Protein AF-0000000084215618 (afdb_homodimer)

Secondary structure (DSSP, 8-state):
--SSHHHHGGGGGG-----------B-HHHHHHHHHHH-HHHHHHHHHHHHHHHHHHHHHHTTSPEEEEEEEEEEE---B--S----GGG--B--B--B-SS-----EEEEEEEEEEEEEEESTTHHHHHHHHHHHHHHHHHHHHHHHHHHHHHHHHHHHHHHHHHHHHHHHHHHHHHHHHHHHHHHHHHHHTTSS-HHHHHHHHHHHHHHHHHHHHHHHHHHHHHHHHHHHHTS------B-GGGGT-PPP---PPPP-TT-HHHHHHHHHHHHHHHHHHHHHGGGS-EEEEEEEEEEEEESB-TTTTT-TT-B---HHHHHS--EEEEEEEEEEEEETTHHHHHHHHHHHHHHHHHHHHHHHHHHHHHHHHHHHHHHHHHHHHHHHHHHHHHHHHHHHHHHHHHHHHHHTTSS-HHHHHHHHHHHHHHHHHHHHHHHHHHHHHHHHHHHHT--GGG--/--SGGGSGGGGGGG-----------B-HHHHHHHHHHH-HHHHHHHHHHHHHHHHHHHHHHTTSPEEEEEEEEEEE------B--B-GGG----------SS-----EEEEEEEEEEEEEEESTTHHHHHHHHHHHHHHHHHHHHHHHHHHHHHHHHHHHHHHHHHHHHHHHHHHHHHHHHHHHHHHHHHHHTTSS-HHHHHHHHHHHHHHHHHHHHHHHHHHHHHHHHHHHHTS------B-GGGGT-------PPPP-TT-HHHHHHHHHHHHHHHHHHHHHGGGS-EEEEEEEEEEEEESB-TTTTT-TT-B---HHHHHS--EEEEEEEEEEE--TTHHHHHHHHHHHHHHHHHHHHHHHHHHHHHHHHHHHHHHHHHHHHHHHHHHHHHHHHHHHHHHHHHHHHHHTTSS-HHHHHHHHHHHHHHHHHHHHHHHHHHHHHHHHHHHHT--GGG--

Sequence (920 aa):
MWSKKFLLLLLLPLLFGYWSSAQQVFTLQQAIDTAIANYGIIKAKANYTAASKELVSQARREYLPNVNFGAQQDYGTINGQNGPLYGFGGLNTAAAGPALDRQNWNAAFGSLYLTNVNWDFFAFGRAKEKIKTALAAATQNDKDWQQEIFKHKIKVAATYLNLVAAHQLTRSYQDNLNRADTIRKVVRTRVLNGLIAGVDSSQANAEYSSARIALTKAIDFEQEQSNQLAQLLGIPPREFLVDTSYVTRIPVIPDTTATLDNHPVLQWYKSRIALSNEQSRYYKTLYFPAFSLVGLVQTRGSGFGNNYALDQHDFTQSYWDGVKPTRTNYLFGLGVTWNISQPFRISKQVKSQNFTSKGLQNEYELADQQIRAQLSLADVKIKNALDNYREVPTQVKAASDAYLQKSVLYKNGLTNLVDVQQALYALIRAQTDRDIAYSNVWQALLLKAAAAGDFSIFEYMWSKKFLLLLLLPLLFGYWSSAQQVFTLQQAIDTAIANYGIIKAKANYTAASKELVSQARREYLPNVNFGAQQDYGTINGQNGPLYGFGGLNTAAAGPALDRQNWNAAFGSLYLTNVNWDFFAFGRAKEKIKTALAAATQNDKDWQQEIFKHKIKVAATYLNLVAAHQLTRSYQDNLNRADTIRKVVRTRVLNGLIAGVDSSQANAEYSSARIALTKAIDFEQEQSNQLAQLLGIPPREFLVDTSYVTRIPVIPDTTATLDNHPVLQWYKSRIALSNEQSRYYKTLYFPAFSLVGLVQTRGSGFGNNYALDQHDFTQSYWDGVKPTRTNYLFGLGVTWNISQPFRISKQVKSQNFTSKGLQNEYELADQQIRAQLSLADVKIKNALDNYREVPTQVKAASDAYLQKSVLYKNGLTNLVDVQQALYALIRAQTDRDIAYSNVWQALLLKAAAAGDFSIFEY

InterPro domains:
  IPR003423 Outer membrane efflux protein [PF02321] (33-234)
  IPR051906 Outer membrane protein TolC-like [PTHR30026] (6-453)

Structure (mmCIF, N/CA/C/O backbone):
data_AF-0000000084215618-model_v1
#
loop_
_entity.id
_entity.type
_entity.pdbx_description
1 polymer 'Outer membrane protein TolC'
#
loop_
_atom_site.group_PDB
_atom_site.id
_atom_site.type_symbol
_atom_site.label_atom_id
_atom_site.label_alt_id
_atom_site.label_comp_id
_atom_site.label_asym_id
_atom_site.label_entity_id
_atom_site.label_seq_id
_atom_site.pdbx_PDB_ins_code
_atom_site.Cartn_x
_atom_site.Cartn_y
_atom_site.Cartn_z
_atom_site.occupancy
_atom_site.B_iso_or_equiv
_atom_site.auth_seq_id
_atom_site.auth_comp_id
_atom_site.auth_asym_id
_atom_site.auth_atom_id
_atom_site.pdbx_PDB_model_num
ATOM 1 N N . MET A 1 1 ? 5.539 50.375 -64.812 1 28.08 1 MET A N 1
ATOM 2 C CA . MET A 1 1 ? 4.422 50.75 -63.969 1 28.08 1 MET A CA 1
ATOM 3 C C . MET A 1 1 ? 4.105 49.656 -62.969 1 28.08 1 MET A C 1
ATOM 5 O O . MET A 1 1 ? 3.111 49.719 -62.25 1 28.08 1 MET A O 1
ATOM 9 N N . TRP A 1 2 ? 4.719 48.438 -63.125 1 36.12 2 TRP A N 1
ATOM 10 C CA . TRP A 1 2 ? 4.293 47.219 -62.406 1 36.12 2 TRP A CA 1
ATOM 11 C C . TRP A 1 2 ? 4.652 47.281 -60.938 1 36.12 2 TRP A C 1
ATOM 13 O O . TRP A 1 2 ? 4.254 46.438 -60.156 1 36.12 2 TRP A O 1
ATOM 23 N N . SER A 1 3 ? 5.582 48.188 -60.469 1 32.25 3 SER A N 1
ATOM 24 C CA . SER A 1 3 ? 6.27 48.062 -59.188 1 32.25 3 SER A CA 1
ATOM 25 C C . SER A 1 3 ? 5.391 48.531 -58.031 1 32.25 3 SER A C 1
ATOM 27 O O . SER A 1 3 ? 5.723 48.312 -56.875 1 32.25 3 SER A O 1
ATOM 29 N N . LYS A 1 4 ? 4.539 49.562 -58.281 1 42.12 4 LYS A N 1
ATOM 30 C CA . LYS A 1 4 ? 3.934 50.25 -57.156 1 42.12 4 LYS A CA 1
ATOM 31 C C . LYS A 1 4 ? 2.914 49.344 -56.438 1 42.12 4 LYS A C 1
ATOM 33 O O . LYS A 1 4 ? 2.531 49.625 -55.312 1 42.12 4 LYS A O 1
ATOM 38 N N . LYS A 1 5 ? 2.172 48.531 -57.281 1 42.75 5 LYS A N 1
ATOM 39 C CA . LYS A 1 5 ? 0.963 47.938 -56.719 1 42.75 5 LYS A CA 1
ATOM 40 C C . LYS A 1 5 ? 1.304 46.875 -55.656 1 42.75 5 LYS A C 1
ATOM 42 O O . LYS A 1 5 ? 0.437 46.438 -54.906 1 42.75 5 LYS A O 1
ATOM 47 N N . PHE A 1 6 ? 2.561 46.344 -55.781 1 38.5 6 PHE A N 1
ATOM 48 C CA . PHE A 1 6 ? 2.789 45.281 -54.844 1 38.5 6 PHE A CA 1
ATOM 49 C C . PHE A 1 6 ? 3.008 45.812 -53.438 1 38.5 6 PHE A C 1
ATOM 51 O O . PHE A 1 6 ? 3.133 45.062 -52.469 1 38.5 6 PHE A O 1
ATOM 58 N N . LEU A 1 7 ? 3.232 47.219 -53.312 1 38.91 7 LEU A N 1
ATOM 59 C CA . LEU A 1 7 ? 3.531 47.75 -52 1 38.91 7 LEU A CA 1
ATOM 60 C C . LEU A 1 7 ? 2.299 47.688 -51.094 1 38.91 7 LEU A C 1
ATOM 62 O O . LEU A 1 7 ? 2.416 47.5 -49.906 1 38.91 7 LEU A O 1
ATOM 66 N N . LEU A 1 8 ? 1.091 47.812 -51.75 1 42.84 8 LEU A N 1
ATOM 67 C CA . LEU A 1 8 ? -0.085 47.938 -50.906 1 42.84 8 LEU A CA 1
ATOM 68 C C . LEU A 1 8 ? -0.344 46.656 -50.156 1 42.84 8 LEU A C 1
ATOM 70 O O . LEU A 1 8 ? -0.878 46.656 -49.031 1 42.84 8 LEU A O 1
ATOM 74 N N . LEU A 1 9 ? -0.025 45.5 -50.812 1 42.53 9 LEU A N 1
ATOM 75 C CA . LEU A 1 9 ? -0.46 44.281 -50.156 1 42.53 9 LEU A CA 1
ATOM 76 C C . LEU A 1 9 ? 0.324 44.031 -48.875 1 42.53 9 LEU A C 1
ATOM 78 O O . LEU A 1 9 ? -0.031 43.156 -48.094 1 42.53 9 LEU A O 1
ATOM 82 N N . LEU A 1 10 ? 1.527 44.688 -48.688 1 41.72 10 LEU A N 1
ATOM 83 C CA . LEU A 1 10 ? 2.299 44.375 -47.5 1 41.72 10 LEU A CA 1
ATOM 84 C C . LEU A 1 10 ? 1.63 44.938 -46.25 1 41.72 10 LEU A C 1
ATOM 86 O O . LEU A 1 10 ? 2.027 44.625 -45.125 1 41.72 10 LEU A O 1
ATOM 90 N N . LEU A 1 11 ? 0.818 46.031 -46.469 1 40.53 11 LEU A N 1
ATOM 91 C CA . LEU A 1 11 ? 0.388 46.625 -45.219 1 40.53 11 LEU A CA 1
ATOM 92 C C . LEU A 1 11 ? -0.675 45.781 -44.531 1 40.53 11 LEU A C 1
ATOM 94 O O . LEU A 1 11 ? -1.173 46.156 -43.469 1 40.53 11 LEU A O 1
ATOM 98 N N . LEU A 1 12 ? -1.313 44.875 -45.281 1 41.72 12 LEU A N 1
ATOM 99 C CA . LEU A 1 12 ? -2.51 44.344 -44.594 1 41.72 12 LEU A CA 1
ATOM 100 C C . LEU A 1 12 ? -2.139 43.5 -43.406 1 41.72 12 LEU A C 1
ATOM 102 O O . LEU A 1 12 ? -2.973 43.281 -42.5 1 41.72 12 LEU A O 1
ATOM 106 N N . PRO A 1 13 ? -0.985 42.75 -43.438 1 41.03 13 PRO A N 1
ATOM 107 C CA . PRO A 1 13 ? -1.101 41.75 -42.375 1 41.03 13 PRO A CA 1
ATOM 108 C C . PRO A 1 13 ? -1.078 42.344 -40.969 1 41.03 13 PRO A C 1
ATOM 110 O O . PRO A 1 13 ? -1.131 41.594 -40 1 41.03 13 PRO A O 1
ATOM 113 N N . LEU A 1 14 ? -0.599 43.594 -40.844 1 38.56 14 LEU A N 1
ATOM 114 C CA . LEU A 1 14 ? -0.259 43.875 -39.438 1 38.56 14 LEU A CA 1
ATOM 115 C C . LEU A 1 14 ? -1.515 43.969 -38.594 1 38.56 14 LEU A C 1
ATOM 117 O O . LEU A 1 14 ? -1.435 44.25 -37.406 1 38.56 14 LEU A O 1
ATOM 121 N N . LEU A 1 15 ? -2.658 44.25 -39.188 1 37.25 15 LEU A N 1
ATOM 122 C CA . LEU A 1 15 ? -3.721 44.344 -38.188 1 37.25 15 LEU A CA 1
ATOM 123 C C . LEU A 1 15 ? -3.922 43 -37.469 1 37.25 15 LEU A C 1
ATOM 125 O O . LEU A 1 15 ? -4.777 42.188 -37.875 1 37.25 15 LEU A O 1
ATOM 129 N N . PHE A 1 16 ? -2.918 42.156 -37.438 1 37.94 16 PHE A N 1
ATOM 130 C CA . PHE A 1 16 ? -3.221 41.125 -36.469 1 37.94 16 PHE A CA 1
ATOM 131 C C . PHE A 1 16 ? -3.766 41.75 -35.156 1 37.94 16 PHE A C 1
ATOM 133 O O . PHE A 1 16 ? -3.068 42.5 -34.5 1 37.94 16 PHE A O 1
ATOM 140 N N . GLY A 1 17 ? -5.062 42.156 -35.188 1 36.22 17 GLY A N 1
ATOM 141 C CA . GLY A 1 17 ? -5.781 42.438 -33.938 1 36.22 17 GLY A CA 1
ATOM 142 C C . GLY A 1 17 ? -5.258 41.656 -32.75 1 36.22 17 GLY A C 1
ATOM 143 O O . GLY A 1 17 ? -5.012 40.438 -32.844 1 36.22 17 GLY A O 1
ATOM 144 N N . TYR A 1 18 ? -4.395 42.25 -32 1 35.38 18 TYR A N 1
ATOM 145 C CA . TYR A 1 18 ? -4.215 41.812 -30.625 1 35.38 18 TYR A CA 1
ATOM 146 C C . TYR A 1 18 ? -5.535 41.312 -30.031 1 35.38 18 TYR A C 1
ATOM 148 O O . TYR A 1 18 ? -6.426 42.125 -29.734 1 35.38 18 TYR A O 1
ATOM 156 N N . TRP A 1 19 ? -6.23 40.312 -30.688 1 35.84 19 TRP A N 1
ATOM 157 C CA . TRP A 1 19 ? -7.199 39.688 -29.781 1 35.84 19 TRP A CA 1
ATOM 158 C C . TRP A 1 19 ? -6.715 39.719 -28.344 1 35.84 19 TRP A C 1
ATOM 160 O O . TRP A 1 19 ? -5.668 39.156 -28.016 1 35.84 19 TRP A O 1
ATOM 170 N N . SER A 1 20 ? -6.68 40.906 -27.844 1 36.03 20 SER A N 1
ATOM 171 C CA . SER A 1 20 ? -6.633 40.875 -26.375 1 36.03 20 SER A CA 1
ATOM 172 C C . SER A 1 20 ? -7.395 39.688 -25.828 1 36.03 20 SER A C 1
ATOM 174 O O . SER A 1 20 ? -8.625 39.625 -25.906 1 36.03 20 SER A O 1
ATOM 176 N N . SER A 1 21 ? -7.004 38.562 -26.141 1 38.62 21 SER A N 1
ATOM 177 C CA . SER A 1 21 ? -7.559 37.438 -25.391 1 38.62 21 SER A CA 1
ATOM 178 C C . SER A 1 21 ? -7.895 37.844 -23.953 1 38.62 21 SER A C 1
ATOM 180 O O . SER A 1 21 ? -6.996 38.031 -23.141 1 38.62 21 SER A O 1
ATOM 182 N N . ALA A 1 22 ? -8.812 38.75 -23.797 1 42.28 22 ALA A N 1
ATOM 183 C CA . ALA A 1 22 ? -9.391 38.906 -22.469 1 42.28 22 ALA A CA 1
ATOM 184 C C . ALA A 1 22 ? -9.273 37.625 -21.656 1 42.28 22 ALA A C 1
ATOM 186 O O . ALA A 1 22 ? -9.773 36.594 -22.078 1 42.28 22 ALA A O 1
ATOM 187 N N . GLN A 1 23 ? -8.188 37.469 -21.109 1 55.09 23 GLN A N 1
ATOM 188 C CA . GLN A 1 23 ? -7.93 36.312 -20.266 1 55.09 23 GLN A CA 1
ATOM 189 C C . GLN A 1 23 ? -9.172 35.906 -19.484 1 55.09 23 GLN A C 1
ATOM 191 O O . GLN A 1 23 ? -9.703 36.688 -18.703 1 55.09 23 GLN A O 1
ATOM 196 N N . GLN A 1 24 ? -10.078 35.188 -20.078 1 74.69 24 GLN A N 1
ATOM 197 C CA . GLN A 1 24 ? -11.289 34.625 -19.484 1 74.69 24 GLN A CA 1
ATOM 198 C C . GLN A 1 24 ? -11.008 34.031 -18.109 1 74.69 24 GLN A C 1
ATOM 200 O O . GLN A 1 24 ? -9.93 33.5 -17.875 1 74.69 24 GLN A O 1
ATOM 205 N N . VAL A 1 25 ? -11.867 34.438 -17.141 1 88.44 25 VAL A N 1
ATOM 206 C CA . VAL A 1 25 ? -11.781 33.969 -15.766 1 88.44 25 VAL A CA 1
ATOM 207 C C . VAL A 1 25 ? -11.75 32.438 -15.742 1 88.44 25 VAL A C 1
ATOM 209 O O . VAL A 1 25 ? -12.555 31.781 -16.406 1 88.44 25 VAL A O 1
ATOM 212 N N . PHE A 1 26 ? -10.688 31.906 -15.305 1 92.25 26 PHE A N 1
ATOM 213 C CA . PHE A 1 26 ? -10.523 30.469 -15.109 1 92.25 26 PHE A CA 1
ATOM 214 C C . PHE A 1 26 ? -11.266 30 -13.867 1 92.25 26 PHE A C 1
ATOM 216 O O . PHE A 1 26 ? -10.789 30.188 -12.75 1 92.25 26 PHE A O 1
ATOM 223 N N . THR A 1 27 ? -12.445 29.422 -14.078 1 92.25 27 THR A N 1
ATOM 224 C CA . THR A 1 27 ? -13.32 29.062 -12.969 1 92.25 27 THR A CA 1
ATOM 225 C C . THR A 1 27 ? -12.859 27.781 -12.297 1 92.25 27 THR A C 1
ATOM 227 O O . THR A 1 27 ? -12.039 27.047 -12.844 1 92.25 27 THR A O 1
ATOM 230 N N . LEU A 1 28 ? -13.336 27.562 -11.109 1 93.44 28 LEU A N 1
ATOM 231 C CA . LEU A 1 28 ? -13.023 26.359 -10.359 1 93.44 28 LEU A CA 1
ATOM 232 C C . LEU A 1 28 ? -13.477 25.109 -11.125 1 93.44 28 LEU A C 1
ATOM 234 O O . LEU A 1 28 ? -12.75 24.109 -11.172 1 93.44 28 LEU A O 1
ATOM 238 N N . GLN A 1 29 ? -14.656 25.125 -11.797 1 92.25 29 GLN A N 1
ATOM 239 C CA . GLN A 1 29 ? -15.172 23.984 -12.555 1 92.25 29 GLN A CA 1
ATOM 240 C C . GLN A 1 29 ? -14.266 23.656 -13.742 1 92.25 29 GLN A C 1
ATOM 242 O O . GLN A 1 29 ? -14.016 22.484 -14.031 1 92.25 29 GLN A O 1
ATOM 247 N N . GLN A 1 30 ? -13.812 24.688 -14.32 1 93.44 30 GLN A N 1
ATOM 248 C CA . GLN A 1 30 ? -12.883 24.484 -15.43 1 93.44 30 GLN A CA 1
ATOM 249 C C . GLN A 1 30 ? -11.578 23.859 -14.953 1 93.44 30 GLN A C 1
ATOM 251 O O . GLN A 1 30 ? -11.008 23 -15.641 1 93.44 30 GLN A O 1
ATOM 256 N N . ALA A 1 31 ? -11.117 24.312 -13.797 1 95.44 31 ALA A N 1
ATOM 257 C CA . ALA A 1 31 ? -9.898 23.75 -13.227 1 95.44 31 ALA A CA 1
ATOM 258 C C . ALA A 1 31 ? -10.07 22.266 -12.945 1 95.44 31 ALA A C 1
ATOM 260 O O . ALA A 1 31 ? -9.195 21.453 -13.289 1 95.44 31 ALA A O 1
ATOM 261 N N . ILE A 1 32 ? -11.195 21.891 -12.438 1 95.5 32 ILE A N 1
ATOM 262 C CA . ILE A 1 32 ? -11.469 20.516 -12.078 1 95.5 32 ILE A CA 1
ATOM 263 C C . ILE A 1 32 ? -11.562 19.656 -13.344 1 95.5 32 ILE A C 1
ATOM 265 O O . ILE A 1 32 ? -10.953 18.594 -13.43 1 95.5 32 ILE A O 1
ATOM 269 N N . ASP A 1 33 ? -12.242 20.125 -14.344 1 94.81 33 ASP A N 1
ATOM 270 C CA . ASP A 1 33 ? -12.406 19.375 -15.594 1 94.81 33 ASP A CA 1
ATOM 271 C C . ASP A 1 33 ? -11.062 19.188 -16.297 1 94.81 33 ASP A C 1
ATOM 273 O O . ASP A 1 33 ? -10.781 18.094 -16.812 1 94.81 33 ASP A O 1
ATOM 277 N N . THR A 1 34 ? -10.305 20.234 -16.25 1 95.44 34 THR A N 1
ATOM 278 C CA . THR A 1 34 ? -8.984 20.156 -16.859 1 95.44 34 THR A CA 1
ATOM 279 C C . THR A 1 34 ? -8.102 19.156 -16.125 1 95.44 34 THR A C 1
ATOM 281 O O . THR A 1 34 ? -7.371 18.375 -16.75 1 95.44 34 THR A O 1
ATOM 284 N N . ALA A 1 35 ? -8.141 19.188 -14.797 1 96.62 35 ALA A N 1
ATOM 285 C CA . ALA A 1 35 ? -7.328 18.281 -13.992 1 96.62 35 ALA A CA 1
ATOM 286 C C . ALA A 1 35 ? -7.703 16.828 -14.25 1 96.62 35 ALA A C 1
ATOM 288 O O . ALA A 1 35 ? -6.828 15.969 -14.414 1 96.62 35 ALA A O 1
ATOM 289 N N . ILE A 1 36 ? -9.008 16.547 -14.344 1 95.19 36 ILE A N 1
ATOM 290 C CA . ILE A 1 36 ? -9.484 15.188 -14.539 1 95.19 36 ILE A CA 1
ATOM 291 C C . ILE A 1 36 ? -9.07 14.695 -15.93 1 95.19 36 ILE A C 1
ATOM 293 O O . ILE A 1 36 ? -8.703 13.531 -16.094 1 95.19 36 ILE A O 1
ATOM 297 N N . ALA A 1 37 ? -8.984 15.555 -16.828 1 93.94 37 ALA A N 1
ATOM 298 C CA . ALA A 1 37 ? -8.711 15.188 -18.219 1 93.94 37 ALA A CA 1
ATOM 299 C C . ALA A 1 37 ? -7.211 15.016 -18.453 1 93.94 37 ALA A C 1
ATOM 301 O O . ALA A 1 37 ? -6.797 14.211 -19.297 1 93.94 37 ALA A O 1
ATOM 302 N N . ASN A 1 38 ? -6.379 15.766 -17.609 1 94 38 ASN A N 1
ATOM 303 C CA . ASN A 1 38 ? -4.973 15.852 -18 1 94 38 ASN A CA 1
ATOM 304 C C . ASN A 1 38 ? -4.066 15.219 -16.953 1 94 38 ASN A C 1
ATOM 306 O O . ASN A 1 38 ? -2.912 14.891 -17.234 1 94 38 ASN A O 1
ATOM 310 N N . TYR A 1 39 ? -4.449 15.125 -15.812 1 94.31 39 TYR A N 1
ATOM 311 C CA . TYR A 1 39 ? -3.557 14.68 -14.75 1 94.31 39 TYR A CA 1
ATOM 312 C C . TYR A 1 39 ? -3.098 13.25 -14.984 1 94.31 39 TYR A C 1
ATOM 314 O O . TYR A 1 39 ? -3.922 12.336 -15.109 1 94.31 39 TYR A O 1
ATOM 322 N N . GLY A 1 40 ? -1.901 13.008 -14.969 1 93.19 40 GLY A N 1
ATOM 323 C CA . GLY A 1 40 ? -1.271 11.766 -15.367 1 93.19 40 GLY A CA 1
ATOM 324 C C . GLY A 1 40 ? -1.698 10.578 -14.523 1 93.19 40 GLY A C 1
ATOM 325 O O . GLY A 1 40 ? -1.946 9.492 -15.047 1 93.19 40 GLY A O 1
ATOM 326 N N . ILE A 1 41 ? -1.746 10.664 -13.258 1 92.5 41 ILE A N 1
ATOM 327 C CA . ILE A 1 41 ? -2.061 9.547 -12.367 1 92.5 41 ILE A CA 1
ATOM 328 C C . ILE A 1 41 ? -3.492 9.078 -12.617 1 92.5 41 ILE A C 1
ATOM 330 O O . ILE A 1 41 ? -3.777 7.879 -12.555 1 92.5 41 ILE A O 1
ATOM 334 N N . ILE A 1 42 ? -4.465 10.008 -12.836 1 94.44 42 ILE A N 1
ATOM 335 C CA . ILE A 1 42 ? -5.844 9.633 -13.133 1 94.44 42 ILE A CA 1
ATOM 336 C C . ILE A 1 42 ? -5.891 8.836 -14.43 1 94.44 42 ILE A C 1
ATOM 338 O O . ILE A 1 42 ? -6.555 7.801 -14.508 1 94.44 42 ILE A O 1
ATOM 342 N N . LYS A 1 43 ? -5.133 9.289 -15.383 1 94.38 43 LYS A N 1
ATOM 343 C CA . LYS A 1 43 ? -5.07 8.578 -16.656 1 94.38 43 LYS A CA 1
ATOM 344 C C . LYS A 1 43 ? -4.445 7.199 -16.5 1 94.38 43 LYS A C 1
ATOM 346 O O . LYS A 1 43 ? -4.906 6.223 -17.094 1 94.38 43 LYS A O 1
ATOM 351 N N . ALA A 1 44 ? -3.426 7.113 -15.766 1 94.38 44 ALA A N 1
ATOM 352 C CA . ALA A 1 44 ? -2.768 5.836 -15.508 1 94.38 44 ALA A CA 1
ATOM 353 C C . ALA A 1 44 ? -3.732 4.84 -14.867 1 94.38 44 ALA A C 1
ATOM 355 O O . ALA A 1 44 ? -3.828 3.691 -15.305 1 94.38 44 ALA A O 1
ATOM 3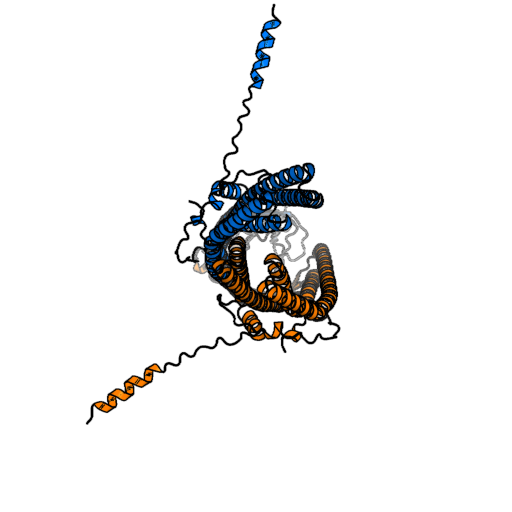56 N N . LYS A 1 45 ? -4.43 5.301 -13.82 1 94.69 45 LYS A N 1
ATOM 357 C CA . LYS A 1 45 ? -5.332 4.402 -13.102 1 94.69 45 LYS A CA 1
ATOM 358 C C . LYS A 1 45 ? -6.508 3.986 -13.984 1 94.69 45 LYS A C 1
ATOM 360 O O . LYS A 1 45 ? -7.031 2.879 -13.852 1 94.69 45 LYS A O 1
ATOM 365 N N . ALA A 1 46 ? -6.922 4.855 -14.875 1 94.62 46 ALA A N 1
ATOM 366 C CA . ALA A 1 46 ? -7.934 4.473 -15.859 1 94.62 46 ALA A CA 1
ATOM 367 C C . ALA A 1 46 ? -7.441 3.32 -16.734 1 94.62 46 ALA A C 1
ATOM 369 O O . ALA A 1 46 ? -8.188 2.381 -17 1 94.62 46 ALA A O 1
ATOM 370 N N . ASN A 1 47 ? -6.18 3.395 -17.125 1 95.12 47 ASN A N 1
ATOM 371 C CA . ASN A 1 47 ? -5.59 2.334 -17.938 1 95.12 47 ASN A CA 1
ATOM 372 C C . ASN A 1 47 ? -5.43 1.043 -17.141 1 95.12 47 ASN A C 1
ATOM 374 O O . ASN A 1 47 ? -5.613 -0.051 -17.672 1 95.12 47 ASN A O 1
ATOM 378 N N . TYR A 1 48 ? -5.109 1.136 -15.875 1 92.38 48 TYR A N 1
ATOM 379 C CA . TYR A 1 48 ? -5.035 -0.052 -15.031 1 92.38 48 TYR A CA 1
ATOM 380 C C . TYR A 1 48 ? -6.402 -0.711 -14.898 1 92.38 48 TYR A C 1
ATOM 382 O O . TYR A 1 48 ? -6.508 -1.939 -14.883 1 92.38 48 TYR A O 1
ATOM 390 N N . THR A 1 49 ? -7.43 0.132 -14.773 1 94.62 49 THR A N 1
ATOM 391 C CA . THR A 1 49 ? -8.789 -0.389 -14.734 1 94.62 49 THR A CA 1
ATOM 392 C C . THR A 1 49 ? -9.125 -1.137 -16.016 1 94.62 49 THR A C 1
ATOM 394 O O . THR A 1 49 ? -9.672 -2.238 -15.977 1 94.62 49 THR A O 1
ATOM 397 N N . ALA A 1 50 ?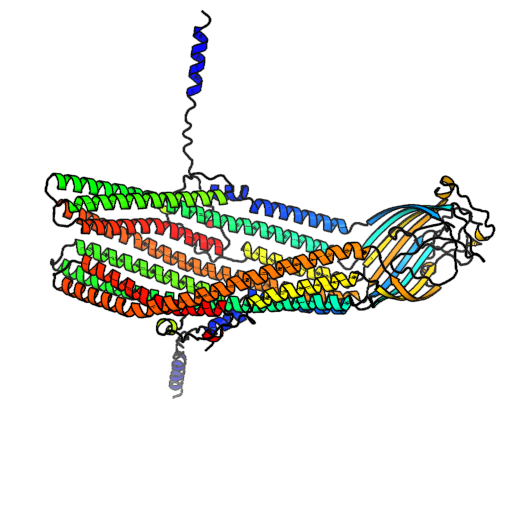 -8.727 -0.577 -17.141 1 95.06 50 ALA A N 1
ATOM 398 C CA . ALA A 1 50 ? -8.961 -1.231 -18.422 1 95.06 50 ALA A CA 1
ATOM 399 C C . ALA A 1 50 ? -8.18 -2.539 -18.516 1 95.06 50 ALA A C 1
ATOM 401 O O . ALA A 1 50 ? -8.695 -3.539 -19.016 1 95.06 50 ALA A O 1
ATOM 402 N N . ALA A 1 51 ? -7 -2.502 -18.062 1 95.38 51 ALA A N 1
ATOM 403 C CA . ALA A 1 51 ? -6.164 -3.703 -18.047 1 95.38 51 ALA A CA 1
ATOM 404 C C . ALA A 1 51 ? -6.809 -4.812 -17.219 1 95.38 51 ALA A C 1
ATOM 406 O O . ALA A 1 51 ? -6.809 -5.977 -17.625 1 95.38 51 ALA A O 1
ATOM 407 N N . SER A 1 52 ? -7.324 -4.457 -16.062 1 94.88 52 SER A N 1
ATOM 408 C CA . SER A 1 52 ? -7.93 -5.445 -15.188 1 94.88 52 SER A CA 1
ATOM 409 C C . SER A 1 52 ? -9.203 -6.023 -15.797 1 94.88 52 SER A C 1
ATOM 411 O O . SER A 1 52 ? -9.531 -7.195 -15.578 1 94.88 52 SER A O 1
ATOM 413 N N . LYS A 1 53 ? -9.883 -5.234 -16.578 1 94.94 53 LYS A N 1
ATOM 414 C CA . LYS A 1 53 ? -11.07 -5.73 -17.266 1 94.94 53 LYS A CA 1
ATOM 415 C C . LYS A 1 53 ? -10.695 -6.773 -18.312 1 94.94 53 LYS A C 1
ATOM 417 O O . LYS A 1 53 ? -11.422 -7.75 -18.516 1 94.94 53 LYS A O 1
ATOM 422 N N . GLU A 1 54 ? -9.555 -6.535 -18.953 1 94.94 54 GLU A N 1
ATOM 423 C CA . GLU A 1 54 ? -9.062 -7.531 -19.891 1 94.94 54 GLU A CA 1
ATOM 424 C C . GLU A 1 54 ? -8.703 -8.836 -19.188 1 94.94 54 GLU A C 1
ATOM 426 O O . GLU A 1 54 ? -8.859 -9.914 -19.766 1 94.94 54 GLU A O 1
ATOM 431 N N . LEU A 1 55 ? -8.273 -8.758 -17.984 1 92.12 55 LEU A N 1
ATOM 432 C CA . LEU A 1 55 ? -7.93 -9.953 -17.219 1 92.12 55 LEU A CA 1
ATOM 433 C C . LEU A 1 55 ? -9.18 -10.742 -16.844 1 92.12 55 LEU A C 1
ATOM 435 O O . LEU A 1 55 ? -9.133 -11.969 -16.703 1 92.12 55 LEU A O 1
ATOM 439 N N . VAL A 1 56 ? -10.297 -10.031 -16.672 1 94.19 56 VAL A N 1
ATOM 440 C CA . VAL A 1 56 ? -11.562 -10.727 -16.469 1 94.19 56 VAL A CA 1
ATOM 441 C C . VAL A 1 56 ? -11.906 -11.555 -17.703 1 94.19 56 VAL A C 1
ATOM 443 O O . VAL A 1 56 ? -12.305 -12.719 -17.578 1 94.19 56 VAL A O 1
ATOM 446 N N . SER A 1 57 ? -11.656 -10.938 -18.891 1 94.88 57 SER A N 1
ATOM 447 C CA . SER A 1 57 ? -11.898 -11.656 -20.141 1 94.88 57 SER A CA 1
ATOM 448 C C . SER A 1 57 ? -10.961 -12.859 -20.266 1 94.88 57 SER A C 1
ATOM 450 O O . SER A 1 57 ? -11.367 -13.922 -20.75 1 94.88 57 SER A O 1
ATOM 452 N N . GLN A 1 58 ? -9.82 -12.648 -19.812 1 92.69 58 GLN A N 1
ATOM 453 C CA . GLN A 1 58 ? -8.867 -13.758 -19.828 1 92.69 58 GLN A CA 1
ATOM 454 C C . GLN A 1 58 ? -9.328 -14.891 -18.922 1 92.69 58 GLN A C 1
ATOM 456 O O . GLN A 1 58 ? -9.25 -16.062 -19.297 1 92.69 58 GLN A O 1
ATOM 461 N N . ALA A 1 59 ? -9.781 -14.555 -17.75 1 91.44 59 ALA A N 1
ATOM 462 C CA . ALA A 1 59 ? -10.25 -15.57 -16.797 1 91.44 59 ALA A CA 1
ATOM 463 C C . ALA A 1 59 ? -11.43 -16.344 -17.375 1 91.44 59 ALA A C 1
ATOM 465 O O . ALA A 1 59 ? -11.531 -17.562 -17.172 1 91.44 59 ALA A O 1
ATOM 466 N N . ARG A 1 60 ? -12.258 -15.672 -18.125 1 92.94 60 ARG A N 1
ATOM 467 C CA . ARG A 1 60 ? -13.406 -16.328 -18.75 1 92.94 60 ARG A CA 1
ATOM 468 C C . ARG A 1 60 ? -12.945 -17.297 -19.844 1 92.94 60 ARG A C 1
ATOM 470 O O . ARG A 1 60 ? -13.516 -18.375 -20 1 92.94 60 ARG A O 1
ATOM 477 N N . ARG A 1 61 ? -11.852 -16.891 -20.531 1 92.62 61 ARG A N 1
ATOM 478 C CA . ARG A 1 61 ? -11.375 -17.703 -21.641 1 92.62 61 ARG A CA 1
ATOM 479 C C . ARG A 1 61 ? -10.5 -18.844 -21.156 1 92.62 61 ARG A C 1
ATOM 481 O O . ARG A 1 61 ? -10.258 -19.812 -21.891 1 92.62 61 ARG A O 1
ATOM 488 N N . GLU A 1 62 ? -10.07 -18.781 -19.859 1 89.69 62 GLU A N 1
ATOM 489 C CA . GLU A 1 62 ? -9.242 -19.844 -19.297 1 89.69 62 GLU A CA 1
ATOM 490 C C . GLU A 1 62 ? -10.055 -21.125 -19.094 1 89.69 62 GLU A C 1
ATOM 492 O O . GLU A 1 62 ? -9.492 -22.219 -19.016 1 89.69 62 GLU A O 1
ATOM 497 N N . TYR A 1 63 ? -11.391 -21.031 -19.109 1 88.31 63 TYR A N 1
ATOM 498 C CA . TYR A 1 63 ? -12.227 -22.203 -18.844 1 88.31 63 TYR A CA 1
ATOM 499 C C . TYR A 1 63 ? -12.617 -22.891 -20.141 1 88.31 63 TYR A C 1
ATOM 501 O O . TYR A 1 63 ? -13.266 -23.953 -20.125 1 88.31 63 TYR A O 1
ATOM 509 N N . LEU A 1 64 ? -12.07 -22.375 -21.25 1 89.94 64 LEU A N 1
ATOM 510 C CA . LEU A 1 64 ? -12.289 -23.062 -22.516 1 89.94 64 LEU A CA 1
ATOM 511 C C . LEU A 1 64 ? -11.422 -24.312 -22.609 1 89.94 64 LEU A C 1
ATOM 513 O O . LEU A 1 64 ? -10.375 -24.406 -21.969 1 89.94 64 LEU A O 1
ATOM 517 N N . PRO A 1 65 ? -11.945 -25.359 -23.391 1 90.62 65 PRO A N 1
ATOM 518 C CA . PRO A 1 65 ? -11.141 -26.578 -23.547 1 90.62 65 PRO A CA 1
ATOM 519 C C . PRO A 1 65 ? -9.766 -26.297 -24.141 1 90.62 65 PRO A C 1
ATOM 521 O O . PRO A 1 65 ? -9.617 -25.391 -24.969 1 90.62 65 PRO A O 1
ATOM 524 N N . ASN A 1 66 ? -8.875 -26.953 -23.641 1 87.94 66 ASN A N 1
ATOM 525 C CA . ASN A 1 66 ? -7.539 -26.906 -24.234 1 87.94 66 ASN A CA 1
ATOM 526 C C . ASN A 1 66 ? -7.438 -27.828 -25.453 1 87.94 66 ASN A C 1
ATOM 528 O O . ASN A 1 66 ? -7.809 -29 -25.391 1 87.94 66 ASN A O 1
ATOM 532 N N . VAL A 1 67 ? -7.051 -27.266 -26.594 1 88.69 67 VAL A N 1
ATOM 533 C CA . VAL A 1 67 ? -6.809 -28.031 -27.812 1 88.69 67 VAL A CA 1
ATOM 534 C C . VAL A 1 67 ? -5.316 -28.016 -28.141 1 88.69 67 VAL A C 1
ATOM 536 O O . VAL A 1 67 ? -4.727 -26.969 -28.359 1 88.69 67 VAL A O 1
ATOM 539 N N . ASN A 1 68 ? -4.793 -29.156 -28.109 1 86.62 68 ASN A N 1
ATOM 540 C CA . ASN A 1 68 ? -3.361 -29.281 -28.359 1 86.62 68 ASN A CA 1
ATOM 541 C C . ASN A 1 68 ? -3.09 -30.078 -29.641 1 86.62 68 ASN A C 1
ATOM 543 O O . ASN A 1 68 ? -3.82 -31.016 -29.953 1 86.62 68 ASN A O 1
ATOM 547 N N . PHE A 1 69 ? -2.105 -29.578 -30.359 1 85.56 69 PHE A N 1
ATOM 548 C CA . PHE A 1 69 ? -1.575 -30.297 -31.516 1 85.56 69 PHE A CA 1
ATOM 549 C C . PHE A 1 69 ? -0.132 -30.719 -31.266 1 85.56 69 PHE A C 1
ATOM 551 O O . PHE A 1 69 ? 0.66 -29.953 -30.719 1 85.56 69 PHE A O 1
ATOM 558 N N . GLY A 1 70 ? 0.07 -32.031 -31.5 1 82.75 70 GLY A N 1
ATOM 559 C CA . GLY A 1 70 ? 1.426 -32.531 -31.359 1 82.75 70 GLY A CA 1
ATOM 560 C C . GLY A 1 70 ? 1.898 -33.312 -32.562 1 82.75 70 GLY A C 1
ATOM 561 O O . GLY A 1 70 ? 1.102 -34 -33.219 1 82.75 70 GLY A O 1
ATOM 562 N N . ALA A 1 71 ? 3.123 -33.125 -32.906 1 83.62 71 ALA A N 1
ATOM 563 C CA . ALA A 1 71 ? 3.787 -33.875 -33.938 1 83.62 71 ALA A CA 1
ATOM 564 C C . ALA A 1 71 ? 5.223 -34.219 -33.562 1 83.62 71 ALA A C 1
ATOM 566 O O . ALA A 1 71 ? 5.93 -33.375 -32.969 1 83.62 71 ALA A O 1
ATOM 567 N N . GLN A 1 72 ? 5.508 -35.469 -33.719 1 84.19 72 GLN A N 1
ATOM 568 C CA . GLN A 1 72 ? 6.883 -35.875 -33.406 1 84.19 72 GLN A CA 1
ATOM 569 C C . GLN A 1 72 ? 7.387 -36.906 -34.406 1 84.19 72 GLN A C 1
ATOM 571 O O . GLN A 1 72 ? 6.605 -37.719 -34.938 1 84.19 72 GLN A O 1
ATOM 576 N N . GLN A 1 73 ? 8.57 -36.906 -34.719 1 84.12 73 GLN A N 1
ATOM 577 C CA . GLN A 1 73 ? 9.32 -37.875 -35.5 1 84.12 73 GLN A CA 1
ATOM 578 C C . GLN A 1 73 ? 10.578 -38.312 -34.75 1 84.12 73 GLN A C 1
ATOM 580 O O . GLN A 1 73 ? 11.312 -37.5 -34.219 1 84.12 73 GLN A O 1
ATOM 585 N N . ASP A 1 74 ? 10.633 -39.594 -34.594 1 83 74 ASP A N 1
ATOM 586 C CA . ASP A 1 74 ? 11.711 -40.156 -33.781 1 83 74 ASP A CA 1
ATOM 587 C C . ASP A 1 74 ? 12.508 -41.188 -34.562 1 83 74 ASP A C 1
ATOM 589 O O . ASP A 1 74 ? 12.016 -41.75 -35.531 1 83 74 ASP A O 1
ATOM 593 N N . TYR A 1 75 ? 13.734 -41.344 -34.188 1 86.12 75 TYR A N 1
ATOM 594 C CA . TYR A 1 75 ? 14.633 -42.406 -34.656 1 86.12 75 TYR A CA 1
ATOM 595 C C . TYR A 1 75 ? 15.273 -43.125 -33.5 1 86.12 75 TYR A C 1
ATOM 597 O O . TYR A 1 75 ? 15.867 -42.5 -32.594 1 86.12 75 TYR A O 1
ATOM 605 N N . GLY A 1 76 ? 15 -44.469 -33.469 1 83.81 76 GLY A N 1
ATOM 606 C CA . GLY A 1 76 ? 15.609 -45.188 -32.344 1 83.81 76 GLY A CA 1
ATOM 607 C C . GLY A 1 76 ? 15.289 -46.656 -32.344 1 83.81 76 GLY A C 1
ATOM 608 O O . GLY A 1 76 ? 14.633 -47.188 -33.25 1 83.81 76 GLY A O 1
ATOM 609 N N . THR A 1 77 ? 15.773 -47.344 -31.203 1 82.38 77 THR A N 1
ATOM 610 C CA . THR A 1 77 ? 15.523 -48.781 -31 1 82.38 77 THR A CA 1
ATOM 611 C C . THR A 1 77 ? 14.219 -49 -30.25 1 82.38 77 THR A C 1
ATOM 613 O O . THR A 1 77 ? 13.648 -48.062 -29.703 1 82.38 77 THR A O 1
ATOM 616 N N . ILE A 1 78 ? 13.648 -50.312 -30.266 1 82.06 78 ILE A N 1
ATOM 617 C CA . ILE A 1 78 ? 12.367 -50.531 -29.625 1 82.06 78 ILE A CA 1
ATOM 618 C C . ILE A 1 78 ? 12.453 -51.781 -28.75 1 82.06 78 ILE A C 1
ATOM 620 O O . ILE A 1 78 ? 11.508 -52.594 -28.703 1 82.06 78 ILE A O 1
ATOM 624 N N . ASN A 1 79 ? 13.617 -51.938 -28.078 1 77.44 79 ASN A N 1
ATOM 625 C CA . ASN A 1 79 ? 13.742 -53.125 -27.203 1 77.44 79 ASN A CA 1
ATOM 626 C C . ASN A 1 79 ? 12.742 -53.062 -26.062 1 77.44 79 ASN A C 1
ATOM 628 O O . ASN A 1 79 ? 12.664 -52.062 -25.344 1 77.44 79 ASN A O 1
ATOM 632 N N . GLY A 1 80 ? 11.859 -54.094 -25.984 1 75.12 80 GLY A N 1
ATOM 633 C CA . GLY A 1 80 ? 10.93 -54.219 -24.875 1 75.12 80 GLY A CA 1
ATOM 634 C C . GLY A 1 80 ? 11.352 -55.281 -23.859 1 75.12 80 GLY A C 1
ATOM 635 O O . GLY A 1 80 ? 12.141 -56.156 -24.172 1 75.12 80 GLY A O 1
ATOM 636 N N . GLN A 1 81 ? 10.922 -55.031 -22.547 1 73.94 81 GLN A N 1
ATOM 637 C CA . GLN A 1 81 ? 11.125 -55.969 -21.453 1 73.94 81 GLN A CA 1
ATOM 638 C C . GLN A 1 81 ? 9.906 -56.031 -20.547 1 73.94 81 GLN A C 1
ATOM 640 O O . GLN A 1 81 ? 9.258 -55 -20.297 1 73.94 81 GLN A O 1
ATOM 645 N N . ASN A 1 82 ? 9.508 -57.312 -20.156 1 71.56 82 ASN A N 1
ATOM 646 C CA . ASN A 1 82 ? 8.406 -57.438 -19.188 1 71.56 82 ASN A CA 1
ATOM 647 C C . ASN A 1 82 ? 8.852 -57.062 -17.781 1 71.56 82 ASN A C 1
ATOM 649 O O . ASN A 1 82 ? 9.93 -57.5 -17.328 1 71.56 82 ASN A O 1
ATOM 653 N N . GLY A 1 83 ? 8.219 -56.125 -17.109 1 70.81 83 GLY A N 1
ATOM 654 C CA . GLY A 1 83 ? 8.516 -55.719 -15.742 1 70.81 83 GLY A CA 1
ATOM 655 C C . GLY A 1 83 ? 7.828 -54.438 -15.344 1 70.81 83 GLY A C 1
ATOM 656 O O . GLY A 1 83 ? 7.281 -53.719 -16.203 1 70.81 83 GLY A O 1
ATOM 657 N N . PRO A 1 84 ? 7.66 -54.125 -14.008 1 70.75 84 PRO A N 1
ATOM 658 C CA . PRO A 1 84 ? 7.059 -52.875 -13.547 1 70.75 84 PRO A CA 1
ATOM 659 C C . PRO A 1 84 ? 7.953 -51.656 -13.805 1 70.75 84 PRO A C 1
ATOM 661 O O . PRO A 1 84 ? 9.18 -51.781 -13.781 1 70.75 84 PRO A O 1
ATOM 664 N N . LEU A 1 85 ? 7.336 -50.625 -14.25 1 69.81 85 LEU A N 1
ATOM 665 C CA . LEU A 1 85 ? 8.062 -49.375 -14.492 1 69.81 85 LEU A CA 1
ATOM 666 C C . LEU A 1 85 ? 7.211 -48.188 -14.117 1 69.81 85 LEU A C 1
ATOM 668 O O . LEU A 1 85 ? 6.012 -48.156 -14.406 1 69.81 85 LEU A O 1
ATOM 672 N N . TYR A 1 86 ? 7.883 -47.344 -13.328 1 73.12 86 TYR A N 1
ATOM 673 C CA . TYR A 1 86 ? 7.254 -46.062 -13.023 1 73.12 86 TYR A CA 1
ATOM 674 C C . TYR A 1 86 ? 8.031 -44.906 -13.648 1 73.12 86 TYR A C 1
ATOM 676 O O . TYR A 1 86 ? 9.266 -44.906 -13.633 1 73.12 86 TYR A O 1
ATOM 684 N N . GLY A 1 87 ? 7.363 -44 -14.352 1 69.06 87 GLY A N 1
ATOM 685 C CA . GLY A 1 87 ? 8.016 -42.875 -14.992 1 69.06 87 GLY A CA 1
ATOM 686 C C . GLY A 1 87 ? 8.297 -41.75 -14.031 1 69.06 87 GLY A C 1
ATOM 687 O O . GLY A 1 87 ? 7.566 -40.75 -14.008 1 69.06 87 GLY A O 1
ATOM 688 N N . PHE A 1 88 ? 9.414 -41.938 -13.32 1 69.12 88 PHE A N 1
ATOM 689 C CA . PHE A 1 88 ? 9.797 -40.844 -12.398 1 69.12 88 PHE A CA 1
ATOM 690 C C . PHE A 1 88 ? 10.109 -39.562 -13.164 1 69.12 88 PHE A C 1
ATOM 692 O O . PHE A 1 88 ? 10.867 -39.594 -14.133 1 69.12 88 PHE A O 1
ATOM 699 N N . GLY A 1 89 ? 9.625 -38.5 -12.836 1 63.88 89 GLY A N 1
ATOM 700 C CA . GLY A 1 89 ? 9.883 -37.188 -13.422 1 63.88 89 GLY A CA 1
ATOM 701 C C . GLY A 1 89 ? 9.43 -37.094 -14.867 1 63.88 89 GLY A C 1
ATOM 702 O O . GLY A 1 89 ? 9.852 -36.188 -15.594 1 63.88 89 GLY A O 1
ATOM 703 N N . GLY A 1 90 ? 8.688 -38.031 -15.336 1 64.19 90 GLY A N 1
ATOM 704 C CA . GLY A 1 90 ? 8.242 -38 -16.719 1 64.19 90 GLY A CA 1
ATOM 705 C C . GLY A 1 90 ? 9.336 -38.375 -17.703 1 64.19 90 GLY A C 1
ATOM 706 O O . GLY A 1 90 ? 9.188 -38.156 -18.906 1 64.19 90 GLY A O 1
ATOM 707 N N . LEU A 1 91 ? 10.484 -38.875 -17.266 1 59.56 91 LEU A N 1
ATOM 708 C CA . LEU A 1 91 ? 11.641 -39.156 -18.125 1 59.56 91 LEU A CA 1
ATOM 709 C C . LEU A 1 91 ? 11.547 -40.562 -18.703 1 59.56 91 LEU A C 1
ATOM 711 O O . LEU A 1 91 ? 12.227 -41.469 -18.25 1 59.56 91 LEU A O 1
ATOM 715 N N . ASN A 1 92 ? 10.367 -40.969 -19.234 1 61.88 92 ASN A N 1
ATOM 716 C CA . ASN A 1 92 ? 10.312 -42.312 -19.766 1 61.88 92 ASN A CA 1
ATOM 717 C C . ASN A 1 92 ? 10.086 -42.312 -21.266 1 61.88 92 ASN A C 1
ATOM 719 O O . ASN A 1 92 ? 9.609 -41.312 -21.828 1 61.88 92 ASN A O 1
ATOM 723 N N . THR A 1 93 ? 10.82 -43.375 -21.938 1 60 93 THR A N 1
ATOM 724 C CA . THR A 1 93 ? 10.547 -43.625 -23.344 1 60 93 THR A CA 1
ATOM 725 C C . THR A 1 93 ? 9.242 -44.406 -23.5 1 60 93 THR A C 1
ATOM 727 O O . THR A 1 93 ? 8.859 -45.188 -22.625 1 60 93 THR A O 1
ATOM 730 N N . ALA A 1 94 ? 8.352 -44 -24.641 1 61.66 94 ALA A N 1
ATOM 731 C CA . ALA A 1 94 ? 7.105 -44.688 -24.953 1 61.66 94 ALA A CA 1
ATOM 732 C C . ALA A 1 94 ? 7.289 -45.656 -26.125 1 61.66 94 ALA A C 1
ATOM 734 O O . ALA A 1 94 ? 6.324 -46 -26.812 1 61.66 94 ALA A O 1
ATOM 735 N N . ALA A 1 95 ? 8.609 -46.188 -26.203 1 63.75 95 ALA A N 1
ATOM 736 C CA . ALA A 1 95 ? 8.836 -47.094 -27.328 1 63.75 95 ALA A CA 1
ATOM 737 C C . ALA A 1 95 ? 8.047 -48.375 -27.156 1 63.75 95 ALA A C 1
ATOM 739 O O . ALA A 1 95 ? 7.914 -48.875 -26.047 1 63.75 95 ALA A O 1
ATOM 740 N N . ALA A 1 96 ? 7.309 -48.656 -28.203 1 72.12 96 ALA A N 1
ATOM 741 C CA . ALA A 1 96 ? 6.539 -49.906 -28.203 1 72.12 96 ALA A CA 1
ATOM 742 C C . ALA A 1 96 ? 7.246 -50.969 -29.016 1 72.12 96 ALA A C 1
ATOM 744 O O . ALA A 1 96 ? 7.574 -50.781 -30.188 1 72.12 96 ALA A O 1
ATOM 745 N N . GLY A 1 97 ? 7.84 -51.938 -28.297 1 74.19 97 GLY A N 1
ATOM 746 C CA . GLY A 1 97 ? 8.469 -53.062 -28.969 1 74.19 97 GLY A CA 1
ATOM 747 C C . GLY A 1 97 ? 8.281 -54.406 -28.234 1 74.19 97 GLY A C 1
ATOM 748 O O . GLY A 1 97 ? 7.93 -54.406 -27.047 1 74.19 97 GLY A O 1
ATOM 749 N N . PRO A 1 98 ? 8.32 -55.438 -29.062 1 76.19 98 PRO A N 1
ATOM 750 C CA . PRO A 1 98 ? 8.148 -56.75 -28.438 1 76.19 98 PRO A CA 1
ATOM 751 C C . PRO A 1 98 ? 9.281 -57.125 -27.484 1 76.19 98 PRO A C 1
ATOM 753 O O . PRO A 1 98 ? 10.367 -56.531 -27.562 1 76.19 98 PRO A O 1
ATOM 756 N N . ALA A 1 99 ? 8.938 -57.938 -26.391 1 76.06 99 ALA A N 1
ATOM 757 C CA . ALA A 1 99 ? 9.961 -58.469 -25.5 1 76.06 99 ALA A CA 1
ATOM 758 C C . ALA A 1 99 ? 10.75 -59.594 -26.203 1 76.06 99 ALA A C 1
ATOM 760 O O . ALA A 1 99 ? 10.281 -60.719 -26.281 1 76.06 99 ALA A O 1
ATOM 761 N N . LEU A 1 100 ? 11.93 -59.219 -26.672 1 78.5 100 LEU A N 1
ATOM 762 C CA . LEU A 1 100 ? 12.766 -60.188 -27.359 1 78.5 100 LEU A CA 1
ATOM 763 C C . LEU A 1 100 ? 13.703 -60.906 -26.391 1 78.5 100 LEU A C 1
ATOM 765 O O . LEU A 1 100 ? 13.867 -60.469 -25.25 1 78.5 100 LEU A O 1
ATOM 769 N N . ASP A 1 101 ? 14.273 -62.031 -26.781 1 76.06 101 ASP A N 1
ATOM 770 C CA . ASP A 1 101 ? 15.109 -62.875 -25.922 1 76.06 101 ASP A CA 1
ATOM 771 C C . ASP A 1 101 ? 16.5 -62.25 -25.734 1 76.06 101 ASP A C 1
ATOM 773 O O . ASP A 1 101 ? 17.234 -62.625 -24.828 1 76.06 101 ASP A O 1
ATOM 777 N N . ARG A 1 102 ? 16.906 -61.281 -26.703 1 81.25 102 ARG A N 1
ATOM 778 C CA . ARG A 1 102 ? 18.219 -60.656 -26.594 1 81.25 102 ARG A CA 1
ATOM 779 C C . ARG A 1 102 ? 18.156 -59.188 -27 1 81.25 102 ARG A C 1
ATOM 781 O O . ARG A 1 102 ? 17.188 -58.75 -27.594 1 81.25 102 ARG A O 1
ATOM 788 N N . GLN A 1 103 ? 19.25 -58.5 -26.609 1 82 103 GLN A N 1
ATOM 789 C CA . GLN A 1 103 ? 19.391 -57.094 -27.016 1 82 103 GLN A CA 1
ATOM 790 C C . GLN A 1 103 ? 19.5 -56.969 -28.531 1 82 103 GLN A C 1
ATOM 792 O O . GLN A 1 103 ? 20.188 -57.75 -29.172 1 82 103 GLN A O 1
ATOM 797 N N . ASN A 1 104 ? 18.672 -56.062 -29.109 1 80.94 104 ASN A N 1
ATOM 798 C CA . ASN A 1 104 ? 18.703 -55.781 -30.531 1 80.94 104 ASN A CA 1
ATOM 799 C C . ASN A 1 104 ? 18.938 -54.281 -30.797 1 80.94 104 ASN A C 1
ATOM 801 O O . ASN A 1 104 ? 18.328 -53.438 -30.156 1 80.94 104 ASN A O 1
ATOM 805 N N . TRP A 1 105 ? 19.906 -53.938 -31.781 1 84 105 TRP A N 1
ATOM 806 C CA . TRP A 1 105 ? 20.281 -52.531 -32.031 1 84 105 TRP A CA 1
ATOM 807 C C . TRP A 1 105 ? 19.656 -52.031 -33.344 1 84 105 TRP A C 1
ATOM 809 O O . TRP A 1 105 ? 20.031 -50.969 -33.812 1 84 105 TRP A O 1
ATOM 819 N N . ASN A 1 106 ? 18.688 -52.75 -33.844 1 82.62 106 ASN A N 1
ATOM 820 C CA . ASN A 1 106 ? 17.969 -52.25 -35 1 82.62 106 ASN A CA 1
ATOM 821 C C . ASN A 1 106 ? 17.156 -51 -34.656 1 82.62 106 ASN A C 1
ATOM 823 O O . ASN A 1 106 ? 16.422 -51 -33.688 1 82.62 106 ASN A O 1
ATOM 827 N N . ALA A 1 107 ? 17.453 -49.969 -35.5 1 85.69 107 ALA A N 1
ATOM 828 C CA . ALA A 1 107 ? 16.766 -48.688 -35.281 1 85.69 107 ALA A CA 1
ATOM 829 C C . ALA A 1 107 ? 16.031 -48.25 -36.531 1 85.69 107 ALA A C 1
ATOM 831 O O . ALA A 1 107 ? 16.469 -48.531 -37.656 1 85.69 107 ALA A O 1
ATOM 832 N N . ALA A 1 108 ? 14.883 -47.594 -36.375 1 86.19 108 ALA A N 1
ATOM 833 C CA . ALA A 1 108 ? 14.094 -47.062 -37.469 1 86.19 108 ALA A CA 1
ATOM 834 C C . ALA A 1 108 ? 13.344 -45.812 -37.062 1 86.19 108 ALA A C 1
ATOM 836 O O . ALA A 1 108 ? 13.391 -45.406 -35.875 1 86.19 108 ALA A O 1
ATOM 837 N N . PHE A 1 109 ? 12.812 -45.219 -38.062 1 86.69 109 PHE A N 1
ATOM 838 C CA . PHE A 1 109 ? 12.055 -44 -37.812 1 86.69 109 PHE A CA 1
ATOM 839 C C . PHE A 1 109 ? 10.648 -44.344 -37.312 1 86.69 109 PHE A C 1
ATOM 841 O O . PHE A 1 109 ? 10.094 -45.375 -37.656 1 86.69 109 PHE A O 1
ATOM 848 N N . GLY A 1 110 ? 10.18 -43.438 -36.469 1 84.25 110 GLY A N 1
ATOM 849 C CA . GLY A 1 110 ? 8.805 -43.469 -36 1 84.25 110 GLY A CA 1
ATOM 850 C C . GLY A 1 110 ? 8.18 -42.094 -35.906 1 84.25 110 GLY A C 1
ATOM 851 O O . GLY A 1 110 ? 8.891 -41.094 -35.906 1 84.25 110 GLY A O 1
ATOM 852 N N . SER A 1 111 ? 6.852 -42.031 -36.031 1 83.12 111 SER A N 1
ATOM 853 C CA . SER A 1 111 ? 6.168 -40.75 -35.938 1 83.12 111 SER A CA 1
ATOM 854 C C . SER A 1 111 ? 4.895 -40.875 -35.094 1 83.12 111 SER A C 1
ATOM 856 O O . SER A 1 111 ? 4.355 -41.969 -34.938 1 83.12 111 SER A O 1
ATOM 858 N N . LEU A 1 112 ? 4.539 -39.844 -34.562 1 84.06 112 LEU A N 1
ATOM 859 C CA . LEU A 1 112 ? 3.283 -39.688 -33.844 1 84.06 112 LEU A CA 1
ATOM 860 C C . LEU A 1 112 ? 2.668 -38.312 -34.094 1 84.06 112 LEU A C 1
ATOM 862 O O . LEU A 1 112 ? 3.312 -37.281 -33.875 1 84.06 112 LEU A O 1
ATOM 866 N N . TYR A 1 113 ? 1.551 -38.25 -34.719 1 84.62 113 TYR A N 1
ATOM 867 C CA . TYR A 1 113 ? 0.742 -37.031 -34.906 1 84.62 113 TYR A CA 1
ATOM 868 C C . TYR A 1 113 ? -0.552 -37.125 -34.094 1 84.62 113 TYR A C 1
ATOM 870 O O . TYR A 1 113 ? -1.273 -38.125 -34.188 1 84.62 113 TYR A O 1
ATOM 878 N N . LEU A 1 114 ? -0.756 -36.062 -33.344 1 84.81 114 LEU A N 1
ATOM 879 C CA . LEU A 1 114 ? -1.95 -36.188 -32.5 1 84.81 114 LEU A CA 1
ATOM 880 C C . LEU A 1 114 ? -2.605 -34.844 -32.281 1 84.81 114 LEU A C 1
ATOM 882 O O . LEU A 1 114 ? -1.962 -33.812 -32.438 1 84.81 114 LEU A O 1
ATOM 886 N N . THR A 1 115 ? -3.904 -34.906 -32.031 1 85.81 115 THR A N 1
ATOM 887 C CA . THR A 1 115 ? -4.715 -33.812 -31.531 1 85.81 115 THR A CA 1
ATOM 888 C C . THR A 1 115 ? -5.48 -34.219 -30.266 1 85.81 115 THR A C 1
ATOM 890 O O . THR A 1 115 ? -6.055 -35.312 -30.219 1 85.81 115 THR A O 1
ATOM 893 N N . ASN A 1 116 ? -5.285 -33.406 -29.312 1 87.62 116 ASN A N 1
ATOM 894 C CA . ASN A 1 116 ? -5.945 -33.719 -28.047 1 87.62 116 ASN A CA 1
ATOM 895 C C . ASN A 1 116 ? -6.793 -32.531 -27.547 1 87.62 116 ASN A C 1
ATOM 897 O O . ASN A 1 116 ? -6.395 -31.391 -27.688 1 87.62 116 ASN A O 1
ATOM 901 N N . VAL A 1 117 ? -8.008 -32.875 -27.078 1 87.56 117 VAL A N 1
ATOM 902 C CA . VAL A 1 117 ? -8.883 -31.891 -26.422 1 87.56 117 VAL A CA 1
ATOM 903 C C . VAL A 1 117 ? -9.102 -32.281 -24.969 1 87.56 117 VAL A C 1
ATOM 905 O O . VAL A 1 117 ? -9.438 -33.438 -24.672 1 87.56 117 VAL A O 1
ATOM 908 N N . ASN A 1 118 ? -8.734 -31.375 -24.109 1 88.44 118 ASN A N 1
ATOM 909 C CA . ASN A 1 118 ? -8.953 -31.578 -22.688 1 88.44 118 ASN A CA 1
ATOM 910 C C . ASN A 1 118 ? -9.758 -30.422 -22.078 1 88.44 118 ASN A C 1
ATOM 912 O O . ASN A 1 118 ? -9.445 -29.25 -22.312 1 88.44 118 ASN A O 1
ATOM 916 N N . TRP A 1 119 ? -10.844 -30.828 -21.281 1 90.31 119 TRP A N 1
ATOM 917 C CA . TRP A 1 119 ? -11.703 -29.797 -20.703 1 90.31 119 TRP A CA 1
ATOM 918 C C . TRP A 1 119 ? -12.148 -30.188 -19.297 1 90.31 119 TRP A C 1
ATOM 920 O O . TRP A 1 119 ? -12.789 -31.219 -19.109 1 90.31 119 TRP A O 1
ATOM 930 N N . ASP A 1 120 ? -11.758 -29.391 -18.344 1 89.88 120 ASP A N 1
ATOM 931 C CA . ASP A 1 120 ? -12.328 -29.562 -17 1 89.88 120 ASP A CA 1
ATOM 932 C C . ASP A 1 120 ? -13.727 -28.969 -16.922 1 89.88 120 ASP A C 1
ATOM 934 O O . ASP A 1 120 ? -13.898 -27.812 -16.531 1 89.88 120 ASP A O 1
ATOM 938 N N . PHE A 1 121 ? -14.688 -29.797 -17.203 1 88.81 121 PHE A N 1
ATOM 939 C CA . PHE A 1 121 ? -16.047 -29.266 -17.375 1 88.81 121 PHE A CA 1
ATOM 940 C C . PHE A 1 121 ? -16.719 -29.062 -16.016 1 88.81 121 PHE A C 1
ATOM 942 O O . PHE A 1 121 ? -17.703 -28.328 -15.922 1 88.81 121 PHE A O 1
ATOM 949 N N . PHE A 1 122 ? -16.203 -29.766 -14.953 1 90.06 122 PHE A N 1
ATOM 950 C CA . PHE A 1 122 ? -16.781 -29.594 -13.625 1 90.06 122 PHE A CA 1
ATOM 951 C C . PHE A 1 122 ? -15.711 -29.672 -12.547 1 90.06 122 PHE A C 1
ATOM 953 O O . PHE A 1 122 ? -15 -30.672 -12.445 1 90.06 122 PHE A O 1
ATOM 960 N N . ALA A 1 123 ? -15.609 -28.609 -11.836 1 91.75 123 ALA A N 1
ATOM 961 C CA . ALA A 1 123 ? -14.609 -28.547 -10.781 1 91.75 123 ALA A CA 1
ATOM 962 C C . ALA A 1 123 ? -15.133 -27.797 -9.562 1 91.75 123 ALA A C 1
ATOM 964 O O . ALA A 1 123 ? -14.438 -26.953 -9 1 91.75 123 ALA A O 1
ATOM 965 N N . PHE A 1 124 ? -16.391 -28.062 -9.211 1 92.25 124 PHE A N 1
ATOM 966 C CA . PHE A 1 124 ? -17.031 -27.578 -7.992 1 92.25 124 PHE A CA 1
ATOM 967 C C . PHE A 1 124 ? -16.922 -26.062 -7.887 1 92.25 124 PHE A C 1
ATOM 969 O O . PHE A 1 124 ? -16.547 -25.531 -6.84 1 92.25 124 PHE A O 1
ATOM 976 N N . GLY A 1 125 ? -17.109 -25.281 -8.961 1 91.31 125 GLY A N 1
ATOM 977 C CA . GLY A 1 125 ? -17.219 -23.828 -8.992 1 91.31 125 GLY A CA 1
ATOM 978 C C . GLY A 1 125 ? -15.883 -23.125 -9.156 1 91.31 125 GLY A C 1
ATOM 979 O O . GLY A 1 125 ? -15.781 -21.922 -8.977 1 91.31 125 GLY A O 1
ATOM 980 N N . ARG A 1 126 ? -14.773 -23.766 -9.398 1 92.69 126 ARG A N 1
ATOM 981 C CA . ARG A 1 126 ? -13.438 -23.188 -9.523 1 92.69 126 ARG A CA 1
ATOM 982 C C . ARG A 1 126 ? -13.398 -22.109 -10.594 1 92.69 126 ARG A C 1
ATOM 984 O O . ARG A 1 126 ? -12.891 -21.016 -10.359 1 92.69 126 ARG A O 1
ATOM 991 N N . ALA A 1 127 ? -13.93 -22.469 -11.758 1 90.56 127 ALA A N 1
ATOM 992 C CA . ALA A 1 127 ? -13.93 -21.5 -12.844 1 90.56 127 ALA A CA 1
ATOM 993 C C . ALA A 1 127 ? -14.766 -20.266 -12.477 1 90.56 127 ALA A C 1
ATOM 995 O O . ALA A 1 127 ? -14.328 -19.141 -12.672 1 90.56 127 ALA A O 1
ATOM 996 N N . LYS A 1 128 ? -15.906 -20.5 -11.961 1 92.88 128 LYS A N 1
ATOM 997 C CA . LYS A 1 128 ? -16.797 -19.406 -11.57 1 92.88 128 LYS A CA 1
ATOM 998 C C . LYS A 1 128 ? -16.156 -18.516 -10.516 1 92.88 128 LYS A C 1
ATOM 1000 O O . LYS A 1 128 ? -16.188 -17.281 -10.633 1 92.88 128 LYS A O 1
ATOM 1005 N N . GLU A 1 129 ? -15.602 -19.188 -9.508 1 94.06 129 GLU A N 1
ATOM 1006 C CA . GLU A 1 129 ? -14.992 -18.422 -8.43 1 94.06 129 GLU A CA 1
ATOM 1007 C C . GLU A 1 129 ? -13.758 -17.656 -8.93 1 94.06 129 GLU A C 1
ATOM 1009 O O . GLU A 1 129 ? -13.469 -16.562 -8.461 1 94.06 129 GLU A O 1
ATOM 1014 N N . LYS A 1 130 ? -12.984 -18.188 -9.789 1 93.5 130 LYS A N 1
ATOM 1015 C CA . LYS A 1 130 ? -11.836 -17.5 -10.367 1 93.5 130 LYS A CA 1
ATOM 1016 C C . LYS A 1 130 ? -12.289 -16.25 -11.133 1 93.5 130 LYS A C 1
ATOM 1018 O O . LYS A 1 130 ? -11.664 -15.195 -11.031 1 93.5 130 LYS A O 1
ATOM 1023 N N . ILE A 1 131 ? -13.328 -16.422 -11.961 1 94.75 131 ILE A N 1
ATOM 1024 C CA . ILE A 1 131 ? -13.867 -15.281 -12.695 1 94.75 131 ILE A CA 1
ATOM 1025 C C . ILE A 1 131 ? -14.359 -14.211 -11.727 1 94.75 131 ILE A C 1
ATOM 1027 O O . ILE A 1 131 ? -14.109 -13.023 -11.922 1 94.75 131 ILE A O 1
ATOM 1031 N N . LYS A 1 132 ? -15.039 -14.633 -10.695 1 95 132 LYS A N 1
ATOM 1032 C CA . LYS A 1 132 ? -15.516 -13.695 -9.688 1 95 132 LYS A CA 1
ATOM 1033 C C . LYS A 1 132 ? -14.352 -12.961 -9.031 1 95 132 LYS A C 1
ATOM 1035 O O . LYS A 1 132 ? -14.469 -11.781 -8.695 1 95 132 LYS A O 1
ATOM 1040 N N . THR A 1 133 ? -13.258 -13.68 -8.766 1 94.56 133 THR A N 1
ATOM 1041 C CA . THR A 1 133 ? -12.07 -13.047 -8.203 1 94.56 133 THR A CA 1
ATOM 1042 C C . THR A 1 133 ? -11.516 -11.992 -9.148 1 94.56 133 THR A C 1
ATOM 1044 O O . THR A 1 133 ? -11.148 -10.898 -8.727 1 94.56 133 THR A O 1
ATOM 1047 N N . ALA A 1 134 ? -11.477 -12.344 -10.406 1 93.62 134 ALA A N 1
ATOM 1048 C CA . ALA A 1 134 ? -11 -11.375 -11.398 1 93.62 134 ALA A CA 1
ATOM 1049 C C . ALA A 1 134 ? -11.93 -10.172 -11.477 1 93.62 134 ALA A C 1
ATOM 1051 O O . ALA A 1 134 ? -11.469 -9.031 -11.617 1 93.62 134 ALA A O 1
ATOM 1052 N N . LEU A 1 135 ? -13.219 -10.43 -11.422 1 95.88 135 LEU A N 1
ATOM 1053 C CA . LEU A 1 135 ? -14.195 -9.352 -11.414 1 95.88 135 LEU A CA 1
ATOM 1054 C C . LEU A 1 135 ? -14.008 -8.461 -10.195 1 95.88 135 LEU A C 1
ATOM 1056 O O . LEU A 1 135 ? -14.094 -7.23 -10.297 1 95.88 135 LEU A O 1
ATOM 1060 N N . ALA A 1 136 ? -13.828 -9.109 -9.062 1 95.25 136 ALA A N 1
ATOM 1061 C CA . ALA A 1 136 ? -13.594 -8.352 -7.84 1 95.25 136 ALA A CA 1
ATOM 1062 C C . ALA A 1 136 ? -12.328 -7.504 -7.961 1 95.25 136 ALA A C 1
ATOM 1064 O O . ALA A 1 136 ? -12.289 -6.363 -7.484 1 95.25 136 ALA A O 1
ATOM 1065 N N . ALA A 1 137 ? -11.32 -8.031 -8.547 1 93.44 137 ALA A N 1
ATOM 1066 C CA . ALA A 1 137 ? -10.086 -7.277 -8.758 1 93.44 137 ALA A CA 1
ATOM 1067 C C . ALA A 1 137 ? -10.328 -6.082 -9.68 1 93.44 137 ALA A C 1
ATOM 1069 O O . ALA A 1 137 ? -9.828 -4.988 -9.422 1 93.44 137 ALA A O 1
ATOM 1070 N N . ALA A 1 138 ? -11.062 -6.293 -10.711 1 94.75 138 ALA A N 1
ATOM 1071 C CA . ALA A 1 138 ? -11.391 -5.203 -11.625 1 94.75 138 ALA A CA 1
ATOM 1072 C C . ALA A 1 138 ? -12.203 -4.121 -10.922 1 94.75 138 ALA A C 1
ATOM 1074 O O . ALA A 1 138 ? -11.977 -2.928 -11.133 1 94.75 138 ALA A O 1
ATOM 1075 N N . THR A 1 139 ? -13.141 -4.543 -10.148 1 96.31 139 THR A N 1
ATOM 1076 C CA . THR A 1 139 ? -13.953 -3.605 -9.383 1 96.31 139 THR A CA 1
ATOM 1077 C C . THR A 1 139 ? -13.086 -2.797 -8.422 1 96.31 139 THR A C 1
ATOM 1079 O O . THR A 1 139 ? -13.289 -1.592 -8.258 1 96.31 139 THR A O 1
ATOM 1082 N N . GLN A 1 140 ? -12.148 -3.471 -7.762 1 95.62 140 GLN A N 1
ATOM 1083 C CA . GLN A 1 140 ? -11.234 -2.777 -6.863 1 95.62 140 GLN A CA 1
ATOM 1084 C C . GLN A 1 140 ? -10.445 -1.7 -7.605 1 95.62 140 GLN A C 1
ATOM 1086 O O . GLN A 1 140 ? -10.273 -0.59 -7.098 1 95.62 140 GLN A O 1
ATOM 1091 N N . ASN A 1 141 ? -9.969 -2.018 -8.789 1 93.62 141 ASN A N 1
ATOM 1092 C CA . ASN A 1 141 ? -9.234 -1.039 -9.578 1 93.62 141 ASN A CA 1
ATOM 1093 C C . ASN A 1 141 ? -10.125 0.126 -10 1 93.62 141 ASN A C 1
ATOM 1095 O O . ASN A 1 141 ? -9.68 1.275 -10.023 1 93.62 141 ASN A O 1
ATOM 1099 N N . ASP A 1 142 ? -11.32 -0.191 -10.336 1 96.31 142 ASP A N 1
ATOM 1100 C CA . ASP A 1 142 ? -12.273 0.855 -10.695 1 96.31 142 ASP A CA 1
ATOM 1101 C C . ASP A 1 142 ? -12.531 1.791 -9.516 1 96.31 142 ASP A C 1
ATOM 1103 O O . ASP A 1 142 ? -12.555 3.012 -9.68 1 96.31 142 ASP A O 1
ATOM 1107 N N . LYS A 1 143 ? -12.734 1.207 -8.359 1 95.75 143 LYS A N 1
ATOM 1108 C CA . LYS A 1 143 ? -12.961 2.014 -7.168 1 95.75 143 LYS A CA 1
ATOM 1109 C C . LYS A 1 143 ? -11.719 2.826 -6.809 1 95.75 143 LYS A C 1
ATOM 1111 O O . LYS A 1 143 ? -11.836 3.949 -6.309 1 95.75 143 LYS A O 1
ATOM 1116 N N . ASP A 1 144 ? -10.508 2.326 -6.992 1 95.19 144 ASP A N 1
ATOM 1117 C CA . ASP A 1 144 ? -9.258 3.057 -6.789 1 95.19 144 ASP A CA 1
ATOM 1118 C C . ASP A 1 144 ? -9.172 4.266 -7.723 1 95.19 144 ASP A C 1
ATOM 1120 O O . ASP A 1 144 ? -8.727 5.34 -7.312 1 95.19 144 ASP A O 1
ATOM 1124 N N . TRP A 1 145 ? -9.617 4.023 -8.969 1 95.25 145 TRP A N 1
ATOM 1125 C CA . TRP A 1 145 ? -9.656 5.109 -9.945 1 95.25 145 TRP A CA 1
ATOM 1126 C C . TRP A 1 145 ? -10.625 6.203 -9.5 1 95.25 145 TRP A C 1
ATOM 1128 O O . TRP A 1 145 ? -10.281 7.387 -9.539 1 95.25 145 TRP A O 1
ATOM 1138 N N . GLN A 1 146 ? -11.781 5.859 -9.039 1 95.38 146 GLN A N 1
ATOM 1139 C CA . GLN A 1 146 ? -12.797 6.816 -8.617 1 95.38 146 GLN A CA 1
ATOM 1140 C C . GLN A 1 146 ? -12.328 7.613 -7.402 1 95.38 146 GLN A C 1
ATOM 1142 O O . GLN A 1 146 ? -12.531 8.828 -7.336 1 95.38 146 GLN A O 1
ATOM 1147 N N . GLN A 1 147 ? -11.734 6.934 -6.406 1 95.69 147 GLN A N 1
ATOM 1148 C CA . GLN A 1 147 ? -11.273 7.652 -5.223 1 95.69 147 GLN A CA 1
ATOM 1149 C C . GLN A 1 147 ? -10.117 8.578 -5.559 1 95.69 147 GLN A C 1
ATOM 1151 O O . GLN A 1 147 ? -9.984 9.656 -4.973 1 95.69 147 GLN A O 1
ATOM 1156 N N . GLU A 1 148 ? -9.289 8.195 -6.547 1 94.69 148 GLU A N 1
ATOM 1157 C CA . GLU A 1 148 ? -8.203 9.07 -6.984 1 94.69 148 GLU A CA 1
ATOM 1158 C C . GLU A 1 148 ? -8.758 10.359 -7.602 1 94.69 148 GLU A C 1
ATOM 1160 O O . GLU A 1 148 ? -8.234 11.445 -7.348 1 94.69 148 GLU A O 1
ATOM 1165 N N . ILE A 1 149 ? -9.766 10.219 -8.375 1 95.31 149 ILE A N 1
ATOM 1166 C CA . ILE A 1 149 ? -10.414 11.383 -8.969 1 95.31 149 ILE A CA 1
ATOM 1167 C C . ILE A 1 149 ? -10.938 12.305 -7.871 1 95.31 149 ILE A C 1
ATOM 1169 O O . ILE A 1 149 ? -10.719 13.516 -7.906 1 95.31 149 ILE A O 1
ATOM 1173 N N . PHE A 1 150 ? -11.602 11.734 -6.922 1 95.5 150 PHE A N 1
ATOM 1174 C CA . PHE A 1 150 ? -12.188 12.508 -5.828 1 95.5 150 PHE A CA 1
ATOM 1175 C C . PHE A 1 150 ? -11.109 13.242 -5.043 1 95.5 150 PHE A C 1
ATOM 1177 O O . PHE A 1 150 ? -11.219 14.445 -4.797 1 95.5 150 PHE A O 1
ATOM 1184 N N . LYS A 1 151 ? -10.055 12.547 -4.637 1 94.31 151 LYS A N 1
ATOM 1185 C CA . LYS A 1 151 ? -8.953 13.141 -3.879 1 94.31 151 LYS A CA 1
ATOM 1186 C C . LYS A 1 151 ? -8.297 14.273 -4.664 1 94.31 151 LYS A C 1
ATOM 1188 O O . LYS A 1 151 ? -7.949 15.312 -4.098 1 94.31 151 LYS A O 1
ATOM 1193 N N . HIS A 1 152 ? -8.156 13.992 -5.906 1 94.81 152 HIS A N 1
ATOM 1194 C CA . HIS A 1 152 ? -7.5 15 -6.73 1 94.81 152 HIS A CA 1
ATOM 1195 C C . HIS A 1 152 ? -8.375 16.234 -6.895 1 94.81 152 HIS A C 1
ATOM 1197 O O . HIS A 1 152 ? -7.875 17.359 -6.918 1 94.81 152 HIS A O 1
ATOM 1203 N N . LYS A 1 153 ? -9.688 16.062 -7.055 1 95.88 153 LYS A N 1
ATOM 1204 C CA . LYS A 1 153 ? -10.625 17.172 -7.105 1 95.88 153 LYS A CA 1
ATOM 1205 C C . LYS A 1 153 ? -10.477 18.078 -5.875 1 95.88 153 LYS A C 1
ATOM 1207 O O . LYS A 1 153 ? -10.461 19.297 -5.992 1 95.88 153 LYS A O 1
ATOM 1212 N N . ILE A 1 154 ? -10.344 17.422 -4.738 1 94.62 154 ILE A N 1
ATOM 1213 C CA . ILE A 1 154 ? -10.219 18.156 -3.482 1 94.62 154 ILE A CA 1
ATOM 1214 C C . ILE A 1 154 ? -8.914 18.953 -3.477 1 94.62 154 ILE A C 1
ATOM 1216 O O . ILE A 1 154 ? -8.891 20.125 -3.096 1 94.62 154 ILE A O 1
ATOM 1220 N N . LYS A 1 155 ? -7.859 18.359 -3.914 1 95.31 155 LYS A N 1
ATOM 1221 C CA . LYS A 1 155 ? -6.555 19.016 -3.938 1 95.31 155 LYS A CA 1
ATOM 1222 C C . LYS A 1 155 ? -6.555 20.203 -4.879 1 95.31 155 LYS A C 1
ATOM 1224 O O . LYS A 1 155 ? -6.027 21.266 -4.543 1 95.31 155 LYS A O 1
ATOM 1229 N N . VAL A 1 156 ? -7.168 20.031 -5.992 1 96.31 156 VAL A N 1
ATOM 1230 C CA . VAL A 1 156 ? -7.254 21.109 -6.977 1 96.31 156 VAL A CA 1
ATOM 1231 C C . VAL A 1 156 ? -8.078 22.266 -6.41 1 96.31 156 VAL A C 1
ATOM 1233 O O . VAL A 1 156 ? -7.672 23.422 -6.5 1 96.31 156 VAL A O 1
ATOM 1236 N N . ALA A 1 157 ? -9.188 21.953 -5.797 1 95.5 157 ALA A N 1
ATOM 1237 C CA . ALA A 1 157 ? -10.055 22.984 -5.23 1 95.5 157 ALA A CA 1
ATOM 1238 C C . ALA A 1 157 ? -9.336 23.75 -4.121 1 95.5 157 ALA A C 1
ATOM 1240 O O . ALA A 1 157 ? -9.43 24.984 -4.043 1 95.5 157 ALA A O 1
ATOM 1241 N N . ALA A 1 158 ? -8.609 23.031 -3.275 1 94.94 158 ALA A N 1
ATOM 1242 C CA . ALA A 1 158 ? -7.867 23.656 -2.191 1 94.94 158 ALA A CA 1
ATOM 1243 C C . ALA A 1 158 ? -6.809 24.609 -2.736 1 94.94 158 ALA A C 1
ATOM 1245 O O . ALA A 1 158 ? -6.684 25.75 -2.268 1 94.94 158 ALA A O 1
ATOM 1246 N N . THR A 1 159 ? -6.109 24.141 -3.725 1 96.12 159 THR A N 1
ATOM 1247 C CA . THR A 1 159 ? -5.055 24.969 -4.312 1 96.12 159 THR A CA 1
ATOM 1248 C C . THR A 1 159 ? -5.645 26.156 -5.055 1 96.12 159 THR A C 1
ATOM 1250 O O . THR A 1 159 ? -5.078 27.25 -5.031 1 96.12 159 THR A O 1
ATOM 1253 N N . TYR A 1 160 ? -6.773 25.969 -5.715 1 95.69 160 TYR A N 1
ATOM 1254 C CA . TYR A 1 160 ? -7.469 27.047 -6.398 1 95.69 160 TYR A CA 1
ATOM 1255 C C . TYR A 1 160 ? -7.895 28.125 -5.41 1 95.69 160 TYR A C 1
ATOM 1257 O O . TYR A 1 160 ? -7.676 29.312 -5.652 1 95.69 160 TYR A O 1
ATOM 1265 N N . LEU A 1 161 ? -8.477 27.719 -4.305 1 93.31 161 LEU A N 1
ATOM 1266 C CA . LEU A 1 161 ? -8.906 28.656 -3.283 1 93.31 161 LEU A CA 1
ATOM 1267 C C . LEU A 1 161 ? -7.707 29.391 -2.676 1 93.31 161 LEU A C 1
ATOM 1269 O O . LEU A 1 161 ? -7.793 30.578 -2.357 1 93.31 161 LEU A O 1
ATOM 1273 N N . ASN A 1 162 ? -6.621 28.672 -2.535 1 93.75 162 ASN A N 1
ATOM 1274 C CA . ASN A 1 162 ? -5.398 29.312 -2.049 1 93.75 162 ASN A CA 1
ATOM 1275 C C . ASN A 1 162 ? -4.887 30.375 -3.025 1 93.75 162 ASN A C 1
ATOM 1277 O O . ASN A 1 162 ? -4.391 31.422 -2.609 1 93.75 162 ASN A O 1
ATOM 1281 N N . LEU A 1 163 ? -5.008 30.062 -4.285 1 95.06 163 LEU A N 1
ATOM 1282 C CA . LEU A 1 163 ? -4.582 31.016 -5.301 1 95.06 163 LEU A CA 1
ATOM 1283 C C . LEU A 1 163 ? -5.453 32.25 -5.27 1 95.06 163 LEU A C 1
ATOM 1285 O O . LEU A 1 163 ? -4.945 33.375 -5.375 1 95.06 163 LEU A O 1
ATOM 1289 N N . VAL A 1 164 ? -6.734 32.062 -5.086 1 93.44 164 VAL A N 1
ATOM 1290 C CA . VAL A 1 164 ? -7.652 33.188 -4.988 1 93.44 164 VAL A CA 1
ATOM 1291 C C . VAL A 1 164 ? -7.289 34.062 -3.783 1 93.44 164 VAL A C 1
ATOM 1293 O O . VAL A 1 164 ? -7.25 35.281 -3.881 1 93.44 164 VAL A O 1
ATOM 1296 N N . ALA A 1 165 ? -6.992 33.375 -2.67 1 92.19 165 ALA A N 1
ATOM 1297 C CA . ALA A 1 165 ? -6.594 34.094 -1.462 1 92.19 165 ALA A CA 1
ATOM 1298 C C . ALA A 1 165 ? -5.281 34.844 -1.68 1 92.19 165 ALA A C 1
ATOM 1300 O O . ALA A 1 165 ? -5.133 36 -1.249 1 92.19 165 ALA A O 1
ATOM 1301 N N . ALA A 1 166 ? -4.406 34.188 -2.344 1 93.25 166 ALA A N 1
ATOM 1302 C CA . ALA A 1 166 ? -3.113 34.812 -2.619 1 93.25 166 ALA A CA 1
ATOM 1303 C C . ALA A 1 166 ? -3.27 36.031 -3.521 1 93.25 166 ALA A C 1
ATOM 1305 O O . ALA A 1 166 ? -2.598 37.031 -3.324 1 93.25 166 ALA A O 1
ATOM 1306 N N . HIS A 1 167 ? -4.113 35.969 -4.465 1 92.69 167 HIS A N 1
ATOM 1307 C CA . HIS A 1 167 ? -4.395 37.094 -5.355 1 92.69 167 HIS A CA 1
ATOM 1308 C C . HIS A 1 167 ? -4.949 38.281 -4.586 1 92.69 167 HIS A C 1
ATOM 1310 O O . HIS A 1 167 ? -4.527 39.406 -4.805 1 92.69 167 HIS A O 1
ATOM 1316 N N . GLN A 1 168 ? -5.836 38 -3.711 1 91.06 168 GLN A N 1
ATOM 1317 C CA . GLN A 1 168 ? -6.422 39.062 -2.902 1 91.06 168 GLN A CA 1
ATOM 1318 C C . GLN A 1 168 ? -5.383 39.688 -1.983 1 91.06 168 GLN A C 1
ATOM 1320 O O . GLN A 1 168 ? -5.391 40.906 -1.773 1 91.06 168 GLN A O 1
ATOM 1325 N N . LEU A 1 169 ? -4.531 38.875 -1.438 1 91.12 169 LEU A N 1
ATOM 1326 C CA . LEU A 1 169 ? -3.465 39.375 -0.578 1 91.12 169 LEU A CA 1
ATOM 1327 C C . LEU A 1 169 ? -2.525 40.281 -1.356 1 91.12 169 LEU A C 1
ATOM 1329 O O . LEU A 1 169 ? -2.104 41.312 -0.849 1 91.12 169 LEU A O 1
ATOM 1333 N N . THR A 1 170 ? -2.236 39.906 -2.551 1 92.94 170 THR A N 1
ATOM 1334 C CA . THR A 1 170 ? -1.376 40.75 -3.387 1 92.94 170 THR A CA 1
ATOM 1335 C C . THR A 1 170 ? -2.02 42.094 -3.641 1 92.94 170 THR A C 1
ATOM 1337 O O . THR A 1 170 ? -1.346 43.125 -3.58 1 92.94 170 THR A O 1
ATOM 1340 N N . ARG A 1 171 ? -3.242 42.125 -3.838 1 90.88 171 ARG A N 1
ATOM 1341 C CA . ARG A 1 171 ? -3.959 43.375 -4.047 1 90.88 171 ARG A CA 1
ATOM 1342 C C . ARG A 1 171 ? -3.924 44.25 -2.793 1 90.88 171 ARG A C 1
ATOM 1344 O O . ARG A 1 171 ? -3.725 45.469 -2.875 1 90.88 171 ARG A O 1
ATOM 1351 N N . SER A 1 172 ? -4.121 43.562 -1.677 1 88.38 172 SER A N 1
ATOM 1352 C CA . SER A 1 172 ? -4.105 44.312 -0.412 1 88.38 172 SER A CA 1
ATOM 1353 C C . SER A 1 172 ? -2.734 44.906 -0.137 1 88.38 172 SER A C 1
ATOM 1355 O O . SER A 1 172 ? -2.633 46.031 0.343 1 88.38 172 SER A O 1
ATOM 1357 N N . TYR A 1 173 ? -1.712 44.188 -0.429 1 91.44 173 TYR A N 1
ATOM 1358 C CA . TYR A 1 173 ? -0.364 44.719 -0.19 1 91.44 173 TYR A CA 1
ATOM 1359 C C . TYR A 1 173 ? -0.004 45.781 -1.19 1 91.44 173 TYR A C 1
ATOM 1361 O O . TYR A 1 173 ? 0.784 46.688 -0.883 1 91.44 173 TYR A O 1
ATOM 1369 N N . GLN A 1 174 ? -0.616 45.75 -2.371 1 92.81 174 GLN A N 1
ATOM 1370 C CA . GLN A 1 174 ? -0.46 46.844 -3.314 1 92.81 174 GLN A CA 1
ATOM 1371 C C . GLN A 1 174 ? -1.085 48.125 -2.77 1 92.81 174 GLN A C 1
ATOM 1373 O O . GLN A 1 174 ? -0.501 49.219 -2.885 1 92.81 174 GLN A O 1
ATOM 1378 N N . ASP A 1 175 ? -2.244 47.969 -2.174 1 89.88 175 ASP A N 1
ATOM 1379 C CA . ASP A 1 175 ? -2.895 49.094 -1.544 1 89.88 175 ASP A CA 1
ATOM 1380 C C . ASP A 1 175 ? -2.045 49.656 -0.401 1 89.88 175 ASP A C 1
ATOM 1382 O O . ASP A 1 175 ? -1.979 50.875 -0.201 1 89.88 175 ASP A O 1
ATOM 1386 N N . ASN A 1 176 ? -1.463 48.719 0.307 1 89.06 176 ASN A N 1
ATOM 1387 C CA . ASN A 1 176 ? -0.571 49.125 1.389 1 89.06 176 ASN A CA 1
ATOM 1388 C C . ASN A 1 176 ? 0.624 49.906 0.865 1 89.06 176 ASN A C 1
ATOM 1390 O O . ASN A 1 176 ? 1.037 50.906 1.479 1 89.06 176 ASN A O 1
ATOM 1394 N N . LEU A 1 177 ? 1.165 49.5 -0.211 1 92.06 177 LEU A N 1
ATOM 1395 C CA . LEU A 1 177 ? 2.281 50.25 -0.813 1 92.06 177 LEU A CA 1
ATOM 1396 C C . LEU A 1 177 ? 1.854 51.625 -1.242 1 92.06 177 LEU A C 1
ATOM 1398 O O . LEU A 1 177 ? 2.594 52.594 -1.043 1 92.06 177 LEU A O 1
ATOM 1402 N N . ASN A 1 178 ? 0.689 51.781 -1.732 1 92 178 ASN A N 1
ATOM 1403 C CA . ASN A 1 178 ? 0.176 53.094 -2.154 1 92 178 ASN A CA 1
ATOM 1404 C C . ASN A 1 178 ? -0.007 54.031 -0.969 1 92 178 ASN A C 1
ATOM 1406 O O . ASN A 1 178 ? 0.308 55.219 -1.062 1 92 178 ASN A O 1
ATOM 1410 N N . ARG A 1 179 ? -0.479 53.469 0.08 1 87.06 179 ARG A N 1
ATOM 1411 C CA . ARG A 1 179 ? -0.653 54.281 1.281 1 87.06 179 ARG A CA 1
ATOM 1412 C C . ARG A 1 179 ? 0.694 54.719 1.841 1 87.06 179 ARG A C 1
ATOM 1414 O O . ARG A 1 179 ? 0.85 55.875 2.258 1 87.06 179 ARG A O 1
ATOM 1421 N N . ALA A 1 180 ? 1.603 53.781 1.873 1 87.88 180 ALA A N 1
ATOM 1422 C CA . ALA A 1 180 ? 2.939 54.094 2.355 1 87.88 180 ALA A CA 1
ATOM 1423 C C . ALA A 1 180 ? 3.588 55.188 1.482 1 87.88 180 ALA A C 1
ATOM 1425 O O . ALA A 1 180 ? 4.301 56.031 1.984 1 87.88 180 ALA A O 1
ATOM 1426 N N . ASP A 1 181 ? 3.32 55.156 0.257 1 91.06 181 ASP A N 1
ATOM 1427 C CA . ASP A 1 181 ? 3.863 56.156 -0.67 1 91.06 181 ASP A CA 1
ATOM 1428 C C . ASP A 1 181 ? 3.236 57.531 -0.437 1 91.06 181 ASP A C 1
ATOM 1430 O O . ASP A 1 181 ? 3.918 58.531 -0.524 1 91.06 181 ASP A O 1
ATOM 1434 N N . THR A 1 182 ? 1.98 57.5 -0.148 1 87.06 182 THR A N 1
ATOM 1435 C CA . THR A 1 182 ? 1.3 58.781 0.145 1 87.06 182 THR A CA 1
ATOM 1436 C C . THR A 1 182 ? 1.864 59.406 1.41 1 87.06 182 THR A C 1
ATOM 1438 O O . THR A 1 182 ? 2.104 60.625 1.447 1 87.06 182 THR A O 1
ATOM 1441 N N . ILE A 1 183 ? 2.109 58.562 2.383 1 85.88 183 ILE A N 1
ATOM 1442 C CA . ILE A 1 183 ? 2.664 59.062 3.637 1 85.88 183 ILE A CA 1
ATOM 1443 C C . ILE A 1 183 ? 4.082 59.594 3.402 1 85.88 183 ILE A C 1
ATOM 1445 O O . ILE A 1 183 ? 4.461 60.625 3.922 1 85.88 183 ILE A O 1
ATOM 1449 N N . ARG A 1 184 ? 4.797 58.875 2.688 1 87.81 184 ARG A N 1
ATOM 1450 C CA . ARG A 1 184 ? 6.168 59.25 2.383 1 87.81 184 ARG A CA 1
ATOM 1451 C C . ARG A 1 184 ? 6.203 60.625 1.688 1 87.81 184 ARG A C 1
ATOM 1453 O O . ARG A 1 184 ? 7.023 61.469 2.027 1 87.81 184 ARG A O 1
ATOM 1460 N N . LYS A 1 185 ? 5.316 60.875 0.816 1 87.69 185 LYS A N 1
ATOM 1461 C CA . LYS A 1 185 ? 5.262 62.125 0.068 1 87.69 185 LYS A CA 1
ATOM 1462 C C . LYS A 1 185 ? 4.848 63.281 0.97 1 87.69 185 LYS A C 1
ATOM 1464 O O . LYS A 1 185 ? 5.398 64.375 0.869 1 87.69 185 LYS A O 1
ATOM 1469 N N . VAL A 1 186 ? 3.926 63 1.813 1 83.25 186 VAL A N 1
ATOM 1470 C CA . VAL A 1 186 ? 3.457 64 2.73 1 83.25 186 VAL A CA 1
ATOM 1471 C C . VAL A 1 186 ? 4.578 64.375 3.693 1 83.25 186 VAL A C 1
ATOM 1473 O O . VAL A 1 186 ? 4.82 65.562 3.938 1 83.25 186 VAL A O 1
ATOM 1476 N N . VAL A 1 187 ? 5.297 63.375 4.219 1 86.19 187 VAL A N 1
ATOM 1477 C CA . VAL A 1 187 ? 6.371 63.625 5.176 1 86.19 187 VAL A CA 1
ATOM 1478 C C . VAL A 1 187 ? 7.516 64.375 4.492 1 86.19 187 VAL A C 1
ATOM 1480 O O . VAL A 1 187 ? 8.086 65.312 5.066 1 86.19 187 VAL A O 1
ATOM 1483 N N . ARG A 1 188 ? 7.832 64.062 3.332 1 86.12 188 ARG A N 1
ATOM 1484 C CA . ARG A 1 188 ? 8.906 64.688 2.59 1 86.12 188 ARG A CA 1
ATOM 1485 C C . ARG A 1 188 ? 8.586 66.188 2.371 1 86.12 188 ARG A C 1
ATOM 1487 O O . ARG A 1 188 ? 9.461 67.062 2.521 1 86.12 188 ARG A O 1
ATOM 1494 N N . THR A 1 189 ? 7.371 66.438 2.045 1 84.12 189 THR A N 1
ATOM 1495 C CA . THR A 1 189 ? 6.969 67.875 1.802 1 84.12 189 THR A CA 1
ATOM 1496 C C . THR A 1 189 ? 7.047 68.688 3.086 1 84.12 189 THR A C 1
ATOM 1498 O O . THR A 1 189 ? 7.477 69.812 3.066 1 84.12 189 THR A O 1
ATOM 1501 N N . ARG A 1 190 ? 6.723 68.062 4.148 1 84.62 190 ARG A N 1
ATOM 1502 C CA . ARG A 1 190 ? 6.738 68.812 5.422 1 84.62 190 ARG A CA 1
ATOM 1503 C C . ARG A 1 190 ? 8.164 69 5.914 1 84.62 190 ARG A C 1
ATOM 1505 O O . ARG A 1 190 ? 8.469 70.062 6.523 1 84.62 190 ARG A O 1
ATOM 1512 N N . VAL A 1 191 ? 9 68.062 5.656 1 82.88 191 VAL A N 1
ATOM 1513 C CA . VAL A 1 191 ? 10.398 68.188 6.043 1 82.88 191 VAL A CA 1
ATOM 1514 C C . VAL A 1 191 ? 11.062 69.312 5.215 1 82.88 191 VAL A C 1
ATOM 1516 O O . VAL A 1 191 ? 11.797 70.125 5.75 1 82.88 191 VAL A O 1
ATOM 1519 N N . LEU A 1 192 ? 10.75 69.312 4.012 1 84.94 192 LEU A N 1
ATOM 1520 C CA . LEU A 1 192 ? 11.328 70.312 3.125 1 84.94 192 LEU A CA 1
ATOM 1521 C C . LEU A 1 192 ? 10.859 71.688 3.514 1 84.94 192 LEU A C 1
ATOM 1523 O O . LEU A 1 192 ? 11.594 72.688 3.34 1 84.94 192 LEU A O 1
ATOM 1527 N N . ASN A 1 193 ? 9.641 71.812 4.109 1 84.12 193 ASN A N 1
ATOM 1528 C CA . ASN A 1 193 ? 9.102 73.062 4.547 1 84.12 193 ASN A CA 1
ATOM 1529 C C . ASN A 1 193 ? 9.508 73.375 5.98 1 84.12 193 ASN A C 1
ATOM 1531 O O . ASN A 1 193 ? 9.07 74.375 6.547 1 84.12 193 ASN A O 1
ATOM 1535 N N . GLY A 1 194 ? 10.398 72.438 6.664 1 77.44 194 GLY A N 1
ATOM 1536 C CA . GLY A 1 194 ? 10.961 72.688 7.984 1 77.44 194 GLY A CA 1
ATOM 1537 C C . GLY A 1 194 ? 9.961 72.438 9.102 1 77.44 194 GLY A C 1
ATOM 1538 O O . GLY A 1 194 ? 10.141 73 10.211 1 77.44 194 GLY A O 1
ATOM 1539 N N . LEU A 1 195 ? 8.93 71.812 8.773 1 73.94 195 LEU A N 1
ATOM 1540 C CA . LEU A 1 195 ? 7.852 71.688 9.75 1 73.94 195 LEU A CA 1
ATOM 1541 C C . LEU A 1 195 ? 8.086 70.5 10.648 1 73.94 195 LEU A C 1
ATOM 1543 O O . LEU A 1 195 ? 7.547 70.375 11.758 1 73.94 195 LEU A O 1
ATOM 1547 N N . ILE A 1 196 ? 8.805 69.5 10.125 1 76.56 196 ILE A N 1
ATOM 1548 C CA . ILE A 1 196 ? 9.07 68.312 10.922 1 76.56 196 ILE A CA 1
ATOM 1549 C C . ILE A 1 196 ? 10.531 67.875 10.766 1 76.56 196 ILE A C 1
ATOM 1551 O O . ILE A 1 196 ? 11.227 68.375 9.859 1 76.56 196 ILE A O 1
ATOM 1555 N N . ALA A 1 197 ? 11 67.062 11.758 1 74.62 197 ALA A N 1
ATOM 1556 C CA . ALA A 1 197 ? 12.406 66.688 11.781 1 74.62 197 ALA A CA 1
ATOM 1557 C C . ALA A 1 197 ? 12.703 65.688 10.656 1 74.62 197 ALA A C 1
ATOM 1559 O O . ALA A 1 197 ? 11.812 64.938 10.203 1 74.62 197 ALA A O 1
ATOM 1560 N N . GLY A 1 198 ? 13.875 65.625 10.188 1 75.38 198 GLY A N 1
ATOM 1561 C CA . GLY A 1 198 ? 14.359 64.75 9.133 1 75.38 198 GLY A CA 1
ATOM 1562 C C . GLY A 1 198 ? 14.25 63.281 9.484 1 75.38 198 GLY A C 1
ATOM 1563 O O . GLY A 1 198 ? 14.172 62.406 8.602 1 75.38 198 GLY A O 1
ATOM 1564 N N . VAL A 1 199 ? 14.227 63.031 10.695 1 75.81 199 VAL A N 1
ATOM 1565 C CA . VAL A 1 199 ? 14.133 61.656 11.164 1 75.81 199 VAL A CA 1
ATOM 1566 C C . VAL A 1 199 ? 12.82 61.031 10.688 1 75.81 199 VAL A C 1
ATOM 1568 O O . VAL A 1 199 ? 12.781 59.844 10.344 1 75.81 199 VAL A O 1
ATOM 1571 N N . ASP A 1 200 ? 11.836 61.844 10.484 1 81.44 200 ASP A N 1
ATOM 1572 C CA . ASP A 1 200 ? 10.547 61.344 10.023 1 81.44 200 ASP A CA 1
ATOM 1573 C C . ASP A 1 200 ? 10.609 60.938 8.555 1 81.44 200 ASP A C 1
ATOM 1575 O O . ASP A 1 200 ? 9.961 59.969 8.148 1 81.44 200 ASP A O 1
ATOM 1579 N N . SER A 1 201 ? 11.43 61.594 7.859 1 82.38 201 SER A N 1
ATOM 1580 C CA . SER A 1 201 ? 11.586 61.25 6.449 1 82.38 201 SER A CA 1
ATOM 1581 C C . SER A 1 201 ? 12.281 59.906 6.281 1 82.38 201 SER A C 1
ATOM 1583 O O . SER A 1 201 ? 11.875 59.094 5.457 1 82.38 201 SER A O 1
ATOM 1585 N N . SER A 1 202 ? 13.281 59.719 7.098 1 81.94 202 SER A N 1
ATOM 1586 C CA . SER A 1 202 ? 13.969 58.438 7.059 1 81.94 202 SER A CA 1
ATOM 1587 C C . SER A 1 202 ? 13.047 57.281 7.484 1 81.94 202 SER A C 1
ATOM 1589 O O . SER A 1 202 ? 13.094 56.188 6.91 1 81.94 202 SER A O 1
ATOM 1591 N N . GLN A 1 203 ? 12.227 57.469 8.383 1 82.25 203 GLN A N 1
ATOM 1592 C CA . GLN A 1 203 ? 11.273 56.469 8.852 1 82.25 203 GLN A CA 1
ATOM 1593 C C . GLN A 1 203 ? 10.219 56.188 7.793 1 82.25 203 GLN A C 1
ATOM 1595 O O . GLN A 1 203 ? 9.844 55.031 7.594 1 82.25 203 GLN A O 1
ATOM 1600 N N . ALA A 1 204 ? 9.766 57.219 7.18 1 84.56 204 ALA A N 1
ATOM 1601 C CA . ALA A 1 204 ? 8.773 57.031 6.125 1 84.56 204 ALA A CA 1
ATOM 1602 C C . ALA A 1 204 ? 9.359 56.25 4.949 1 84.56 204 ALA A C 1
ATOM 1604 O O . ALA A 1 204 ? 8.672 55.438 4.332 1 84.56 204 ALA A O 1
ATOM 1605 N N . ASN A 1 205 ? 10.641 56.531 4.676 1 86.44 205 ASN A N 1
ATOM 1606 C CA . ASN A 1 205 ? 11.312 55.781 3.611 1 86.44 205 ASN A CA 1
ATOM 1607 C C . ASN A 1 205 ? 11.484 54.312 3.975 1 86.44 205 ASN A C 1
ATOM 1609 O O . ASN A 1 205 ? 11.359 53.438 3.115 1 86.44 205 ASN A O 1
ATOM 1613 N N . ALA A 1 206 ? 11.789 54.062 5.16 1 85.19 206 ALA A N 1
ATOM 1614 C CA . ALA A 1 206 ? 11.922 52.688 5.637 1 85.19 206 ALA A CA 1
ATOM 1615 C C . ALA A 1 206 ? 10.586 51.969 5.543 1 85.19 206 ALA A C 1
ATOM 1617 O O . ALA A 1 206 ? 10.555 50.781 5.199 1 85.19 206 ALA A O 1
ATOM 1618 N N . GLU A 1 207 ? 9.562 52.625 5.785 1 84.44 207 GLU A N 1
ATOM 1619 C CA . GLU A 1 207 ? 8.242 52 5.719 1 84.44 207 GLU A CA 1
ATOM 1620 C C . GLU A 1 207 ? 7.848 51.688 4.277 1 84.44 207 GLU A C 1
ATOM 1622 O O . GLU A 1 207 ? 7.219 50.656 4.012 1 84.44 207 GLU A O 1
ATOM 1627 N N . TYR A 1 208 ? 8.164 52.625 3.463 1 87.88 208 TYR A N 1
ATOM 1628 C CA . TYR A 1 208 ? 7.895 52.375 2.049 1 87.88 208 TYR A CA 1
ATOM 1629 C C . TYR A 1 208 ? 8.656 51.156 1.541 1 87.88 208 TYR A C 1
ATOM 1631 O O . TYR A 1 208 ? 8.102 50.312 0.822 1 87.88 208 TYR A O 1
ATOM 1639 N N . SER A 1 209 ? 9.906 51.062 1.913 1 88.31 209 SER A N 1
ATOM 1640 C CA . SER A 1 209 ? 10.711 49.938 1.512 1 88.31 209 SER A CA 1
ATOM 1641 C C . SER A 1 209 ? 10.148 48.625 2.082 1 88.31 209 SER A C 1
ATOM 1643 O O . SER A 1 209 ? 10.141 47.594 1.404 1 88.31 209 SER A O 1
ATOM 1645 N N . SER A 1 210 ? 9.711 48.625 3.307 1 86.62 210 SER A N 1
ATOM 1646 C CA . SER A 1 210 ? 9.109 47.469 3.932 1 86.62 210 SER A CA 1
ATOM 1647 C C . SER A 1 210 ? 7.832 47.031 3.203 1 86.62 210 SER A C 1
ATOM 1649 O O . SER A 1 210 ? 7.566 45.844 3.047 1 86.62 210 SER A O 1
ATOM 1651 N N . ALA A 1 211 ? 7.062 48 2.838 1 89.56 211 ALA A N 1
ATOM 1652 C CA . ALA A 1 211 ? 5.832 47.688 2.107 1 89.56 211 ALA A CA 1
ATOM 1653 C C . ALA A 1 211 ? 6.133 47.094 0.742 1 89.56 211 ALA A C 1
ATOM 1655 O O . ALA A 1 211 ? 5.406 46.219 0.274 1 89.56 211 ALA A O 1
ATOM 1656 N N . ARG A 1 212 ? 7.203 47.594 0.133 1 91.06 212 ARG A N 1
ATOM 1657 C CA . ARG A 1 212 ? 7.602 47.031 -1.159 1 91.06 212 ARG A CA 1
ATOM 1658 C C . ARG A 1 212 ? 8.039 45.562 -1.025 1 91.06 212 ARG A C 1
ATOM 1660 O O . ARG A 1 212 ? 7.715 44.75 -1.878 1 91.06 212 ARG A O 1
ATOM 1667 N N . ILE A 1 213 ? 8.758 45.281 -0.033 1 89.38 213 ILE A N 1
ATOM 1668 C CA . ILE A 1 213 ? 9.203 43.906 0.231 1 89.38 213 ILE A CA 1
ATOM 1669 C C . ILE A 1 213 ? 7.992 43.031 0.507 1 89.38 213 ILE A C 1
ATOM 1671 O O . ILE A 1 213 ? 7.914 41.906 0.007 1 89.38 213 ILE A O 1
ATOM 1675 N N . ALA A 1 214 ? 7.039 43.469 1.258 1 88.06 214 ALA A N 1
ATOM 1676 C CA . ALA A 1 214 ? 5.832 42.719 1.566 1 88.06 214 ALA A CA 1
ATOM 1677 C C . ALA A 1 214 ? 5.039 42.406 0.299 1 88.06 214 ALA A C 1
ATOM 1679 O O . ALA A 1 214 ? 4.5 41.312 0.152 1 88.06 214 ALA A O 1
ATOM 1680 N N . LEU A 1 215 ? 4.977 43.406 -0.575 1 91.62 215 LEU A N 1
ATOM 1681 C CA . LEU A 1 215 ? 4.281 43.188 -1.841 1 91.62 215 LEU A CA 1
ATOM 1682 C C . LEU A 1 215 ? 4.992 42.125 -2.676 1 91.62 215 LEU A C 1
ATOM 1684 O O . LEU A 1 215 ? 4.344 41.219 -3.244 1 91.62 215 LEU A O 1
ATOM 1688 N N . THR A 1 216 ? 6.328 42.188 -2.771 1 93.25 216 THR A N 1
ATOM 1689 C CA . THR A 1 216 ? 7.098 41.219 -3.537 1 93.25 216 THR A CA 1
ATOM 1690 C C . THR A 1 216 ? 6.898 39.812 -2.979 1 93.25 216 THR A C 1
ATOM 1692 O O . THR A 1 216 ? 6.793 38.844 -3.736 1 93.25 216 THR A O 1
ATOM 1695 N N . LYS A 1 217 ? 6.84 39.688 -1.65 1 90.12 217 LYS A N 1
ATOM 1696 C CA . LYS A 1 217 ? 6.586 38.406 -1.02 1 90.12 217 LYS A CA 1
ATOM 1697 C C . LYS A 1 217 ? 5.199 37.875 -1.381 1 90.12 217 LYS A C 1
ATOM 1699 O O . LYS A 1 217 ? 5.023 36.688 -1.6 1 90.12 217 LYS A O 1
ATOM 1704 N N . ALA A 1 218 ? 4.254 38.719 -1.378 1 92.56 218 ALA A N 1
ATOM 1705 C CA . ALA A 1 218 ? 2.896 38.344 -1.74 1 92.56 218 ALA A CA 1
ATOM 1706 C C . ALA A 1 218 ? 2.828 37.875 -3.193 1 92.56 218 ALA A C 1
ATOM 1708 O O . ALA A 1 218 ? 2.143 36.906 -3.512 1 92.56 218 ALA A O 1
ATOM 1709 N N . ILE A 1 219 ? 3.547 38.562 -4.051 1 93.31 219 ILE A N 1
ATOM 1710 C CA . ILE A 1 219 ? 3.59 38.188 -5.461 1 93.31 219 ILE A CA 1
ATOM 1711 C C . ILE A 1 219 ? 4.254 36.812 -5.625 1 93.31 219 ILE A C 1
ATOM 1713 O O . ILE A 1 219 ? 3.766 35.969 -6.375 1 93.31 219 ILE A O 1
ATOM 1717 N N . ASP A 1 220 ? 5.348 36.625 -4.918 1 91.94 220 ASP A N 1
ATOM 1718 C CA . ASP A 1 220 ? 6.035 35.312 -4.938 1 91.94 220 ASP A CA 1
ATOM 1719 C C . ASP A 1 220 ? 5.105 34.188 -4.492 1 91.94 220 ASP A C 1
ATOM 1721 O O . ASP A 1 220 ? 5.098 33.125 -5.09 1 91.94 220 ASP A O 1
ATOM 1725 N N . PHE A 1 221 ? 4.406 34.375 -3.467 1 92 221 PHE A N 1
ATOM 1726 C CA . PHE A 1 221 ? 3.48 33.375 -2.945 1 92 221 PHE A CA 1
ATOM 1727 C C . PHE A 1 221 ? 2.381 33.094 -3.959 1 92 221 PHE A C 1
ATOM 1729 O O . PHE A 1 221 ? 2.008 31.922 -4.152 1 92 221 PHE A O 1
ATOM 1736 N N . GLU A 1 222 ? 1.841 34.125 -4.566 1 94.06 222 GLU A N 1
ATOM 1737 C CA . GLU A 1 222 ? 0.81 33.938 -5.586 1 94.06 222 GLU A CA 1
ATOM 1738 C C . GLU A 1 222 ? 1.333 33.125 -6.766 1 94.06 222 GLU A C 1
ATOM 1740 O O . GLU A 1 222 ? 0.635 32.25 -7.277 1 94.06 222 GLU A O 1
ATOM 1745 N N . GLN A 1 223 ? 2.547 33.406 -7.156 1 93.94 223 GLN A N 1
ATOM 1746 C CA . GLN A 1 223 ? 3.16 32.688 -8.258 1 93.94 223 GLN A CA 1
ATOM 1747 C C . GLN A 1 223 ? 3.402 31.219 -7.871 1 93.94 223 GLN A C 1
ATOM 1749 O O . GLN A 1 223 ? 3.26 30.328 -8.703 1 93.94 223 GLN A O 1
ATOM 1754 N N . GLU A 1 224 ? 3.775 31.031 -6.676 1 93.19 224 GLU A N 1
ATOM 1755 C CA . GLU A 1 224 ? 3.959 29.656 -6.184 1 93.19 224 GLU A CA 1
ATOM 1756 C C . GLU A 1 224 ? 2.652 28.875 -6.234 1 93.19 224 GLU A C 1
ATOM 1758 O O . GLU A 1 224 ? 2.637 27.719 -6.656 1 93.19 224 GLU A O 1
ATOM 1763 N N . GLN A 1 225 ? 1.606 29.516 -5.781 1 95.12 225 GLN A N 1
ATOM 1764 C CA . GLN A 1 225 ? 0.306 28.844 -5.809 1 95.12 225 GLN A CA 1
ATOM 1765 C C . GLN A 1 225 ? -0.149 28.578 -7.238 1 95.12 225 GLN A C 1
ATOM 1767 O O . GLN A 1 225 ? -0.756 27.547 -7.523 1 95.12 225 GLN A O 1
ATOM 1772 N N . SER A 1 226 ? 0.134 29.531 -8.102 1 95.38 226 SER A N 1
ATOM 1773 C CA . SER A 1 226 ? -0.214 29.359 -9.508 1 95.38 226 SER A CA 1
ATOM 1774 C C . SER A 1 226 ? 0.534 28.172 -10.117 1 95.38 226 SER A C 1
ATOM 1776 O O . SER A 1 226 ? -0.045 27.391 -10.875 1 95.38 226 SER A O 1
ATOM 1778 N N . ASN A 1 227 ? 1.77 28.078 -9.812 1 94.5 227 ASN A N 1
ATOM 1779 C CA . ASN A 1 227 ? 2.57 26.953 -10.305 1 94.5 227 ASN A CA 1
ATOM 1780 C C . ASN A 1 227 ? 2.059 25.625 -9.766 1 94.5 227 ASN A C 1
ATOM 1782 O O . ASN A 1 227 ? 2.037 24.625 -10.492 1 94.5 227 ASN A O 1
ATOM 1786 N N . GLN A 1 228 ? 1.724 25.594 -8.547 1 95.5 228 GLN A N 1
ATOM 1787 C CA . GLN A 1 228 ? 1.188 24.391 -7.945 1 95.5 228 GLN A CA 1
ATOM 1788 C C . GLN A 1 228 ? -0.122 23.969 -8.609 1 95.5 228 GLN A C 1
ATOM 1790 O O . GLN A 1 228 ? -0.362 22.781 -8.836 1 95.5 228 GLN A O 1
ATOM 1795 N N . LEU A 1 229 ? -0.967 24.938 -8.875 1 96.81 229 LEU A N 1
ATOM 1796 C CA . LEU A 1 229 ? -2.23 24.641 -9.547 1 96.81 229 LEU A CA 1
ATOM 1797 C C . LEU A 1 229 ? -1.988 24.078 -10.938 1 96.81 229 LEU A C 1
ATOM 1799 O O . LEU A 1 229 ? -2.609 23.078 -11.328 1 96.81 229 LEU A O 1
ATOM 1803 N N . ALA A 1 230 ? -1.055 24.672 -11.617 1 95.75 230 ALA A N 1
ATOM 1804 C CA . ALA A 1 230 ? -0.738 24.188 -12.961 1 95.75 230 ALA A CA 1
ATOM 1805 C C . ALA A 1 230 ? -0.268 22.734 -12.93 1 95.75 230 ALA A C 1
ATOM 1807 O O . ALA A 1 230 ? -0.646 21.938 -13.789 1 95.75 230 ALA A O 1
ATOM 1808 N N . GLN A 1 231 ? 0.554 22.391 -11.992 1 95.44 231 GLN A N 1
ATOM 1809 C CA . GLN A 1 231 ? 1.027 21.016 -11.836 1 95.44 231 GLN A CA 1
ATOM 1810 C C . GLN A 1 231 ? -0.136 20.062 -11.602 1 95.44 231 GLN A C 1
ATOM 1812 O O . GLN A 1 231 ? -0.181 18.984 -12.188 1 95.44 231 GLN A O 1
ATOM 1817 N N . LEU A 1 232 ? -1.085 20.438 -10.797 1 96.5 232 LEU A N 1
ATOM 1818 C CA . LEU A 1 232 ? -2.23 19.594 -10.484 1 96.5 232 LEU A CA 1
ATOM 1819 C C . LEU A 1 232 ? -3.164 19.469 -11.688 1 96.5 232 LEU A C 1
ATOM 1821 O O . LEU A 1 232 ? -3.906 18.5 -11.805 1 96.5 232 LEU A O 1
ATOM 1825 N N . LEU A 1 233 ? -3.113 20.5 -12.539 1 96.5 233 LEU A N 1
ATOM 1826 C CA . LEU A 1 233 ? -3.953 20.5 -13.727 1 96.5 233 LEU A CA 1
ATOM 1827 C C . LEU A 1 233 ? -3.295 19.719 -14.859 1 96.5 233 LEU A C 1
ATOM 1829 O O . LEU A 1 233 ? -3.951 19.359 -15.844 1 96.5 233 LEU A O 1
ATOM 1833 N N . GLY A 1 234 ? -2.012 19.469 -14.75 1 93.81 234 GLY A N 1
ATOM 1834 C CA . GLY A 1 234 ? -1.275 18.766 -15.789 1 93.81 234 GLY A CA 1
ATOM 1835 C C . GLY A 1 234 ? -0.995 19.625 -17 1 93.81 234 GLY A C 1
ATOM 1836 O O . GLY A 1 234 ? -1.029 19.141 -18.141 1 93.81 234 GLY A O 1
ATOM 1837 N N . ILE A 1 235 ? -0.883 20.938 -16.734 1 93.5 235 ILE A N 1
ATOM 1838 C CA . ILE A 1 235 ? -0.603 21.875 -17.828 1 93.5 235 ILE A CA 1
ATOM 1839 C C . ILE A 1 235 ? 0.663 22.672 -17.516 1 93.5 235 ILE A C 1
ATOM 1841 O O . ILE A 1 235 ? 1.131 22.672 -16.375 1 93.5 235 ILE A O 1
ATOM 1845 N N . PRO A 1 236 ? 1.268 23.281 -18.453 1 92.94 236 PRO A N 1
ATOM 1846 C CA . PRO A 1 236 ? 2.447 24.109 -18.172 1 92.94 236 PRO A CA 1
ATOM 1847 C C . PRO A 1 236 ? 2.139 25.297 -17.281 1 92.94 236 PRO A C 1
ATOM 1849 O O . PRO A 1 236 ? 1.006 25.797 -17.266 1 92.94 236 PRO A O 1
ATOM 1852 N N . PRO A 1 237 ? 3.156 25.656 -16.531 1 92.81 237 PRO A N 1
ATOM 1853 C CA . PRO A 1 237 ? 2.967 26.812 -15.633 1 92.81 237 PRO A CA 1
ATOM 1854 C C . PRO A 1 237 ? 2.494 28.062 -16.375 1 92.81 237 PRO A C 1
ATOM 1856 O O . PRO A 1 237 ? 2.916 28.312 -17.5 1 92.81 237 PRO A O 1
ATOM 1859 N N . ARG A 1 238 ? 1.498 28.766 -15.766 1 90.44 238 ARG A N 1
ATOM 1860 C CA . ARG A 1 238 ? 0.96 30 -16.312 1 90.44 238 ARG A CA 1
ATOM 1861 C C . ARG A 1 238 ? 0.282 30.828 -15.234 1 90.44 238 ARG A C 1
ATOM 1863 O O . ARG A 1 238 ? 0.101 30.375 -14.109 1 90.44 238 ARG A O 1
ATOM 1870 N N . GLU A 1 239 ? -0.005 32.062 -15.633 1 90.06 239 GLU A N 1
ATOM 1871 C CA . GLU A 1 239 ? -0.791 32.906 -14.742 1 90.06 239 GLU A CA 1
ATOM 1872 C C . GLU A 1 239 ? -2.287 32.688 -14.961 1 90.06 239 GLU A C 1
ATOM 1874 O O . GLU A 1 239 ? -2.738 32.531 -16.094 1 90.06 239 GLU A O 1
ATOM 1879 N N . PHE A 1 240 ? -2.996 32.594 -13.82 1 93 240 PHE A N 1
ATOM 1880 C CA . PHE A 1 240 ? -4.434 32.375 -13.898 1 93 240 PHE A CA 1
ATOM 1881 C C . PHE A 1 240 ? -5.199 33.625 -13.461 1 93 240 PHE A C 1
ATOM 1883 O O . PHE A 1 240 ? -4.824 34.281 -12.492 1 93 240 PHE A O 1
ATOM 1890 N N . LEU A 1 241 ? -6.164 33.969 -14.289 1 90.69 241 LEU A N 1
ATOM 1891 C CA . LEU A 1 241 ? -7.152 34.938 -13.805 1 90.69 241 LEU A CA 1
ATOM 1892 C C . LEU A 1 241 ? -8.273 34.219 -13.047 1 90.69 241 LEU A C 1
ATOM 1894 O O . LEU A 1 241 ? -9.125 33.562 -13.656 1 90.69 241 LEU A O 1
ATOM 1898 N N . VAL A 1 242 ? -8.242 34.281 -11.703 1 90.62 242 VAL A N 1
ATOM 1899 C CA . VAL A 1 242 ? -9.117 33.469 -10.859 1 90.62 242 VAL A CA 1
ATOM 1900 C C . VAL A 1 242 ? -10.406 34.25 -10.57 1 90.62 242 VAL A C 1
ATOM 1902 O O . VAL A 1 242 ? -10.461 35.469 -10.734 1 90.62 242 VAL A O 1
ATOM 1905 N N . ASP A 1 243 ? -11.43 33.469 -10.219 1 87.06 243 ASP A N 1
ATOM 1906 C CA . ASP A 1 243 ? -12.727 34.031 -9.828 1 87.06 243 ASP A CA 1
ATOM 1907 C C . ASP A 1 243 ? -12.664 34.625 -8.414 1 87.06 243 ASP A C 1
ATOM 1909 O O . ASP A 1 243 ? -12.562 33.875 -7.434 1 87.06 243 ASP A O 1
ATOM 1913 N N . THR A 1 244 ? -12.891 35.906 -8.266 1 84.69 244 THR A N 1
ATOM 1914 C CA . THR A 1 244 ? -12.719 36.594 -6.992 1 84.69 244 THR A CA 1
ATOM 1915 C C . THR A 1 244 ? -14.016 36.594 -6.191 1 84.69 244 THR A C 1
ATOM 1917 O O . THR A 1 244 ? -14.102 37.219 -5.129 1 84.69 244 THR A O 1
ATOM 1920 N N . SER A 1 245 ? -15.023 35.875 -6.727 1 82.06 245 SER A N 1
ATOM 1921 C CA . SER A 1 245 ? -16.281 35.781 -5.984 1 82.06 245 SER A CA 1
ATOM 1922 C C . SER A 1 245 ? -16.094 35.031 -4.672 1 82.06 245 SER A C 1
ATOM 1924 O O . SER A 1 245 ? -16.844 35.25 -3.715 1 82.06 245 SER A O 1
ATOM 1926 N N . TYR A 1 246 ? -15.055 34.25 -4.535 1 81.69 246 TYR A N 1
ATOM 1927 C CA . TYR A 1 246 ? -14.789 33.438 -3.363 1 81.69 246 TYR A CA 1
ATOM 1928 C C . TYR A 1 246 ? -14.242 34.25 -2.213 1 81.69 246 TYR A C 1
ATOM 1930 O O . TYR A 1 246 ? -14.188 33.812 -1.071 1 81.69 246 TYR A O 1
ATOM 1938 N N . VAL A 1 247 ? -13.93 35.5 -2.508 1 79.38 247 VAL A N 1
ATOM 1939 C CA . VAL A 1 247 ? -13.406 36.344 -1.452 1 79.38 247 VAL A CA 1
ATOM 1940 C C . VAL A 1 247 ? -14.406 37.469 -1.157 1 79.38 247 VAL A C 1
ATOM 1942 O O . VAL A 1 247 ? -14.117 38.375 -0.38 1 79.38 247 VAL A O 1
ATOM 1945 N N . THR A 1 248 ? -15.555 37.438 -1.785 1 79.56 248 THR A N 1
ATOM 1946 C CA . THR A 1 248 ? -16.516 38.5 -1.556 1 79.56 248 THR A CA 1
ATOM 1947 C C . THR A 1 248 ? -17.812 37.969 -0.974 1 79.56 248 THR A C 1
ATOM 1949 O O . THR A 1 248 ? -18.609 38.688 -0.378 1 79.56 248 THR A O 1
ATOM 1952 N N . ARG A 1 249 ? -17.953 36.625 -1.164 1 81.69 249 ARG A N 1
ATOM 1953 C CA . ARG A 1 249 ? -19.156 36 -0.638 1 81.69 249 ARG A CA 1
ATOM 1954 C C . ARG A 1 249 ? -18.859 34.688 0.047 1 81.69 249 ARG A C 1
ATOM 1956 O O . ARG A 1 249 ? -17.891 34 -0.308 1 81.69 249 ARG A O 1
ATOM 1963 N N . ILE A 1 250 ? -19.672 34.438 1.103 1 82.75 250 ILE A N 1
ATOM 1964 C CA . ILE A 1 250 ? -19.531 33.156 1.769 1 82.75 250 ILE A CA 1
ATOM 1965 C C . ILE A 1 250 ? -20.531 32.156 1.194 1 82.75 250 ILE A C 1
ATOM 1967 O O . ILE A 1 250 ? -21.594 32.562 0.71 1 82.75 250 ILE A O 1
ATOM 1971 N N . PRO A 1 251 ? -20.188 30.906 1.176 1 80.94 251 PRO A N 1
ATOM 1972 C CA . PRO A 1 251 ? -21.109 29.906 0.669 1 80.94 251 PRO A CA 1
ATOM 1973 C C . PRO A 1 251 ? -22.266 29.625 1.629 1 80.94 251 PRO A C 1
ATOM 1975 O O . PRO A 1 251 ? -22.188 29.984 2.809 1 80.94 251 PRO A O 1
ATOM 1978 N N . VAL A 1 252 ? -23.328 29.109 1.008 1 78.19 252 VAL A N 1
ATOM 1979 C CA . VAL A 1 252 ? -24.422 28.594 1.84 1 78.19 252 VAL A CA 1
ATOM 1980 C C . VAL A 1 252 ? -24 27.266 2.473 1 78.19 252 VAL A C 1
ATOM 1982 O O . VAL A 1 252 ? -23.578 26.344 1.773 1 78.19 252 VAL A O 1
ATOM 1985 N N . ILE A 1 253 ? -23.922 27.25 3.75 1 77.94 253 ILE A N 1
ATOM 1986 C CA . ILE A 1 253 ? -23.5 26.062 4.461 1 77.94 253 ILE A CA 1
ATOM 1987 C C . ILE A 1 253 ? -24.672 25.094 4.59 1 77.94 253 ILE A C 1
ATOM 1989 O O . ILE A 1 253 ? -25.672 25.391 5.258 1 77.94 253 ILE A O 1
ATOM 1993 N N . PRO A 1 254 ? -24.547 23.953 3.885 1 73.31 254 PRO A N 1
ATOM 1994 C CA . PRO A 1 254 ? -25.641 22.984 3.994 1 73.31 254 PRO A CA 1
ATOM 1995 C C . PRO A 1 254 ? -25.734 22.344 5.371 1 73.31 254 PRO A C 1
ATOM 1997 O O . PRO A 1 254 ? -24.703 22.125 6.016 1 73.31 254 PRO A O 1
ATOM 2000 N N . ASP A 1 255 ? -26.969 22.219 5.984 1 68 255 ASP A N 1
ATOM 2001 C CA . ASP A 1 255 ? -27.172 21.547 7.254 1 68 255 ASP A CA 1
ATOM 2002 C C . ASP A 1 255 ? -27.344 20.031 7.047 1 68 255 ASP A C 1
ATOM 2004 O O . ASP A 1 255 ? -27.969 19.359 7.863 1 68 255 ASP A O 1
ATOM 2008 N N . THR A 1 256 ? -26.828 19.484 6.047 1 64.31 256 THR A N 1
ATOM 2009 C CA . THR A 1 256 ? -27.125 18.078 5.793 1 64.31 256 THR A CA 1
ATOM 2010 C C . THR A 1 256 ? -26.125 17.188 6.496 1 64.31 256 THR A C 1
ATOM 2012 O O . THR A 1 256 ? -24.953 17.547 6.629 1 64.31 256 THR A O 1
ATOM 2015 N N . THR A 1 257 ? -26.719 16.141 7.227 1 70.38 257 THR A N 1
ATOM 2016 C CA . THR A 1 257 ? -25.906 15.062 7.793 1 70.38 257 THR A CA 1
ATOM 2017 C C . THR A 1 257 ? -25.312 14.195 6.688 1 70.38 257 THR A C 1
ATOM 2019 O O . THR A 1 257 ? -26.031 13.695 5.824 1 70.38 257 THR A O 1
ATOM 2022 N N . ALA A 1 258 ? -23.984 14.18 6.582 1 71.38 258 ALA A N 1
ATOM 2023 C CA . ALA A 1 258 ? -23.281 13.453 5.535 1 71.38 258 ALA A CA 1
ATOM 2024 C C . ALA A 1 258 ? -23.391 11.945 5.742 1 71.38 258 ALA A C 1
ATOM 2026 O O . ALA A 1 258 ? -23.281 11.453 6.867 1 71.38 258 ALA A O 1
ATOM 2027 N N . THR A 1 259 ? -24.016 11.297 4.719 1 79.81 259 THR A N 1
ATOM 2028 C CA . THR A 1 259 ? -23.984 9.836 4.727 1 79.81 259 THR A CA 1
ATOM 2029 C C . THR A 1 259 ? -22.672 9.336 4.109 1 79.81 259 THR A C 1
ATOM 2031 O O . THR A 1 259 ? -22.297 9.766 3.021 1 79.81 259 THR A O 1
ATOM 2034 N N . LEU A 1 260 ? -21.953 8.555 4.934 1 86.31 260 LEU A N 1
ATOM 2035 C CA . LEU A 1 260 ? -20.609 8.148 4.543 1 86.31 260 LEU A CA 1
ATOM 2036 C C . LEU A 1 260 ? -20.641 6.863 3.717 1 86.31 260 LEU A C 1
ATOM 2038 O O . LEU A 1 260 ? -19.609 6.398 3.234 1 86.31 260 LEU A O 1
ATOM 2042 N N . ASP A 1 261 ? -21.859 6.387 3.379 1 82.69 261 ASP A N 1
ATOM 2043 C CA . ASP A 1 261 ? -21.984 5.082 2.732 1 82.69 261 ASP A CA 1
ATOM 2044 C C . ASP A 1 261 ? -21.406 5.113 1.318 1 82.69 261 ASP A C 1
ATOM 2046 O O . ASP A 1 261 ? -20.828 4.125 0.853 1 82.69 261 ASP A O 1
ATOM 2050 N N . ASN A 1 262 ? -21.453 6.273 0.696 1 86.38 262 ASN A N 1
ATOM 2051 C CA . ASN A 1 262 ? -21 6.355 -0.688 1 86.38 262 ASN A CA 1
ATOM 2052 C C . ASN A 1 262 ? -19.672 7.098 -0.8 1 86.38 262 ASN A C 1
ATOM 2054 O O . ASN A 1 262 ? -19.312 7.59 -1.873 1 86.38 262 ASN A O 1
ATOM 2058 N N . HIS A 1 263 ? -18.969 7.18 0.318 1 92.94 263 HIS A N 1
ATOM 2059 C CA . HIS A 1 263 ? -17.656 7.84 0.284 1 92.94 263 HIS A CA 1
ATOM 2060 C C . HIS A 1 263 ? -16.672 7.066 -0.584 1 92.94 263 HIS A C 1
ATOM 2062 O O . HIS A 1 263 ? -16.422 5.883 -0.343 1 92.94 263 HIS A O 1
ATOM 2068 N N . PRO A 1 264 ? -16.062 7.668 -1.598 1 93.31 264 PRO A N 1
ATOM 2069 C CA . PRO A 1 264 ? -15.219 6.957 -2.562 1 93.31 264 PRO A CA 1
ATOM 2070 C C . PRO A 1 264 ? -14.039 6.254 -1.904 1 93.31 264 PRO A C 1
ATOM 2072 O O . PRO A 1 264 ? -13.695 5.129 -2.279 1 93.31 264 PRO A O 1
ATOM 2075 N N . VAL A 1 265 ? -13.414 6.781 -0.943 1 93.94 265 VAL A N 1
ATOM 2076 C CA . VAL A 1 265 ? -12.266 6.184 -0.27 1 93.94 265 VAL A CA 1
ATOM 2077 C C . VAL A 1 265 ? -12.703 4.934 0.487 1 93.94 265 VAL A C 1
ATOM 2079 O O . VAL A 1 265 ? -12.039 3.896 0.426 1 93.94 265 VAL A O 1
ATOM 2082 N N . LEU A 1 266 ? -13.844 5.039 1.192 1 95.12 266 LEU A N 1
ATOM 2083 C CA . LEU A 1 266 ? -14.352 3.891 1.938 1 95.12 266 LEU A CA 1
ATOM 2084 C C . LEU A 1 266 ? -14.781 2.777 0.993 1 95.12 266 LEU A C 1
ATOM 2086 O O . LEU A 1 266 ? -14.609 1.595 1.298 1 95.12 266 LEU A O 1
ATOM 2090 N N . GLN A 1 267 ? -15.32 3.229 -0.154 1 94.75 267 GLN A N 1
ATOM 2091 C CA . GLN A 1 267 ? -15.711 2.236 -1.148 1 94.75 267 GLN A CA 1
ATOM 2092 C C . GLN A 1 267 ? -14.5 1.474 -1.674 1 94.75 267 GLN A C 1
ATOM 2094 O O . GLN A 1 267 ? -14.578 0.27 -1.929 1 94.75 267 GLN A O 1
ATOM 2099 N N . TRP A 1 268 ? -13.406 2.078 -1.861 1 94.75 268 TRP A N 1
ATOM 2100 C CA . TRP A 1 268 ? -12.172 1.436 -2.301 1 94.75 268 TRP A CA 1
ATOM 2101 C C . TRP A 1 268 ? -11.68 0.43 -1.263 1 94.75 268 TRP A C 1
ATOM 2103 O O . TRP A 1 268 ? -11.328 -0.701 -1.604 1 94.75 268 TRP A O 1
ATOM 2113 N N . TYR A 1 269 ? -11.734 0.807 0.019 1 94.56 269 TYR A N 1
ATOM 2114 C CA . TYR A 1 269 ? -11.336 -0.111 1.078 1 94.56 269 TYR A CA 1
ATOM 2115 C C . TYR A 1 269 ? -12.25 -1.329 1.122 1 94.56 269 TYR A C 1
ATOM 2117 O O . TYR A 1 269 ? -11.781 -2.455 1.313 1 94.56 269 TYR A O 1
ATOM 2125 N N . LYS A 1 270 ? -13.531 -1.078 0.945 1 94.81 270 LYS A N 1
ATOM 2126 C CA . LYS A 1 270 ? -14.492 -2.174 0.931 1 94.81 270 LYS A CA 1
ATOM 2127 C C . LYS A 1 270 ? -14.219 -3.137 -0.219 1 94.81 270 LYS A C 1
ATOM 2129 O O . LYS A 1 270 ? -14.344 -4.352 -0.06 1 94.81 270 LYS A O 1
ATOM 2134 N N . SER A 1 271 ? -13.844 -2.57 -1.332 1 95.88 271 SER A N 1
ATOM 2135 C CA . SER A 1 271 ? -13.562 -3.406 -2.496 1 95.88 271 SER A CA 1
ATOM 2136 C C . SER A 1 271 ? -12.336 -4.277 -2.27 1 95.88 271 SER A C 1
ATOM 2138 O O . SER A 1 271 ? -12.273 -5.41 -2.756 1 95.88 271 SER A O 1
ATOM 2140 N N . ARG A 1 272 ? -11.375 -3.844 -1.525 1 94.62 272 ARG A N 1
ATOM 2141 C CA . ARG A 1 272 ? -10.188 -4.629 -1.189 1 94.62 272 ARG A CA 1
ATOM 2142 C C . ARG A 1 272 ? -10.562 -5.852 -0.355 1 94.62 272 ARG A C 1
ATOM 2144 O O . ARG A 1 272 ? -10.023 -6.938 -0.562 1 94.62 272 ARG A O 1
ATOM 2151 N N . ILE A 1 273 ? -11.461 -5.637 0.586 1 95.75 273 ILE A N 1
ATOM 2152 C CA . ILE A 1 273 ? -11.93 -6.738 1.42 1 95.75 273 ILE A CA 1
ATOM 2153 C C . ILE A 1 273 ? -12.688 -7.75 0.561 1 95.75 273 ILE A C 1
ATOM 2155 O O . ILE A 1 273 ? -12.484 -8.961 0.695 1 95.75 273 ILE A O 1
ATOM 2159 N N . ALA A 1 274 ? -13.516 -7.207 -0.347 1 95 274 ALA A N 1
ATOM 2160 C CA . ALA A 1 274 ? -14.297 -8.078 -1.222 1 95 274 ALA A CA 1
ATOM 2161 C C . ALA A 1 274 ? -13.391 -8.945 -2.088 1 95 274 ALA A C 1
ATOM 2163 O O . ALA A 1 274 ? -13.656 -10.133 -2.275 1 95 274 ALA A O 1
ATOM 2164 N N . LEU A 1 275 ? -12.352 -8.352 -2.602 1 94.12 275 LEU A N 1
ATOM 2165 C CA . LEU A 1 275 ? -11.383 -9.102 -3.404 1 94.12 275 LEU A CA 1
ATOM 2166 C C . LEU A 1 275 ? -10.734 -10.203 -2.582 1 94.12 275 LEU A C 1
ATOM 2168 O O . LEU A 1 275 ? -10.641 -11.352 -3.033 1 94.12 275 LEU A O 1
ATOM 2172 N N . SER A 1 276 ? -10.258 -9.875 -1.376 1 95.5 276 SER A N 1
ATOM 2173 C CA . SER A 1 276 ? -9.633 -10.867 -0.505 1 95.5 276 SER A CA 1
ATOM 2174 C C . SER A 1 276 ? -10.586 -12 -0.175 1 95.5 276 SER A C 1
ATOM 2176 O O . SER A 1 276 ? -10.203 -13.172 -0.196 1 95.5 276 SER A O 1
ATOM 2178 N N . ASN A 1 277 ? -11.898 -11.672 0.078 1 94.94 277 ASN A N 1
ATOM 2179 C CA . ASN A 1 277 ? -12.906 -12.688 0.369 1 94.94 277 ASN A CA 1
ATOM 2180 C C . ASN A 1 277 ? -13.148 -13.594 -0.833 1 94.94 277 ASN A C 1
ATOM 2182 O O . ASN A 1 277 ? -13.289 -14.812 -0.681 1 94.94 277 ASN A O 1
ATOM 2186 N N . GLU A 1 278 ? -13.188 -12.945 -2.012 1 94.5 278 GLU A N 1
ATOM 2187 C CA . GLU A 1 278 ? -13.375 -13.734 -3.223 1 94.5 278 GLU A CA 1
ATOM 2188 C C . GLU A 1 278 ? -12.188 -14.664 -3.463 1 94.5 278 GLU A C 1
ATOM 2190 O O . GLU A 1 278 ? -12.359 -15.781 -3.949 1 94.5 278 GLU A O 1
ATOM 2195 N N . GLN A 1 279 ? -11.031 -14.258 -3.129 1 94.12 279 GLN A N 1
ATOM 2196 C CA . GLN A 1 279 ? -9.844 -15.094 -3.236 1 94.12 279 GLN A CA 1
ATOM 2197 C C . GLN A 1 279 ? -9.93 -16.297 -2.299 1 94.12 279 GLN A C 1
ATOM 2199 O O . GLN A 1 279 ? -9.562 -17.406 -2.672 1 94.12 279 GLN A O 1
ATOM 2204 N N . SER A 1 280 ? -10.406 -16.031 -1.079 1 95 280 SER A N 1
ATOM 2205 C CA . SER A 1 280 ? -10.602 -17.125 -0.13 1 95 280 SER A CA 1
ATOM 2206 C C . SER A 1 280 ? -11.586 -18.156 -0.667 1 95 280 SER A C 1
ATOM 2208 O O . SER A 1 280 ? -11.352 -19.359 -0.557 1 95 280 SER A O 1
ATOM 2210 N N . ARG A 1 281 ? -12.641 -17.672 -1.309 1 93.69 281 ARG A N 1
ATOM 2211 C CA . ARG A 1 281 ? -13.625 -18.578 -1.892 1 93.69 281 ARG A CA 1
ATOM 2212 C C . ARG A 1 281 ? -13.023 -19.375 -3.037 1 93.69 281 ARG A C 1
ATOM 2214 O O . ARG A 1 281 ? -13.32 -20.562 -3.189 1 93.69 281 ARG A O 1
ATOM 2221 N N . TYR A 1 282 ? -12.188 -18.766 -3.803 1 94.19 282 TYR A N 1
ATOM 2222 C CA . TYR A 1 282 ? -11.5 -19.453 -4.887 1 94.19 282 TYR A CA 1
ATOM 2223 C C . TYR A 1 282 ? -10.594 -20.547 -4.34 1 94.19 282 TYR A C 1
ATOM 2225 O O . TYR A 1 282 ? -10.602 -21.672 -4.84 1 94.19 282 TYR A O 1
ATOM 2233 N N . TYR A 1 283 ? -9.875 -20.266 -3.289 1 93.44 283 TYR A N 1
ATOM 2234 C CA . TYR A 1 283 ? -8.969 -21.25 -2.707 1 93.44 283 TYR A CA 1
ATOM 2235 C C . TYR A 1 283 ? -9.742 -22.453 -2.184 1 93.44 283 TYR A C 1
ATOM 2237 O O . TYR A 1 283 ? -9.273 -23.594 -2.281 1 93.44 283 TYR A O 1
ATOM 2245 N N . LYS A 1 284 ? -10.922 -22.266 -1.685 1 93.31 284 LYS A N 1
ATOM 2246 C CA . LYS A 1 284 ? -11.719 -23.359 -1.122 1 93.31 284 LYS A CA 1
ATOM 2247 C C . LYS A 1 284 ? -12.148 -24.344 -2.203 1 93.31 284 LYS A C 1
ATOM 2249 O O . LYS A 1 284 ? -12.352 -25.531 -1.926 1 93.31 284 LYS A O 1
ATOM 2254 N N . THR A 1 285 ? -12.289 -23.781 -3.422 1 93.44 285 THR A N 1
ATOM 2255 C CA . THR A 1 285 ? -12.695 -24.656 -4.504 1 93.44 285 THR A CA 1
ATOM 2256 C C . THR A 1 285 ? -11.586 -25.656 -4.832 1 93.44 285 THR A C 1
ATOM 2258 O O . THR A 1 285 ? -11.836 -26.688 -5.473 1 93.44 285 THR A O 1
ATOM 2261 N N . LEU A 1 286 ? -10.375 -25.422 -4.348 1 91.94 286 LEU A N 1
ATOM 2262 C CA . LEU A 1 286 ? -9.242 -26.297 -4.633 1 91.94 286 LEU A CA 1
ATOM 2263 C C . LEU A 1 286 ? -9.25 -27.516 -3.723 1 91.94 286 LEU A C 1
ATOM 2265 O O . LEU A 1 286 ? -8.461 -28.438 -3.91 1 91.94 286 LEU A O 1
ATOM 2269 N N . TYR A 1 287 ? -10.297 -27.641 -2.777 1 91.31 287 TYR A N 1
ATOM 2270 C CA . TYR A 1 287 ? -10.484 -28.812 -1.916 1 91.31 287 TYR A CA 1
ATOM 2271 C C . TYR A 1 287 ? -11 -30 -2.713 1 91.31 287 TYR A C 1
ATOM 2273 O O . TYR A 1 287 ? -10.797 -31.156 -2.32 1 91.31 287 TYR A O 1
ATOM 2281 N N . PHE A 1 288 ? -11.578 -29.688 -3.855 1 91.12 288 PHE A N 1
ATOM 2282 C CA . PHE A 1 288 ? -12.406 -30.703 -4.512 1 91.12 288 PHE A CA 1
ATOM 2283 C C . PHE A 1 288 ? -11.75 -31.188 -5.797 1 91.12 288 PHE A C 1
ATOM 2285 O O . PHE A 1 288 ? -10.891 -30.5 -6.355 1 91.12 288 PHE A O 1
ATOM 2292 N N . PRO A 1 289 ? -12.125 -32.375 -6.223 1 91.5 289 PRO A N 1
ATOM 2293 C CA . PRO A 1 289 ? -11.555 -32.906 -7.465 1 91.5 289 PRO A CA 1
ATOM 2294 C C . PRO A 1 289 ? -12.055 -32.188 -8.703 1 91.5 289 PRO A C 1
ATOM 2296 O O . PRO A 1 289 ? -12.93 -31.312 -8.602 1 91.5 289 PRO A O 1
ATOM 2299 N N . ALA A 1 290 ? -11.469 -32.438 -9.797 1 90.19 290 ALA A N 1
ATOM 2300 C CA . ALA A 1 290 ? -11.883 -31.906 -11.086 1 90.19 290 ALA A CA 1
ATOM 2301 C C . ALA A 1 290 ? -12.312 -33.031 -12.031 1 90.19 290 ALA A C 1
ATOM 2303 O O . ALA A 1 290 ? -11.664 -34.062 -12.094 1 90.19 290 ALA A O 1
ATOM 2304 N N . PHE A 1 291 ? -13.453 -32.844 -12.664 1 90.81 291 PHE A N 1
ATOM 2305 C CA . PHE A 1 291 ? -13.945 -33.75 -13.688 1 90.81 291 PHE A CA 1
ATOM 2306 C C . PHE A 1 291 ? -13.555 -33.281 -15.078 1 90.81 291 PHE A C 1
ATOM 2308 O O . PHE A 1 291 ? -13.781 -32.094 -15.422 1 90.81 291 PHE A O 1
ATOM 2315 N N . SER A 1 292 ? -12.93 -34.094 -15.789 1 90.19 292 SER A N 1
ATOM 2316 C CA . SER A 1 292 ? -12.383 -33.688 -17.078 1 90.19 292 SER A CA 1
ATOM 2317 C C . SER A 1 292 ? -12.945 -34.562 -18.203 1 90.19 292 SER A C 1
ATOM 2319 O O . SER A 1 292 ? -13.219 -35.75 -18.016 1 90.19 292 SER A O 1
ATOM 2321 N N . LEU A 1 293 ? -13.18 -33.906 -19.344 1 89 293 LEU A N 1
ATOM 2322 C CA . LEU A 1 293 ? -13.492 -34.531 -20.625 1 89 293 LEU A CA 1
ATOM 2323 C C . LEU A 1 293 ? -12.281 -34.531 -21.547 1 89 293 LEU A C 1
ATOM 2325 O O . LEU A 1 293 ? -11.578 -33.531 -21.641 1 89 293 LEU A O 1
ATOM 2329 N N . VAL A 1 294 ? -12.031 -35.688 -22.047 1 86.56 294 VAL A N 1
ATOM 2330 C CA . VAL A 1 294 ? -10.859 -35.75 -22.906 1 86.56 294 VAL A CA 1
ATOM 2331 C C . VAL A 1 294 ? -11.258 -36.344 -24.266 1 86.56 294 VAL A C 1
ATOM 2333 O O . VAL A 1 294 ? -12.133 -37.219 -24.328 1 86.56 294 VAL A O 1
ATOM 2336 N N . GLY A 1 295 ? -10.695 -35.812 -25.328 1 82.69 295 GLY A N 1
ATOM 2337 C CA . GLY A 1 295 ? -10.734 -36.312 -26.688 1 82.69 295 GLY A CA 1
ATOM 2338 C C . GLY A 1 295 ? -9.375 -36.312 -27.359 1 82.69 295 GLY A C 1
ATOM 2339 O O . GLY A 1 295 ? -8.57 -35.406 -27.172 1 82.69 295 GLY A O 1
ATOM 2340 N N . LEU A 1 296 ? -9.102 -37.469 -27.984 1 85.19 296 LEU A N 1
ATOM 2341 C CA . LEU A 1 296 ? -7.781 -37.594 -28.609 1 85.19 296 LEU A CA 1
ATOM 2342 C C . LEU A 1 296 ? -7.871 -38.344 -29.938 1 85.19 296 LEU A C 1
ATOM 2344 O O . LEU A 1 296 ? -8.602 -39.344 -30.047 1 85.19 296 LEU A O 1
ATOM 2348 N N . VAL A 1 297 ? -7.316 -37.781 -30.953 1 81.75 297 VAL A N 1
ATOM 2349 C CA . VAL A 1 297 ? -7.066 -38.469 -32.219 1 81.75 297 VAL A CA 1
ATOM 2350 C C . VAL A 1 297 ? -5.562 -38.5 -32.5 1 81.75 297 VAL A C 1
ATOM 2352 O O . VAL A 1 297 ? -4.883 -37.469 -32.406 1 81.75 297 VAL A O 1
ATOM 2355 N N . GLN A 1 298 ? -5.078 -39.688 -32.688 1 85.44 298 GLN A N 1
ATOM 2356 C CA . GLN A 1 298 ? -3.652 -39.781 -33 1 85.44 298 GLN A CA 1
ATOM 2357 C C . GLN A 1 298 ? -3.395 -40.75 -34.156 1 85.44 298 GLN A C 1
ATOM 2359 O O . GLN A 1 298 ? -4.152 -41.688 -34.344 1 85.44 298 GLN A O 1
ATOM 2364 N N . THR A 1 299 ? -2.383 -40.469 -34.875 1 81.62 299 THR A N 1
ATOM 2365 C CA . THR A 1 299 ? -1.914 -41.344 -35.969 1 81.62 299 THR A CA 1
ATOM 2366 C C . THR A 1 299 ? -0.407 -41.562 -35.844 1 81.62 299 THR A C 1
ATOM 2368 O O . THR A 1 299 ? 0.336 -40.656 -35.5 1 81.62 299 THR A O 1
ATOM 2371 N N . ARG A 1 300 ? 0.018 -42.812 -36 1 84.56 300 ARG A N 1
ATOM 2372 C CA . ARG A 1 300 ? 1.428 -43.188 -35.875 1 84.56 300 ARG A CA 1
ATOM 2373 C C . ARG A 1 300 ? 1.977 -43.781 -37.156 1 84.56 300 ARG A C 1
ATOM 2375 O O . ARG A 1 300 ? 1.22 -44.312 -37.969 1 84.56 300 ARG A O 1
ATOM 2382 N N . GLY A 1 301 ? 3.221 -43.531 -37.312 1 78.69 301 GLY A N 1
ATOM 2383 C CA . GLY A 1 301 ? 4.035 -44.219 -38.281 1 78.69 301 GLY A CA 1
ATOM 2384 C C . GLY A 1 301 ? 5.238 -44.938 -37.688 1 78.69 301 GLY A C 1
ATOM 2385 O O . GLY A 1 301 ? 5.688 -44.594 -36.594 1 78.69 301 GLY A O 1
ATOM 2386 N N . SER A 1 302 ? 5.688 -46 -38.375 1 86.25 302 SER A N 1
ATOM 2387 C CA . SER A 1 302 ? 6.852 -46.719 -37.875 1 86.25 302 SER A CA 1
ATOM 2388 C C . SER A 1 302 ? 7.586 -47.438 -39 1 86.25 302 SER A C 1
ATOM 2390 O O . SER A 1 302 ? 6.957 -47.938 -39.938 1 86.25 302 SER A O 1
ATOM 2392 N N . GLY A 1 303 ? 8.852 -47.531 -38.812 1 83.12 303 GLY A N 1
ATOM 2393 C CA . GLY A 1 303 ? 9.664 -48.344 -39.719 1 83.12 303 GLY A CA 1
ATOM 2394 C C . GLY A 1 303 ? 9.734 -49.812 -39.344 1 83.12 303 GLY A C 1
ATOM 2395 O O . GLY A 1 303 ? 10.258 -50.625 -40.094 1 83.12 303 GLY A O 1
ATOM 2396 N N . PHE A 1 304 ? 9.219 -50.156 -38.219 1 85.12 304 PHE A N 1
ATOM 2397 C CA . PHE A 1 304 ? 9.156 -51.562 -37.812 1 85.12 304 PHE A CA 1
ATOM 2398 C C . PHE A 1 304 ? 7.84 -52.188 -38.25 1 85.12 304 PHE A C 1
ATOM 2400 O O . PHE A 1 304 ? 6.766 -51.625 -38.031 1 85.12 304 PHE A O 1
ATOM 2407 N N . GLY A 1 305 ? 7.914 -53.344 -38.75 1 78.44 305 GLY A N 1
ATOM 2408 C CA . GLY A 1 305 ? 6.711 -54.031 -39.188 1 78.44 305 GLY A CA 1
ATOM 2409 C C . GLY A 1 305 ? 5.98 -54.719 -38.062 1 78.44 305 GLY A C 1
ATOM 2410 O O . GLY A 1 305 ? 6.484 -54.781 -36.938 1 78.44 305 GLY A O 1
ATOM 2411 N N . ASN A 1 306 ? 4.77 -55.219 -38.344 1 78.38 306 ASN A N 1
ATOM 2412 C CA . ASN A 1 306 ? 3.943 -55.875 -37.312 1 78.38 306 ASN A CA 1
ATOM 2413 C C . ASN A 1 306 ? 4.52 -57.219 -36.938 1 78.38 306 ASN A C 1
ATOM 2415 O O . ASN A 1 306 ? 4.277 -57.688 -35.812 1 78.38 306 ASN A O 1
ATOM 2419 N N . ASN A 1 307 ? 5.273 -57.844 -37.812 1 79.06 307 ASN A N 1
ATOM 2420 C CA . ASN A 1 307 ? 5.812 -59.188 -37.531 1 79.06 307 ASN A CA 1
ATOM 2421 C C . ASN A 1 307 ? 7.234 -59.094 -36.969 1 79.06 307 ASN A C 1
ATOM 2423 O O . ASN A 1 307 ? 7.957 -60.094 -36.969 1 79.06 307 ASN A O 1
ATOM 2427 N N . TYR A 1 308 ? 7.59 -58.031 -36.562 1 79.62 308 TYR A N 1
ATOM 2428 C CA . TYR A 1 308 ? 8.961 -57.844 -36.125 1 79.62 308 TYR A CA 1
ATOM 2429 C C . TYR A 1 308 ? 9.273 -58.781 -34.969 1 79.62 308 TYR A C 1
ATOM 2431 O O . TYR A 1 308 ? 10.422 -59.219 -34.781 1 79.62 308 TYR A O 1
ATOM 2439 N N . ALA A 1 309 ? 8.258 -59.125 -34.094 1 78.19 309 ALA A N 1
ATOM 2440 C CA . ALA A 1 309 ? 8.469 -60 -32.969 1 78.19 309 ALA A CA 1
ATOM 2441 C C . ALA A 1 309 ? 8.938 -61.375 -33.406 1 78.19 309 ALA A C 1
ATOM 2443 O O . ALA A 1 309 ? 9.719 -62.031 -32.719 1 78.19 309 ALA A O 1
ATOM 2444 N N . LEU A 1 310 ? 8.484 -61.812 -34.594 1 78 310 LEU A N 1
ATOM 2445 C CA . LEU A 1 310 ? 8.797 -63.125 -35.094 1 78 310 LEU A CA 1
ATOM 2446 C C . LEU A 1 310 ? 9.977 -63.062 -36.062 1 78 310 LEU A C 1
ATOM 2448 O O . LEU A 1 310 ? 10.75 -64 -36.188 1 78 310 LEU A O 1
ATOM 2452 N N . ASP A 1 311 ? 10.078 -61.969 -36.844 1 82.56 311 ASP A N 1
ATOM 2453 C CA . ASP A 1 311 ? 11.125 -61.781 -37.844 1 82.56 311 ASP A CA 1
ATOM 2454 C C . ASP A 1 311 ? 11.82 -60.438 -37.688 1 82.56 311 ASP A C 1
ATOM 2456 O O . ASP A 1 311 ? 11.336 -59.406 -38.156 1 82.56 311 ASP A O 1
ATOM 2460 N N . GLN A 1 312 ? 13.031 -60.375 -37.188 1 83.25 312 GLN A N 1
ATOM 2461 C CA . GLN A 1 312 ? 13.75 -59.156 -36.812 1 83.25 312 GLN A CA 1
ATOM 2462 C C . GLN A 1 312 ? 14.305 -58.469 -38.062 1 83.25 312 GLN A C 1
ATOM 2464 O O . GLN A 1 312 ? 14.898 -57.406 -37.969 1 83.25 312 GLN A O 1
ATOM 2469 N N . HIS A 1 313 ? 13.984 -58.969 -39.219 1 82.44 313 HIS A N 1
ATOM 2470 C CA . HIS A 1 313 ? 14.352 -58.312 -40.469 1 82.44 313 HIS A CA 1
ATOM 2471 C C . HIS A 1 313 ? 13.188 -57.469 -41.031 1 82.44 313 HIS A C 1
ATOM 2473 O O . HIS A 1 313 ? 13.344 -56.75 -42 1 82.44 313 HIS A O 1
ATOM 2479 N N . ASP A 1 314 ? 12.109 -57.594 -40.375 1 85.38 314 ASP A N 1
ATOM 2480 C CA . ASP A 1 314 ? 10.93 -56.844 -40.812 1 85.38 314 ASP A CA 1
ATOM 2481 C C . ASP A 1 314 ? 10.969 -55.406 -40.312 1 85.38 314 ASP A C 1
ATOM 2483 O O . ASP A 1 314 ? 10.141 -55 -39.5 1 85.38 314 ASP A O 1
ATOM 2487 N N . PHE A 1 315 ? 11.961 -54.625 -40.75 1 84.5 315 PHE A N 1
ATOM 2488 C CA . PHE A 1 315 ? 12.055 -53.219 -40.406 1 84.5 315 PHE A CA 1
ATOM 2489 C C . PHE A 1 315 ? 12.75 -52.469 -41.531 1 84.5 315 PHE A C 1
ATOM 2491 O O . PHE A 1 315 ? 13.367 -53.062 -42.406 1 84.5 315 PHE A O 1
ATOM 2498 N N . THR A 1 316 ? 12.5 -51.188 -41.656 1 86 316 THR A N 1
ATOM 2499 C CA . THR A 1 316 ? 13.148 -50.344 -42.656 1 86 316 THR A CA 1
ATOM 2500 C C . THR A 1 316 ? 13.711 -49.062 -42 1 86 316 THR A C 1
ATOM 2502 O O . THR A 1 316 ? 13.125 -48.531 -41.062 1 86 316 THR A O 1
ATOM 2505 N N . GLN A 1 317 ? 14.789 -48.594 -42.562 1 85.25 317 GLN A N 1
ATOM 2506 C CA . GLN A 1 317 ? 15.406 -47.344 -42.031 1 85.25 317 GLN A CA 1
ATOM 2507 C C . GLN A 1 317 ? 15.016 -46.156 -42.906 1 85.25 317 GLN A C 1
ATOM 2509 O O . GLN A 1 317 ? 15.531 -45.062 -42.688 1 85.25 317 GLN A O 1
ATOM 2514 N N . SER A 1 318 ? 14.133 -46.438 -43.781 1 83.75 318 SER A N 1
ATOM 2515 C CA . SER A 1 318 ? 13.664 -45.344 -44.656 1 83.75 318 SER A CA 1
ATOM 2516 C C . SER A 1 318 ? 12.883 -44.312 -43.844 1 83.75 318 SER A C 1
ATOM 2518 O O . SER A 1 318 ? 11.945 -44.656 -43.125 1 83.75 318 SER A O 1
ATOM 2520 N N . TYR A 1 319 ? 13.273 -43 -44.062 1 86.5 319 TYR A N 1
ATOM 2521 C CA . TYR A 1 319 ? 12.656 -41.906 -43.344 1 86.5 319 TYR A CA 1
ATOM 2522 C C . TYR A 1 319 ? 11.172 -41.781 -43.688 1 86.5 319 TYR A C 1
ATOM 2524 O O . TYR A 1 319 ? 10.32 -41.75 -42.781 1 86.5 319 TYR A O 1
ATOM 2532 N N . TRP A 1 320 ? 10.797 -41.875 -44.969 1 84.62 320 TRP A N 1
ATOM 2533 C CA . TRP A 1 320 ? 9.422 -41.625 -45.406 1 84.62 320 TRP A CA 1
ATOM 2534 C C . TRP A 1 320 ? 8.516 -42.781 -45 1 84.62 320 TRP A C 1
ATOM 2536 O O . TRP A 1 320 ? 7.359 -42.562 -44.625 1 84.62 320 TRP A O 1
ATOM 2546 N N . ASP A 1 321 ? 9.062 -43.969 -45.062 1 83.06 321 ASP A N 1
ATOM 2547 C CA . ASP A 1 321 ? 8.273 -45.125 -44.656 1 83.06 321 ASP A CA 1
ATOM 2548 C C . ASP A 1 321 ? 8.031 -45.125 -43.156 1 83.06 321 ASP A C 1
ATOM 2550 O O . ASP A 1 321 ? 6.953 -45.5 -42.688 1 83.06 321 ASP A O 1
ATOM 2554 N N . GLY A 1 322 ? 9.008 -44.594 -42.5 1 83.12 322 GLY A N 1
ATOM 2555 C CA . GLY A 1 322 ? 8.914 -44.625 -41.062 1 83.12 322 GLY A CA 1
ATOM 2556 C C . GLY A 1 322 ? 7.996 -43.562 -40.469 1 83.12 322 GLY A C 1
ATOM 2557 O O . GLY A 1 322 ? 7.383 -43.781 -39.438 1 83.12 322 GLY A O 1
ATOM 2558 N N . VAL A 1 323 ? 7.879 -42.469 -41.156 1 86.38 323 VAL A N 1
ATOM 2559 C CA . VAL A 1 323 ? 7.133 -41.344 -40.531 1 86.38 323 VAL A CA 1
ATOM 2560 C C . VAL A 1 323 ? 5.723 -41.312 -41.125 1 86.38 323 VAL A C 1
ATOM 2562 O O . VAL A 1 323 ? 4.863 -40.562 -40.625 1 86.38 323 VAL A O 1
ATOM 2565 N N . LYS A 1 324 ? 5.449 -42.094 -42.188 1 83.44 324 LYS A N 1
ATOM 2566 C CA . LYS A 1 324 ? 4.117 -42.156 -42.781 1 83.44 324 LYS A CA 1
ATOM 2567 C C . LYS A 1 324 ? 3.111 -42.781 -41.844 1 83.44 324 LYS A C 1
ATOM 2569 O O . LYS A 1 324 ? 3.334 -43.875 -41.344 1 83.44 324 LYS A O 1
ATOM 2574 N N . PRO A 1 325 ? 1.952 -42.062 -41.688 1 85.44 325 PRO A N 1
ATOM 2575 C CA . PRO A 1 325 ? 0.949 -42.625 -40.781 1 85.44 325 PRO A CA 1
ATOM 2576 C C . PRO A 1 325 ? 0.329 -43.906 -41.312 1 85.44 325 PRO A C 1
ATOM 2578 O O . PRO A 1 325 ? -0.098 -44 -42.469 1 85.44 325 PRO A O 1
ATOM 2581 N N . THR A 1 326 ? 0.315 -44.906 -40.469 1 81.81 326 THR A N 1
ATOM 2582 C CA . THR A 1 326 ? -0.26 -46.188 -40.844 1 81.81 326 THR A CA 1
ATOM 2583 C C . THR A 1 326 ? -1.304 -46.656 -39.844 1 81.81 326 THR A C 1
ATOM 2585 O O . THR A 1 326 ? -2.168 -47.469 -40.156 1 81.81 326 THR A O 1
ATOM 2588 N N . ARG A 1 327 ? -1.225 -46.156 -38.656 1 83.44 327 ARG A N 1
ATOM 2589 C CA . ARG A 1 327 ? -2.15 -46.562 -37.594 1 83.44 327 ARG A CA 1
ATOM 2590 C C . ARG A 1 327 ? -2.77 -45.344 -36.906 1 83.44 327 ARG A C 1
ATOM 2592 O O . ARG A 1 327 ? -2.057 -44.469 -36.469 1 83.44 327 ARG A O 1
ATOM 2599 N N . THR A 1 328 ? -4.102 -45.312 -36.844 1 81.25 328 THR A N 1
ATOM 2600 C CA . THR A 1 328 ? -4.828 -44.188 -36.25 1 81.25 328 THR A CA 1
ATOM 2601 C C . THR A 1 328 ? -5.699 -44.688 -35.094 1 81.25 328 THR A C 1
ATOM 2603 O O . THR A 1 328 ? -6.328 -45.75 -35.188 1 81.25 328 THR A O 1
ATOM 2606 N N . ASN A 1 329 ? -5.66 -43.938 -34.062 1 83.69 329 ASN A N 1
ATOM 2607 C CA . ASN A 1 329 ? -6.527 -44.188 -32.906 1 83.69 329 ASN A CA 1
ATOM 2608 C C . ASN A 1 329 ? -7.312 -42.938 -32.531 1 83.69 329 ASN A C 1
ATOM 2610 O O . ASN A 1 329 ? -6.836 -41.812 -32.719 1 83.69 329 ASN A O 1
ATOM 2614 N N . TYR A 1 330 ? -8.578 -43.062 -32.125 1 81.88 330 TYR A N 1
ATOM 2615 C CA . TYR A 1 330 ? -9.32 -42 -31.484 1 81.88 330 TYR A CA 1
ATOM 2616 C C . TYR A 1 330 ? -9.828 -42.438 -30.109 1 81.88 330 TYR A C 1
ATOM 2618 O O . TYR A 1 330 ? -9.977 -43.625 -29.859 1 81.88 330 TYR A O 1
ATOM 2626 N N . LEU A 1 331 ? -9.953 -41.5 -29.266 1 85.5 331 LEU A N 1
ATOM 2627 C CA . LEU A 1 331 ? -10.43 -41.781 -27.906 1 85.5 331 LEU A CA 1
ATOM 2628 C C . LEU A 1 331 ? -11.188 -40.594 -27.344 1 85.5 331 LEU A C 1
ATOM 2630 O O . LEU A 1 331 ? -10.797 -39.438 -27.562 1 85.5 331 LEU A O 1
ATOM 2634 N N . PHE A 1 332 ? -12.422 -40.906 -26.719 1 87.69 332 PHE A N 1
ATOM 2635 C CA . PHE A 1 332 ? -13.102 -39.938 -25.875 1 87.69 332 PHE A CA 1
ATOM 2636 C C . PHE A 1 332 ? -13.336 -40.5 -24.484 1 87.69 332 PHE A C 1
ATOM 2638 O O . PHE A 1 332 ? -13.57 -41.688 -24.328 1 87.69 332 PHE A O 1
ATOM 2645 N N . GLY A 1 333 ? -13.164 -39.688 -23.484 1 88.38 333 GLY A N 1
ATOM 2646 C CA . GLY A 1 333 ? -13.289 -40.219 -22.141 1 88.38 333 GLY A CA 1
ATOM 2647 C C . GLY A 1 333 ? -13.602 -39.156 -21.094 1 88.38 333 GLY A C 1
ATOM 2648 O O . GLY A 1 333 ? -13.555 -37.969 -21.391 1 88.38 333 GLY A O 1
ATOM 2649 N N . LEU A 1 334 ? -14.109 -39.719 -19.938 1 88.94 334 LEU A N 1
ATOM 2650 C CA . LEU A 1 334 ? -14.344 -38.938 -18.719 1 88.94 334 LEU A CA 1
ATOM 2651 C C . LEU A 1 334 ? -13.398 -39.344 -17.609 1 88.94 334 LEU A C 1
ATOM 2653 O O . LEU A 1 334 ? -13.109 -40.531 -17.438 1 88.94 334 LEU A O 1
ATOM 2657 N N . GLY A 1 335 ? -12.898 -38.312 -17 1 90.44 335 GLY A N 1
ATOM 2658 C CA . GLY A 1 335 ? -11.977 -38.625 -15.914 1 90.44 335 GLY A CA 1
ATOM 2659 C C . GLY A 1 335 ? -12.125 -37.688 -14.719 1 90.44 335 GLY A C 1
ATOM 2660 O O . GLY A 1 335 ? -12.719 -36.625 -14.828 1 90.44 335 GLY A O 1
ATOM 2661 N N . VAL A 1 336 ? -11.766 -38.188 -13.547 1 90.06 336 VAL A N 1
ATOM 2662 C CA . VAL A 1 336 ? -11.719 -37.406 -12.32 1 90.06 336 VAL A CA 1
ATOM 2663 C C . VAL A 1 336 ? -10.344 -37.531 -11.664 1 90.06 336 VAL A C 1
ATOM 2665 O O . VAL A 1 336 ? -9.758 -38.625 -11.656 1 90.06 336 VAL A O 1
ATOM 2668 N N . THR A 1 337 ? -9.773 -36.469 -11.336 1 89.5 337 THR A N 1
ATOM 2669 C CA . THR A 1 337 ? -8.516 -36.469 -10.594 1 89.5 337 THR A CA 1
ATOM 2670 C C . THR A 1 337 ? -8.664 -35.688 -9.289 1 89.5 337 THR A C 1
ATOM 2672 O O . THR A 1 337 ? -9.297 -34.625 -9.242 1 89.5 337 THR A O 1
ATOM 2675 N N . TRP A 1 338 ? -8.125 -36.312 -8.172 1 90.75 338 TRP A N 1
ATOM 2676 C CA . TRP A 1 338 ? -8.227 -35.688 -6.863 1 90.75 338 TRP A CA 1
ATOM 2677 C C . TRP A 1 338 ? -6.969 -35.938 -6.039 1 90.75 338 TRP A C 1
ATOM 2679 O O . TRP A 1 338 ? -6.559 -37.094 -5.844 1 90.75 338 TRP A O 1
ATOM 2689 N N . ASN A 1 339 ? -6.297 -34.875 -5.656 1 90.75 339 ASN A N 1
ATOM 2690 C CA . ASN A 1 339 ? -5.234 -35 -4.66 1 90.75 339 ASN A CA 1
ATOM 2691 C C . ASN A 1 339 ? -5.777 -34.844 -3.242 1 90.75 339 ASN A C 1
ATOM 2693 O O . ASN A 1 339 ? -6.07 -33.75 -2.795 1 90.75 339 ASN A O 1
ATOM 2697 N N . ILE A 1 340 ? -5.812 -35.906 -2.531 1 90.5 340 ILE A N 1
ATOM 2698 C CA . ILE A 1 340 ? -6.504 -36 -1.249 1 90.5 340 ILE A CA 1
ATOM 2699 C C . ILE A 1 340 ? -5.699 -35.25 -0.182 1 90.5 340 ILE A C 1
ATOM 2701 O O . ILE A 1 340 ? -6.238 -34.875 0.858 1 90.5 340 ILE A O 1
ATOM 2705 N N . SER A 1 341 ? -4.441 -35.031 -0.356 1 90.88 341 SER A N 1
ATOM 2706 C CA . SER A 1 341 ? -3.615 -34.344 0.625 1 90.88 341 SER A CA 1
ATOM 2707 C C . SER A 1 341 ? -3.697 -32.844 0.44 1 90.88 341 SER A C 1
ATOM 2709 O O . SER A 1 341 ? -3.34 -32.062 1.342 1 90.88 341 SER A O 1
ATOM 2711 N N . GLN A 1 342 ? -4.125 -32.375 -0.691 1 89.81 342 GLN A N 1
ATOM 2712 C CA . GLN A 1 342 ? -4.137 -30.953 -1.062 1 89.81 342 GLN A CA 1
ATOM 2713 C C . GLN A 1 342 ? -5.016 -30.141 -0.115 1 89.81 342 GLN A C 1
ATOM 2715 O O . GLN A 1 342 ? -4.648 -29.047 0.294 1 89.81 342 GLN A O 1
ATOM 2720 N N . PRO A 1 343 ? -6.172 -30.641 0.367 1 91.06 343 PRO A N 1
ATOM 2721 C CA . PRO A 1 343 ? -7.016 -29.875 1.286 1 91.06 343 PRO A CA 1
ATOM 2722 C C . PRO A 1 343 ? -6.305 -29.547 2.598 1 91.06 343 PRO A C 1
ATOM 2724 O O . PRO A 1 343 ? -6.566 -28.5 3.195 1 91.06 343 PRO A O 1
ATOM 2727 N N . PHE A 1 344 ? -5.371 -30.406 3.002 1 91.25 344 PHE A N 1
ATOM 2728 C CA . PHE A 1 344 ? -4.645 -30.156 4.242 1 91.25 344 PHE A CA 1
ATOM 2729 C C . PHE A 1 344 ? -3.727 -28.953 4.098 1 91.25 344 PHE A C 1
ATOM 2731 O O . PHE A 1 344 ? -3.576 -28.156 5.035 1 91.25 344 PHE A O 1
ATOM 2738 N N . ARG A 1 345 ? -3.148 -28.812 2.965 1 91.44 345 ARG A N 1
ATOM 2739 C CA . ARG A 1 345 ? -2.271 -27.672 2.688 1 91.44 345 ARG A CA 1
ATOM 2740 C C . ARG A 1 345 ? -3.08 -26.406 2.41 1 91.44 345 ARG A C 1
ATOM 2742 O O . ARG A 1 345 ? -2.822 -25.359 3 1 91.44 345 ARG A O 1
ATOM 2749 N N . ILE A 1 346 ? -4.121 -26.516 1.579 1 92.56 346 ILE A N 1
ATOM 2750 C CA . ILE A 1 346 ? -4.902 -25.375 1.118 1 92.56 346 ILE A CA 1
ATOM 2751 C C . ILE A 1 346 ? -5.727 -24.812 2.275 1 92.56 346 ILE A C 1
ATOM 2753 O O . ILE A 1 346 ? -5.98 -23.609 2.338 1 92.56 346 ILE A O 1
ATOM 2757 N N . SER A 1 347 ? -6.109 -25.672 3.254 1 94.75 347 SER A N 1
ATOM 2758 C CA . SER A 1 347 ? -6.871 -25.188 4.402 1 94.75 347 SER A CA 1
ATOM 2759 C C . SER A 1 347 ? -6.109 -24.109 5.16 1 94.75 347 SER A C 1
ATOM 2761 O O . SER A 1 347 ? -6.703 -23.141 5.633 1 94.75 347 SER A O 1
ATOM 2763 N N . LYS A 1 348 ? -4.828 -24.297 5.305 1 94.31 348 LYS A N 1
ATOM 2764 C CA . LYS A 1 348 ? -4.012 -23.297 5.984 1 94.31 348 LYS A CA 1
ATOM 2765 C C . LYS A 1 348 ? -3.887 -22.031 5.145 1 94.31 348 LYS A C 1
ATOM 2767 O O . LYS A 1 348 ? -3.857 -20.922 5.684 1 94.31 348 LYS A O 1
ATOM 2772 N N . GLN A 1 349 ? -3.83 -22.156 3.848 1 92.94 349 GLN A N 1
ATOM 2773 C CA . GLN A 1 349 ? -3.832 -21.016 2.949 1 92.94 349 GLN A CA 1
ATOM 2774 C C . GLN A 1 349 ? -5.121 -20.219 3.082 1 92.94 349 GLN A C 1
ATOM 2776 O O . GLN A 1 349 ? -5.098 -18.984 3.08 1 92.94 349 GLN A O 1
ATOM 2781 N N . VAL A 1 350 ? -6.238 -20.938 3.158 1 94.88 350 VAL A N 1
ATOM 2782 C CA . VAL A 1 350 ? -7.531 -20.281 3.322 1 94.88 350 VAL A CA 1
ATOM 2783 C C . VAL A 1 350 ? -7.566 -19.531 4.652 1 94.88 350 VAL A C 1
ATOM 2785 O O . VAL A 1 350 ? -8.016 -18.391 4.715 1 94.88 350 VAL A O 1
ATOM 2788 N N . LYS A 1 351 ? -7.062 -20.172 5.699 1 94.94 351 LYS A N 1
ATOM 2789 C CA . LYS A 1 351 ? -7.02 -19.516 7.004 1 94.94 351 LYS A CA 1
ATOM 2790 C C . LYS A 1 351 ? -6.141 -18.281 6.965 1 94.94 351 LYS A C 1
ATOM 2792 O O . LYS A 1 351 ? -6.492 -17.25 7.543 1 94.94 351 LYS A O 1
ATOM 2797 N N . SER A 1 352 ? -5.012 -18.375 6.312 1 95.06 352 SER A N 1
ATOM 2798 C CA . SER A 1 352 ? -4.137 -17.219 6.141 1 95.06 352 SER A CA 1
ATOM 2799 C C . SER A 1 352 ? -4.855 -16.094 5.418 1 95.06 352 SER A C 1
ATOM 2801 O O . SER A 1 352 ? -4.758 -14.93 5.824 1 95.06 352 SER A O 1
ATOM 2803 N N . GLN A 1 353 ? -5.59 -16.438 4.367 1 94.19 353 GLN A N 1
ATOM 2804 C CA . GLN A 1 353 ? -6.324 -15.445 3.596 1 94.19 353 GLN A CA 1
ATOM 2805 C C . GLN A 1 353 ? -7.41 -14.781 4.438 1 94.19 353 GLN A C 1
ATOM 2807 O O . GLN A 1 353 ? -7.688 -13.594 4.281 1 94.19 353 GLN A O 1
ATOM 2812 N N . ASN A 1 354 ? -8.016 -15.562 5.293 1 95.31 354 ASN A N 1
ATOM 2813 C CA . ASN A 1 354 ? -9.031 -15 6.18 1 95.31 354 ASN A CA 1
ATOM 2814 C C . ASN A 1 354 ? -8.43 -13.984 7.148 1 95.31 354 ASN A C 1
ATOM 2816 O O . ASN A 1 354 ? -9.047 -12.953 7.43 1 95.31 354 ASN A O 1
ATOM 2820 N N . PHE A 1 355 ? -7.27 -14.289 7.668 1 95.06 355 PHE A N 1
ATOM 2821 C CA . PHE A 1 355 ? -6.594 -13.32 8.523 1 95.06 355 PHE A CA 1
ATOM 2822 C C . PHE A 1 355 ? -6.238 -12.062 7.742 1 95.06 355 PHE A C 1
ATOM 2824 O O . PHE A 1 355 ? -6.316 -10.953 8.273 1 95.06 355 PHE A O 1
ATOM 2831 N N . THR A 1 356 ? -5.855 -12.219 6.543 1 94.19 356 THR A N 1
ATOM 2832 C CA . THR A 1 356 ? -5.59 -11.07 5.691 1 94.19 356 THR A CA 1
ATOM 2833 C C . THR A 1 356 ? -6.848 -10.227 5.516 1 94.19 356 THR A C 1
ATOM 2835 O O . THR A 1 356 ? -6.793 -8.992 5.586 1 94.19 356 THR A O 1
ATOM 2838 N N . SER A 1 357 ? -7.984 -10.898 5.266 1 95.81 357 SER A N 1
ATOM 2839 C CA . SER A 1 357 ? -9.25 -10.18 5.152 1 95.81 357 SER A CA 1
ATOM 2840 C C . SER A 1 357 ? -9.562 -9.398 6.426 1 95.81 357 SER A C 1
ATOM 2842 O O . SER A 1 357 ? -10.039 -8.266 6.367 1 95.81 357 SER A O 1
ATOM 2844 N N . LYS A 1 358 ? -9.25 -10.023 7.562 1 95.25 358 LYS A N 1
ATOM 2845 C CA . LYS A 1 358 ? -9.461 -9.344 8.836 1 95.25 358 LYS A CA 1
ATOM 2846 C C . LYS A 1 358 ? -8.547 -8.133 8.977 1 95.25 358 LYS A C 1
ATOM 2848 O O . LYS A 1 358 ? -8.953 -7.094 9.5 1 95.25 358 LYS A O 1
ATOM 2853 N N . GLY A 1 359 ? -7.324 -8.297 8.523 1 94.94 359 GLY A N 1
ATOM 2854 C CA . GLY A 1 359 ? -6.418 -7.16 8.508 1 94.94 359 GLY A CA 1
ATOM 2855 C C . GLY A 1 359 ? -6.918 -6.012 7.656 1 94.94 359 GLY A C 1
ATOM 2856 O O . GLY A 1 359 ? -6.875 -4.852 8.078 1 94.94 359 GLY A O 1
ATOM 2857 N N . LEU A 1 360 ? -7.438 -6.328 6.512 1 94.69 360 LEU A N 1
ATOM 2858 C CA . LEU A 1 360 ? -7.992 -5.32 5.617 1 94.69 360 LEU A CA 1
ATOM 2859 C C . LEU A 1 360 ? -9.219 -4.664 6.234 1 94.69 360 LEU A C 1
ATOM 2861 O O . LEU A 1 360 ? -9.445 -3.461 6.062 1 94.69 360 LEU A O 1
ATOM 2865 N N . GLN A 1 361 ? -9.992 -5.434 6.953 1 95.5 361 GLN A N 1
ATOM 2866 C CA . GLN A 1 361 ? -11.141 -4.895 7.664 1 95.5 361 GLN A CA 1
ATOM 2867 C C . GLN A 1 361 ? -10.711 -3.879 8.719 1 95.5 361 GLN A C 1
ATOM 2869 O O . GLN A 1 361 ? -11.359 -2.844 8.891 1 95.5 361 GLN A O 1
ATOM 2874 N N . ASN A 1 362 ? -9.68 -4.148 9.398 1 94.38 362 ASN A N 1
ATOM 2875 C CA . ASN A 1 362 ? -9.148 -3.201 10.375 1 94.38 362 ASN A CA 1
ATOM 2876 C C . ASN A 1 362 ? -8.703 -1.901 9.711 1 94.38 362 ASN A C 1
ATOM 2878 O O . ASN A 1 362 ? -8.906 -0.816 10.258 1 94.38 362 ASN A O 1
ATOM 2882 N N . GLU A 1 363 ? -8.086 -2.008 8.609 1 93.25 363 GLU A N 1
ATOM 2883 C CA . GLU A 1 363 ? -7.695 -0.812 7.867 1 93.25 363 GLU A CA 1
ATOM 2884 C C . GLU A 1 363 ? -8.914 0.003 7.453 1 93.25 363 GLU A C 1
ATOM 2886 O O . GLU A 1 363 ? -8.891 1.234 7.496 1 93.25 363 GLU A O 1
ATOM 2891 N N . TYR A 1 364 ? -10.008 -0.701 7.027 1 95.5 364 TYR A N 1
ATOM 2892 C CA . TYR A 1 364 ? -11.258 -0.029 6.691 1 95.5 364 TYR A CA 1
ATOM 2893 C C . TYR A 1 364 ? -11.82 0.72 7.895 1 95.5 364 TYR A C 1
ATOM 2895 O O . TYR A 1 364 ? -12.227 1.877 7.777 1 95.5 364 TYR A O 1
ATOM 2903 N N . GLU A 1 365 ? -11.773 0.082 8.992 1 93 365 GLU A N 1
ATOM 2904 C CA . GLU A 1 365 ? -12.297 0.69 10.211 1 93 365 GLU A CA 1
ATOM 2905 C C . GLU A 1 365 ? -11.492 1.926 10.602 1 93 365 GLU A C 1
ATOM 2907 O O . GLU A 1 365 ? -12.055 2.922 11.062 1 93 365 GLU A O 1
ATOM 2912 N N . LEU A 1 366 ? -10.219 1.861 10.453 1 92 366 LEU A N 1
ATOM 2913 C CA . LEU A 1 366 ? -9.383 3.025 10.711 1 92 366 LEU A CA 1
ATOM 2914 C C . LEU A 1 366 ? -9.734 4.176 9.773 1 92 366 LEU A C 1
ATOM 2916 O O . LEU A 1 366 ? -9.883 5.316 10.219 1 92 366 LEU A O 1
ATOM 2920 N N . ALA A 1 367 ? -9.875 3.877 8.539 1 92.19 367 ALA A N 1
ATOM 2921 C CA . ALA A 1 367 ? -10.234 4.906 7.562 1 92.19 367 ALA A CA 1
ATOM 2922 C C . ALA A 1 367 ? -11.586 5.523 7.887 1 92.19 367 ALA A C 1
ATOM 2924 O O . ALA A 1 367 ? -11.758 6.742 7.805 1 92.19 367 ALA A O 1
ATOM 2925 N N . ASP A 1 368 ? -12.523 4.688 8.227 1 92.81 368 ASP A N 1
ATOM 2926 C CA . ASP A 1 368 ? -13.852 5.156 8.602 1 92.81 368 ASP A CA 1
ATOM 2927 C C . ASP A 1 368 ? -13.789 6.078 9.812 1 92.81 368 ASP A C 1
ATOM 2929 O O . ASP A 1 368 ? -14.398 7.148 9.82 1 92.81 368 ASP A O 1
ATOM 2933 N N . GLN A 1 369 ? -13.008 5.695 10.781 1 90.94 369 GLN A N 1
ATOM 2934 C CA . GLN A 1 369 ? -12.836 6.504 11.984 1 90.94 369 GLN A CA 1
ATOM 2935 C C . GLN A 1 369 ? -12.188 7.848 11.664 1 90.94 369 GLN A C 1
ATOM 2937 O O . GLN A 1 369 ? -12.617 8.883 12.172 1 90.94 369 GLN A O 1
ATOM 2942 N N . GLN A 1 370 ? -11.188 7.809 10.852 1 91.25 370 GLN A N 1
ATOM 2943 C CA . GLN A 1 370 ? -10.5 9.031 10.469 1 91.25 370 GLN A CA 1
ATOM 2944 C C . GLN A 1 370 ? -11.43 9.977 9.703 1 91.25 370 GLN A C 1
ATOM 2946 O O . GLN A 1 370 ? -11.414 11.188 9.93 1 91.25 370 GLN A O 1
ATOM 2951 N N . ILE A 1 371 ? -12.234 9.445 8.836 1 92.44 371 ILE A N 1
ATOM 2952 C CA . ILE A 1 371 ? -13.156 10.25 8.039 1 92.44 371 ILE A CA 1
ATOM 2953 C C . ILE A 1 371 ? -14.219 10.867 8.945 1 92.44 371 ILE A C 1
ATOM 2955 O O . ILE A 1 371 ? -14.562 12.047 8.805 1 92.44 371 ILE A O 1
ATOM 2959 N N . ARG A 1 372 ? -14.672 10.18 9.914 1 90.44 372 ARG A N 1
ATOM 2960 C CA . ARG A 1 372 ? -15.664 10.695 10.852 1 90.44 372 ARG A CA 1
ATOM 2961 C C . ARG A 1 372 ? -15.062 11.797 11.727 1 90.44 372 ARG A C 1
ATOM 2963 O O . ARG A 1 372 ? -15.719 12.797 12.016 1 90.44 372 ARG A O 1
ATOM 2970 N N . ALA A 1 373 ? -13.828 11.547 12.117 1 90.44 373 ALA A N 1
ATOM 2971 C CA . ALA A 1 373 ? -13.125 12.562 12.891 1 90.44 373 ALA A CA 1
ATOM 2972 C C . ALA A 1 373 ? -12.93 13.836 12.062 1 90.44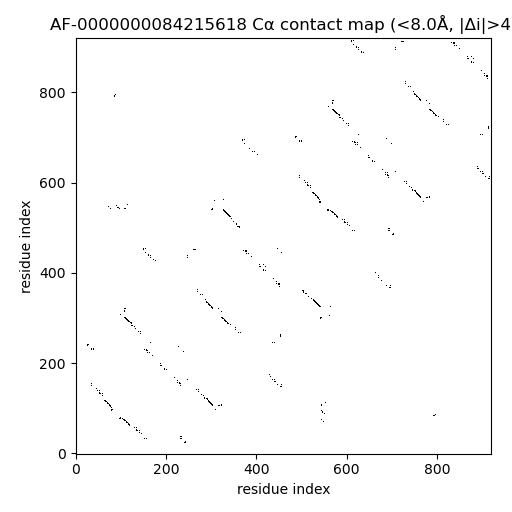 373 ALA A C 1
ATOM 2974 O O . ALA A 1 373 ? -13.094 14.945 12.57 1 90.44 373 ALA A O 1
ATOM 2975 N N . GLN A 1 374 ? -12.617 13.648 10.844 1 90.06 374 GLN A N 1
ATOM 2976 C CA . GLN A 1 374 ? -12.43 14.797 9.961 1 90.06 374 GLN A CA 1
ATOM 2977 C C . GLN A 1 374 ? -13.742 15.539 9.727 1 90.06 374 GLN A C 1
ATOM 2979 O O . GLN A 1 374 ? -13.75 16.766 9.609 1 90.06 374 GLN A O 1
ATOM 2984 N N . LEU A 1 375 ? -14.797 14.844 9.672 1 90 375 LEU A N 1
ATOM 2985 C CA . LEU A 1 375 ? -16.109 15.461 9.516 1 90 375 LEU A CA 1
ATOM 2986 C C . LEU A 1 375 ? -16.453 16.328 10.727 1 90 375 LEU A C 1
ATOM 2988 O O . LEU A 1 375 ? -16.891 17.469 10.578 1 90 375 LEU A O 1
ATOM 2992 N N . SER A 1 376 ? -16.156 15.797 11.875 1 89.06 376 SER A N 1
ATOM 2993 C CA . SER A 1 376 ? -16.391 16.547 13.109 1 89.06 376 SER A CA 1
ATOM 2994 C C . SER A 1 376 ? -15.508 17.781 13.18 1 89.06 376 SER A C 1
ATOM 2996 O O . SER A 1 376 ? -15.969 18.859 13.555 1 89.06 376 SER A O 1
ATOM 2998 N N . LEU A 1 377 ? -14.297 17.594 12.812 1 89.56 377 LEU A N 1
ATOM 2999 C CA . LEU A 1 377 ? -13.367 18.719 12.812 1 89.56 377 LEU A CA 1
ATOM 3000 C C . LEU A 1 377 ? -13.797 19.781 11.805 1 89.56 377 LEU A C 1
ATOM 3002 O O . LEU A 1 377 ? -13.703 20.984 12.086 1 89.56 377 LEU A O 1
ATOM 3006 N N . ALA A 1 378 ? -14.211 19.344 10.672 1 90.5 378 ALA A N 1
ATOM 3007 C CA . ALA A 1 378 ? -14.641 20.281 9.641 1 90.5 378 ALA A CA 1
ATOM 3008 C C . ALA A 1 378 ? -15.805 21.141 10.133 1 90.5 378 ALA A C 1
ATOM 3010 O O . ALA A 1 378 ? -15.859 22.344 9.875 1 90.5 378 ALA A O 1
ATOM 3011 N N . ASP A 1 379 ? -16.688 20.594 10.891 1 89.25 379 ASP A N 1
ATOM 3012 C CA . ASP A 1 379 ? -17.828 21.344 11.43 1 89.25 379 ASP A CA 1
ATOM 3013 C C . ASP A 1 379 ? -17.375 22.422 12.406 1 89.25 379 ASP A C 1
ATOM 3015 O O . ASP A 1 379 ? -17.844 23.547 12.359 1 89.25 379 ASP A O 1
ATOM 3019 N N . VAL A 1 380 ? -16.438 22.031 13.195 1 89.19 380 VAL A N 1
ATOM 3020 C CA . VAL A 1 380 ? -15.922 22.984 14.172 1 89.19 380 VAL A CA 1
ATOM 3021 C C . VAL A 1 380 ? -15.141 24.094 13.461 1 89.19 380 VAL A C 1
ATOM 3023 O O . VAL A 1 380 ? -15.242 25.266 13.82 1 89.19 380 VAL A O 1
ATOM 3026 N N . LYS A 1 381 ? -14.406 23.75 12.477 1 90 381 LYS A N 1
ATOM 3027 C CA . LYS A 1 381 ? -13.641 24.734 11.719 1 90 381 LYS A CA 1
ATOM 3028 C C . LYS A 1 381 ? -14.57 25.703 10.992 1 90 381 LYS A C 1
ATOM 3030 O O . LYS A 1 381 ? -14.258 26.906 10.883 1 90 381 LYS A O 1
ATOM 3035 N N . ILE A 1 382 ? -15.695 25.219 10.477 1 90.06 382 ILE A N 1
ATOM 3036 C CA . ILE A 1 382 ? -16.672 26.094 9.828 1 90.06 382 ILE A CA 1
ATOM 3037 C C . ILE A 1 382 ? -17.234 27.078 10.844 1 90.06 382 ILE A C 1
ATOM 3039 O O . ILE A 1 382 ? -17.312 28.281 10.57 1 90.06 382 ILE A O 1
ATOM 3043 N N . LYS A 1 383 ? -17.516 26.578 11.969 1 89.69 383 LYS A N 1
ATOM 3044 C CA . LYS A 1 383 ? -18.062 27.438 13.023 1 89.69 383 LYS A CA 1
ATOM 3045 C C . LYS A 1 383 ? -17.062 28.516 13.414 1 89.69 383 LYS A C 1
ATOM 3047 O O . LYS A 1 383 ? -17.422 29.703 13.5 1 89.69 383 LYS A O 1
ATOM 3052 N N . ASN A 1 384 ? -15.812 28.094 13.594 1 88.5 384 ASN A N 1
ATOM 3053 C CA . ASN A 1 384 ? -14.781 29.047 13.969 1 88.5 384 ASN A CA 1
ATOM 3054 C C . ASN A 1 384 ? -14.523 30.062 12.859 1 88.5 384 ASN A C 1
ATOM 3056 O O . ASN A 1 384 ? -14.328 31.25 13.125 1 88.5 384 ASN A O 1
ATOM 3060 N N . ALA A 1 385 ? -14.539 29.578 11.656 1 89.69 385 ALA A N 1
ATOM 3061 C CA . ALA A 1 385 ? -14.328 30.469 10.523 1 89.69 385 ALA A CA 1
ATOM 3062 C C . ALA A 1 385 ? -15.461 31.484 10.406 1 89.69 385 ALA A C 1
ATOM 3064 O O . ALA A 1 385 ? -15.227 32.656 10.109 1 89.69 385 ALA A O 1
ATOM 3065 N N . LEU A 1 386 ? -16.672 31.094 10.664 1 89.25 386 LEU A N 1
ATOM 3066 C CA . LEU A 1 386 ? -17.812 31.984 10.609 1 89.25 386 LEU A CA 1
ATOM 3067 C C . LEU A 1 386 ? -17.766 33 11.75 1 89.25 386 LEU A C 1
ATOM 3069 O O . LEU A 1 386 ? -18.109 34.188 11.562 1 89.25 386 LEU A O 1
ATOM 3073 N N . ASP A 1 387 ? -17.281 32.562 12.906 1 87.12 387 ASP A N 1
ATOM 3074 C CA . ASP A 1 387 ? -17.109 33.5 14.023 1 87.12 387 ASP A CA 1
ATOM 3075 C C . ASP A 1 387 ? -16.094 34.594 13.688 1 87.12 387 ASP A C 1
ATOM 3077 O O . ASP A 1 387 ? -16.328 35.781 13.953 1 87.12 387 ASP A O 1
ATOM 3081 N N . ASN A 1 388 ? -15.016 34.188 13.086 1 85.56 388 ASN A N 1
ATOM 3082 C CA . ASN A 1 388 ? -14 35.156 12.672 1 85.56 388 ASN A CA 1
ATOM 3083 C C . ASN A 1 388 ? -14.523 36.062 11.578 1 85.56 388 ASN A C 1
ATOM 3085 O O . ASN A 1 388 ? -14.25 37.281 11.594 1 85.56 388 ASN A O 1
ATOM 3089 N N . TYR A 1 389 ? -15.305 35.531 10.68 1 86.62 389 TYR A N 1
ATOM 3090 C CA . TYR A 1 389 ? -15.891 36.312 9.602 1 86.62 389 TYR A CA 1
ATOM 3091 C C . TYR A 1 389 ? -16.797 37.406 10.156 1 86.62 389 TYR A C 1
ATOM 3093 O O . TYR A 1 389 ? -16.797 38.531 9.664 1 86.62 389 TYR A O 1
ATOM 3101 N N . ARG A 1 390 ? -17.516 37.094 11.141 1 87.88 390 ARG A N 1
ATOM 3102 C CA . ARG A 1 390 ? -18.453 38.062 11.727 1 87.88 390 ARG A CA 1
ATOM 3103 C C . ARG A 1 390 ? -17.719 39.125 12.523 1 87.88 390 ARG A C 1
ATOM 3105 O O . ARG A 1 390 ? -18.203 40.25 12.656 1 87.88 390 ARG A O 1
ATOM 3112 N N . GLU A 1 391 ? -16.516 38.781 12.961 1 85.38 391 GLU A N 1
ATOM 3113 C CA . GLU A 1 391 ? -15.75 39.688 13.805 1 85.38 391 GLU A CA 1
ATOM 3114 C C . GLU A 1 391 ? -14.891 40.656 12.969 1 85.38 391 GLU A C 1
ATOM 3116 O O . GLU A 1 391 ? -14.578 41.75 13.398 1 85.38 391 GLU A O 1
ATOM 3121 N N . VAL A 1 392 ? -14.562 40.25 11.742 1 86.38 392 VAL A N 1
ATOM 3122 C CA . VAL A 1 392 ? -13.562 40.906 10.93 1 86.38 392 VAL A CA 1
ATOM 3123 C C . VAL A 1 392 ? -14.047 42.312 10.57 1 86.38 392 VAL A C 1
ATOM 3125 O O . VAL A 1 392 ? -13.281 43.281 10.625 1 86.38 392 VAL A O 1
ATOM 3128 N N . PRO A 1 393 ? -15.344 42.562 10.234 1 86.19 393 PRO A N 1
ATOM 3129 C CA . PRO A 1 393 ? -15.773 43.906 9.898 1 86.19 393 PRO A CA 1
ATOM 3130 C C . PRO A 1 393 ? -15.617 44.875 11.07 1 86.19 393 PRO A C 1
ATOM 3132 O O . PRO A 1 393 ? -15.258 46.062 10.867 1 86.19 393 PRO A O 1
ATOM 3135 N N . THR A 1 394 ? -15.844 44.438 12.219 1 86.12 394 THR A N 1
ATOM 3136 C CA . THR A 1 394 ? -15.656 45.281 13.391 1 86.12 394 THR A CA 1
ATOM 3137 C C . THR A 1 394 ? -14.188 45.625 13.578 1 86.12 394 THR A C 1
ATOM 3139 O O . THR A 1 394 ? -13.852 46.781 13.906 1 86.12 394 THR A O 1
ATOM 3142 N N . GLN A 1 395 ? -13.344 44.719 13.297 1 85.19 395 GLN A N 1
ATOM 3143 C CA . GLN A 1 395 ? -11.906 44.938 13.406 1 85.19 395 GLN A CA 1
ATOM 3144 C C . GLN A 1 395 ? -11.43 45.938 12.367 1 85.19 395 GLN A C 1
ATOM 3146 O O . GLN A 1 395 ? -10.664 46.844 12.68 1 85.19 395 GLN A O 1
ATOM 3151 N N . VAL A 1 396 ? -11.891 45.812 11.148 1 86.69 396 VAL A N 1
ATOM 3152 C CA . VAL A 1 396 ? -11.445 46.656 10.062 1 86.69 396 VAL A CA 1
ATOM 3153 C C . VAL A 1 396 ? -11.961 48.094 10.289 1 86.69 396 VAL A C 1
ATOM 3155 O O . VAL A 1 396 ? -11.219 49.062 10.117 1 86.69 396 VAL A O 1
ATOM 3158 N N . LYS A 1 397 ? -13.164 48.219 10.727 1 89.5 397 LYS A N 1
ATOM 3159 C CA . LYS A 1 397 ? -13.727 49.531 10.984 1 89.5 397 LYS A CA 1
ATOM 3160 C C . LYS A 1 397 ? -12.969 50.25 12.109 1 89.5 397 LYS A C 1
ATOM 3162 O O . LYS A 1 397 ? -12.609 51.438 11.977 1 89.5 397 LYS A O 1
ATOM 3167 N N . ALA A 1 398 ? -12.742 49.469 13.117 1 85.62 398 ALA A N 1
ATOM 3168 C CA . ALA A 1 398 ? -12.039 50.062 14.258 1 85.62 398 ALA A CA 1
ATOM 3169 C C . ALA A 1 398 ? -10.625 50.469 13.867 1 85.62 398 ALA A C 1
ATOM 3171 O O . ALA A 1 398 ? -10.172 51.562 14.242 1 85.62 398 ALA A O 1
ATOM 3172 N N . ALA A 1 399 ? -9.938 49.656 13.07 1 86.75 399 ALA A N 1
ATOM 3173 C CA . ALA A 1 399 ? -8.57 49.969 12.648 1 86.75 399 ALA A CA 1
ATOM 3174 C C . ALA A 1 399 ? -8.547 51.094 11.641 1 86.75 399 ALA A C 1
ATOM 3176 O O . ALA A 1 399 ? -7.645 51.938 11.664 1 86.75 399 ALA A O 1
ATOM 3177 N N . SER A 1 400 ? -9.539 51.188 10.758 1 88.12 400 SER A N 1
ATOM 3178 C CA . SER A 1 400 ? -9.633 52.25 9.766 1 88.12 400 SER A CA 1
ATOM 3179 C C . SER A 1 400 ? -9.906 53.594 10.438 1 88.12 400 SER A C 1
ATOM 3181 O O . SER A 1 400 ? -9.305 54.594 10.07 1 88.12 400 SER A O 1
ATOM 3183 N N . ASP A 1 401 ? -10.766 53.594 11.43 1 87 401 ASP A N 1
ATOM 3184 C CA . ASP A 1 401 ? -11.055 54.812 12.172 1 87 401 ASP A CA 1
ATOM 3185 C C . ASP A 1 401 ? -9.82 55.312 12.914 1 87 401 ASP A C 1
ATOM 3187 O O . ASP A 1 401 ? -9.539 56.5 12.914 1 87 401 ASP A O 1
ATOM 3191 N N . ALA A 1 402 ? -9.172 54.375 13.453 1 83 402 ALA A N 1
ATOM 3192 C CA . ALA A 1 402 ? -7.969 54.719 14.188 1 83 402 ALA A CA 1
ATOM 3193 C C . ALA A 1 402 ? -6.914 55.312 13.258 1 83 402 ALA A C 1
ATOM 3195 O O . ALA A 1 402 ? -6.258 56.312 13.602 1 83 402 ALA A O 1
ATOM 3196 N N . TYR A 1 403 ? -6.734 54.812 12.102 1 86.75 403 TYR A N 1
ATOM 3197 C CA . TYR A 1 403 ? -5.758 55.281 11.125 1 86.75 403 TYR A CA 1
ATOM 3198 C C . TYR A 1 403 ? -6.133 56.688 10.617 1 86.75 403 TYR A C 1
ATOM 3200 O O . TYR A 1 403 ? -5.273 57.562 10.508 1 86.75 403 TYR A O 1
ATOM 3208 N N . LEU A 1 404 ? -7.414 56.812 10.328 1 86.44 404 LEU A N 1
ATOM 3209 C CA . LEU A 1 404 ? -7.883 58.125 9.836 1 86.44 404 LEU A CA 1
ATOM 3210 C C . LEU A 1 404 ? -7.676 59.188 10.891 1 86.44 404 LEU A C 1
ATOM 3212 O O . LEU A 1 404 ? -7.207 60.312 10.578 1 86.44 404 LEU A O 1
ATOM 3216 N N . GLN A 1 405 ? -7.973 58.875 12.086 1 85 405 GLN A N 1
ATOM 3217 C CA . GLN A 1 405 ? -7.844 59.812 13.172 1 85 405 GLN A CA 1
ATOM 3218 C C . GLN A 1 405 ? -6.383 60.219 13.391 1 85 405 GLN A C 1
ATOM 3220 O O . GLN A 1 405 ? -6.059 61.375 13.523 1 85 405 GLN A O 1
ATOM 3225 N N . LYS A 1 406 ? -5.52 59.219 13.367 1 83.69 406 LYS A N 1
ATOM 3226 C CA . LYS A 1 406 ? -4.105 59.5 13.594 1 83.69 406 LYS A CA 1
ATOM 3227 C C . LYS A 1 406 ? -3.492 60.25 12.422 1 83.69 406 LYS A C 1
ATOM 3229 O O . LYS A 1 406 ? -2.6 61.062 12.602 1 83.69 406 LYS A O 1
ATOM 3234 N N . SER A 1 407 ? -3.949 59.969 11.25 1 84.12 407 SER A N 1
ATOM 3235 C CA . SER A 1 407 ? -3.451 60.656 10.062 1 84.12 407 SER A CA 1
ATOM 3236 C C . SER A 1 407 ? -3.822 62.125 10.086 1 84.12 407 SER A C 1
ATOM 3238 O O . SER A 1 407 ? -3.008 63 9.734 1 84.12 407 SER A O 1
ATOM 3240 N N . VAL A 1 408 ? -5.035 62.469 10.562 1 82.38 408 VAL A N 1
ATOM 3241 C CA . VAL A 1 408 ? -5.488 63.844 10.641 1 82.38 408 VAL A CA 1
ATOM 3242 C C . VAL A 1 408 ? -4.727 64.562 11.734 1 82.38 408 VAL A C 1
ATOM 3244 O O . VAL A 1 408 ? -4.32 65.75 11.555 1 82.38 408 VAL A O 1
ATOM 3247 N N . LEU A 1 409 ? -4.465 63.875 12.789 1 82.31 409 LEU A N 1
ATOM 3248 C CA . LEU A 1 409 ? -3.721 64.5 13.883 1 82.31 409 LEU A CA 1
ATOM 3249 C C . LEU A 1 409 ? -2.281 64.75 13.477 1 82.31 409 LEU A C 1
ATOM 3251 O O . LEU A 1 409 ? -1.706 65.75 13.875 1 82.31 409 LEU A O 1
ATOM 3255 N N . TYR A 1 410 ? -1.756 63.906 12.742 1 82.44 410 TYR A N 1
ATOM 3256 C CA . TYR A 1 410 ? -0.385 64.125 12.289 1 82.44 410 TYR A CA 1
ATOM 3257 C C . TYR A 1 410 ? -0.296 65.25 11.312 1 82.44 410 TYR A C 1
ATOM 3259 O O . TYR A 1 410 ? 0.641 66.062 11.383 1 82.44 410 TYR A O 1
ATOM 3267 N N . LYS A 1 411 ? -1.246 65.375 10.492 1 79.25 411 LYS A N 1
ATOM 3268 C CA . LYS A 1 411 ? -1.278 66.438 9.531 1 79.25 411 LYS A CA 1
ATOM 3269 C C . LYS A 1 411 ? -1.396 67.812 10.234 1 79.25 411 LYS A C 1
ATOM 3271 O O . LYS A 1 411 ? -0.887 68.812 9.742 1 79.25 411 LYS A O 1
ATOM 3276 N N . ASN A 1 412 ? -2.02 67.812 11.445 1 79.44 412 ASN A N 1
ATOM 3277 C CA . ASN A 1 412 ? -2.203 69 12.203 1 79.44 412 ASN A CA 1
ATOM 3278 C C . ASN A 1 412 ? -1.101 69.188 13.242 1 79.44 412 ASN A C 1
ATOM 3280 O O . ASN A 1 412 ? -1.159 70.125 14.055 1 79.44 412 ASN A O 1
ATOM 3284 N N . GLY A 1 413 ? -0.06 68.188 13.219 1 75.19 413 GLY A N 1
ATOM 3285 C CA . GLY A 1 413 ? 1.097 68.312 14.086 1 75.19 413 GLY A CA 1
ATOM 3286 C C . GLY A 1 413 ? 0.81 67.938 15.516 1 75.19 413 GLY A C 1
ATOM 3287 O O . GLY A 1 413 ? 1.508 68.312 16.438 1 75.19 413 GLY A O 1
ATOM 3288 N N . LEU A 1 414 ? -0.26 67.125 15.695 1 73.38 414 LEU A N 1
ATOM 3289 C CA . LEU A 1 414 ? -0.712 66.812 17.047 1 73.38 414 LEU A CA 1
ATOM 3290 C C . LEU A 1 414 ? -0.304 65.375 17.453 1 73.38 414 LEU A C 1
ATOM 3292 O O . LEU A 1 414 ? -0.663 64.938 18.531 1 73.38 414 LEU A O 1
ATOM 3296 N N . THR A 1 415 ? 0.34 64.688 16.516 1 78.44 415 THR A N 1
ATOM 3297 C CA . THR A 1 415 ? 0.83 63.344 16.844 1 78.44 415 THR A CA 1
ATOM 3298 C C . THR A 1 415 ? 2.129 63.062 16.109 1 78.44 415 THR A C 1
ATOM 3300 O O . THR A 1 415 ? 2.631 63.906 15.359 1 78.44 415 THR A O 1
ATOM 3303 N N . ASN A 1 416 ? 2.787 61.969 16.438 1 78.81 416 ASN A N 1
ATOM 3304 C CA . ASN A 1 416 ? 4.047 61.594 15.805 1 78.81 416 ASN A CA 1
ATOM 3305 C C . ASN A 1 416 ? 3.852 60.5 14.773 1 78.81 416 ASN A C 1
ATOM 3307 O O . ASN A 1 416 ? 2.779 59.875 14.695 1 78.81 416 ASN A O 1
ATOM 3311 N N . LEU A 1 417 ? 4.824 60.406 13.977 1 77.88 417 LEU A N 1
ATOM 3312 C CA . LEU A 1 417 ? 4.785 59.469 12.852 1 77.88 417 LEU A CA 1
ATOM 3313 C C . LEU A 1 417 ? 4.672 58.031 13.352 1 77.88 417 LEU A C 1
ATOM 3315 O O . LEU A 1 417 ? 4.043 57.188 12.703 1 77.88 417 LEU A O 1
ATOM 3319 N N . VAL A 1 418 ? 5.238 57.75 14.477 1 73.75 418 VAL A N 1
ATOM 3320 C CA . VAL A 1 418 ? 5.215 56.406 15.031 1 73.75 418 VAL A CA 1
ATOM 3321 C C . VAL A 1 418 ? 3.771 55.969 15.312 1 73.75 418 VAL A C 1
ATOM 3323 O O . VAL A 1 418 ? 3.389 54.844 15.07 1 73.75 418 VAL A O 1
ATOM 3326 N N . ASP A 1 419 ? 2.965 56.938 15.695 1 77.5 419 ASP A N 1
ATOM 3327 C CA . ASP A 1 419 ? 1.558 56.656 15.969 1 77.5 419 ASP A CA 1
ATOM 3328 C C . ASP A 1 419 ? 0.803 56.344 14.688 1 77.5 419 ASP A C 1
ATOM 3330 O O . ASP A 1 419 ? -0.045 55.438 14.672 1 77.5 419 ASP A O 1
ATOM 3334 N N . VAL A 1 420 ? 1.12 57.062 13.688 1 79.69 420 VAL A N 1
ATOM 3335 C CA . VAL A 1 420 ? 0.473 56.812 12.406 1 79.69 420 VAL A CA 1
ATOM 3336 C C . VAL A 1 420 ? 0.896 55.469 11.859 1 79.69 420 VAL A C 1
ATOM 3338 O O . VAL A 1 420 ? 0.069 54.719 11.336 1 79.69 420 VAL A O 1
ATOM 3341 N N . GLN A 1 421 ? 2.059 55.125 12.094 1 79.19 421 GLN A N 1
ATOM 3342 C CA . GLN A 1 421 ? 2.574 53.844 11.609 1 79.19 421 GLN A CA 1
ATOM 3343 C C . GLN A 1 421 ? 1.915 52.688 12.336 1 79.19 421 GLN A C 1
ATOM 3345 O O . GLN A 1 421 ? 1.581 51.656 11.719 1 79.19 421 GLN A O 1
ATOM 3350 N N . GLN A 1 422 ? 1.784 52.812 13.539 1 77.38 422 GLN A N 1
ATOM 3351 C CA . GLN A 1 422 ? 1.151 51.75 14.32 1 77.38 422 GLN A CA 1
ATOM 3352 C C . GLN A 1 422 ? -0.298 51.531 13.891 1 77.38 422 GLN A C 1
ATOM 3354 O O . GLN A 1 422 ? -0.772 50.406 13.82 1 77.38 422 GLN A O 1
ATOM 3359 N N . ALA A 1 423 ? -0.923 52.625 13.672 1 80.75 423 ALA A N 1
ATOM 3360 C CA . ALA A 1 423 ? -2.301 52.531 13.195 1 80.75 423 ALA A CA 1
ATOM 3361 C C . ALA A 1 423 ? -2.357 51.906 11.805 1 80.75 423 ALA A C 1
ATOM 3363 O O . ALA A 1 423 ? -3.285 51.156 11.492 1 80.75 423 ALA A O 1
ATOM 3364 N N . LEU A 1 424 ? -1.401 52.188 11.055 1 81.94 424 LEU A N 1
ATOM 3365 C CA . LEU A 1 424 ? -1.321 51.625 9.719 1 81.94 424 LEU A CA 1
ATOM 3366 C C . LEU A 1 424 ? -1.104 50.125 9.789 1 81.94 424 LEU A C 1
ATOM 3368 O O . LEU A 1 424 ? -1.721 49.344 9.031 1 81.94 424 LEU A O 1
ATOM 3372 N N . TYR A 1 425 ? -0.287 49.656 10.68 1 77.44 425 TYR A N 1
ATOM 3373 C CA . TYR A 1 425 ? -0.037 48.25 10.844 1 77.44 425 TYR A CA 1
ATOM 3374 C C . TYR A 1 425 ? -1.298 47.5 11.297 1 77.44 425 TYR A C 1
ATOM 3376 O O . TYR A 1 425 ? -1.578 46.406 10.836 1 77.44 425 TYR A O 1
ATOM 3384 N N . ALA A 1 426 ? -1.948 48.125 12.133 1 77.56 426 ALA A N 1
ATOM 3385 C CA . ALA A 1 426 ? -3.203 47.531 12.594 1 77.56 426 ALA A CA 1
ATOM 3386 C C . ALA A 1 426 ? -4.207 47.438 11.445 1 77.56 426 ALA A C 1
ATOM 3388 O O . ALA A 1 426 ? -4.953 46.469 11.359 1 77.56 426 ALA A O 1
ATOM 3389 N N . LEU A 1 427 ? -4.215 48.438 10.617 1 85.06 427 LEU A N 1
ATOM 3390 C CA . LEU A 1 427 ? -5.129 48.438 9.477 1 85.06 427 LEU A CA 1
ATOM 3391 C C . LEU A 1 427 ? -4.746 47.344 8.477 1 85.06 427 LEU A C 1
ATOM 3393 O O . LEU A 1 427 ? -5.613 46.625 7.98 1 85.06 427 LEU A O 1
ATOM 3397 N N . ILE A 1 428 ? -3.521 47.219 8.25 1 82.5 428 ILE A N 1
ATOM 3398 C CA . ILE A 1 428 ? -3.041 46.219 7.324 1 82.5 428 ILE A CA 1
ATOM 3399 C C . ILE A 1 428 ? -3.404 44.812 7.859 1 82.5 428 ILE A C 1
ATOM 3401 O O . ILE A 1 428 ? -3.865 43.969 7.105 1 82.5 428 ILE A O 1
ATOM 3405 N N . ARG A 1 429 ? -3.207 44.594 9.055 1 81.5 429 ARG A N 1
ATOM 3406 C CA . ARG A 1 429 ? -3.541 43.312 9.688 1 81.5 429 ARG A CA 1
ATOM 3407 C C . ARG A 1 429 ? -5.035 43.031 9.586 1 81.5 429 ARG A C 1
ATOM 3409 O O . ARG A 1 429 ? -5.441 41.906 9.273 1 81.5 429 ARG A O 1
ATOM 3416 N N . ALA A 1 430 ? -5.781 44.031 9.922 1 85.12 430 ALA A N 1
ATOM 3417 C CA . ALA A 1 430 ? -7.23 43.875 9.859 1 85.12 430 ALA A CA 1
ATOM 3418 C C . ALA A 1 430 ? -7.688 43.562 8.438 1 85.12 430 ALA A C 1
ATOM 3420 O O . ALA A 1 430 ? -8.547 42.688 8.234 1 85.12 430 ALA A O 1
ATOM 3421 N N . GLN A 1 431 ? -7.07 44.25 7.488 1 84.31 431 GLN A N 1
ATOM 3422 C CA . GLN A 1 431 ? -7.43 44 6.094 1 84.31 431 GLN A CA 1
ATOM 3423 C C . GLN A 1 431 ? -6.98 42.625 5.641 1 84.31 431 GLN A C 1
ATOM 3425 O O . GLN A 1 431 ? -7.695 41.938 4.898 1 84.31 431 GLN A O 1
ATOM 3430 N N . THR A 1 432 ? -5.887 42.188 6.051 1 82.62 432 THR A N 1
ATOM 3431 C C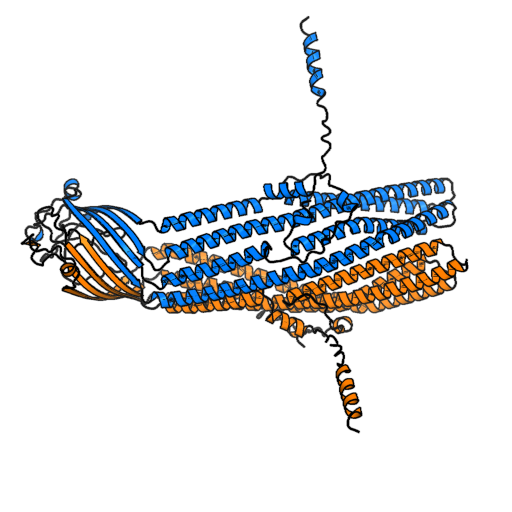A . THR A 1 432 ? -5.395 40.844 5.746 1 82.62 432 THR A CA 1
ATOM 3432 C C . THR A 1 432 ? -6.297 39.781 6.371 1 82.62 432 THR A C 1
ATOM 3434 O O . THR A 1 432 ? -6.617 38.781 5.73 1 82.62 432 THR A O 1
ATOM 3437 N N . ASP A 1 433 ? -6.715 40.031 7.547 1 83.31 433 ASP A N 1
ATOM 3438 C CA . ASP A 1 433 ? -7.613 39.125 8.234 1 83.31 433 ASP A CA 1
ATOM 3439 C C . ASP A 1 433 ? -8.945 39 7.492 1 83.31 433 ASP A C 1
ATOM 3441 O O . ASP A 1 433 ? -9.531 37.906 7.422 1 83.31 433 ASP A O 1
ATOM 3445 N N . ARG A 1 434 ? -9.359 40.125 7.078 1 82.44 434 ARG A N 1
ATOM 3446 C CA . ARG A 1 434 ? -10.602 40.125 6.312 1 82.44 434 ARG A CA 1
ATOM 3447 C C . ARG A 1 434 ? -10.461 39.281 5.051 1 82.44 434 ARG A C 1
ATOM 3449 O O . ARG A 1 434 ? -11.32 38.438 4.762 1 82.44 434 ARG A O 1
ATOM 3456 N N . ASP A 1 435 ? -9.391 39.438 4.379 1 79.56 435 ASP A N 1
ATOM 3457 C CA . ASP A 1 435 ? -9.18 38.719 3.123 1 79.56 435 ASP A CA 1
ATOM 3458 C C . ASP A 1 435 ? -9.039 37.219 3.363 1 79.56 435 ASP A C 1
ATOM 3460 O O . ASP A 1 435 ? -9.492 36.406 2.551 1 79.56 435 ASP A O 1
ATOM 3464 N N . ILE A 1 436 ? -8.492 36.812 4.406 1 84.94 436 ILE A N 1
ATOM 3465 C CA . ILE A 1 436 ? -8.25 35.406 4.715 1 84.94 436 ILE A CA 1
ATOM 3466 C C . ILE A 1 436 ? -9.516 34.781 5.289 1 84.94 436 ILE A C 1
ATOM 3468 O O . ILE A 1 436 ? -9.742 33.594 5.141 1 84.94 436 ILE A O 1
ATOM 3472 N N . ALA A 1 437 ? -10.344 35.625 5.953 1 86.69 437 ALA A N 1
ATOM 3473 C CA . ALA A 1 437 ? -11.547 35.125 6.609 1 86.69 437 ALA A CA 1
ATOM 3474 C C . ALA A 1 437 ? -12.492 34.5 5.598 1 86.69 437 ALA A C 1
ATOM 3476 O O . ALA A 1 437 ? -13.039 33.406 5.844 1 86.69 437 ALA A O 1
ATOM 3477 N N . TYR A 1 438 ? -12.641 35.156 4.406 1 85.75 438 TYR A N 1
ATOM 3478 C CA . TYR A 1 438 ? -13.5 34.625 3.367 1 85.75 438 TYR A CA 1
ATOM 3479 C C . TYR A 1 438 ? -12.961 33.281 2.875 1 85.75 438 TYR A C 1
ATOM 3481 O O . TYR A 1 438 ? -13.711 32.312 2.781 1 85.75 438 TYR A O 1
ATOM 3489 N N . SER A 1 439 ? -11.711 33.219 2.637 1 87.44 439 SER A N 1
ATOM 3490 C CA . SER A 1 439 ? -11.07 32 2.129 1 87.44 439 SER A CA 1
ATOM 3491 C C . SER A 1 439 ? -11.141 30.875 3.145 1 87.44 439 SER A C 1
ATOM 3493 O O . SER A 1 439 ? -11.32 29.719 2.771 1 87.44 439 SER A O 1
ATOM 3495 N N . ASN A 1 440 ? -11.039 31.203 4.379 1 89.5 440 ASN A N 1
ATOM 3496 C CA . ASN A 1 440 ? -11.062 30.203 5.43 1 89.5 440 ASN A CA 1
ATOM 3497 C C . ASN A 1 440 ? -12.422 29.516 5.52 1 89.5 440 ASN A C 1
ATOM 3499 O O . ASN A 1 440 ? -12.5 28.312 5.812 1 89.5 440 ASN A O 1
ATOM 3503 N N . VAL A 1 441 ? -13.477 30.281 5.293 1 90.06 441 VAL A N 1
ATOM 3504 C CA . VAL A 1 441 ? -14.805 29.672 5.309 1 90.06 441 VAL A CA 1
ATOM 3505 C C . VAL A 1 441 ? -14.938 28.688 4.16 1 90.06 441 VAL A C 1
ATOM 3507 O O . VAL A 1 441 ? -15.398 27.562 4.355 1 90.06 441 VAL A O 1
ATOM 3510 N N . TRP A 1 442 ? -14.477 29.078 3.033 1 91.31 442 TRP A N 1
ATOM 3511 C CA . TRP A 1 442 ? -14.523 28.188 1.88 1 91.31 442 TRP A CA 1
ATOM 3512 C C . TRP A 1 442 ? -13.656 26.953 2.111 1 91.31 442 TRP A C 1
ATOM 3514 O O . TRP A 1 442 ? -14.047 25.844 1.758 1 91.31 442 TRP A O 1
ATOM 3524 N N . GLN A 1 443 ? -12.492 27.109 2.674 1 91.19 443 GLN A N 1
ATOM 3525 C CA . GLN A 1 443 ? -11.586 26 2.949 1 91.19 443 GLN A CA 1
ATOM 3526 C C . GLN A 1 443 ? -12.195 25.031 3.959 1 91.19 443 GLN A C 1
ATOM 3528 O O . GLN A 1 443 ? -12.039 23.812 3.836 1 91.19 443 GLN A O 1
ATOM 3533 N N . ALA A 1 444 ? -12.844 25.609 4.922 1 91 444 ALA A N 1
ATOM 3534 C CA . ALA A 1 444 ? -13.508 24.766 5.906 1 91 444 ALA A CA 1
ATOM 3535 C C . ALA A 1 444 ? -14.633 23.969 5.266 1 91 444 ALA A C 1
ATOM 3537 O O . ALA A 1 444 ? -14.82 22.781 5.582 1 91 444 ALA A O 1
ATOM 3538 N N . LEU A 1 445 ? -15.344 24.609 4.391 1 90.69 445 LEU A N 1
ATOM 3539 C CA . LEU A 1 445 ? -16.406 23.922 3.67 1 90.69 445 LEU A CA 1
ATOM 3540 C C . LEU A 1 445 ? -15.828 22.812 2.795 1 90.69 445 LEU A C 1
ATOM 3542 O O . LEU A 1 445 ? -16.406 21.734 2.682 1 90.69 445 LEU A O 1
ATOM 3546 N N . LEU A 1 446 ? -14.75 23.109 2.162 1 92.12 446 LEU A N 1
ATOM 3547 C CA . LEU A 1 446 ? -14.07 22.109 1.336 1 92.12 446 LEU A CA 1
ATOM 3548 C C . LEU A 1 446 ? -13.641 20.922 2.174 1 92.12 446 LEU A C 1
ATOM 3550 O O . LEU A 1 446 ? -13.742 19.766 1.729 1 92.12 446 LEU A O 1
ATOM 3554 N N . LEU A 1 447 ? -13.141 21.141 3.367 1 91.5 447 LEU A N 1
ATOM 3555 C CA . LEU A 1 447 ? -12.766 20.062 4.281 1 91.5 447 LEU A CA 1
ATOM 3556 C C . LEU A 1 447 ? -13.977 19.203 4.613 1 91.5 447 LEU A C 1
ATOM 3558 O O . LEU A 1 447 ? -13.852 17.969 4.711 1 91.5 447 LEU A O 1
ATOM 3562 N N . LYS A 1 448 ? -15.07 19.828 4.805 1 91.19 448 LYS A N 1
ATOM 3563 C CA . LYS A 1 448 ? -16.297 19.078 5.07 1 91.19 448 LYS A CA 1
ATOM 3564 C C . LYS A 1 448 ? -16.719 18.25 3.861 1 91.19 448 LYS A C 1
ATOM 3566 O O . LYS A 1 448 ? -17.109 17.094 4.004 1 91.19 448 LYS A O 1
ATOM 3571 N N . ALA A 1 449 ? -16.609 18.875 2.725 1 90.5 449 ALA A N 1
ATOM 3572 C CA . ALA A 1 449 ? -16.922 18.156 1.494 1 90.5 449 ALA A CA 1
ATOM 3573 C C . ALA A 1 449 ? -16.016 16.953 1.321 1 90.5 449 ALA A C 1
ATOM 3575 O O . ALA A 1 449 ? -16.469 15.867 0.93 1 90.5 449 ALA A O 1
ATOM 3576 N N . ALA A 1 450 ? -14.758 17.125 1.594 1 92.62 450 ALA A N 1
ATOM 3577 C CA . ALA A 1 450 ? -13.781 16.047 1.511 1 92.62 450 ALA A CA 1
ATOM 3578 C C . ALA A 1 450 ? -14.125 14.922 2.488 1 92.62 450 ALA A C 1
ATOM 3580 O O . ALA A 1 450 ? -14.078 13.742 2.131 1 92.62 450 ALA A O 1
ATOM 3581 N N . ALA A 1 451 ? -14.484 15.289 3.666 1 91.81 451 ALA A N 1
ATOM 3582 C CA . ALA A 1 451 ? -14.797 14.305 4.699 1 91.81 451 ALA A CA 1
ATOM 3583 C C . ALA A 1 451 ? -16.109 13.594 4.406 1 91.81 451 ALA A C 1
ATOM 3585 O O . ALA A 1 451 ? -16.266 12.406 4.688 1 91.81 451 ALA A O 1
ATOM 3586 N N . ALA A 1 452 ? -17.062 14.281 3.842 1 89.94 452 ALA A N 1
ATOM 3587 C CA . ALA A 1 452 ? -18.375 13.719 3.529 1 89.94 452 ALA A CA 1
ATOM 3588 C C . ALA A 1 452 ? -18.328 12.891 2.25 1 89.94 452 ALA A C 1
ATOM 3590 O O . ALA A 1 452 ? -19.234 12.102 1.977 1 89.94 452 ALA A O 1
ATOM 3591 N N . GLY A 1 453 ? -17.312 13.133 1.497 1 90.44 453 GLY A N 1
ATOM 3592 C CA . GLY A 1 453 ? -17.203 12.438 0.226 1 90.44 453 GLY A CA 1
ATOM 3593 C C . GLY A 1 453 ? -18.125 12.992 -0.84 1 90.44 453 GLY A C 1
ATOM 3594 O O . GLY A 1 453 ? -18.578 12.25 -1.723 1 90.44 453 GLY A O 1
ATOM 3595 N N . ASP A 1 454 ? -18.5 14.164 -0.66 1 86.5 454 ASP A N 1
ATOM 3596 C CA . ASP A 1 454 ? -19.438 14.797 -1.577 1 86.5 454 ASP A CA 1
ATOM 3597 C C . ASP A 1 454 ? -18.938 16.156 -2.035 1 86.5 454 ASP A C 1
ATOM 3599 O O . ASP A 1 454 ? -18.969 17.125 -1.27 1 86.5 454 ASP A O 1
ATOM 3603 N N . PHE A 1 455 ? -18.625 16.25 -3.248 1 87.44 455 PHE A N 1
ATOM 3604 C CA . PHE A 1 455 ? -18.047 17.469 -3.816 1 87.44 455 PHE A CA 1
ATOM 3605 C C . PHE A 1 455 ? -19.125 18.312 -4.488 1 87.44 455 PHE A C 1
ATOM 3607 O O . PHE A 1 455 ? -18.828 19.359 -5.082 1 87.44 455 PHE A O 1
ATOM 3614 N N . SER A 1 456 ? -20.406 18.062 -4.383 1 81.62 456 SER A N 1
ATOM 3615 C CA . SER A 1 456 ? -21.516 18.688 -5.113 1 81.62 456 SER A CA 1
ATOM 3616 C C . SER A 1 456 ? -21.688 20.141 -4.723 1 81.62 456 SER A C 1
ATOM 3618 O O . SER A 1 456 ? -22.172 20.953 -5.516 1 81.62 456 SER A O 1
ATOM 3620 N N . ILE A 1 457 ? -21.219 20.5 -3.564 1 76.12 457 ILE A N 1
ATOM 3621 C CA . ILE A 1 457 ? -21.391 21.875 -3.084 1 76.12 457 ILE A CA 1
ATOM 3622 C C . ILE A 1 457 ? -20.547 22.812 -3.934 1 76.12 457 ILE A C 1
ATOM 3624 O O . ILE A 1 457 ? -20.875 24 -4.043 1 76.12 457 ILE A O 1
ATOM 3628 N N . PHE A 1 458 ? -19.547 22.328 -4.539 1 81.5 458 PHE A N 1
ATOM 3629 C CA . PHE A 1 458 ? -18.656 23.172 -5.309 1 81.5 458 PHE A CA 1
ATOM 3630 C C . PHE A 1 458 ? -18.969 23.094 -6.797 1 81.5 458 PHE A C 1
ATOM 3632 O O . PHE A 1 458 ? -18.344 23.781 -7.609 1 81.5 458 PHE A O 1
ATOM 3639 N N . GLU A 1 459 ? -19.906 22.25 -7.219 1 71.31 459 GLU A N 1
ATOM 3640 C CA . GLU A 1 459 ? -20.219 22.078 -8.633 1 71.31 459 GLU A CA 1
ATOM 3641 C C . GLU A 1 459 ? -21.391 22.953 -9.055 1 71.31 459 GLU A C 1
ATOM 3643 O O . GLU A 1 459 ? -21.75 22.984 -10.234 1 71.31 459 GLU A O 1
ATOM 3648 N N . TYR A 1 460 ? -21.906 23.859 -8.234 1 57.34 460 TYR A N 1
ATOM 3649 C CA . TYR A 1 460 ? -23 24.719 -8.703 1 57.34 460 TYR A CA 1
ATOM 3650 C C . TYR A 1 460 ? -22.469 26.031 -9.266 1 57.34 460 TYR A C 1
ATOM 3652 O O . TYR A 1 460 ? -21.422 26.531 -8.812 1 57.34 460 TYR A O 1
ATOM 3660 N N . MET B 1 1 ? -56.5 7.789 57.5 1 28.72 1 MET B N 1
ATOM 3661 C CA . MET B 1 1 ? -55.125 8.125 57.875 1 28.72 1 MET B CA 1
ATOM 3662 C C . MET B 1 1 ? -54.125 7.609 56.844 1 28.72 1 MET B C 1
ATOM 3664 O O . MET B 1 1 ? -52.938 7.66 57.062 1 28.72 1 MET B O 1
ATOM 3668 N N . TRP B 1 2 ? -54.562 6.852 55.812 1 36.28 2 TRP B N 1
ATOM 3669 C CA . TRP B 1 2 ? -53.781 6.066 54.844 1 36.28 2 TRP B CA 1
ATOM 3670 C C . TRP B 1 2 ? -53.062 6.969 53.844 1 36.28 2 TRP B C 1
ATOM 3672 O O . TRP B 1 2 ? -52.125 6.527 53.156 1 36.28 2 TRP B O 1
ATOM 3682 N N . SER B 1 3 ? -53.531 8.234 53.531 1 33.59 3 SER B N 1
ATOM 3683 C CA . SER B 1 3 ? -53.25 8.93 52.281 1 33.59 3 SER B CA 1
ATOM 3684 C C . SER B 1 3 ? -51.875 9.617 52.312 1 33.59 3 SER B C 1
ATOM 3686 O O . SER B 1 3 ? -51.344 10.008 51.281 1 33.59 3 SER B O 1
ATOM 3688 N N . LYS B 1 4 ? -51.5 10.156 53.469 1 44.94 4 LYS B N 1
ATOM 3689 C CA . LYS B 1 4 ? -50.406 11.125 53.438 1 44.94 4 LYS B CA 1
ATOM 3690 C C . LYS B 1 4 ? -49.094 10.438 53.156 1 44.94 4 LYS B C 1
ATOM 3692 O O . LYS B 1 4 ? -48.062 11.102 53 1 44.94 4 LYS B O 1
ATOM 3697 N N . LYS B 1 5 ? -49 9.07 53.438 1 43.72 5 LYS B N 1
ATOM 3698 C CA . LYS B 1 5 ? -47.688 8.438 53.438 1 43.72 5 LYS B CA 1
ATOM 3699 C C . LYS B 1 5 ? -47.156 8.289 52 1 43.72 5 LYS B C 1
ATOM 3701 O O . LYS B 1 5 ? -46 7.949 51.781 1 43.72 5 LYS B O 1
ATOM 3706 N N . PHE B 1 6 ? -48.188 8.375 51.062 1 39.84 6 PHE B N 1
ATOM 3707 C CA . PHE B 1 6 ? -47.688 8.109 49.719 1 39.84 6 PHE B CA 1
ATOM 3708 C C . PHE B 1 6 ? -46.906 9.312 49.188 1 39.84 6 PHE B C 1
ATOM 3710 O O . PHE B 1 6 ? -46.312 9.25 48.094 1 39.84 6 PHE B O 1
ATOM 3717 N N . LEU B 1 7 ? -47.125 10.531 49.844 1 40.75 7 LEU B N 1
ATOM 3718 C CA . LEU B 1 7 ? -46.5 11.719 49.25 1 40.75 7 LEU B CA 1
ATOM 3719 C C . LEU B 1 7 ? -44.969 11.641 49.375 1 40.75 7 LEU B C 1
ATOM 3721 O O . LEU B 1 7 ? -44.25 12.133 48.5 1 40.75 7 LEU B O 1
ATOM 3725 N N . LEU B 1 8 ? -44.5 10.938 50.469 1 43.34 8 LEU B N 1
ATOM 3726 C CA . LEU B 1 8 ? -43.062 10.992 50.688 1 43.34 8 LEU B CA 1
ATOM 3727 C C . LEU B 1 8 ? -42.312 10.258 49.594 1 43.34 8 LEU B C 1
ATOM 3729 O O . LEU B 1 8 ? -41.125 10.547 49.344 1 43.34 8 LEU B O 1
ATOM 3733 N N . LEU B 1 9 ? -42.938 9.234 49 1 43.47 9 LEU B N 1
ATOM 3734 C CA . LEU B 1 9 ? -42.156 8.414 48.094 1 43.47 9 LEU B CA 1
ATOM 3735 C C . LEU B 1 9 ? -41.781 9.195 46.812 1 43.47 9 LEU B C 1
ATOM 3737 O O . LEU B 1 9 ? -40.938 8.773 46.062 1 43.47 9 LEU B O 1
ATOM 3741 N N . LEU B 1 10 ? -42.625 10.25 46.469 1 42.5 10 LEU B N 1
ATOM 3742 C CA . LEU B 1 10 ? -42.344 10.867 45.188 1 42.5 10 LEU B CA 1
ATOM 3743 C C . LEU B 1 10 ? -41.062 11.68 45.219 1 42.5 10 LEU B C 1
ATOM 3745 O O . LEU B 1 10 ? -40.562 12.117 44.188 1 42.5 10 LEU B O 1
ATOM 3749 N N . LEU B 1 11 ? -40.719 12.148 46.469 1 41.06 11 LEU B N 1
ATOM 3750 C CA . LEU B 1 11 ? -39.594 13.078 46.406 1 41.06 11 LEU B CA 1
ATOM 3751 C C . LEU B 1 11 ? -38.281 12.344 46.125 1 41.06 11 LEU B C 1
ATOM 3753 O O . LEU B 1 11 ? -37.219 12.961 46.031 1 41.06 11 LEU B O 1
ATOM 3757 N N . LEU B 1 12 ? -38.281 11 46.25 1 42.03 12 LEU B N 1
ATOM 3758 C CA . LEU B 1 12 ? -36.938 10.422 46.25 1 42.03 12 LEU B CA 1
ATOM 3759 C C . LEU B 1 12 ? -36.312 10.539 44.875 1 42.03 12 LEU B C 1
ATOM 3761 O O . LEU B 1 12 ? -35.062 10.508 44.719 1 42.03 12 LEU B O 1
ATOM 3765 N N . PRO B 1 13 ? -37.125 10.406 43.75 1 41.94 13 PRO B N 1
ATOM 3766 C CA . PRO B 1 13 ? -36.281 10.125 42.594 1 41.94 13 PRO B CA 1
ATOM 3767 C C . PRO B 1 13 ? -35.375 11.312 42.219 1 41.94 13 PRO B C 1
ATOM 3769 O O . PRO B 1 13 ? -34.594 11.219 41.25 1 41.94 13 PRO B O 1
ATOM 3772 N N . LEU B 1 14 ? -35.75 12.516 42.656 1 39.34 14 LEU B N 1
ATOM 3773 C CA . LEU B 1 14 ? -35.062 13.594 41.938 1 39.34 14 LEU B CA 1
ATOM 3774 C C . LEU B 1 14 ? -33.562 13.602 42.25 1 39.34 14 LEU B C 1
ATOM 3776 O O . LEU B 1 14 ? -32.844 14.453 41.75 1 39.34 14 LEU B O 1
ATOM 3780 N N . LEU B 1 15 ? -33.188 13.055 43.375 1 37.59 15 LEU B N 1
ATOM 3781 C CA . LEU B 1 15 ? -31.75 13.195 43.562 1 37.59 15 LEU B CA 1
ATOM 3782 C C . LEU B 1 15 ? -31 12.43 42.469 1 37.59 15 LEU B C 1
ATOM 3784 O O . LEU B 1 15 ? -30.578 11.289 42.688 1 37.59 15 LEU B O 1
ATOM 3788 N N . PHE B 1 16 ? -31.609 12.195 41.344 1 38.47 16 PHE B N 1
ATOM 3789 C CA . PHE B 1 16 ? -30.641 11.758 40.375 1 38.47 16 PHE B CA 1
ATOM 3790 C C . PHE B 1 16 ? -29.422 12.688 40.375 1 38.47 16 PHE B C 1
ATOM 3792 O O . PHE B 1 16 ? -29.547 13.859 40 1 38.47 16 PHE B O 1
ATOM 3799 N N . GLY B 1 17 ? -28.562 12.555 41.406 1 36.22 17 GLY B N 1
ATOM 3800 C CA . GLY B 1 17 ? -27.234 13.164 41.375 1 36.22 17 GLY B CA 1
ATOM 3801 C C . GLY B 1 17 ? -26.672 13.305 39.969 1 36.22 17 GLY B C 1
ATOM 3802 O O . GLY B 1 17 ? -26.734 12.367 39.188 1 36.22 17 GLY B O 1
ATOM 3803 N N . TYR B 1 18 ? -26.828 14.406 39.406 1 36.16 18 TYR B N 1
ATOM 3804 C CA . TYR B 1 18 ? -25.938 14.789 38.344 1 36.16 18 TYR B CA 1
ATOM 3805 C C . TYR B 1 18 ? -24.531 14.25 38.562 1 36.16 18 TYR B C 1
ATOM 3807 O O . TYR B 1 18 ? -23.812 14.711 39.469 1 36.16 18 TYR B O 1
ATOM 3815 N N . TRP B 1 19 ? -24.391 12.883 38.688 1 36.34 19 TRP B N 1
ATOM 3816 C CA . TRP B 1 19 ? -23 12.492 38.469 1 36.34 19 TRP B CA 1
ATOM 3817 C C . TRP B 1 19 ? -22.312 13.438 37.5 1 36.34 19 TRP B C 1
ATOM 3819 O O . TRP B 1 19 ? -22.672 13.516 36.344 1 36.34 19 TRP B O 1
ATOM 3829 N N . SER B 1 20 ? -22.203 14.633 37.938 1 36.81 20 SER B N 1
ATOM 3830 C CA . SER B 1 20 ? -21.172 15.375 37.219 1 36.81 20 SER B CA 1
ATOM 3831 C C . SER B 1 20 ? -20.016 14.461 36.812 1 36.81 20 SER B C 1
ATOM 3833 O O . SER B 1 20 ? -19.281 13.953 37.656 1 36.81 20 SER B O 1
ATOM 3835 N N . SER B 1 21 ? -20.234 13.555 36.031 1 39.69 21 SER B N 1
ATOM 3836 C CA . SER B 1 21 ? -19.078 12.867 35.438 1 39.69 21 SER B CA 1
ATOM 3837 C C . SER B 1 21 ? -17.875 13.797 35.344 1 39.69 21 SER B C 1
ATOM 3839 O O . SER B 1 21 ? -17.812 14.664 34.469 1 39.69 21 SER B O 1
ATOM 3841 N N . ALA B 1 22 ? -17.438 14.305 36.469 1 43.59 22 ALA B N 1
ATOM 3842 C CA . ALA B 1 22 ? -16.125 14.953 36.469 1 43.59 22 ALA B CA 1
ATOM 3843 C C . ALA B 1 22 ? -15.211 14.359 35.406 1 43.59 22 ALA B C 1
ATOM 3845 O O . ALA B 1 22 ? -14.961 13.156 35.375 1 43.59 22 ALA B O 1
ATOM 3846 N N . GLN B 1 23 ? -15.273 14.836 34.312 1 57.28 23 GLN B N 1
ATOM 3847 C CA . GLN B 1 23 ? -14.406 14.383 33.25 1 57.28 23 GLN B CA 1
ATOM 3848 C C . GLN B 1 23 ? -13.008 14.047 33.75 1 57.28 23 GLN B C 1
ATOM 3850 O O . GLN B 1 23 ? -12.336 14.898 34.344 1 57.28 23 GLN B O 1
ATOM 3855 N N . GLN B 1 24 ? -12.742 12.844 34.219 1 76 24 GLN B N 1
ATOM 3856 C CA . GLN B 1 24 ? -11.469 12.305 34.688 1 76 24 GLN B CA 1
ATOM 3857 C C . GLN B 1 24 ? -10.344 12.656 33.719 1 76 24 GLN B C 1
ATOM 3859 O O . GLN B 1 24 ? -10.547 12.68 32.5 1 76 24 GLN B O 1
ATOM 3864 N N . VAL B 1 25 ? -9.211 13.164 34.344 1 88.69 25 VAL B N 1
ATOM 3865 C CA . VAL B 1 25 ? -8.008 13.516 33.594 1 88.69 25 VAL B CA 1
ATOM 3866 C C . VAL B 1 25 ? -7.559 12.328 32.75 1 88.69 25 VAL B C 1
ATOM 3868 O O . VAL B 1 25 ? -7.48 11.203 33.219 1 88.69 25 VAL B O 1
ATOM 3871 N N . PHE B 1 26 ? -7.535 12.5 31.516 1 92.5 26 PHE B N 1
ATOM 3872 C CA . PHE B 1 26 ? -7.047 11.516 30.562 1 92.5 26 PHE B CA 1
ATOM 3873 C C . PHE B 1 26 ? -5.523 11.523 30.5 1 92.5 26 PHE B C 1
ATOM 3875 O O . PHE B 1 26 ? -4.926 12.414 29.891 1 92.5 26 PHE B O 1
ATOM 3882 N N . THR B 1 27 ? -4.902 10.547 31.156 1 92.06 27 THR B N 1
ATOM 3883 C CA . THR B 1 27 ? -3.451 10.547 31.312 1 92.06 27 THR B CA 1
ATOM 3884 C C . THR B 1 27 ? -2.77 10.047 30.047 1 92.06 27 THR B C 1
ATOM 3886 O O . THR B 1 27 ? -3.42 9.461 29.172 1 92.06 27 THR B O 1
ATOM 3889 N N . LEU B 1 28 ? -1.514 10.32 29.969 1 93.06 28 LEU B N 1
ATOM 3890 C CA . LEU B 1 28 ? -0.714 9.867 28.828 1 93.06 28 LEU B CA 1
ATOM 3891 C C . LEU B 1 28 ? -0.712 8.344 28.75 1 93.06 28 LEU B C 1
ATOM 3893 O O . LEU B 1 28 ? -0.826 7.781 27.656 1 93.06 28 LEU B O 1
ATOM 3897 N N . GLN B 1 29 ? -0.592 7.609 29.875 1 91.88 29 GLN B N 1
ATOM 3898 C CA . GLN B 1 29 ? -0.587 6.152 29.891 1 91.88 29 GLN B CA 1
ATOM 3899 C C . GLN B 1 29 ? -1.907 5.59 29.375 1 91.88 29 GLN B C 1
ATOM 3901 O O . GLN B 1 29 ? -1.92 4.609 28.625 1 91.88 29 GLN B O 1
ATOM 3906 N N . GLN B 1 30 ? -2.951 6.227 29.781 1 93.44 30 GLN B N 1
ATOM 3907 C CA . GLN B 1 30 ? -4.258 5.809 29.281 1 93.44 30 GLN B CA 1
ATOM 3908 C C . GLN B 1 30 ? -4.367 6.012 27.781 1 93.44 30 GLN B C 1
ATOM 3910 O O . GLN B 1 30 ? -4.953 5.184 27.078 1 93.44 30 GLN B O 1
ATOM 3915 N N . ALA B 1 31 ? -3.814 7.121 27.297 1 95.25 31 ALA B N 1
ATOM 3916 C CA . ALA B 1 31 ? -3.818 7.395 25.859 1 95.25 31 ALA B CA 1
ATOM 3917 C C . ALA B 1 31 ? -3.059 6.32 25.094 1 95.25 31 ALA B C 1
ATOM 3919 O O . ALA B 1 31 ? -3.547 5.805 24.078 1 95.25 31 ALA B O 1
ATOM 3920 N N . ILE B 1 32 ? -1.969 5.922 25.641 1 95.25 32 ILE B N 1
ATOM 3921 C CA . ILE B 1 32 ? -1.123 4.93 24.984 1 95.25 32 ILE B CA 1
ATOM 3922 C C . ILE B 1 32 ? -1.829 3.576 24.969 1 95.25 32 ILE B C 1
ATOM 3924 O O . ILE B 1 32 ? -1.901 2.914 23.938 1 95.25 32 ILE B O 1
ATOM 3928 N N . ASP B 1 33 ? -2.402 3.189 26.062 1 94.38 33 ASP B N 1
ATOM 3929 C CA . ASP B 1 33 ? -3.09 1.906 26.156 1 94.38 33 ASP B CA 1
ATOM 3930 C C . ASP B 1 33 ? -4.289 1.854 25.219 1 94.38 33 ASP B C 1
ATOM 3932 O O . ASP B 1 33 ? -4.523 0.842 24.562 1 94.38 33 ASP B O 1
ATOM 3936 N N . THR B 1 34 ? -4.973 2.914 25.203 1 95.25 34 THR B N 1
ATOM 3937 C CA . THR B 1 34 ? -6.129 2.994 24.312 1 95.25 34 THR B CA 1
ATOM 3938 C C . THR B 1 34 ? -5.699 2.9 22.859 1 95.25 34 THR B C 1
ATOM 3940 O O . THR B 1 34 ? -6.344 2.219 22.062 1 95.25 34 THR B O 1
ATOM 3943 N N . ALA B 1 35 ? -4.625 3.6 22.469 1 96 35 ALA B N 1
ATOM 3944 C CA . ALA B 1 35 ? -4.129 3.604 21.094 1 96 35 ALA B CA 1
ATOM 3945 C C . ALA B 1 35 ? -3.705 2.203 20.656 1 96 35 ALA B C 1
ATOM 3947 O O . ALA B 1 35 ? -4.043 1.759 19.562 1 96 35 ALA B O 1
ATOM 3948 N N . ILE B 1 36 ? -3.021 1.507 21.562 1 94.62 36 ILE B N 1
ATOM 3949 C CA . ILE B 1 36 ? -2.525 0.175 21.234 1 94.62 36 ILE B CA 1
ATOM 3950 C C . ILE B 1 36 ? -3.699 -0.786 21.078 1 94.62 36 ILE B C 1
ATOM 3952 O O . ILE B 1 36 ? -3.686 -1.647 20.188 1 94.62 36 ILE B O 1
ATOM 3956 N N . ALA B 1 37 ? -4.73 -0.583 21.75 1 93.06 37 ALA B N 1
ATOM 3957 C CA . ALA B 1 37 ? -5.867 -1.496 21.766 1 93.06 37 ALA B CA 1
ATOM 3958 C C . ALA B 1 37 ? -6.797 -1.23 20.578 1 93.06 37 ALA B C 1
ATOM 3960 O O . ALA B 1 37 ? -7.449 -2.146 20.078 1 93.06 37 ALA B O 1
ATOM 3961 N N . ASN B 1 38 ? -6.781 0.049 20.094 1 92.44 38 ASN B N 1
ATOM 3962 C CA . ASN B 1 38 ? -7.863 0.401 19.188 1 92.44 38 ASN B CA 1
ATOM 3963 C C . ASN B 1 38 ? -7.332 0.808 17.812 1 92.44 38 ASN B C 1
ATOM 3965 O O . ASN B 1 38 ? -8.086 0.835 16.828 1 92.44 38 ASN B O 1
ATOM 3969 N N . TYR B 1 39 ? -6.168 1.164 17.703 1 93.62 39 TYR B N 1
ATOM 3970 C CA . TYR B 1 39 ? -5.672 1.722 16.453 1 93.62 39 TYR B CA 1
ATOM 3971 C C . TYR B 1 39 ? -5.68 0.672 15.344 1 93.62 39 TYR B C 1
ATOM 3973 O O . TYR B 1 39 ? -5.082 -0.396 15.484 1 93.62 39 TYR B O 1
ATOM 3981 N N . GLY B 1 40 ? -6.25 0.968 14.25 1 93.81 40 GLY B N 1
ATOM 3982 C CA . GLY B 1 40 ? -6.551 0.033 13.18 1 93.81 40 GLY B CA 1
ATOM 3983 C C . GLY B 1 40 ? -5.316 -0.596 12.562 1 93.81 40 GLY B C 1
ATOM 3984 O O . GLY B 1 40 ? -5.293 -1.798 12.289 1 93.81 40 GLY B O 1
ATOM 3985 N N . ILE B 1 41 ? -4.27 0.166 12.305 1 93.19 41 ILE B N 1
ATOM 3986 C CA . ILE B 1 41 ? -3.082 -0.347 11.625 1 93.19 41 ILE B CA 1
ATOM 3987 C C . ILE B 1 41 ? -2.383 -1.371 12.516 1 93.19 41 ILE B C 1
ATOM 3989 O O . ILE B 1 41 ? -1.837 -2.361 12.023 1 93.19 41 ILE B O 1
ATOM 3993 N N . ILE B 1 42 ? -2.348 -1.129 13.859 1 95.06 42 ILE B N 1
ATOM 3994 C CA . ILE B 1 42 ? -1.758 -2.094 14.781 1 95.06 42 ILE B CA 1
ATOM 3995 C C . ILE B 1 42 ? -2.543 -3.402 14.727 1 95.06 42 ILE B C 1
ATOM 3997 O O . ILE B 1 42 ? -1.954 -4.484 14.648 1 95.06 42 ILE B O 1
ATOM 4001 N N . LYS B 1 43 ? -3.844 -3.268 14.703 1 94.44 43 LYS B N 1
ATOM 4002 C CA . LYS B 1 43 ? -4.695 -4.449 14.617 1 94.44 43 LYS B CA 1
ATOM 4003 C C . LYS B 1 43 ? -4.5 -5.172 13.289 1 94.44 43 LYS B C 1
ATOM 4005 O O . LYS B 1 43 ? -4.465 -6.402 13.242 1 94.44 43 LYS B O 1
ATOM 4010 N N . ALA B 1 44 ? -4.387 -4.434 12.242 1 95.06 44 ALA B N 1
ATOM 4011 C CA . ALA B 1 44 ? -4.164 -5.012 10.922 1 95.06 44 ALA B CA 1
ATOM 4012 C C . ALA B 1 44 ? -2.855 -5.797 10.875 1 95.06 44 ALA B C 1
ATOM 4014 O O . ALA B 1 44 ? -2.824 -6.941 10.414 1 95.06 44 ALA B O 1
ATOM 4015 N N . LYS B 1 45 ? -1.82 -5.16 11.359 1 95.19 45 LYS B N 1
ATOM 4016 C CA . LYS B 1 45 ? -0.515 -5.809 11.312 1 95.19 45 LYS B CA 1
ATOM 4017 C C . LYS B 1 45 ? -0.485 -7.043 12.219 1 95.19 45 LYS B C 1
ATOM 4019 O O . LYS B 1 45 ? 0.224 -8.008 11.93 1 95.19 45 LYS B O 1
ATOM 4024 N N . ALA B 1 46 ? -1.25 -7.055 13.305 1 95 46 ALA B N 1
ATOM 4025 C CA . ALA B 1 46 ? -1.403 -8.258 14.117 1 95 46 ALA B CA 1
ATOM 4026 C C . ALA B 1 46 ? -2.037 -9.391 13.312 1 95 46 ALA B C 1
ATOM 4028 O O . ALA B 1 46 ? -1.601 -10.539 13.391 1 95 46 ALA B O 1
ATOM 4029 N N . ASN B 1 47 ? -2.98 -9.023 12.547 1 94.69 47 ASN B N 1
ATOM 4030 C CA . ASN B 1 47 ? -3.635 -10.023 11.703 1 94.69 47 ASN B CA 1
ATOM 4031 C C . ASN B 1 47 ? -2.707 -10.516 10.594 1 94.69 47 ASN B C 1
ATOM 4033 O O . ASN B 1 47 ? -2.723 -11.695 10.25 1 94.69 47 ASN B O 1
ATOM 4037 N N . TYR B 1 48 ? -1.916 -9.672 10.008 1 94.19 48 TYR B N 1
ATOM 4038 C CA . TYR B 1 48 ? -0.944 -10.094 9.008 1 94.19 48 TYR B CA 1
ATOM 4039 C C . TYR B 1 48 ? 0.091 -11.031 9.609 1 94.19 48 TYR B C 1
ATOM 4041 O O . TYR B 1 48 ? 0.542 -11.977 8.953 1 94.19 48 TYR B O 1
ATOM 4049 N N . THR B 1 49 ? 0.465 -10.727 10.883 1 94.88 49 THR B N 1
ATOM 4050 C CA . THR B 1 49 ? 1.354 -11.641 11.594 1 94.88 49 THR B CA 1
ATOM 4051 C C . THR B 1 49 ? 0.699 -13.008 11.773 1 94.88 49 THR B C 1
ATOM 4053 O O . THR B 1 49 ? 1.332 -14.039 11.539 1 94.88 49 THR B O 1
ATOM 4056 N N . ALA B 1 50 ? -0.565 -13 12.117 1 94.88 50 ALA B N 1
ATOM 4057 C CA . ALA B 1 50 ? -1.297 -14.258 12.258 1 94.88 50 ALA B CA 1
ATOM 4058 C C . ALA B 1 50 ? -1.392 -14.992 10.93 1 94.88 50 ALA B C 1
ATOM 4060 O O . ALA B 1 50 ? -1.261 -16.219 10.875 1 94.88 50 ALA B O 1
ATOM 4061 N N . ALA B 1 51 ? -1.594 -14.258 9.875 1 94.75 51 ALA B N 1
ATOM 4062 C CA . ALA B 1 51 ? -1.653 -14.836 8.539 1 94.75 51 ALA B CA 1
ATOM 4063 C C . ALA B 1 51 ? -0.332 -15.508 8.172 1 94.75 51 ALA B C 1
ATOM 4065 O O . ALA B 1 51 ? -0.32 -16.609 7.617 1 94.75 51 ALA B O 1
ATOM 4066 N N . SER B 1 52 ? 0.754 -14.844 8.461 1 95.25 52 SER B N 1
ATOM 4067 C CA . SER B 1 52 ? 2.07 -15.383 8.125 1 95.25 52 SER B CA 1
ATOM 4068 C C . SER B 1 52 ? 2.375 -16.641 8.945 1 95.25 52 SER B C 1
ATOM 4070 O O . SER B 1 52 ? 3.051 -17.547 8.461 1 95.25 52 SER B O 1
ATOM 4072 N N . LYS B 1 53 ? 1.86 -16.719 10.172 1 95.06 53 LYS B N 1
ATOM 4073 C CA . LYS B 1 53 ? 2.033 -17.906 10.992 1 95.06 53 LYS B CA 1
ATOM 4074 C C . LYS B 1 53 ? 1.296 -19.109 10.383 1 95.06 53 LYS B C 1
ATOM 4076 O O . LYS B 1 53 ? 1.781 -20.234 10.445 1 95.06 53 LYS B O 1
ATOM 4081 N N . GLU B 1 54 ? 0.162 -18.797 9.805 1 94.62 54 GLU B N 1
ATOM 4082 C CA . GLU B 1 54 ? -0.562 -19.859 9.109 1 94.62 54 GLU B CA 1
ATOM 4083 C C . GLU B 1 54 ? 0.217 -20.344 7.891 1 94.62 54 GLU B C 1
ATOM 4085 O O . GLU B 1 54 ? 0.159 -21.531 7.543 1 94.62 54 GLU B O 1
ATOM 4090 N N . LEU B 1 55 ? 0.951 -19.516 7.238 1 93.94 55 LEU B N 1
ATOM 4091 C CA . LEU B 1 55 ? 1.751 -19.906 6.082 1 93.94 55 LEU B CA 1
ATOM 4092 C C . LEU B 1 55 ? 2.916 -20.797 6.496 1 93.94 55 LEU B C 1
ATOM 4094 O O . LEU B 1 55 ? 3.365 -21.641 5.719 1 93.94 55 LEU B O 1
ATOM 4098 N N . VAL B 1 56 ? 3.426 -20.594 7.758 1 94.75 56 VAL B N 1
ATOM 4099 C CA . VAL B 1 56 ? 4.426 -21.516 8.289 1 94.75 56 VAL B CA 1
ATOM 4100 C C . VAL B 1 56 ? 3.828 -22.906 8.406 1 94.75 56 VAL B C 1
ATOM 4102 O O . VAL B 1 56 ? 4.461 -23.906 8.016 1 94.75 56 VAL B O 1
ATOM 4105 N N . SER B 1 57 ? 2.562 -22.953 8.914 1 94.12 57 SER B N 1
ATOM 4106 C CA . SER B 1 57 ? 1.874 -24.234 9.023 1 94.12 57 SER B CA 1
ATOM 4107 C C . SER B 1 57 ? 1.638 -24.859 7.648 1 94.12 57 SER B C 1
ATOM 4109 O O . SER B 1 57 ? 1.723 -26.078 7.484 1 94.12 57 SER B O 1
ATOM 4111 N N . GLN B 1 58 ? 1.384 -24.016 6.703 1 93.12 58 GLN B N 1
ATOM 4112 C CA . GLN B 1 58 ? 1.221 -24.5 5.34 1 93.12 58 GLN B CA 1
ATOM 4113 C C . GLN B 1 58 ? 2.521 -25.094 4.809 1 93.12 58 GLN B C 1
ATOM 4115 O O . GLN B 1 58 ? 2.518 -26.172 4.191 1 93.12 58 GLN B O 1
ATOM 4120 N N . ALA B 1 59 ? 3.621 -24.375 5.016 1 92.31 59 ALA B N 1
ATOM 4121 C CA . ALA B 1 59 ? 4.926 -24.859 4.562 1 92.31 59 ALA B CA 1
ATOM 4122 C C . ALA B 1 59 ? 5.27 -26.203 5.195 1 92.31 59 ALA B C 1
ATOM 4124 O O . ALA B 1 59 ? 5.832 -27.078 4.539 1 92.31 59 ALA B O 1
ATOM 4125 N N . ARG B 1 60 ? 4.875 -26.469 6.445 1 92.5 60 ARG B N 1
ATOM 4126 C CA . ARG B 1 60 ? 5.109 -27.734 7.133 1 92.5 60 ARG B CA 1
ATOM 4127 C C . ARG B 1 60 ? 4.289 -28.844 6.508 1 92.5 60 ARG B C 1
ATOM 4129 O O . ARG B 1 60 ? 4.758 -29.984 6.395 1 92.5 60 ARG B O 1
ATOM 4136 N N . ARG B 1 61 ? 3.121 -28.484 6.07 1 91.94 61 ARG B N 1
ATOM 4137 C CA . ARG B 1 61 ? 2.219 -29.5 5.516 1 91.94 61 ARG B CA 1
ATOM 4138 C C . ARG B 1 61 ? 2.559 -29.797 4.059 1 91.94 61 ARG B C 1
ATOM 4140 O O . ARG B 1 61 ? 2.131 -30.812 3.514 1 91.94 61 ARG B O 1
ATOM 4147 N N . GLU B 1 62 ? 3.35 -28.906 3.389 1 89.38 62 GLU B N 1
ATOM 4148 C CA . GLU B 1 62 ? 3.744 -29.109 2 1 89.38 62 GLU B CA 1
ATOM 4149 C C . GLU B 1 62 ? 4.691 -30.297 1.873 1 89.38 62 GLU B C 1
ATOM 4151 O O . GLU B 1 62 ? 4.828 -30.891 0.794 1 89.38 62 GLU B O 1
ATOM 4156 N N . TYR B 1 63 ? 5.316 -30.75 2.969 1 87.19 63 TYR B N 1
ATOM 4157 C CA . TYR B 1 63 ? 6.277 -31.844 2.91 1 87.19 63 TYR B CA 1
ATOM 4158 C C . TYR B 1 63 ? 5.59 -33.188 3.135 1 87.19 63 TYR B C 1
ATOM 4160 O O . TYR B 1 63 ? 6.227 -34.25 3.035 1 87.19 63 TYR B O 1
ATOM 4168 N N . LEU B 1 64 ? 4.301 -33.188 3.252 1 88.75 64 LEU B N 1
ATOM 4169 C CA . LEU B 1 64 ? 3.553 -34.438 3.336 1 88.75 64 LEU B CA 1
ATOM 4170 C C . LEU B 1 64 ? 3.445 -35.094 1.968 1 88.75 64 LEU B C 1
ATOM 4172 O O . LEU B 1 64 ? 3.484 -34.406 0.939 1 88.75 64 LEU B O 1
ATOM 4176 N N . PRO B 1 65 ? 3.365 -36.438 1.974 1 89.81 65 PRO B N 1
ATOM 4177 C CA . PRO B 1 65 ? 3.209 -37.125 0.69 1 89.81 65 PRO B CA 1
ATOM 4178 C C . PRO B 1 65 ? 1.959 -36.688 -0.067 1 89.81 65 PRO B C 1
ATOM 4180 O O . PRO B 1 65 ? 0.956 -36.312 0.55 1 89.81 65 PRO B O 1
ATOM 4183 N N . ASN B 1 66 ? 2.045 -36.656 -1.335 1 88.81 66 ASN B N 1
ATOM 4184 C CA . ASN B 1 66 ? 0.885 -36.438 -2.189 1 88.81 66 ASN B CA 1
ATOM 4185 C C . ASN B 1 66 ? 0.14 -37.719 -2.486 1 88.81 66 ASN B C 1
ATOM 4187 O O . ASN B 1 66 ? 0.74 -38.688 -2.943 1 88.81 66 ASN B O 1
ATOM 4191 N N . VAL B 1 67 ? -1.076 -37.781 -2.137 1 88.5 67 VAL B N 1
ATOM 4192 C CA . VAL B 1 67 ? -1.928 -38.906 -2.434 1 88.5 67 VAL B CA 1
ATOM 4193 C C . VAL B 1 67 ? -2.945 -38.531 -3.508 1 88.5 67 VAL B C 1
ATOM 4195 O O . VAL B 1 67 ? -3.84 -37.719 -3.268 1 88.5 67 VAL B O 1
ATOM 4198 N N . ASN B 1 68 ? -2.811 -39.125 -4.609 1 88.81 68 ASN B N 1
ATOM 4199 C CA . ASN B 1 68 ? -3.676 -38.812 -5.742 1 88.81 68 ASN B CA 1
ATOM 4200 C C . ASN B 1 68 ? -4.609 -39.969 -6.078 1 88.81 68 ASN B C 1
ATOM 4202 O O . ASN B 1 68 ? -4.211 -41.125 -6.004 1 88.81 68 ASN B O 1
ATOM 4206 N N . PHE B 1 69 ? -5.852 -39.625 -6.336 1 85.94 69 PHE B N 1
ATOM 4207 C CA . PHE B 1 69 ? -6.84 -40.562 -6.859 1 85.94 69 PHE B CA 1
ATOM 4208 C C . PHE B 1 69 ? -7.25 -40.188 -8.273 1 85.94 69 PHE B C 1
ATOM 4210 O O . PHE B 1 69 ? -7.402 -39 -8.586 1 85.94 69 PHE B O 1
ATOM 4217 N N . GLY B 1 70 ? -7.262 -41.156 -9.109 1 87.19 70 GLY B N 1
ATOM 4218 C CA . GLY B 1 70 ? -7.711 -40.938 -10.477 1 87.19 70 GLY B CA 1
ATOM 4219 C C . GLY B 1 70 ? -8.625 -42.031 -10.992 1 87.19 70 GLY B C 1
ATOM 4220 O O . GLY B 1 70 ? -8.469 -43.188 -10.625 1 87.19 70 GLY B O 1
ATOM 4221 N N . ALA B 1 71 ? -9.625 -41.656 -11.672 1 86.31 71 ALA B N 1
ATOM 4222 C CA . ALA B 1 71 ? -10.531 -42.594 -12.344 1 86.31 71 ALA B CA 1
ATOM 4223 C C . ALA B 1 71 ? -10.891 -42.062 -13.742 1 86.31 71 ALA B C 1
ATOM 4225 O O . ALA B 1 71 ? -11.078 -40.875 -13.945 1 86.31 71 ALA B O 1
ATOM 4226 N N . GLN B 1 72 ? -10.805 -42.906 -14.664 1 88 72 GLN B N 1
ATOM 4227 C CA . GLN B 1 72 ? -11.188 -42.5 -16.016 1 88 72 GLN B CA 1
ATOM 4228 C C . GLN B 1 72 ? -11.906 -43.656 -16.734 1 88 72 GLN B C 1
ATOM 4230 O O . GLN B 1 72 ? -11.656 -44.812 -16.469 1 88 72 GLN B O 1
ATOM 4235 N N . GLN B 1 73 ? -12.828 -43.312 -17.547 1 86.19 73 GLN B N 1
ATOM 4236 C CA . GLN B 1 73 ? -13.547 -44.219 -18.453 1 86.19 73 GLN B CA 1
ATOM 4237 C C . GLN B 1 73 ? -13.477 -43.688 -19.891 1 86.19 73 GLN B C 1
ATOM 4239 O O . GLN B 1 73 ? -13.688 -42.5 -20.125 1 86.19 73 GLN B O 1
ATOM 4244 N N . ASP B 1 74 ? -12.945 -44.562 -20.719 1 85.19 74 ASP B N 1
ATOM 4245 C CA . ASP B 1 74 ? -12.695 -44.156 -22.094 1 85.19 74 ASP B CA 1
ATOM 4246 C C . ASP B 1 74 ? -13.391 -45.062 -23.094 1 85.19 74 ASP B C 1
ATOM 4248 O O . ASP B 1 74 ? -13.742 -46.219 -22.766 1 85.19 74 ASP B O 1
ATOM 4252 N N . TYR B 1 75 ? -13.695 -44.5 -24.266 1 86.19 75 TYR B N 1
ATOM 4253 C CA . TYR B 1 75 ? -14.172 -45.25 -25.438 1 86.19 75 TYR B CA 1
ATOM 4254 C C . TYR B 1 75 ? -13.312 -44.938 -26.656 1 86.19 75 TYR B C 1
ATOM 4256 O O . TYR B 1 75 ? -13.07 -43.75 -26.984 1 86.19 75 TYR B O 1
ATOM 4264 N N . GLY B 1 76 ? -12.719 -45.969 -27.203 1 84.94 76 GLY B N 1
ATOM 4265 C CA . GLY B 1 76 ? -11.891 -45.719 -28.375 1 84.94 76 GLY B CA 1
ATOM 4266 C C . GLY B 1 76 ? -11.273 -46.969 -28.969 1 84.94 76 GLY B C 1
ATOM 4267 O O . GLY B 1 76 ? -11.609 -48.094 -28.562 1 84.94 76 GLY B O 1
ATOM 4268 N N . THR B 1 77 ? -10.32 -46.719 -30 1 83.69 77 THR B N 1
ATOM 4269 C CA . THR B 1 77 ? -9.617 -47.781 -30.672 1 83.69 77 THR B CA 1
ATOM 4270 C C . THR B 1 77 ? -8.297 -48.094 -29.984 1 83.69 77 THR B C 1
ATOM 4272 O O . THR B 1 77 ? -7.832 -47.312 -29.156 1 83.69 77 THR B O 1
ATOM 4275 N N . ILE B 1 78 ? -7.684 -49.281 -30.25 1 80.19 78 ILE B N 1
ATOM 4276 C CA . ILE B 1 78 ? -6.461 -49.656 -29.547 1 80.19 78 ILE B CA 1
ATOM 4277 C C . ILE B 1 78 ? -5.422 -50.125 -30.547 1 80.19 78 ILE B C 1
ATOM 4279 O O . ILE B 1 78 ? -4.723 -51.125 -30.281 1 80.19 78 ILE B O 1
ATOM 4283 N N . ASN B 1 79 ? -5.371 -49.5 -31.703 1 78.81 79 ASN B N 1
ATOM 4284 C CA . ASN B 1 79 ? -4.355 -49.906 -32.656 1 78.81 79 ASN B CA 1
ATOM 4285 C C . ASN B 1 79 ? -2.947 -49.75 -32.094 1 78.81 79 ASN B C 1
ATOM 4287 O O . ASN B 1 79 ? -2.582 -48.656 -31.641 1 78.81 79 ASN B O 1
ATOM 4291 N N . GLY B 1 80 ? -2.219 -50.844 -32 1 76.56 80 GLY B N 1
ATOM 4292 C CA . GLY B 1 80 ? -0.823 -50.812 -31.594 1 76.56 80 GLY B CA 1
ATOM 4293 C C . GLY B 1 80 ? 0.139 -50.812 -32.781 1 76.56 80 GLY B C 1
ATOM 4294 O O . GLY B 1 80 ? -0.251 -51.125 -33.906 1 76.56 80 GLY B O 1
ATOM 4295 N N . GLN B 1 81 ? 1.279 -50.312 -32.5 1 77.44 81 GLN B N 1
ATOM 4296 C CA . GLN B 1 81 ? 2.332 -50.281 -33.5 1 77.44 81 GLN B CA 1
ATOM 4297 C C . GLN B 1 81 ? 3.715 -50.344 -32.875 1 77.44 81 GLN B C 1
ATOM 4299 O O . GLN B 1 81 ? 3.957 -49.688 -31.844 1 77.44 81 GLN B O 1
ATOM 4304 N N . ASN B 1 82 ? 4.559 -51.281 -33.438 1 78.19 82 ASN B N 1
ATOM 4305 C CA . ASN B 1 82 ? 5.953 -51.25 -33 1 78.19 82 ASN B CA 1
ATOM 4306 C C . ASN B 1 82 ? 6.676 -50 -33.531 1 78.19 82 ASN B C 1
ATOM 4308 O O . ASN B 1 82 ? 6.457 -49.594 -34.656 1 78.19 82 ASN B O 1
ATOM 4312 N N . GLY B 1 83 ? 7.371 -49.344 -32.625 1 79 83 GLY B N 1
ATOM 4313 C CA . GLY B 1 83 ? 8.125 -48.188 -33.094 1 79 83 GLY B CA 1
ATOM 4314 C C . GLY B 1 83 ? 8.578 -47.312 -31.938 1 79 83 GLY B C 1
ATOM 4315 O O . GLY B 1 83 ? 8.086 -47.406 -30.812 1 79 83 GLY B O 1
ATOM 4316 N N . PRO B 1 84 ? 9.617 -46.562 -32.25 1 74.25 84 PRO B N 1
ATOM 4317 C CA . PRO B 1 84 ? 10.094 -45.625 -31.234 1 74.25 84 PRO B CA 1
ATOM 4318 C C . PRO B 1 84 ? 9.117 -44.469 -30.984 1 74.25 84 PRO B C 1
ATOM 4320 O O . PRO B 1 84 ? 8.391 -44.062 -31.891 1 74.25 84 PRO B O 1
ATOM 4323 N N . LEU B 1 85 ? 9.055 -44.094 -29.734 1 74.56 85 LEU B N 1
ATOM 4324 C CA . LEU B 1 85 ? 8.188 -43 -29.328 1 74.56 85 LEU B CA 1
ATOM 4325 C C . LEU B 1 85 ? 8.727 -42.312 -28.062 1 74.56 85 LEU B C 1
ATOM 4327 O O . LEU B 1 85 ? 9.211 -43 -27.156 1 74.56 85 LEU B O 1
ATOM 4331 N N . TYR B 1 86 ? 8.734 -41 -28.125 1 71.62 86 TYR B N 1
ATOM 4332 C CA . TYR B 1 86 ? 9.031 -40.188 -26.938 1 71.62 86 TYR B CA 1
ATOM 4333 C C . TYR B 1 86 ? 7.789 -39.5 -26.422 1 71.62 86 TYR B C 1
ATOM 4335 O O . TYR B 1 86 ? 6.945 -39.062 -27.219 1 71.62 86 TYR B O 1
ATOM 4343 N N . GLY B 1 87 ? 7.648 -39.469 -25.156 1 65.94 87 GLY B N 1
ATOM 4344 C CA . GLY B 1 87 ? 6.492 -38.812 -24.562 1 65.94 87 GLY B CA 1
ATOM 4345 C C . GLY B 1 87 ? 6.641 -37.312 -24.469 1 65.94 87 GLY B C 1
ATOM 4346 O O . GLY B 1 87 ? 6.676 -36.75 -23.375 1 65.94 87 GLY B O 1
ATOM 4347 N N . PHE B 1 88 ? 6.68 -36.719 -25.641 1 65.81 88 PHE B N 1
ATOM 4348 C CA . PHE B 1 88 ? 6.82 -35.25 -25.656 1 65.81 88 PHE B CA 1
ATOM 4349 C C . PHE B 1 88 ? 5.598 -34.594 -25.031 1 65.81 88 PHE B C 1
ATOM 4351 O O . PHE B 1 88 ? 4.465 -34.844 -25.469 1 65.81 88 PHE B O 1
ATOM 4358 N N . GLY B 1 89 ? 5.793 -33.719 -24.141 1 63.31 89 GLY B N 1
ATOM 4359 C CA . GLY B 1 89 ? 4.742 -32.906 -23.547 1 63.31 89 GLY B CA 1
ATOM 4360 C C . GLY B 1 89 ? 3.662 -33.75 -22.875 1 63.31 89 GLY B C 1
ATOM 4361 O O . GLY B 1 89 ? 2.602 -33.219 -22.516 1 63.31 89 GLY B O 1
ATOM 4362 N N . GLY B 1 90 ? 3.848 -35 -22.703 1 63.84 90 GLY B N 1
ATOM 4363 C CA . GLY B 1 90 ? 2.877 -35.875 -22.062 1 63.84 90 GLY B CA 1
ATOM 4364 C C . GLY B 1 90 ? 1.654 -36.125 -22.922 1 63.84 90 GLY B C 1
ATOM 4365 O O . GLY B 1 90 ? 0.636 -36.625 -22.422 1 63.84 90 GLY B O 1
ATOM 4366 N N . LEU B 1 91 ? 1.744 -35.719 -24.219 1 62.09 91 LEU B N 1
ATOM 4367 C CA . LEU B 1 91 ? 0.605 -35.906 -25.125 1 62.09 91 LEU B CA 1
ATOM 4368 C C . LEU B 1 91 ? 0.679 -37.25 -25.828 1 62.09 91 LEU B C 1
ATOM 4370 O O . LEU B 1 91 ? 1.47 -37.438 -26.75 1 62.09 91 LEU B O 1
ATOM 4374 N N . ASN B 1 92 ? 0.374 -38.281 -25.172 1 58.94 92 ASN B N 1
ATOM 4375 C CA . ASN B 1 92 ? 0.322 -39.594 -25.828 1 58.94 92 ASN B CA 1
ATOM 4376 C C . ASN B 1 92 ? -0.859 -40.406 -25.328 1 58.94 92 ASN B C 1
ATOM 4378 O O . ASN B 1 92 ? -1.409 -40.156 -24.266 1 58.94 92 ASN B O 1
ATOM 4382 N N . THR B 1 93 ? -1.435 -41.188 -26.234 1 58.28 93 THR B N 1
ATOM 4383 C CA . THR B 1 93 ? -2.428 -42.188 -25.781 1 58.28 93 THR B CA 1
ATOM 4384 C C . THR B 1 93 ? -1.752 -43.375 -25.156 1 58.28 93 THR B C 1
ATOM 4386 O O . THR B 1 93 ? -0.635 -43.75 -25.531 1 58.28 93 THR B O 1
ATOM 4389 N N . ALA B 1 94 ? -2.318 -43.812 -24 1 58.66 94 ALA B N 1
ATOM 4390 C CA . ALA B 1 94 ? -1.794 -45 -23.359 1 58.66 94 ALA B CA 1
ATOM 4391 C C . ALA B 1 94 ? -2.559 -46.25 -23.797 1 58.66 94 ALA B C 1
ATOM 4393 O O . ALA B 1 94 ? -2.57 -47.25 -23.094 1 58.66 94 ALA B O 1
ATOM 4394 N N . ALA B 1 95 ? -3.18 -46.094 -25 1 63.31 95 ALA B N 1
ATOM 4395 C CA . ALA B 1 95 ? -3.904 -47.281 -25.469 1 63.31 95 ALA B CA 1
ATOM 4396 C C . ALA B 1 95 ? -2.955 -48.438 -25.703 1 63.31 95 ALA B C 1
ATOM 4398 O O . ALA B 1 95 ? -1.86 -48.281 -26.234 1 63.31 95 ALA B O 1
ATOM 4399 N N . ALA B 1 96 ? -3.295 -49.531 -25 1 66.81 96 ALA B N 1
ATOM 4400 C CA . ALA B 1 96 ? -2.512 -50.75 -25.156 1 66.81 96 ALA B CA 1
ATOM 4401 C C . ALA B 1 96 ? -3.207 -51.719 -26.094 1 66.81 96 ALA B C 1
ATOM 4403 O O . ALA B 1 96 ? -4.324 -52.188 -25.828 1 66.81 96 ALA B O 1
ATOM 4404 N N . GLY B 1 97 ? -2.701 -51.781 -27.391 1 74.31 97 GLY B N 1
ATOM 4405 C CA . GLY B 1 97 ? -3.236 -52.75 -28.344 1 74.31 97 GLY B CA 1
ATOM 4406 C C . GLY B 1 97 ? -2.158 -53.469 -29.125 1 74.31 97 GLY B C 1
ATOM 4407 O O . GLY B 1 97 ? -0.997 -53.062 -29.125 1 74.31 97 GLY B O 1
ATOM 4408 N N . PRO B 1 98 ? -2.555 -54.656 -29.594 1 75.75 98 PRO B N 1
ATOM 4409 C CA . PRO B 1 98 ? -1.577 -55.438 -30.344 1 75.75 98 PRO B CA 1
ATOM 4410 C C . PRO B 1 98 ? -1.193 -54.781 -31.672 1 75.75 98 PRO B C 1
ATOM 4412 O O . PRO B 1 98 ? -1.944 -53.938 -32.188 1 75.75 98 PRO B O 1
ATOM 4415 N N . ALA B 1 99 ? 0.071 -55 -32.094 1 76.38 99 ALA B N 1
ATOM 4416 C CA . ALA B 1 99 ? 0.514 -54.531 -33.406 1 76.38 99 ALA B CA 1
ATOM 4417 C C . ALA B 1 99 ? -0.067 -55.406 -34.531 1 76.38 99 ALA B C 1
ATOM 4419 O O . ALA B 1 99 ? 0.616 -56.281 -35.062 1 76.38 99 ALA B O 1
ATOM 4420 N N . LEU B 1 100 ? -1.289 -55.062 -34.938 1 77.38 100 LEU B N 1
ATOM 4421 C CA . LEU B 1 100 ? -1.965 -55.844 -35.969 1 77.38 100 LEU B CA 1
ATOM 4422 C C . LEU B 1 100 ? -1.419 -55.5 -37.344 1 77.38 100 LEU B C 1
ATOM 4424 O O . LEU B 1 100 ? -0.691 -54.5 -37.5 1 77.38 100 LEU B O 1
ATOM 4428 N N . ASP B 1 101 ? -1.67 -56.312 -38.344 1 77.38 101 ASP B N 1
ATOM 4429 C CA . ASP B 1 101 ? -1.117 -56.125 -39.688 1 77.38 101 ASP B CA 1
ATOM 4430 C C . ASP B 1 101 ? -1.815 -55 -40.438 1 77.38 101 ASP B C 1
ATOM 4432 O O . ASP B 1 101 ? -1.27 -54.469 -41.406 1 77.38 101 ASP B O 1
ATOM 4436 N N . ARG B 1 102 ? -3.061 -54.625 -40.062 1 82.5 102 ARG B N 1
ATOM 4437 C CA . ARG B 1 102 ? -3.787 -53.562 -40.719 1 82.5 102 ARG B CA 1
ATOM 4438 C C . ARG B 1 102 ? -4.527 -52.688 -39.719 1 82.5 102 ARG B C 1
ATOM 4440 O O . ARG B 1 102 ? -4.695 -53.062 -38.562 1 82.5 102 ARG B O 1
ATOM 4447 N N . GLN B 1 103 ? -4.949 -51.469 -40.219 1 83.44 103 GLN B N 1
ATOM 4448 C CA . GLN B 1 103 ? -5.766 -50.562 -39.438 1 83.44 103 GLN B CA 1
ATOM 4449 C C . GLN B 1 103 ? -7.102 -51.188 -39.062 1 83.44 103 GLN B C 1
ATOM 4451 O O . GLN B 1 103 ? -7.734 -51.844 -39.875 1 83.44 103 GLN B O 1
ATOM 4456 N N . ASN B 1 104 ? -7.469 -51.125 -37.781 1 79.69 104 ASN B N 1
ATOM 4457 C CA . ASN B 1 104 ? -8.75 -51.594 -37.25 1 79.69 104 ASN B CA 1
ATOM 4458 C C . ASN B 1 104 ? -9.516 -50.5 -36.531 1 79.69 104 ASN B C 1
ATOM 4460 O O . ASN B 1 104 ? -8.938 -49.75 -35.75 1 79.69 104 ASN B O 1
ATOM 4464 N N . TRP B 1 105 ? -10.867 -50.344 -36.875 1 84.81 105 TRP B N 1
ATOM 4465 C CA . TRP B 1 105 ? -11.648 -49.25 -36.312 1 84.81 105 TRP B CA 1
ATOM 4466 C C . TRP B 1 105 ? -12.562 -49.75 -35.188 1 84.81 105 TRP B C 1
ATOM 4468 O O . TRP B 1 105 ? -13.461 -49.031 -34.75 1 84.81 105 TRP B O 1
ATOM 4478 N N . ASN B 1 106 ? -12.367 -51.031 -34.719 1 80.5 106 ASN B N 1
ATOM 4479 C CA . ASN B 1 106 ? -13.117 -51.531 -33.562 1 80.5 106 ASN B CA 1
ATOM 4480 C C . ASN B 1 106 ? -12.82 -50.688 -32.312 1 80.5 106 ASN B C 1
ATOM 4482 O O . ASN B 1 106 ? -11.656 -50.469 -31.984 1 80.5 106 ASN B O 1
ATOM 4486 N N . ALA B 1 107 ? -13.938 -50.188 -31.734 1 84.75 107 ALA B N 1
ATOM 4487 C CA . ALA B 1 107 ? -13.812 -49.375 -30.531 1 84.75 107 ALA B CA 1
ATOM 4488 C C . ALA B 1 107 ? -14.617 -49.969 -29.391 1 84.75 107 ALA B C 1
ATOM 4490 O O . ALA B 1 107 ? -15.648 -50.594 -29.609 1 84.75 107 ALA B O 1
ATOM 4491 N N . ALA B 1 108 ? -14.141 -49.875 -28.141 1 84.75 108 ALA B N 1
ATOM 4492 C CA . ALA B 1 108 ? -14.812 -50.375 -26.938 1 84.75 108 ALA B CA 1
ATOM 4493 C C . ALA B 1 108 ? -14.484 -49.469 -25.734 1 84.75 108 ALA B C 1
ATOM 4495 O O . ALA B 1 108 ? -13.656 -48.562 -25.844 1 84.75 108 ALA B O 1
ATOM 4496 N N . PHE B 1 109 ? -15.195 -49.781 -24.734 1 86.25 109 PHE B N 1
ATOM 4497 C CA . PHE B 1 109 ? -14.984 -49.031 -23.5 1 86.25 109 PHE B CA 1
ATOM 4498 C C . PHE B 1 109 ? -13.773 -49.562 -22.75 1 86.25 109 PHE B C 1
ATOM 4500 O O . PHE B 1 109 ? -13.461 -50.75 -22.828 1 86.25 109 PHE B O 1
ATOM 4507 N N . GLY B 1 110 ? -13.078 -48.625 -22.141 1 84.88 110 GLY B N 1
ATOM 4508 C CA . GLY B 1 110 ? -12.008 -48.938 -21.203 1 84.88 110 GLY B CA 1
ATOM 4509 C C . GLY B 1 110 ? -12.039 -48.062 -19.969 1 84.88 110 GLY B C 1
ATOM 4510 O O . GLY B 1 110 ? -12.742 -47.062 -19.922 1 84.88 110 GLY B O 1
ATOM 4511 N N . SER B 1 111 ? -11.477 -48.562 -18.906 1 84.75 111 SER B N 1
ATOM 4512 C CA . SER B 1 111 ? -11.438 -47.781 -17.672 1 84.75 111 SER B CA 1
ATOM 4513 C C . SER B 1 111 ? -10.078 -47.906 -16.984 1 84.75 111 SER B C 1
ATOM 4515 O O . SER B 1 111 ? -9.32 -48.844 -17.266 1 84.75 111 SER B O 1
ATOM 4517 N N . LEU B 1 112 ? -9.75 -46.938 -16.234 1 83.81 112 LEU B N 1
ATOM 4518 C CA . LEU B 1 112 ? -8.555 -46.906 -15.406 1 83.81 112 LEU B CA 1
ATOM 4519 C C . LEU B 1 112 ? -8.844 -46.25 -14.062 1 83.81 112 LEU B C 1
ATOM 4521 O O . LEU B 1 112 ? -9.336 -45.125 -14.016 1 83.81 112 LEU B O 1
ATOM 4525 N N . TYR B 1 113 ? -8.719 -47 -13.023 1 85.5 113 TYR B N 1
ATOM 4526 C CA . TYR B 1 113 ? -8.805 -46.5 -11.656 1 85.5 113 TYR B CA 1
ATOM 4527 C C . TYR B 1 113 ? -7.457 -46.594 -10.953 1 85.5 113 TYR B C 1
ATOM 4529 O O . TYR B 1 113 ? -6.836 -47.656 -10.953 1 85.5 113 TYR B O 1
ATOM 4537 N N . LEU B 1 114 ? -7.008 -45.5 -10.391 1 86.56 114 LEU B N 1
ATOM 4538 C CA . LEU B 1 114 ? -5.68 -45.562 -9.797 1 86.56 114 LEU B CA 1
ATOM 4539 C C . LEU B 1 114 ? -5.562 -44.656 -8.578 1 86.56 114 LEU B C 1
ATOM 4541 O O . LEU B 1 114 ? -6.305 -43.688 -8.461 1 86.56 114 LEU B O 1
ATOM 4545 N N . THR B 1 115 ? -4.738 -45.062 -7.641 1 85.5 115 THR B N 1
ATOM 4546 C CA . THR B 1 115 ? -4.266 -44.281 -6.504 1 85.5 115 THR B CA 1
ATOM 4547 C C . THR B 1 115 ? -2.742 -44.219 -6.484 1 85.5 115 THR B C 1
ATOM 4549 O O . THR B 1 115 ? -2.076 -45.25 -6.688 1 85.5 115 THR B O 1
ATOM 4552 N N . ASN B 1 116 ? -2.324 -43 -6.422 1 88.31 116 ASN B N 1
ATOM 4553 C CA . ASN B 1 116 ? -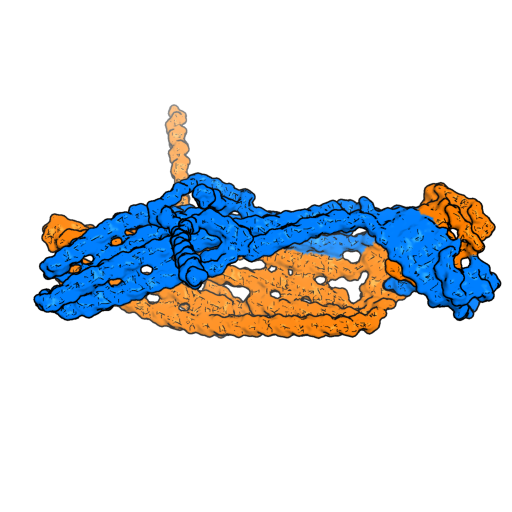0.882 -42.781 -6.453 1 88.31 116 ASN B CA 1
ATOM 4554 C C . ASN B 1 116 ? -0.41 -42 -5.246 1 88.31 116 ASN B C 1
ATOM 4556 O O . ASN B 1 116 ? -1.077 -41.031 -4.824 1 88.31 116 ASN B O 1
ATOM 4560 N N . VAL B 1 117 ? 0.661 -42.5 -4.578 1 86.81 117 VAL B N 1
ATOM 4561 C CA . VAL B 1 117 ? 1.312 -41.781 -3.494 1 86.81 117 VAL B CA 1
ATOM 4562 C C . VAL B 1 117 ? 2.73 -41.406 -3.906 1 86.81 117 VAL B C 1
ATOM 4564 O O . VAL B 1 117 ? 3.496 -42.25 -4.383 1 86.81 117 VAL B O 1
ATOM 4567 N N . ASN B 1 118 ? 3.02 -40.094 -3.873 1 87.12 118 ASN B N 1
ATOM 4568 C CA . ASN B 1 118 ? 4.348 -39.562 -4.168 1 87.12 118 ASN B CA 1
ATOM 4569 C C . ASN B 1 118 ? 4.883 -38.719 -3.023 1 87.12 118 ASN B C 1
ATOM 4571 O O . ASN B 1 118 ? 4.18 -37.844 -2.512 1 87.12 118 ASN B O 1
ATOM 4575 N N . TRP B 1 119 ? 6.215 -39.062 -2.615 1 88.88 119 TRP B N 1
ATOM 4576 C CA . TRP B 1 119 ? 6.793 -38.344 -1.482 1 88.88 119 TRP B CA 1
ATOM 4577 C C . TRP B 1 119 ? 8.289 -38.125 -1.691 1 88.88 119 TRP B C 1
ATOM 4579 O O . TRP B 1 119 ? 9.055 -39.062 -1.861 1 88.88 119 TRP B O 1
ATOM 4589 N N . ASP B 1 120 ? 8.648 -36.906 -1.776 1 85.94 120 ASP B N 1
ATOM 4590 C CA . ASP B 1 120 ? 10.07 -36.594 -1.74 1 85.94 120 ASP B CA 1
ATOM 4591 C C . ASP B 1 120 ? 10.609 -36.656 -0.312 1 85.94 120 ASP B C 1
ATOM 4593 O O . ASP B 1 120 ? 10.656 -35.625 0.379 1 85.94 120 ASP B O 1
ATOM 4597 N N . PHE B 1 121 ? 11.109 -37.75 0.081 1 86.5 121 PHE B N 1
ATOM 4598 C CA . PHE B 1 121 ? 11.438 -37.969 1.484 1 86.5 121 PHE B CA 1
ATOM 4599 C C . PHE B 1 121 ? 12.812 -37.406 1.821 1 86.5 121 PHE B C 1
ATOM 4601 O O . PHE B 1 121 ? 13.117 -37.156 2.99 1 86.5 121 PHE B O 1
ATOM 4608 N N . PHE B 1 122 ? 13.688 -37.219 0.769 1 88 122 PHE B N 1
ATOM 4609 C CA . PHE B 1 122 ? 15 -36.656 1.014 1 88 122 PHE B CA 1
ATOM 4610 C C . PHE B 1 122 ? 15.422 -35.75 -0.139 1 88 122 PHE B C 1
ATOM 4612 O O . PHE B 1 122 ? 15.469 -36.188 -1.291 1 88 122 PHE B O 1
ATOM 4619 N N . ALA B 1 123 ? 15.672 -34.531 0.194 1 90.62 123 ALA B N 1
ATOM 4620 C CA . ALA B 1 123 ? 16.062 -33.562 -0.82 1 90.62 123 ALA B CA 1
ATOM 4621 C C . ALA B 1 123 ? 17.094 -32.562 -0.264 1 90.62 123 ALA B C 1
ATOM 4623 O O . ALA B 1 123 ? 16.984 -31.359 -0.488 1 90.62 123 ALA B O 1
ATOM 4624 N N . PHE B 1 124 ? 17.984 -33.062 0.498 1 90.94 124 PHE B N 1
ATOM 4625 C CA . PHE B 1 124 ? 19.141 -32.312 0.989 1 90.94 124 PHE B CA 1
ATOM 4626 C C . PHE B 1 124 ? 18.719 -31.062 1.728 1 90.94 124 PHE B C 1
ATOM 4628 O O . PHE B 1 124 ? 19.25 -29.984 1.47 1 90.94 124 PHE B O 1
ATOM 4635 N N . GLY B 1 125 ? 17.688 -31.094 2.545 1 90.44 125 GLY B N 1
ATOM 4636 C CA . GLY B 1 125 ? 17.281 -30.031 3.453 1 90.44 125 GLY B CA 1
ATOM 4637 C C . GLY B 1 125 ? 16.312 -29.047 2.826 1 90.44 125 GLY B C 1
ATOM 4638 O O . GLY B 1 125 ? 16.031 -27.984 3.393 1 90.44 125 GLY B O 1
ATOM 4639 N N . ARG B 1 126 ? 15.766 -29.25 1.706 1 92.19 126 ARG B N 1
ATOM 4640 C CA . ARG B 1 126 ? 14.859 -28.359 0.994 1 92.19 126 ARG B CA 1
ATOM 4641 C C . ARG B 1 126 ? 13.633 -28.031 1.837 1 92.19 126 ARG B C 1
ATOM 4643 O O . ARG B 1 126 ? 13.266 -26.859 1.985 1 92.19 126 ARG B O 1
ATOM 4650 N N . ALA B 1 127 ? 13.031 -29.094 2.393 1 90.69 127 ALA B N 1
ATOM 4651 C CA . ALA B 1 127 ? 11.844 -28.891 3.215 1 90.69 127 ALA B CA 1
ATOM 4652 C C . ALA B 1 127 ? 12.172 -28.062 4.457 1 90.69 127 ALA B C 1
ATOM 4654 O O . ALA B 1 127 ? 11.461 -27.125 4.797 1 90.69 127 ALA B O 1
ATOM 4655 N N . LYS B 1 128 ? 13.227 -28.391 5.074 1 92.19 128 LYS B N 1
ATOM 4656 C CA . LYS B 1 128 ? 13.648 -27.703 6.289 1 92.19 128 LYS B CA 1
ATOM 4657 C C . LYS B 1 128 ? 13.938 -26.219 6.004 1 92.19 128 LYS B C 1
ATOM 4659 O O . LYS B 1 128 ? 13.484 -25.344 6.742 1 92.19 128 LYS B O 1
ATOM 4664 N N . GLU B 1 129 ? 14.68 -26.016 4.926 1 93.38 129 GLU B N 1
ATOM 4665 C CA . GLU B 1 129 ? 15.039 -24.641 4.594 1 93.38 129 GLU B CA 1
ATOM 4666 C C . GLU B 1 129 ? 13.812 -23.844 4.172 1 93.38 129 GLU B C 1
ATOM 4668 O O . GLU B 1 129 ? 13.734 -22.641 4.43 1 93.38 129 GLU B O 1
ATOM 4673 N N . LYS B 1 130 ? 12.906 -24.391 3.496 1 93.56 130 LYS B N 1
ATOM 4674 C CA . LYS B 1 130 ? 11.672 -23.703 3.131 1 93.56 130 LYS B CA 1
ATOM 4675 C C . LYS B 1 130 ? 10.883 -23.297 4.371 1 93.56 130 LYS B C 1
ATOM 4677 O O . LYS B 1 130 ? 10.359 -22.188 4.441 1 93.56 130 LYS B O 1
ATOM 4682 N N . ILE B 1 131 ? 10.742 -24.234 5.352 1 94.62 131 ILE B N 1
ATOM 4683 C CA . ILE B 1 131 ? 10.039 -23.938 6.594 1 94.62 131 ILE B CA 1
ATOM 4684 C C . ILE B 1 131 ? 10.766 -22.812 7.34 1 94.62 131 ILE B C 1
ATOM 4686 O O . ILE B 1 131 ? 10.125 -21.906 7.863 1 94.62 131 ILE B O 1
ATOM 4690 N N . LYS B 1 132 ? 12.07 -22.891 7.32 1 94.44 132 LYS B N 1
ATOM 4691 C CA . LYS B 1 132 ? 12.844 -21.844 7.973 1 94.44 132 LYS B CA 1
ATOM 4692 C C . LYS B 1 132 ? 12.617 -20.484 7.301 1 94.44 132 LYS B C 1
ATOM 4694 O O . LYS B 1 132 ? 12.586 -19.453 7.973 1 94.44 132 LYS B O 1
ATOM 4699 N N . THR B 1 133 ? 12.5 -20.5 5.992 1 94.56 133 THR B N 1
ATOM 4700 C CA . THR B 1 133 ? 12.203 -19.266 5.266 1 94.56 133 THR B CA 1
ATOM 4701 C C . THR B 1 133 ? 10.836 -18.719 5.664 1 94.56 133 THR B C 1
ATOM 4703 O O . THR B 1 133 ? 10.688 -17.516 5.883 1 94.56 133 THR B O 1
ATOM 4706 N N . ALA B 1 134 ? 9.859 -19.594 5.781 1 94.69 134 ALA B N 1
ATOM 4707 C CA . ALA B 1 134 ? 8.523 -19.172 6.203 1 94.69 134 ALA B CA 1
ATOM 4708 C C . ALA B 1 134 ? 8.547 -18.641 7.633 1 94.69 134 ALA B C 1
ATOM 4710 O O . ALA B 1 134 ? 7.867 -17.656 7.945 1 94.69 134 ALA B O 1
ATOM 4711 N N . LEU B 1 135 ? 9.328 -19.297 8.477 1 95.19 135 LEU B N 1
ATOM 4712 C CA . LEU B 1 135 ? 9.484 -18.828 9.852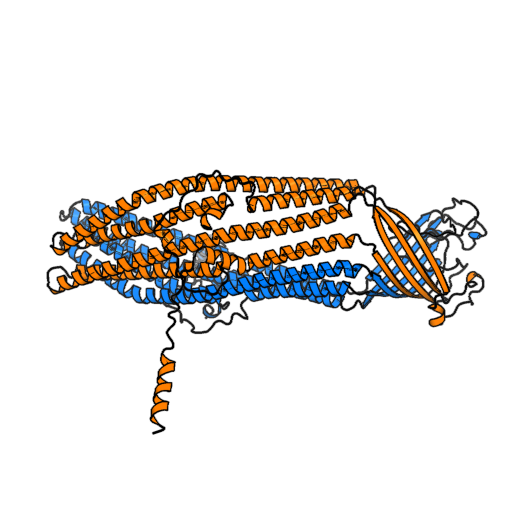 1 95.19 135 LEU B CA 1
ATOM 4713 C C . LEU B 1 135 ? 10.141 -17.453 9.891 1 95.19 135 LEU B C 1
ATOM 4715 O O . LEU B 1 135 ? 9.719 -16.594 10.664 1 95.19 135 LEU B O 1
ATOM 4719 N N . ALA B 1 136 ? 11.156 -17.312 9.07 1 94.94 136 ALA B N 1
ATOM 4720 C CA . ALA B 1 136 ? 11.82 -16.016 8.992 1 94.94 136 ALA B CA 1
ATOM 4721 C C . ALA B 1 136 ? 10.852 -14.938 8.516 1 94.94 136 ALA B C 1
ATOM 4723 O O . ALA B 1 136 ? 10.883 -13.805 9 1 94.94 136 ALA B O 1
ATOM 4724 N N . ALA B 1 137 ? 10.055 -15.273 7.574 1 94.25 137 ALA B N 1
ATOM 4725 C CA . ALA B 1 137 ? 9.047 -14.328 7.09 1 94.25 137 ALA B CA 1
ATOM 4726 C C . ALA B 1 137 ? 8.055 -13.969 8.188 1 94.25 137 ALA B C 1
ATOM 4728 O O . ALA B 1 137 ? 7.695 -12.805 8.359 1 94.25 137 ALA B O 1
ATOM 4729 N N . ALA B 1 138 ? 7.582 -14.945 8.969 1 95.19 138 ALA B N 1
ATOM 4730 C CA . ALA B 1 138 ? 6.672 -14.695 10.086 1 95.19 138 ALA B CA 1
ATOM 4731 C C . ALA B 1 138 ? 7.324 -13.82 11.148 1 95.19 138 ALA B C 1
ATOM 4733 O O . ALA B 1 138 ? 6.68 -12.922 11.703 1 95.19 138 ALA B O 1
ATOM 4734 N N . THR B 1 139 ? 8.586 -14.078 11.383 1 95.56 139 THR B N 1
ATOM 4735 C CA . THR B 1 139 ? 9.328 -13.273 12.344 1 95.56 139 THR B CA 1
ATOM 4736 C C . THR B 1 139 ? 9.445 -11.828 11.867 1 95.56 139 THR B C 1
ATOM 4738 O O . THR B 1 139 ? 9.312 -10.898 12.664 1 95.56 139 THR B O 1
ATOM 4741 N N . GLN B 1 140 ? 9.719 -11.68 10.602 1 95.19 140 GLN B N 1
ATOM 4742 C CA . GLN B 1 140 ? 9.789 -10.344 10.039 1 95.19 140 GLN B CA 1
ATOM 4743 C C . GLN B 1 140 ? 8.469 -9.594 10.234 1 95.19 140 GLN B C 1
ATOM 4745 O O . GLN B 1 140 ? 8.469 -8.414 10.586 1 95.19 140 GLN B O 1
ATOM 4750 N N . ASN B 1 141 ? 7.336 -10.273 9.984 1 94.69 141 ASN B N 1
ATOM 4751 C CA . ASN B 1 141 ? 6.031 -9.648 10.188 1 94.69 141 ASN B CA 1
ATOM 4752 C C . ASN B 1 141 ? 5.793 -9.312 11.656 1 94.69 141 ASN B C 1
ATOM 4754 O O . ASN B 1 141 ? 5.203 -8.273 11.969 1 94.69 141 ASN B O 1
ATOM 4758 N N . ASP B 1 142 ? 6.246 -10.156 12.523 1 95.5 142 ASP B N 1
ATOM 4759 C CA . ASP B 1 142 ? 6.125 -9.906 13.961 1 95.5 142 ASP B CA 1
ATOM 4760 C C . ASP B 1 142 ? 6.938 -8.672 14.367 1 95.5 142 ASP B C 1
ATOM 4762 O O . ASP B 1 142 ? 6.453 -7.828 15.125 1 95.5 142 ASP B O 1
ATOM 4766 N N . LYS B 1 143 ? 8.156 -8.57 13.836 1 95.44 143 LYS B N 1
ATOM 4767 C CA . LYS B 1 143 ? 8.992 -7.418 14.141 1 95.44 143 LYS B CA 1
ATOM 4768 C C . LYS B 1 143 ? 8.406 -6.141 13.539 1 95.44 143 LYS B C 1
ATOM 4770 O O . LYS B 1 143 ? 8.523 -5.066 14.133 1 95.44 143 LYS B O 1
ATOM 4775 N N . ASP B 1 144 ? 7.805 -6.207 12.391 1 94.81 144 ASP B N 1
ATOM 4776 C CA . ASP B 1 144 ? 7.117 -5.07 11.781 1 94.81 144 ASP B CA 1
ATOM 4777 C C . ASP B 1 144 ? 5.961 -4.594 12.664 1 94.81 144 ASP B C 1
ATOM 4779 O O . ASP B 1 144 ? 5.762 -3.389 12.828 1 94.81 144 ASP B O 1
ATOM 4783 N N . TRP B 1 145 ? 5.227 -5.578 13.25 1 95.5 145 TRP B N 1
ATOM 4784 C CA . TRP B 1 145 ? 4.141 -5.27 14.172 1 95.5 145 TRP B CA 1
ATOM 4785 C C . TRP B 1 145 ? 4.664 -4.566 15.414 1 95.5 145 TRP B C 1
ATOM 4787 O O . TRP B 1 145 ? 4.113 -3.549 15.844 1 95.5 145 TRP B O 1
ATOM 4797 N N . GLN B 1 146 ? 5.777 -5 15.945 1 94.5 146 GLN B N 1
ATOM 4798 C CA . GLN B 1 146 ? 6.359 -4.426 17.156 1 94.5 146 GLN B CA 1
ATOM 4799 C C . GLN B 1 146 ? 6.867 -3.01 16.906 1 94.5 146 GLN B C 1
ATOM 4801 O O . GLN B 1 146 ? 6.66 -2.115 17.734 1 94.5 146 GLN B O 1
ATOM 4806 N N . GLN B 1 147 ? 7.562 -2.803 15.805 1 95.19 147 GLN B N 1
ATOM 4807 C CA . GLN B 1 147 ? 8.07 -1.465 15.516 1 95.19 147 GLN B CA 1
ATOM 4808 C C . GLN B 1 147 ? 6.926 -0.492 15.242 1 95.19 147 GLN B C 1
ATOM 4810 O O . GLN B 1 147 ? 7.012 0.69 15.578 1 95.19 147 GLN B O 1
ATOM 4815 N N . GLU B 1 148 ? 5.797 -1.014 14.664 1 94.88 148 GLU B N 1
ATOM 4816 C CA . GLU B 1 148 ? 4.629 -0.162 14.453 1 94.88 148 GLU B CA 1
ATOM 4817 C C . GLU B 1 148 ? 4.043 0.298 15.789 1 94.88 148 GLU B C 1
ATOM 4819 O O . GLU B 1 148 ? 3.652 1.458 15.93 1 94.88 148 GLU B O 1
ATOM 4824 N N . ILE B 1 149 ? 3.975 -0.583 16.719 1 94.81 149 ILE B N 1
ATOM 4825 C CA . ILE B 1 149 ? 3.488 -0.242 18.047 1 94.81 149 ILE B CA 1
ATOM 4826 C C . ILE B 1 149 ? 4.371 0.842 18.672 1 94.81 149 ILE B C 1
ATOM 4828 O O . ILE B 1 149 ? 3.869 1.835 19.203 1 94.81 149 ILE B O 1
ATOM 4832 N N . PHE B 1 150 ? 5.664 0.705 18.547 1 94.94 150 PHE B N 1
ATOM 4833 C CA . PHE B 1 150 ? 6.613 1.654 19.125 1 94.94 150 PHE B CA 1
ATOM 4834 C C . PHE B 1 150 ? 6.465 3.023 18.469 1 94.94 150 PHE B C 1
ATOM 4836 O O . PHE B 1 150 ? 6.344 4.035 19.156 1 94.94 150 PHE B O 1
ATOM 4843 N N . LYS B 1 151 ? 6.473 3.057 17.125 1 93.94 151 LYS B N 1
ATOM 4844 C CA . LYS B 1 151 ? 6.332 4.312 16.391 1 93.94 151 LYS B CA 1
ATOM 4845 C C . LYS B 1 151 ? 5.02 5.008 16.75 1 93.94 151 LYS B C 1
ATOM 4847 O O . LYS B 1 151 ? 4.98 6.234 16.891 1 93.94 151 LYS B O 1
ATOM 4852 N N . HIS B 1 152 ? 4.004 4.184 16.859 1 95.19 152 HIS B N 1
ATOM 4853 C CA . HIS B 1 152 ? 2.701 4.77 17.156 1 95.19 152 HIS B CA 1
ATOM 4854 C C . HIS B 1 152 ? 2.662 5.328 18.578 1 95.19 152 HIS B C 1
ATOM 4856 O O . HIS B 1 152 ? 2.041 6.367 18.828 1 95.19 152 HIS B O 1
ATOM 4862 N N . LYS B 1 153 ? 3.324 4.66 19.531 1 95.12 153 LYS B N 1
ATOM 4863 C CA . LYS B 1 153 ? 3.441 5.172 20.906 1 95.12 153 LYS B CA 1
ATOM 4864 C C . LYS B 1 153 ? 4.082 6.559 20.906 1 95.12 153 LYS B C 1
ATOM 4866 O O . LYS B 1 153 ? 3.607 7.461 21.609 1 95.12 153 LYS B O 1
ATOM 4871 N N . ILE B 1 154 ? 5.09 6.711 20.125 1 94.31 154 ILE B N 1
ATOM 4872 C CA . ILE B 1 154 ? 5.805 7.977 20.047 1 94.31 154 ILE B CA 1
ATOM 4873 C C . ILE B 1 154 ? 4.895 9.055 19.453 1 94.31 154 ILE B C 1
ATOM 4875 O O . ILE B 1 154 ? 4.832 10.172 19.969 1 94.31 154 ILE B O 1
ATOM 4879 N N . LYS B 1 155 ? 4.18 8.711 18.422 1 95.19 155 LYS B N 1
ATOM 4880 C CA . LYS B 1 155 ? 3.287 9.664 17.766 1 95.19 155 LYS B CA 1
ATOM 4881 C C . LYS B 1 155 ? 2.174 10.102 18.719 1 95.19 155 LYS B C 1
ATOM 4883 O O . LYS B 1 155 ? 1.844 11.289 18.781 1 95.19 155 LYS B O 1
ATOM 4888 N N . VAL B 1 156 ? 1.64 9.148 19.438 1 96.06 156 VAL B N 1
ATOM 4889 C CA . VAL B 1 156 ? 0.577 9.445 20.391 1 96.06 156 VAL B CA 1
ATOM 4890 C C . VAL B 1 156 ? 1.113 10.359 21.5 1 96.06 156 VAL B C 1
ATOM 4892 O O . VAL B 1 156 ? 0.484 11.367 21.844 1 96.06 156 VAL B O 1
ATOM 4895 N N . ALA B 1 157 ? 2.271 10.086 21.984 1 95 157 ALA B N 1
ATOM 4896 C CA . ALA B 1 157 ? 2.867 10.898 23.047 1 95 157 ALA B CA 1
ATOM 4897 C C . ALA B 1 157 ? 3.146 12.32 22.562 1 95 157 ALA B C 1
ATOM 4899 O O . ALA B 1 157 ? 2.879 13.289 23.281 1 95 157 ALA B O 1
ATOM 4900 N N . ALA B 1 158 ? 3.627 12.43 21.344 1 94.38 158 ALA B N 1
ATOM 4901 C CA . ALA B 1 158 ? 3.91 13.75 20.781 1 94.38 158 ALA B CA 1
ATOM 4902 C C . ALA B 1 158 ? 2.633 14.57 20.641 1 94.38 158 ALA B C 1
ATOM 4904 O O . ALA B 1 158 ? 2.598 15.742 21 1 94.38 158 ALA B O 1
ATOM 4905 N N . THR B 1 159 ? 1.65 13.93 20.109 1 96 159 THR B N 1
ATOM 4906 C CA . THR B 1 159 ? 0.382 14.617 19.906 1 96 159 THR B CA 1
ATOM 4907 C C . THR B 1 159 ? -0.261 14.977 21.25 1 96 159 THR B C 1
ATOM 4909 O O . THR B 1 159 ? -0.868 16.031 21.391 1 96 159 THR B O 1
ATOM 4912 N N . TYR B 1 160 ? -0.126 14.086 22.266 1 95.38 160 TYR B N 1
ATOM 4913 C CA . TYR B 1 160 ? -0.635 14.359 23.609 1 95.38 160 TYR B CA 1
ATOM 4914 C C . TYR B 1 160 ? 0.049 15.578 24.219 1 95.38 160 TYR B C 1
ATOM 4916 O O . TYR B 1 160 ? -0.615 16.469 24.75 1 95.38 160 TYR B O 1
ATOM 4924 N N . LEU B 1 161 ? 1.348 15.625 24.094 1 93.12 161 LEU B N 1
ATOM 4925 C CA . LEU B 1 161 ? 2.104 16.75 24.625 1 93.12 161 LEU B CA 1
ATOM 4926 C C . LEU B 1 161 ? 1.738 18.047 23.891 1 93.12 161 LEU B C 1
ATOM 4928 O O . LEU B 1 161 ? 1.67 19.109 24.484 1 93.12 161 LEU B O 1
ATOM 4932 N N . ASN B 1 162 ? 1.484 17.922 22.594 1 93.25 162 ASN B N 1
ATOM 4933 C CA . ASN B 1 162 ? 1.037 19.078 21.828 1 93.25 162 ASN B CA 1
ATOM 4934 C C . ASN B 1 162 ? -0.322 19.578 22.297 1 93.25 162 ASN B C 1
ATOM 4936 O O . ASN B 1 162 ? -0.564 20.781 22.344 1 93.25 162 ASN B O 1
ATOM 4940 N N . LEU B 1 163 ? -1.171 18.625 22.609 1 94.94 163 LEU B N 1
ATOM 4941 C CA . LEU B 1 163 ? -2.488 18.984 23.109 1 94.94 163 LEU B CA 1
ATOM 4942 C C . LEU B 1 163 ? -2.379 19.703 24.453 1 94.94 163 LEU B C 1
ATOM 4944 O O . LEU B 1 163 ? -3.064 20.703 24.688 1 94.94 163 LEU B O 1
ATOM 4948 N N . VAL B 1 164 ? -1.492 19.234 25.312 1 93 164 VAL B N 1
ATOM 4949 C CA . VAL B 1 164 ? -1.267 19.875 26.594 1 93 164 VAL B CA 1
ATOM 4950 C C . VAL B 1 164 ? -0.762 21.312 26.391 1 93 164 VAL B C 1
ATOM 4952 O O . VAL B 1 164 ? -1.235 22.25 27.031 1 93 164 VAL B O 1
ATOM 4955 N N . ALA B 1 165 ? 0.16 21.453 25.406 1 91.31 165 ALA B N 1
ATOM 4956 C CA . ALA B 1 165 ? 0.691 22.766 25.094 1 91.31 165 ALA B CA 1
ATOM 4957 C C . ALA B 1 165 ? -0.399 23.672 24.531 1 91.31 165 ALA B C 1
ATOM 4959 O O . ALA B 1 165 ? -0.481 24.859 24.891 1 91.31 165 ALA B O 1
ATOM 4960 N N . ALA B 1 166 ? -1.195 23.109 23.688 1 93.25 166 ALA B N 1
ATOM 4961 C CA . ALA B 1 166 ? -2.281 23.891 23.094 1 93.25 166 ALA B CA 1
ATOM 4962 C C . ALA B 1 166 ? -3.285 24.328 24.156 1 93.25 166 ALA B C 1
ATOM 4964 O O . ALA B 1 166 ? -3.793 25.453 24.094 1 93.25 166 ALA B O 1
ATOM 4965 N N . HIS B 1 167 ? -3.541 23.484 25.094 1 92.38 167 HIS B N 1
ATOM 4966 C CA . HIS B 1 167 ? -4.441 23.812 26.188 1 92.38 167 HIS B CA 1
ATOM 4967 C C . HIS B 1 167 ? -3.898 24.969 27.016 1 92.38 167 HIS B C 1
ATOM 4969 O O . HIS B 1 167 ? -4.637 25.906 27.344 1 92.38 167 HIS B O 1
ATOM 4975 N N . GLN B 1 168 ? -2.66 24.953 27.297 1 90.56 168 GLN B N 1
ATOM 4976 C CA . GLN B 1 168 ? -2.025 26.016 28.078 1 90.56 168 GLN B CA 1
ATOM 4977 C C . GLN B 1 168 ? -2.031 27.328 27.297 1 90.56 168 GLN B C 1
ATOM 4979 O O . GLN B 1 168 ? -2.246 28.391 27.875 1 90.56 168 GLN B O 1
ATOM 4984 N N . LEU B 1 169 ? -1.789 27.234 25.984 1 90.25 169 LEU B N 1
ATOM 4985 C CA . LEU B 1 169 ? -1.82 28.422 25.141 1 90.25 169 LEU B CA 1
ATOM 4986 C C . LEU B 1 169 ? -3.213 29.047 25.141 1 90.25 169 LEU B C 1
ATOM 4988 O O . LEU B 1 169 ? -3.348 30.266 25.203 1 90.25 169 LEU B O 1
ATOM 4992 N N . THR B 1 170 ? -4.207 28.25 25.062 1 92.56 170 THR B N 1
ATOM 4993 C CA . THR B 1 170 ? -5.574 28.75 25.094 1 92.56 170 THR B CA 1
ATOM 4994 C C . THR B 1 170 ? -5.848 29.5 26.406 1 92.56 170 THR B C 1
ATOM 4996 O O . THR B 1 170 ? -6.461 30.562 26.406 1 92.56 170 THR B O 1
ATOM 4999 N N . ARG B 1 171 ? -5.352 28.984 27.469 1 89.88 171 ARG B N 1
ATOM 5000 C CA . ARG B 1 171 ? -5.516 29.641 28.766 1 89.88 171 ARG B CA 1
ATOM 5001 C C . ARG B 1 171 ? -4.801 30.984 28.797 1 89.88 171 ARG B C 1
ATOM 5003 O O . ARG B 1 171 ? -5.348 31.969 29.297 1 89.88 171 ARG B O 1
ATOM 5010 N N . SER B 1 172 ? -3.607 30.984 28.219 1 87.75 172 SER B N 1
ATOM 5011 C CA . SER B 1 172 ? -2.832 32.219 28.172 1 87.75 172 SER B CA 1
ATOM 5012 C C . SER B 1 172 ? -3.525 33.281 27.328 1 87.75 172 SER B C 1
ATOM 5014 O O . SER B 1 172 ? -3.551 34.469 27.703 1 87.75 172 SER B O 1
ATOM 5016 N N . TYR B 1 173 ? -4.086 32.906 26.25 1 90.69 173 TYR B N 1
ATOM 5017 C CA . TYR B 1 173 ? -4.762 33.844 25.391 1 90.69 173 TYR B CA 1
ATOM 5018 C C . TYR B 1 173 ? -6.082 34.312 26 1 90.69 173 TYR B C 1
ATOM 5020 O O . TYR B 1 173 ? -6.531 35.438 25.75 1 90.69 173 TYR B O 1
ATOM 5028 N N . GLN B 1 174 ? -6.668 33.469 26.797 1 92.06 174 GLN B N 1
ATOM 5029 C CA . GLN B 1 174 ? -7.836 33.875 27.562 1 92.06 174 GLN B CA 1
ATOM 5030 C C . GLN B 1 174 ? -7.473 35 28.562 1 92.06 174 GLN B C 1
ATOM 5032 O O . GLN B 1 174 ? -8.195 35.969 28.703 1 92.06 174 GLN B O 1
ATOM 5037 N N . ASP B 1 175 ? -6.34 34.781 29.234 1 89.12 175 ASP B N 1
ATOM 5038 C CA . ASP B 1 175 ? -5.848 35.812 30.156 1 89.12 175 ASP B CA 1
ATOM 5039 C C . ASP B 1 175 ? -5.559 37.094 29.406 1 89.12 175 ASP B C 1
ATOM 5041 O O . ASP B 1 175 ? -5.82 38.188 29.922 1 89.12 175 ASP B O 1
ATOM 5045 N N . ASN B 1 176 ? -5.02 36.938 28.219 1 88.06 176 ASN B N 1
ATOM 5046 C CA . ASN B 1 176 ? -4.754 38.125 27.391 1 88.06 176 ASN B CA 1
ATOM 5047 C C . ASN B 1 176 ? -6.043 38.844 27.031 1 88.06 176 ASN B C 1
ATOM 5049 O O . ASN B 1 176 ? -6.082 40.094 27.047 1 88.06 176 ASN B O 1
ATOM 5053 N N . LEU B 1 177 ? -7.059 38.156 26.688 1 91.38 177 LEU B N 1
ATOM 5054 C CA . LEU B 1 177 ? -8.344 38.781 26.391 1 91.38 177 LEU B CA 1
ATOM 5055 C C . LEU B 1 177 ? -8.891 39.5 27.609 1 91.38 177 LEU B C 1
ATOM 5057 O O . LEU B 1 177 ? -9.414 40.625 27.469 1 91.38 177 LEU B O 1
ATOM 5061 N N . ASN B 1 178 ? -8.719 38.969 28.781 1 91.19 178 ASN B N 1
ATOM 5062 C CA . ASN B 1 178 ? -9.18 39.625 30.016 1 91.19 178 ASN B CA 1
ATOM 5063 C C . ASN B 1 178 ? -8.438 40.938 30.281 1 91.19 178 ASN B C 1
ATOM 5065 O O . ASN B 1 178 ? -9.047 41.938 30.672 1 91.19 178 ASN B O 1
ATOM 5069 N N . ARG B 1 179 ? -7.172 40.906 30 1 86.75 179 ARG B N 1
ATOM 5070 C CA . ARG B 1 179 ? -6.383 42.125 30.172 1 86.75 179 ARG B CA 1
ATOM 5071 C C . ARG B 1 179 ? -6.789 43.188 29.172 1 86.75 179 ARG B C 1
ATOM 5073 O O . ARG B 1 179 ? -6.91 44.375 29.516 1 86.75 179 ARG B O 1
ATOM 5080 N N . ALA B 1 180 ? -6.93 42.719 27.906 1 86.44 180 ALA B N 1
ATOM 5081 C CA . ALA B 1 180 ? -7.359 43.656 26.875 1 86.44 180 ALA B CA 1
ATOM 5082 C C . ALA B 1 180 ? -8.727 44.25 27.203 1 86.44 180 ALA B C 1
ATOM 5084 O O . ALA B 1 180 ? -8.977 45.438 26.938 1 86.44 180 ALA B O 1
ATOM 5085 N N . ASP B 1 181 ? -9.57 43.531 27.828 1 90.31 181 ASP B N 1
ATOM 5086 C CA . ASP B 1 181 ? -10.898 44 28.219 1 90.31 181 ASP B CA 1
ATOM 5087 C C . ASP B 1 181 ? -10.812 45 29.359 1 90.31 181 ASP B C 1
ATOM 5089 O O . ASP B 1 181 ? -11.547 46 29.391 1 90.31 181 ASP B O 1
ATOM 5093 N N . THR B 1 182 ? -9.914 44.75 30.266 1 86.69 182 THR B N 1
ATOM 5094 C CA . THR B 1 182 ? -9.703 45.688 31.375 1 86.69 182 THR B CA 1
ATOM 5095 C C . THR B 1 182 ? -9.195 47.031 30.859 1 86.69 182 THR B C 1
ATOM 5097 O O . THR B 1 182 ? -9.672 48.094 31.281 1 86.69 182 THR B O 1
ATOM 5100 N N . ILE B 1 183 ? -8.281 46.969 29.891 1 85.25 183 ILE B N 1
ATOM 5101 C CA . ILE B 1 183 ? -7.73 48.188 29.312 1 85.25 183 ILE B CA 1
ATOM 5102 C C . ILE B 1 183 ? -8.82 48.938 28.547 1 85.25 183 ILE B C 1
ATOM 5104 O O . ILE B 1 183 ? -8.938 50.156 28.656 1 85.25 183 ILE B O 1
ATOM 5108 N N . ARG B 1 184 ? -9.555 48.188 27.844 1 87.38 184 ARG B N 1
ATOM 5109 C CA . ARG B 1 184 ? -10.641 48.781 27.078 1 87.38 184 ARG B CA 1
ATOM 5110 C C . ARG B 1 184 ? -11.625 49.531 28 1 87.38 184 ARG B C 1
ATOM 5112 O O . ARG B 1 184 ? -12.055 50.625 27.688 1 87.38 184 ARG B O 1
ATOM 5119 N N . LYS B 1 185 ? -11.961 48.969 29.109 1 87.56 185 LYS B N 1
ATOM 5120 C CA . LYS B 1 185 ? -12.906 49.562 30.062 1 87.56 185 LYS B CA 1
ATOM 5121 C C . LYS B 1 185 ? -12.328 50.812 30.703 1 87.56 185 LYS B C 1
ATOM 5123 O O . LYS B 1 185 ? -13.031 51.812 30.859 1 87.56 185 LYS B O 1
ATOM 5128 N N . VAL B 1 186 ? -11.062 50.75 31 1 83 186 VAL B N 1
ATOM 5129 C CA . VAL B 1 186 ? -10.398 51.906 31.609 1 83 186 VAL B CA 1
ATOM 5130 C C . VAL B 1 186 ? -10.352 53.062 30.609 1 83 186 VAL B C 1
ATOM 5132 O O . VAL B 1 186 ? -10.641 54.219 30.969 1 83 186 VAL B O 1
ATOM 5135 N N . VAL B 1 187 ? -9.977 52.719 29.344 1 85.69 187 VAL B N 1
ATOM 5136 C CA . VAL B 1 187 ? -9.859 53.75 28.328 1 85.69 187 VAL B CA 1
ATOM 5137 C C . VAL B 1 187 ? -11.227 54.375 28.047 1 85.69 187 VAL B C 1
ATOM 5139 O O . VAL B 1 187 ? -11.359 55.594 27.891 1 85.69 187 VAL B O 1
ATOM 5142 N N . ARG B 1 188 ? -12.234 53.625 28.016 1 85.5 188 ARG B N 1
ATOM 5143 C CA . ARG B 1 188 ? -13.594 54.094 27.75 1 85.5 188 ARG B CA 1
ATOM 5144 C C . ARG B 1 188 ? -14.047 55.062 28.844 1 85.5 188 ARG B C 1
ATOM 5146 O O . ARG B 1 188 ? -14.648 56.094 28.562 1 85.5 188 ARG B O 1
ATOM 5153 N N . THR B 1 189 ? -13.773 54.719 30.094 1 83.38 189 THR B N 1
ATOM 5154 C CA . THR B 1 189 ? -14.172 55.531 31.219 1 83.38 189 THR B CA 1
ATOM 5155 C C . THR B 1 189 ? -13.43 56.875 31.172 1 83.38 189 THR B C 1
ATOM 5157 O O . THR B 1 189 ? -14.023 57.938 31.453 1 83.38 189 THR B O 1
ATOM 5160 N N . ARG B 1 190 ? -12.219 56.875 30.75 1 84.12 190 ARG B N 1
ATOM 5161 C CA . ARG B 1 190 ? -11.43 58.094 30.703 1 84.12 190 ARG B CA 1
ATOM 5162 C C . ARG B 1 190 ? -11.859 59 29.531 1 84.12 190 ARG B C 1
ATOM 5164 O O . ARG B 1 190 ? -11.836 60.219 29.641 1 84.12 190 ARG B O 1
ATOM 5171 N N . VAL B 1 191 ? -12.234 58.344 28.516 1 82.06 191 VAL B N 1
ATOM 5172 C CA . VAL B 1 191 ? -12.703 59.125 27.359 1 82.06 191 VAL B CA 1
ATOM 5173 C C . VAL B 1 191 ? -14.047 59.781 27.688 1 82.06 191 VAL B C 1
ATOM 5175 O O . VAL B 1 191 ? -14.266 60.938 27.375 1 82.06 191 VAL B O 1
ATOM 5178 N N . LEU B 1 192 ? -14.875 59.031 28.344 1 84.12 192 LEU B N 1
ATOM 5179 C CA . LEU B 1 192 ? -16.188 59.562 28.703 1 84.12 192 LEU B CA 1
ATOM 5180 C C . LEU B 1 192 ? -16.047 60.719 29.688 1 84.12 192 LEU B C 1
ATOM 5182 O O . LEU B 1 192 ? -16.859 61.656 29.672 1 84.12 192 LEU B O 1
ATOM 5186 N N . ASN B 1 193 ? -14.953 60.719 30.531 1 81.69 193 ASN B N 1
ATOM 5187 C CA . ASN B 1 193 ? -14.711 61.781 31.5 1 81.69 193 ASN B CA 1
ATOM 5188 C C . ASN B 1 193 ? -13.875 62.906 30.906 1 81.69 193 ASN B C 1
ATOM 5190 O O . ASN B 1 193 ? -13.508 63.844 31.594 1 81.69 193 ASN B O 1
ATOM 5194 N N . GLY B 1 194 ? -13.469 62.781 29.516 1 76.94 194 GLY B N 1
ATOM 5195 C CA . GLY B 1 194 ? -12.789 63.844 28.781 1 76.94 194 GLY B CA 1
ATOM 5196 C C . GLY B 1 194 ? -11.305 63.938 29.094 1 76.94 194 GLY B C 1
ATOM 5197 O O . GLY B 1 194 ? -10.68 64.938 28.859 1 76.94 194 GLY B O 1
ATOM 5198 N N . LEU B 1 195 ? -10.836 62.906 29.656 1 70.31 195 LEU B N 1
ATOM 5199 C CA . LEU B 1 195 ? -9.445 62.938 30.109 1 70.31 195 LEU B CA 1
ATOM 5200 C C . LEU B 1 195 ? -8.5 62.531 28.984 1 70.31 195 LEU B C 1
ATOM 5202 O O . LEU B 1 195 ? -7.328 62.938 28.984 1 70.31 195 LEU B O 1
ATOM 5206 N N . ILE B 1 196 ? -8.992 61.719 28.047 1 75.5 196 ILE B N 1
ATOM 5207 C CA . ILE B 1 196 ? -8.156 61.312 26.922 1 75.5 196 ILE B CA 1
ATOM 5208 C C . ILE B 1 196 ? -8.945 61.406 25.625 1 75.5 196 ILE B C 1
ATOM 5210 O O . ILE B 1 196 ? -10.172 61.5 25.641 1 75.5 196 ILE B O 1
ATOM 5214 N N . ALA B 1 197 ? -8.211 61.5 24.516 1 71.62 197 ALA B N 1
ATOM 5215 C CA . ALA B 1 197 ? -8.828 61.656 23.203 1 71.62 197 ALA B CA 1
ATOM 5216 C C . ALA B 1 197 ? -9.562 60.375 22.781 1 71.62 197 ALA B C 1
ATOM 5218 O O . ALA B 1 197 ? -9.203 59.281 23.203 1 71.62 197 ALA B O 1
ATOM 5219 N N . GLY B 1 198 ? -10.539 60.469 21.984 1 73.19 198 GLY B N 1
ATOM 5220 C CA . GLY B 1 198 ? -11.359 59.406 21.469 1 73.19 198 GLY B CA 1
ATOM 5221 C C . GLY B 1 198 ? -10.578 58.406 20.625 1 73.19 198 GLY B C 1
ATOM 5222 O O . GLY B 1 198 ? -10.984 57.25 20.5 1 73.19 198 GLY B O 1
ATOM 5223 N N . VAL B 1 199 ? -9.508 58.781 20.25 1 72.62 199 VAL B N 1
ATOM 5224 C CA . VAL B 1 199 ? -8.664 57.938 19.422 1 72.62 199 VAL B CA 1
ATOM 5225 C C . VAL B 1 199 ? -8.18 56.75 20.219 1 72.62 199 VAL B C 1
ATOM 5227 O O . VAL B 1 199 ? -8.086 55.625 19.688 1 72.62 199 VAL B O 1
ATOM 5230 N N . ASP B 1 200 ? -8.055 56.938 21.453 1 77.75 200 ASP B N 1
ATOM 5231 C CA . ASP B 1 200 ? -7.594 55.844 22.328 1 77.75 200 ASP B CA 1
ATOM 5232 C C . ASP B 1 200 ? -8.672 54.781 22.5 1 77.75 200 ASP B C 1
ATOM 5234 O O . ASP B 1 200 ? -8.359 53.594 22.594 1 77.75 200 ASP B O 1
ATOM 5238 N N . SER B 1 201 ? -9.844 55.188 22.391 1 80.75 201 SER B N 1
ATOM 5239 C CA . SER B 1 201 ? -10.945 54.25 22.531 1 80.75 201 SER B CA 1
ATOM 5240 C C . SER B 1 201 ? -11.039 53.344 21.312 1 80.75 201 SER B C 1
ATOM 5242 O O . SER B 1 201 ? -11.219 52.125 21.438 1 80.75 201 SER B O 1
ATOM 5244 N N . SER B 1 202 ? -10.852 53.938 20.188 1 78.06 202 SER B N 1
ATOM 5245 C CA . SER B 1 202 ? -10.859 53.156 18.969 1 78.06 202 SER B CA 1
ATOM 5246 C C . SER B 1 202 ? -9.688 52.188 18.938 1 78.06 202 SER B C 1
ATOM 5248 O O . SER B 1 202 ? -9.836 51.031 18.484 1 78.06 202 SER B O 1
ATOM 5250 N N . GLN B 1 203 ? -8.602 52.531 19.422 1 79.31 203 GLN B N 1
ATOM 5251 C CA . GLN B 1 203 ? -7.422 51.656 19.469 1 79.31 203 GLN B CA 1
ATOM 5252 C C . GLN B 1 203 ? -7.613 50.531 20.469 1 79.31 203 GLN B C 1
ATOM 5254 O O . GLN B 1 203 ? -7.234 49.375 20.188 1 79.31 203 GLN B O 1
ATOM 5259 N N . ALA B 1 204 ? -8.148 50.844 21.547 1 81.88 204 ALA B N 1
ATOM 5260 C CA . ALA B 1 204 ? -8.398 49.844 22.547 1 81.88 204 ALA B CA 1
ATOM 5261 C C . ALA B 1 204 ? -9.414 48.812 22.047 1 81.88 204 ALA B C 1
ATOM 5263 O O . ALA B 1 204 ? -9.297 47.625 22.344 1 81.88 204 ALA B O 1
ATOM 5264 N N . ASN B 1 205 ? -10.375 49.312 21.266 1 82.06 205 ASN B N 1
ATOM 5265 C CA . ASN B 1 205 ? -11.359 48.406 20.688 1 82.06 205 ASN B CA 1
ATOM 5266 C C . ASN B 1 205 ? -10.727 47.469 19.656 1 82.06 205 ASN B C 1
ATOM 5268 O O . ASN B 1 205 ? -11.07 46.281 19.562 1 82.06 205 ASN B O 1
ATOM 5272 N N . ALA B 1 206 ? -9.844 47.969 18.938 1 78.81 206 ALA B N 1
ATOM 5273 C CA . ALA B 1 206 ? -9.133 47.156 17.953 1 78.81 206 ALA B CA 1
ATOM 5274 C C . ALA B 1 206 ? -8.281 46.094 18.625 1 78.81 206 ALA B C 1
ATOM 5276 O O . ALA B 1 206 ? -8.211 44.969 18.141 1 78.81 206 ALA B O 1
ATOM 5277 N N . GLU B 1 207 ? -7.738 46.438 19.688 1 81.69 207 GLU B N 1
ATOM 5278 C CA . GLU B 1 207 ? -6.895 45.5 20.406 1 81.69 207 GLU B CA 1
ATOM 5279 C C . GLU B 1 207 ? -7.73 44.375 21.016 1 81.69 207 GLU B C 1
ATOM 5281 O O . GLU B 1 207 ? -7.301 43.219 21.031 1 81.69 207 GLU B O 1
ATOM 5286 N N . TYR B 1 208 ? -8.836 44.781 21.547 1 85.06 208 TYR B N 1
ATOM 5287 C CA . TYR B 1 208 ? -9.734 43.781 22.094 1 85.06 208 TYR B CA 1
ATOM 5288 C C . TYR B 1 208 ? -10.188 42.812 21.016 1 85.06 208 TYR B C 1
ATOM 5290 O O . TYR B 1 208 ? -10.195 41.594 21.234 1 85.06 208 TYR B O 1
ATOM 5298 N N . SER B 1 209 ? -10.523 43.312 19.906 1 83.19 209 SER B N 1
ATOM 5299 C CA . SER B 1 209 ? -10.938 42.438 18.812 1 83.19 209 SER B CA 1
ATOM 5300 C C . SER B 1 209 ? -9.797 41.562 18.344 1 83.19 209 SER B C 1
ATOM 5302 O O . SER B 1 209 ? -10.008 40.375 18.016 1 83.19 209 SER B O 1
ATOM 5304 N N . SER B 1 210 ? -8.609 42.031 18.312 1 80.62 210 SER B N 1
ATOM 5305 C CA . SER B 1 210 ? -7.441 41.219 17.953 1 80.62 210 SER B CA 1
ATOM 5306 C C . SER B 1 210 ? -7.211 40.094 18.953 1 80.62 210 SER B C 1
ATOM 5308 O O . SER B 1 210 ? -6.852 39 18.562 1 80.62 210 SER B O 1
ATOM 5310 N N . ALA B 1 211 ? -7.375 40.438 20.188 1 85.19 211 ALA B N 1
ATOM 5311 C CA . ALA B 1 211 ? -7.211 39.406 21.219 1 85.19 211 ALA B CA 1
ATOM 5312 C C . ALA B 1 211 ? -8.266 38.312 21.094 1 85.19 211 ALA B C 1
ATOM 5314 O O . ALA B 1 211 ? -7.988 37.156 21.344 1 85.19 211 ALA B O 1
ATOM 5315 N N . ARG B 1 212 ? -9.477 38.719 20.734 1 86.94 212 ARG B N 1
ATOM 5316 C CA . ARG B 1 212 ? -10.547 37.75 20.547 1 86.94 212 ARG B CA 1
ATOM 5317 C C . ARG B 1 212 ? -10.234 36.812 19.375 1 86.94 212 ARG B C 1
ATOM 5319 O O . ARG B 1 212 ? -10.469 35.625 19.469 1 86.94 212 ARG B O 1
ATOM 5326 N N . ILE B 1 213 ? -9.727 37.312 18.375 1 82.5 213 ILE B N 1
ATOM 5327 C CA . ILE B 1 213 ? -9.352 36.531 17.219 1 82.5 213 ILE B CA 1
ATOM 5328 C C . ILE B 1 213 ? -8.219 35.562 17.594 1 82.5 213 ILE B C 1
ATOM 5330 O O . ILE B 1 213 ? -8.234 34.406 17.219 1 82.5 213 ILE B O 1
ATOM 5334 N N . ALA B 1 214 ? -7.266 36.062 18.344 1 83.25 214 ALA B N 1
ATOM 5335 C CA . ALA B 1 214 ? -6.148 35.25 18.781 1 83.25 214 ALA B CA 1
ATOM 5336 C C . ALA B 1 214 ? -6.629 34.094 19.641 1 83.25 214 ALA B C 1
ATOM 5338 O O . ALA B 1 214 ? -6.121 32.969 19.531 1 83.25 214 ALA B O 1
ATOM 5339 N N . LEU B 1 215 ? -7.574 34.375 20.516 1 89.69 215 LEU B N 1
ATOM 5340 C CA . LEU B 1 215 ? -8.141 33.344 21.359 1 89.69 215 LEU B CA 1
ATOM 5341 C C . LEU B 1 215 ? -8.859 32.281 20.5 1 89.69 215 LEU B C 1
ATOM 5343 O O . LEU B 1 215 ? -8.688 31.078 20.719 1 89.69 215 LEU B O 1
ATOM 5347 N N . THR B 1 216 ? -9.648 32.719 19.562 1 88.62 216 THR B N 1
ATOM 5348 C CA . THR B 1 216 ? -10.359 31.797 18.688 1 88.62 216 THR B CA 1
ATOM 5349 C C . THR B 1 216 ? -9.383 30.906 17.922 1 88.62 216 THR B C 1
ATOM 5351 O O . THR B 1 216 ? -9.617 29.703 17.766 1 88.62 216 THR B O 1
ATOM 5354 N N . LYS B 1 217 ? -8.281 31.453 17.453 1 85.44 217 LYS B N 1
ATOM 5355 C CA . LYS B 1 217 ? -7.254 30.688 16.766 1 85.44 217 LYS B CA 1
ATOM 5356 C C . LYS B 1 217 ? -6.641 29.641 17.688 1 85.44 217 LYS B C 1
ATOM 5358 O O . LYS B 1 217 ? -6.355 28.516 17.266 1 85.44 217 LYS B O 1
ATOM 5363 N N . ALA B 1 218 ? -6.398 30.031 18.875 1 90.81 218 ALA B N 1
ATOM 5364 C CA . ALA B 1 218 ? -5.84 29.094 19.859 1 90.81 218 ALA B CA 1
ATOM 5365 C C . ALA B 1 218 ? -6.812 27.953 20.141 1 90.81 218 ALA B C 1
ATOM 5367 O O . ALA B 1 218 ? -6.406 26.797 20.25 1 90.81 218 ALA B O 1
ATOM 5368 N N . ILE B 1 219 ? -8.07 28.297 20.266 1 91.38 219 ILE B N 1
ATOM 5369 C CA . ILE B 1 219 ? -9.102 27.297 20.5 1 91.38 219 ILE B CA 1
ATOM 5370 C C . ILE B 1 219 ? -9.172 26.344 19.312 1 91.38 219 ILE B C 1
ATOM 5372 O O . ILE B 1 219 ? -9.25 25.125 19.484 1 91.38 219 ILE B O 1
ATOM 5376 N N . ASP B 1 220 ? -9.125 26.891 18.156 1 89.94 220 ASP B N 1
ATOM 5377 C CA . ASP B 1 220 ? -9.125 26.094 16.938 1 89.94 220 ASP B CA 1
ATOM 5378 C C . ASP B 1 220 ? -7.945 25.125 16.906 1 89.94 220 ASP B C 1
ATOM 5380 O O . ASP B 1 220 ? -8.094 23.953 16.531 1 89.94 220 ASP B O 1
ATOM 5384 N N . PHE B 1 221 ? -6.832 25.578 17.234 1 89.56 221 PHE B N 1
ATOM 5385 C CA . PHE B 1 221 ? -5.625 24.75 17.25 1 89.56 221 PHE B CA 1
ATOM 5386 C C . PHE B 1 221 ? -5.746 23.641 18.281 1 89.56 221 PHE B C 1
ATOM 5388 O O . PHE B 1 221 ? -5.367 22.5 18.016 1 89.56 221 PHE B O 1
ATOM 5395 N N . GLU B 1 222 ? -6.234 23.984 19.469 1 93.12 222 GLU B N 1
ATOM 5396 C CA . GLU B 1 222 ? -6.441 22.984 20.516 1 93.12 222 GLU B CA 1
ATOM 5397 C C . GLU B 1 222 ? -7.418 21.906 20.047 1 93.12 222 GLU B C 1
ATOM 5399 O O . GLU B 1 222 ? -7.191 20.719 20.281 1 93.12 222 GLU B O 1
ATOM 5404 N N . GLN B 1 223 ? -8.461 22.312 19.422 1 92.19 223 GLN B N 1
ATOM 5405 C CA . GLN B 1 223 ? -9.453 21.375 18.906 1 92.19 223 GLN B CA 1
ATOM 5406 C C . GLN B 1 223 ? -8.859 20.5 17.812 1 92.19 223 GLN B C 1
ATOM 5408 O O . GLN B 1 223 ? -9.188 19.312 17.703 1 92.19 223 GLN B O 1
ATOM 5413 N N . GLU B 1 224 ? -8.016 21.062 17.031 1 92.19 224 GLU B N 1
ATOM 5414 C CA . GLU B 1 224 ? -7.32 20.312 16 1 92.19 224 GLU B CA 1
ATOM 5415 C C . GLU B 1 224 ? -6.426 19.234 16.625 1 92.19 224 GLU B C 1
ATOM 5417 O O . GLU B 1 224 ? -6.41 18.094 16.156 1 92.19 224 GLU B O 1
ATOM 5422 N N . GLN B 1 225 ? -5.734 19.656 17.609 1 93.75 225 GLN B N 1
ATOM 5423 C CA . GLN B 1 225 ? -4.863 18.688 18.281 1 93.75 225 GLN B CA 1
ATOM 5424 C C . GLN B 1 225 ? -5.676 17.594 18.969 1 93.75 225 GLN B C 1
ATOM 5426 O O . GLN B 1 225 ? -5.273 16.422 18.969 1 93.75 225 GLN B O 1
ATOM 5431 N N . SER B 1 226 ? -6.762 17.984 19.562 1 94.75 226 SER B N 1
ATOM 5432 C CA . SER B 1 226 ? -7.633 17 20.203 1 94.75 226 SER B CA 1
ATOM 5433 C C . SER B 1 226 ? -8.172 15.992 19.188 1 94.75 226 SER B C 1
ATOM 5435 O O . SER B 1 226 ? -8.227 14.797 19.453 1 94.75 226 SER B O 1
ATOM 5437 N N . ASN B 1 227 ? -8.562 16.5 18.094 1 93.38 227 ASN B N 1
ATOM 5438 C CA . ASN B 1 227 ? -9.055 15.641 17.016 1 93.38 227 ASN B CA 1
ATOM 5439 C C . ASN B 1 227 ? -7.969 14.688 16.531 1 93.38 227 ASN B C 1
ATOM 5441 O O . ASN B 1 227 ? -8.227 13.508 16.281 1 93.38 227 ASN B O 1
ATOM 5445 N N . GLN B 1 228 ? -6.816 15.203 16.375 1 93.88 228 GLN B N 1
ATOM 5446 C CA . GLN B 1 228 ? -5.695 14.383 15.945 1 93.88 228 GLN B CA 1
ATOM 5447 C C . GLN B 1 228 ? -5.402 13.273 16.953 1 93.88 228 GLN B C 1
ATOM 5449 O O . GLN B 1 228 ? -5.125 12.133 16.562 1 93.88 228 GLN B O 1
ATOM 5454 N N . LEU B 1 229 ? -5.441 13.633 18.203 1 95.81 229 LEU B N 1
ATOM 5455 C CA . LEU B 1 229 ? -5.215 12.633 19.234 1 95.81 229 LEU B CA 1
ATOM 5456 C C . LEU B 1 229 ? -6.285 11.547 19.188 1 95.81 229 LEU B C 1
ATOM 5458 O O . LEU B 1 229 ? -5.969 10.352 19.25 1 95.81 229 LEU B O 1
ATOM 5462 N N . ALA B 1 230 ? -7.5 11.945 19.062 1 94.56 230 ALA B N 1
ATOM 5463 C CA . ALA B 1 230 ? -8.594 10.984 18.984 1 94.56 230 ALA B CA 1
ATOM 5464 C C . ALA B 1 230 ? -8.391 10.008 17.828 1 94.56 230 ALA B C 1
ATOM 5466 O O . ALA B 1 230 ? -8.625 8.805 17.969 1 94.56 230 ALA B O 1
ATOM 5467 N N . GLN B 1 231 ? -7.93 10.531 16.734 1 93.44 231 GLN B N 1
ATOM 5468 C CA . GLN B 1 231 ? -7.664 9.688 15.57 1 93.44 231 GLN B CA 1
ATOM 5469 C C . GLN B 1 231 ? -6.574 8.664 15.875 1 93.44 231 GLN B C 1
ATOM 5471 O O . GLN B 1 231 ? -6.699 7.492 15.508 1 93.44 231 GLN B O 1
ATOM 5476 N N . LEU B 1 232 ? -5.559 9.117 16.484 1 95.44 232 LEU B N 1
ATOM 5477 C CA . LEU B 1 232 ? -4.449 8.227 16.812 1 95.44 232 LEU B CA 1
ATOM 5478 C C . LEU B 1 232 ? -4.867 7.188 17.844 1 95.44 232 LEU B C 1
ATOM 5480 O O . LEU B 1 232 ? -4.285 6.105 17.922 1 95.44 232 LEU B O 1
ATOM 5484 N N . LEU B 1 233 ? -5.871 7.535 18.688 1 95.69 233 LEU B N 1
ATOM 5485 C CA . LEU B 1 233 ? -6.371 6.625 19.719 1 95.69 233 LEU B CA 1
ATOM 5486 C C . LEU B 1 233 ? -7.387 5.648 19.125 1 95.69 233 LEU B C 1
ATOM 5488 O O . LEU B 1 233 ? -7.719 4.645 19.75 1 95.69 233 LEU B O 1
ATOM 5492 N N . GLY B 1 234 ? -7.875 5.965 17.984 1 91.94 234 GLY B N 1
ATOM 5493 C CA . GLY B 1 234 ? -8.891 5.121 17.375 1 91.94 234 GLY B CA 1
ATOM 5494 C C . GLY B 1 234 ? -10.25 5.258 18.016 1 91.94 234 GLY B C 1
ATOM 5495 O O . GLY B 1 234 ? -10.984 4.273 18.156 1 91.94 234 GLY B O 1
ATOM 5496 N N . ILE B 1 235 ? -10.555 6.438 18.531 1 91.69 235 ILE B N 1
ATOM 5497 C CA . ILE B 1 235 ? -11.844 6.695 19.172 1 91.69 235 ILE B CA 1
ATOM 5498 C C . ILE B 1 235 ? -12.5 7.914 18.516 1 91.69 235 ILE B C 1
ATOM 5500 O O . ILE B 1 235 ? -11.852 8.672 17.797 1 91.69 235 ILE B O 1
ATOM 5504 N N . PRO B 1 236 ? -13.812 8.109 18.719 1 89.56 236 PRO B N 1
ATOM 5505 C CA . PRO B 1 236 ? -14.477 9.289 18.156 1 89.56 236 PRO B CA 1
ATOM 5506 C C . PRO B 1 236 ? -13.961 10.602 18.75 1 89.56 236 PRO B C 1
ATOM 5508 O O . PRO B 1 236 ? -13.477 10.617 19.891 1 89.56 236 PRO B O 1
ATOM 5511 N N . PRO B 1 237 ? -14.047 11.586 17.938 1 90.56 237 PRO B N 1
ATOM 5512 C CA . PRO B 1 237 ? -13.57 12.891 18.406 1 90.56 237 PRO B CA 1
ATOM 5513 C C . PRO B 1 237 ? -14.266 13.336 19.688 1 90.56 237 PRO B C 1
ATOM 5515 O O . PRO B 1 237 ? -15.461 13.094 19.875 1 90.56 237 PRO B O 1
ATOM 5518 N N . ARG B 1 238 ? -13.445 13.867 20.562 1 88.25 238 ARG B N 1
ATOM 5519 C CA . ARG B 1 238 ? -13.945 14.375 21.844 1 88.25 238 ARG B CA 1
ATOM 5520 C C . ARG B 1 238 ? -12.961 15.367 22.453 1 88.25 238 ARG B C 1
ATOM 5522 O O . ARG B 1 238 ? -11.828 15.5 22 1 88.25 238 ARG B O 1
ATOM 5529 N N . GLU B 1 239 ? -13.516 16.078 23.406 1 88.62 239 GLU B N 1
ATOM 5530 C CA . GLU B 1 239 ? -12.625 16.938 24.188 1 88.62 239 GLU B CA 1
ATOM 5531 C C . GLU B 1 239 ? -11.938 16.156 25.312 1 88.62 239 GLU B C 1
ATOM 5533 O O . GLU B 1 239 ? -12.555 15.305 25.938 1 88.62 239 GLU B O 1
ATOM 5538 N N . PHE B 1 240 ? -10.648 16.453 25.438 1 92.56 240 PHE B N 1
ATOM 5539 C CA . PHE B 1 240 ? -9.875 15.75 26.453 1 92.56 240 PHE B CA 1
ATOM 5540 C C . PHE B 1 240 ? -9.492 16.688 27.578 1 92.56 240 PHE B C 1
ATOM 5542 O O . PHE B 1 240 ? -9.117 17.844 27.344 1 92.56 240 PHE B O 1
ATOM 5549 N N . LEU B 1 241 ? -9.734 16.203 28.781 1 90.75 241 LEU B N 1
ATOM 5550 C CA . LEU B 1 241 ? -9.102 16.875 29.922 1 90.75 241 LEU B CA 1
ATOM 5551 C C . LEU B 1 241 ? -7.703 16.312 30.172 1 90.75 241 LEU B C 1
ATOM 5553 O O . LEU B 1 241 ? -7.555 15.203 30.688 1 90.75 241 LEU B O 1
ATOM 5557 N N . VAL B 1 242 ? -6.668 17.078 29.75 1 90.62 242 VAL B N 1
ATOM 5558 C CA . VAL B 1 242 ? -5.301 16.562 29.734 1 90.62 242 VAL B CA 1
ATOM 5559 C C . VAL B 1 242 ? -4.617 16.875 31.062 1 90.62 242 VAL B C 1
ATOM 5561 O O . VAL B 1 242 ? -5.078 17.734 31.812 1 90.62 242 VAL B O 1
ATOM 5564 N N . ASP B 1 243 ? -3.586 16.094 31.375 1 87.06 243 ASP B N 1
ATOM 5565 C CA . ASP B 1 243 ? -2.762 16.297 32.562 1 87.06 243 ASP B CA 1
ATOM 5566 C C . ASP B 1 243 ? -1.844 17.516 32.406 1 87.06 243 ASP B C 1
ATOM 5568 O O . ASP B 1 243 ? -0.885 17.469 31.609 1 87.06 243 ASP B O 1
ATOM 5572 N N . THR B 1 244 ? -2.016 18.531 33.219 1 85.19 244 THR B N 1
ATOM 5573 C CA . THR B 1 244 ? -1.291 19.781 33.062 1 85.19 244 THR B CA 1
ATOM 5574 C C . THR B 1 244 ? 0.026 19.75 33.844 1 85.19 244 THR B C 1
ATOM 5576 O O . THR B 1 244 ? 0.732 20.75 33.906 1 85.19 244 THR B O 1
ATOM 5579 N N . SER B 1 245 ? 0.34 18.562 34.375 1 82.19 245 SER B N 1
ATOM 5580 C CA . SER B 1 245 ? 1.611 18.438 35.094 1 82.19 245 SER B CA 1
ATOM 5581 C C . SER B 1 245 ? 2.791 18.594 34.125 1 82.19 245 SER B C 1
ATOM 5583 O O . SER B 1 245 ? 3.881 19 34.531 1 82.19 245 SER B O 1
ATOM 5585 N N . TYR B 1 246 ? 2.617 18.406 32.875 1 81.44 246 TYR B N 1
ATOM 5586 C CA . TYR B 1 246 ? 3.662 18.453 31.844 1 81.44 246 TYR B CA 1
ATOM 5587 C C . TYR B 1 246 ? 4.055 19.875 31.531 1 81.44 246 TYR B C 1
ATOM 5589 O O . TYR B 1 246 ? 5.082 20.125 30.891 1 81.44 246 TYR B O 1
ATOM 5597 N N . VAL B 1 247 ? 3.268 20.766 32.031 1 79.12 247 VAL B N 1
ATOM 5598 C CA . VAL B 1 247 ? 3.592 22.172 31.766 1 79.12 247 VAL B CA 1
ATOM 5599 C C . VAL B 1 247 ? 3.988 22.859 33.062 1 79.12 247 VAL B C 1
ATOM 5601 O O . VAL B 1 247 ? 4.156 24.078 33.094 1 79.12 247 VAL B O 1
ATOM 5604 N N . THR B 1 248 ? 4.078 22.125 34.125 1 80.62 248 THR B N 1
ATOM 5605 C CA . THR B 1 248 ? 4.43 22.75 35.406 1 80.62 248 THR B CA 1
ATOM 5606 C C . THR B 1 248 ? 5.723 22.156 35.969 1 80.62 248 THR B C 1
ATOM 5608 O O . THR B 1 248 ? 6.379 22.766 36.812 1 80.62 248 THR B O 1
ATOM 5611 N N . ARG B 1 249 ? 6.035 20.938 35.406 1 82.19 249 ARG B N 1
ATOM 5612 C CA . ARG B 1 249 ? 7.258 20.297 35.875 1 82.19 249 ARG B CA 1
ATOM 5613 C C . ARG B 1 249 ? 8.047 19.703 34.719 1 82.19 249 ARG B C 1
ATOM 5615 O O . ARG B 1 249 ? 7.469 19.312 33.688 1 82.19 249 ARG B O 1
ATOM 5622 N N . ILE B 1 250 ? 9.352 19.75 34.875 1 83.06 250 ILE B N 1
ATOM 5623 C CA . ILE B 1 250 ? 10.203 19.125 33.875 1 83.06 250 ILE B CA 1
ATOM 5624 C C . ILE B 1 250 ? 10.547 17.703 34.312 1 83.06 250 ILE B C 1
ATOM 5626 O O . ILE B 1 250 ? 10.562 17.406 35.5 1 83.06 250 ILE B O 1
ATOM 5630 N N . PRO B 1 251 ? 10.734 16.812 33.406 1 81.56 251 PRO B N 1
ATOM 5631 C CA . PRO B 1 251 ? 11.094 15.438 33.719 1 81.56 251 PRO B CA 1
ATOM 5632 C C . PRO B 1 251 ? 12.539 15.305 34.219 1 81.56 251 PRO B C 1
ATOM 5634 O O . PRO B 1 251 ? 13.352 16.203 34 1 81.56 251 PRO B O 1
ATOM 5637 N N . VAL B 1 252 ? 12.695 14.172 34.938 1 77.94 252 VAL B N 1
ATOM 5638 C CA . VAL B 1 252 ? 14.07 13.82 35.25 1 77.94 252 VAL B CA 1
ATOM 5639 C C . VAL B 1 252 ? 14.773 13.242 34.031 1 77.94 252 VAL B C 1
ATOM 5641 O O . VAL B 1 252 ? 14.273 12.305 33.406 1 77.94 252 VAL B O 1
ATOM 5644 N N . ILE B 1 253 ? 15.766 13.93 33.562 1 78.12 253 ILE B N 1
ATOM 5645 C CA . ILE B 1 253 ? 16.484 13.492 32.375 1 78.12 253 ILE B CA 1
ATOM 5646 C C . ILE B 1 253 ? 17.484 12.398 32.75 1 78.12 253 ILE B C 1
ATOM 5648 O O . ILE B 1 253 ? 18.422 12.641 33.5 1 78.12 253 ILE B O 1
ATOM 5652 N N . PRO B 1 254 ? 17.188 11.188 32.219 1 73.44 254 PRO B N 1
ATOM 5653 C CA . PRO B 1 254 ? 18.125 10.109 32.531 1 73.44 254 PRO B CA 1
ATOM 5654 C C . PRO B 1 254 ? 19.484 10.289 31.859 1 73.44 254 PRO B C 1
ATOM 5656 O O . PRO B 1 254 ? 19.547 10.797 30.734 1 73.44 254 PRO B O 1
ATOM 5659 N N . ASP B 1 255 ? 20.625 10.055 32.625 1 67.38 255 ASP B N 1
ATOM 5660 C CA . ASP B 1 255 ? 21.969 10.109 32.062 1 67.38 255 ASP B CA 1
ATOM 5661 C C . ASP B 1 255 ? 22.359 8.773 31.438 1 67.38 255 ASP B C 1
ATOM 5663 O O . ASP B 1 255 ? 23.547 8.445 31.344 1 67.38 255 ASP B O 1
ATOM 5667 N N . THR B 1 256 ? 21.438 8.039 30.984 1 64.81 256 THR B N 1
ATOM 5668 C CA . THR B 1 256 ? 21.828 6.703 30.516 1 64.81 256 THR B CA 1
ATOM 5669 C C . THR B 1 256 ? 22.141 6.715 29.031 1 64.81 256 THR B C 1
ATOM 5671 O O . THR B 1 256 ? 21.516 7.461 28.266 1 64.81 256 THR B O 1
ATOM 5674 N N . THR B 1 257 ? 23.344 6.07 28.703 1 68.44 257 THR B N 1
ATOM 5675 C CA . THR B 1 257 ? 23.703 5.816 27.297 1 68.44 257 THR B CA 1
ATOM 5676 C C . THR B 1 257 ? 22.766 4.777 26.688 1 68.44 257 THR B C 1
ATOM 5678 O O . THR B 1 257 ? 22.594 3.688 27.234 1 68.44 257 THR B O 1
ATOM 5681 N N . ALA B 1 258 ? 22 5.145 25.688 1 71.62 258 ALA B N 1
ATOM 5682 C CA . ALA B 1 258 ? 21 4.281 25.062 1 71.62 258 ALA B CA 1
ATOM 5683 C C . ALA B 1 258 ? 21.672 3.172 24.266 1 71.62 258 ALA B C 1
ATOM 5685 O O . ALA B 1 258 ? 22.656 3.41 23.562 1 71.62 258 ALA B O 1
ATOM 5686 N N . THR B 1 259 ? 21.391 1.927 24.703 1 79.38 259 THR B N 1
ATOM 5687 C CA . THR B 1 259 ? 21.812 0.812 23.859 1 79.38 259 THR B CA 1
ATOM 5688 C C . THR B 1 259 ? 20.797 0.565 22.75 1 79.38 259 THR B C 1
ATOM 5690 O O . THR B 1 259 ? 19.594 0.468 23 1 79.38 259 THR B O 1
ATOM 5693 N N . LEU B 1 260 ? 21.312 0.646 21.5 1 86 260 LEU B N 1
ATOM 5694 C CA . LEU B 1 260 ? 20.438 0.603 20.328 1 86 260 LEU B CA 1
ATOM 5695 C C . LEU B 1 260 ? 20.188 -0.836 19.891 1 86 260 LEU B C 1
ATOM 5697 O O . LEU B 1 260 ? 19.422 -1.081 18.953 1 86 260 LEU B O 1
ATOM 5701 N N . ASP B 1 261 ? 20.703 -1.815 20.703 1 82.75 261 ASP B N 1
ATOM 5702 C CA . ASP B 1 261 ? 20.641 -3.209 20.266 1 82.75 261 ASP B CA 1
ATOM 5703 C C . ASP B 1 261 ? 19.188 -3.701 20.219 1 82.75 261 ASP B C 1
ATOM 5705 O O . ASP B 1 261 ? 18.828 -4.512 19.375 1 82.75 261 ASP B O 1
ATOM 5709 N N . ASN B 1 262 ? 18.391 -3.152 21.016 1 86.62 262 ASN B N 1
ATOM 5710 C CA . ASN B 1 262 ? 17.016 -3.635 21.094 1 86.62 262 ASN B CA 1
ATOM 5711 C C . ASN B 1 262 ? 16.031 -2.631 20.5 1 86.62 262 ASN B C 1
ATOM 5713 O O . ASN B 1 262 ? 14.836 -2.672 20.797 1 86.62 262 ASN B O 1
ATOM 5717 N N . HIS B 1 263 ? 16.594 -1.742 19.672 1 92.88 263 HIS B N 1
ATOM 5718 C CA . HIS B 1 263 ? 15.711 -0.774 19.016 1 92.88 263 HIS B CA 1
ATOM 5719 C C . HIS B 1 263 ? 14.742 -1.462 18.062 1 92.88 263 HIS B C 1
ATOM 5721 O O . HIS B 1 263 ? 15.164 -2.164 17.141 1 92.88 263 HIS B O 1
ATOM 5727 N N . PRO B 1 264 ? 13.43 -1.285 18.234 1 93.5 264 PRO B N 1
ATOM 5728 C CA . PRO B 1 264 ? 12.438 -2.033 17.453 1 93.5 264 PRO B CA 1
ATOM 5729 C C . PRO B 1 264 ? 12.586 -1.811 15.945 1 93.5 264 PRO B C 1
ATOM 5731 O O . PRO B 1 264 ? 12.453 -2.754 15.156 1 93.5 264 PRO B O 1
ATOM 5734 N N . VAL B 1 265 ? 12.922 -0.697 15.461 1 93.94 265 VAL B N 1
ATOM 5735 C CA . VAL B 1 265 ? 13.07 -0.397 14.039 1 93.94 265 VAL B CA 1
ATOM 5736 C C . VAL B 1 265 ? 14.289 -1.128 13.484 1 93.94 265 VAL B C 1
ATOM 5738 O O . VAL B 1 265 ? 14.227 -1.717 12.398 1 93.94 265 VAL B O 1
ATOM 5741 N N . LEU B 1 266 ? 15.359 -1.087 14.242 1 95.56 266 LEU B N 1
ATOM 5742 C CA . LEU B 1 266 ? 16.562 -1.775 13.797 1 95.56 266 LEU B CA 1
ATOM 5743 C C . LEU B 1 266 ? 16.359 -3.287 13.797 1 95.56 266 LEU B C 1
ATOM 5745 O O . LEU B 1 266 ? 16.891 -3.986 12.922 1 95.56 266 LEU B O 1
ATOM 5749 N N . GLN B 1 267 ? 15.586 -3.721 14.789 1 95 267 GLN B N 1
ATOM 5750 C CA . GLN B 1 267 ? 15.273 -5.145 14.828 1 95 267 GLN B CA 1
ATOM 5751 C C . GLN B 1 267 ? 14.469 -5.57 13.602 1 95 267 GLN B C 1
ATOM 5753 O O . GLN B 1 267 ? 14.656 -6.672 13.078 1 95 267 GLN B O 1
ATOM 5758 N N . TRP B 1 268 ? 13.562 -4.766 13.078 1 95.06 268 TRP B N 1
ATOM 5759 C CA . TRP B 1 268 ? 12.789 -5.047 11.867 1 95.06 268 TRP B CA 1
ATOM 5760 C C . TRP B 1 268 ? 13.695 -5.121 10.648 1 95.06 268 TRP B C 1
ATOM 5762 O O . TRP B 1 268 ? 13.586 -6.047 9.844 1 95.06 268 TRP B O 1
ATOM 5772 N N . TYR B 1 269 ? 14.695 -4.25 10.609 1 94.44 269 TYR B N 1
ATOM 5773 C CA . TYR B 1 269 ? 15.633 -4.27 9.5 1 94.44 269 TYR B CA 1
ATOM 5774 C C . TYR B 1 269 ? 16.5 -5.527 9.531 1 94.44 269 TYR B C 1
ATOM 5776 O O . TYR B 1 269 ? 16.766 -6.133 8.492 1 94.44 269 TYR B O 1
ATOM 5784 N N . LYS B 1 270 ? 16.875 -5.902 10.688 1 95.5 270 LYS B N 1
ATOM 5785 C CA . LYS B 1 270 ? 17.672 -7.117 10.852 1 95.5 270 LYS B CA 1
ATOM 5786 C C . LYS B 1 270 ? 16.891 -8.352 10.406 1 95.5 270 LYS B C 1
ATOM 5788 O O . LYS B 1 270 ? 17.453 -9.266 9.797 1 95.5 270 LYS B O 1
ATOM 5793 N N . SER B 1 271 ? 15.625 -8.312 10.734 1 96.19 271 SER B N 1
ATOM 5794 C CA . SER B 1 271 ? 14.789 -9.453 10.367 1 96.19 271 SER B CA 1
ATOM 5795 C C . SER B 1 271 ? 14.633 -9.555 8.859 1 96.19 271 SER B C 1
ATOM 5797 O O . SER B 1 271 ? 14.539 -10.656 8.312 1 96.19 271 SER B O 1
ATOM 5799 N N . ARG B 1 272 ? 14.672 -8.508 8.133 1 94.56 272 ARG B N 1
ATOM 5800 C CA . ARG B 1 272 ? 14.609 -8.516 6.672 1 94.56 272 ARG B CA 1
ATOM 5801 C C . ARG B 1 272 ? 15.844 -9.18 6.074 1 94.56 272 ARG B C 1
ATOM 5803 O O . ARG B 1 272 ? 15.742 -9.93 5.102 1 94.56 272 ARG B O 1
ATOM 5810 N N . ILE B 1 273 ? 16.969 -8.852 6.652 1 96 273 ILE B N 1
ATOM 5811 C CA . ILE B 1 273 ? 18.219 -9.461 6.207 1 96 273 ILE B CA 1
ATOM 5812 C C . ILE B 1 273 ? 18.188 -10.969 6.477 1 96 273 ILE B C 1
ATOM 5814 O O . ILE B 1 273 ? 18.562 -11.766 5.617 1 96 273 ILE B O 1
ATOM 5818 N N . ALA B 1 274 ? 17.688 -11.32 7.672 1 95.69 274 ALA B N 1
ATOM 5819 C CA . ALA B 1 274 ? 17.609 -12.734 8.047 1 95.69 274 ALA B CA 1
ATOM 5820 C C . ALA B 1 274 ? 16.719 -13.508 7.082 1 95.69 274 ALA B C 1
ATOM 5822 O O . ALA B 1 274 ? 17.047 -14.633 6.699 1 95.69 274 ALA B O 1
ATOM 5823 N N . LEU B 1 275 ? 15.609 -12.914 6.688 1 94.81 275 LEU B N 1
ATOM 5824 C CA . LEU B 1 275 ? 14.711 -13.547 5.723 1 94.81 275 LEU B CA 1
ATOM 5825 C C . LEU B 1 275 ? 15.406 -13.75 4.383 1 94.81 275 LEU B C 1
ATOM 5827 O O . LEU B 1 275 ? 15.336 -14.828 3.799 1 94.81 275 LEU B O 1
ATOM 5831 N N . SER B 1 276 ? 16.094 -12.742 3.934 1 95.12 276 SER B N 1
ATOM 5832 C CA . SER B 1 276 ? 16.797 -12.836 2.66 1 95.12 276 SER B CA 1
ATOM 5833 C C . SER B 1 276 ? 17.875 -13.906 2.707 1 95.12 276 SER B C 1
ATOM 5835 O O . SER B 1 276 ? 18.031 -14.68 1.76 1 95.12 276 SER B O 1
ATOM 5837 N N . ASN B 1 277 ? 18.609 -14.008 3.816 1 96 277 ASN B N 1
ATOM 5838 C CA . ASN B 1 277 ? 19.641 -15.023 3.982 1 96 277 ASN B CA 1
ATOM 5839 C C . ASN B 1 277 ? 19.031 -16.422 3.982 1 96 277 ASN B C 1
ATOM 5841 O O . ASN B 1 277 ? 19.609 -17.344 3.387 1 96 277 ASN B O 1
ATOM 5845 N N . GLU B 1 278 ? 17.922 -16.516 4.676 1 95.31 278 GLU B N 1
ATOM 5846 C CA . GLU B 1 278 ? 17.266 -17.812 4.695 1 95.31 278 GLU B CA 1
ATOM 5847 C C . GLU B 1 278 ? 16.781 -18.203 3.303 1 95.31 278 GLU B C 1
ATOM 5849 O O . GLU B 1 278 ? 16.781 -19.391 2.947 1 95.31 278 GLU B O 1
ATOM 5854 N N . GLN B 1 279 ? 16.375 -17.281 2.498 1 94.62 279 GLN B N 1
ATOM 5855 C CA . GLN B 1 279 ? 15.969 -17.547 1.119 1 94.62 279 GLN B CA 1
ATOM 5856 C C . GLN B 1 279 ? 17.156 -18.031 0.286 1 94.62 279 GLN B C 1
ATOM 5858 O O . GLN B 1 279 ? 17 -18.938 -0.532 1 94.62 279 GLN B O 1
ATOM 5863 N N . SER B 1 280 ? 18.266 -17.406 0.499 1 95.12 280 SER B N 1
ATOM 5864 C CA . SER B 1 280 ? 19.484 -17.844 -0.193 1 95.12 280 SER B CA 1
ATOM 5865 C C . SER B 1 280 ? 19.828 -19.297 0.155 1 95.12 280 SER B C 1
ATOM 5867 O O . SER B 1 280 ? 20.172 -20.078 -0.726 1 95.12 280 SER B O 1
ATOM 5869 N N . ARG B 1 281 ? 19.703 -19.625 1.376 1 94.5 281 ARG B N 1
ATOM 5870 C CA . ARG B 1 281 ? 19.969 -21 1.809 1 94.5 281 ARG B CA 1
ATOM 5871 C C . ARG B 1 281 ? 18.984 -21.969 1.179 1 94.5 281 ARG B C 1
ATOM 5873 O O . ARG B 1 281 ? 19.359 -23.094 0.809 1 94.5 281 ARG B O 1
ATOM 5880 N N . TYR B 1 282 ? 17.781 -21.578 1.034 1 94.75 282 TYR B N 1
ATOM 5881 C CA . TYR B 1 282 ? 16.766 -22.406 0.383 1 94.75 282 TYR B CA 1
ATOM 5882 C C . TYR B 1 282 ? 17.109 -22.641 -1.083 1 94.75 282 TYR B C 1
ATOM 5884 O O . TYR B 1 282 ? 17.031 -23.766 -1.577 1 94.75 282 TYR B O 1
ATOM 5892 N N . TYR B 1 283 ? 17.531 -21.609 -1.735 1 93.56 283 TYR B N 1
ATOM 5893 C CA . TYR B 1 283 ? 17.875 -21.734 -3.148 1 93.56 283 TYR B CA 1
ATOM 5894 C C . TYR B 1 283 ? 19.031 -22.703 -3.344 1 93.56 283 TYR B C 1
ATOM 5896 O O . TYR B 1 283 ? 19.062 -23.453 -4.32 1 93.56 283 TYR B O 1
ATOM 5904 N N . LYS B 1 284 ? 19.938 -22.75 -2.441 1 93.75 284 LYS B N 1
ATOM 5905 C CA . LYS B 1 284 ? 21.109 -23.609 -2.555 1 93.75 284 LYS B CA 1
ATOM 5906 C C . LYS B 1 284 ? 20.719 -25.078 -2.496 1 93.75 284 LYS B C 1
ATOM 5908 O O . LYS B 1 284 ? 21.406 -25.938 -3.051 1 93.75 284 LYS B O 1
ATOM 5913 N N . THR B 1 285 ? 19.641 -25.312 -1.772 1 93.31 285 THR B N 1
ATOM 5914 C CA . THR B 1 285 ? 19.219 -26.703 -1.671 1 93.31 285 THR B CA 1
ATOM 5915 C C . THR B 1 285 ? 18.719 -27.219 -3.02 1 93.31 285 THR B C 1
ATOM 5917 O O . THR B 1 285 ? 18.625 -28.438 -3.23 1 93.31 285 THR B O 1
ATOM 5920 N N . LEU B 1 286 ? 18.453 -26.328 -3.963 1 92.06 286 LEU B N 1
ATOM 5921 C CA . LEU B 1 286 ? 17.953 -26.703 -5.273 1 92.06 286 LEU B CA 1
ATOM 5922 C C . LEU B 1 286 ? 19.078 -27.203 -6.172 1 92.06 286 LEU B C 1
ATOM 5924 O O . LEU B 1 286 ? 18.812 -27.719 -7.266 1 92.06 286 LEU B O 1
ATOM 5928 N N . TYR B 1 287 ? 20.391 -27.234 -5.652 1 91.75 287 TYR B N 1
ATOM 5929 C CA . TYR B 1 287 ? 21.547 -27.781 -6.367 1 91.75 287 TYR B CA 1
ATOM 5930 C C . TYR B 1 287 ? 21.469 -29.297 -6.441 1 91.75 287 TYR B C 1
ATOM 5932 O O . TYR B 1 287 ? 22.047 -29.906 -7.352 1 91.75 287 TYR B O 1
ATOM 5940 N N . PHE B 1 288 ? 20.703 -29.875 -5.57 1 90.69 288 PHE B N 1
ATOM 5941 C CA . PHE B 1 288 ? 20.844 -31.312 -5.32 1 90.69 288 PHE B CA 1
ATOM 5942 C C . PHE B 1 288 ? 19.609 -32.062 -5.789 1 90.69 288 PHE B C 1
ATOM 5944 O O . PHE B 1 288 ? 18.547 -31.484 -5.973 1 90.69 288 PHE B O 1
ATOM 5951 N N . PRO B 1 289 ? 19.797 -33.312 -6.062 1 89.31 289 PRO B N 1
ATOM 5952 C CA . PRO B 1 289 ? 18.656 -34.125 -6.504 1 89.31 289 PRO B CA 1
ATOM 5953 C C . PRO B 1 289 ? 17.625 -34.375 -5.391 1 89.31 289 PRO B C 1
ATOM 5955 O O . PRO B 1 289 ? 17.875 -34 -4.234 1 89.31 289 PRO B O 1
ATOM 5958 N N . ALA B 1 290 ? 16.5 -34.812 -5.73 1 88.56 290 ALA B N 1
ATOM 5959 C CA . ALA B 1 290 ? 15.461 -35.219 -4.785 1 88.56 290 ALA B CA 1
ATOM 5960 C C . ALA B 1 290 ? 15.211 -36.719 -4.863 1 88.56 290 ALA B C 1
ATOM 5962 O O . ALA B 1 290 ? 15.164 -37.281 -5.953 1 88.56 290 ALA B O 1
ATOM 5963 N N . PHE B 1 291 ? 15.195 -37.375 -3.717 1 88.25 291 PHE B N 1
ATOM 5964 C CA . PHE B 1 291 ? 14.852 -38.781 -3.607 1 88.25 291 PHE B CA 1
ATOM 5965 C C . PHE B 1 291 ? 13.367 -38.969 -3.324 1 88.25 291 PHE B C 1
ATOM 5967 O O . PHE B 1 291 ? 12.828 -38.344 -2.387 1 88.25 291 PHE B O 1
ATOM 5974 N N . SER B 1 292 ? 12.758 -39.688 -4.188 1 88.5 292 SER B N 1
ATOM 5975 C CA . SER B 1 292 ? 11.305 -39.781 -4.09 1 88.5 292 SER B CA 1
ATOM 5976 C C . SER B 1 292 ? 10.867 -41.219 -3.875 1 88.5 292 SER B C 1
ATOM 5978 O O . SER B 1 292 ? 11.5 -42.156 -4.391 1 88.5 292 SER B O 1
ATOM 5980 N N . LEU B 1 293 ? 9.883 -41.406 -3.033 1 87.81 293 LEU B N 1
ATOM 5981 C CA . LEU B 1 293 ? 9.164 -42.656 -2.834 1 87.81 293 LEU B CA 1
ATOM 5982 C C . LEU B 1 293 ? 7.816 -42.625 -3.551 1 87.81 293 LEU B C 1
ATOM 5984 O O . LEU B 1 293 ? 7.105 -41.625 -3.514 1 87.81 293 LEU B O 1
ATOM 5988 N N . VAL B 1 294 ? 7.594 -43.656 -4.297 1 86.62 294 VAL B N 1
ATOM 5989 C CA . VAL B 1 294 ? 6.328 -43.719 -5.023 1 86.62 294 VAL B CA 1
ATOM 5990 C C . VAL B 1 294 ? 5.598 -45 -4.723 1 86.62 294 VAL B C 1
ATOM 5992 O O . VAL B 1 294 ? 6.227 -46.062 -4.52 1 86.62 294 VAL B O 1
ATOM 5995 N N . GLY B 1 295 ? 4.273 -44.938 -4.562 1 84.94 295 GLY B N 1
ATOM 5996 C CA . GLY B 1 295 ? 3.344 -46.062 -4.492 1 84.94 295 GLY B CA 1
ATOM 5997 C C . GLY B 1 295 ? 2.135 -45.906 -5.391 1 84.94 295 GLY B C 1
ATOM 5998 O O . GLY B 1 295 ? 1.605 -44.781 -5.527 1 84.94 295 GLY B O 1
ATOM 5999 N N . LEU B 1 296 ? 1.829 -46.969 -6.145 1 87.44 296 LEU B N 1
ATOM 6000 C CA . LEU B 1 296 ? 0.716 -46.875 -7.082 1 87.44 296 LEU B CA 1
ATOM 6001 C C . LEU B 1 296 ? -0.087 -48.156 -7.105 1 87.44 296 LEU B C 1
ATOM 6003 O O . LEU B 1 296 ? 0.487 -49.25 -7.07 1 87.44 296 LEU B O 1
ATOM 6007 N N . VAL B 1 297 ? -1.395 -48.062 -6.938 1 84.06 297 VAL B N 1
ATOM 6008 C CA . VAL B 1 297 ? -2.324 -49.156 -7.195 1 84.06 297 VAL B CA 1
ATOM 6009 C C . VAL B 1 297 ? -3.291 -48.75 -8.312 1 84.06 297 VAL B C 1
ATOM 6011 O O . VAL B 1 297 ? -3.861 -47.656 -8.289 1 84.06 297 VAL B O 1
ATOM 6014 N N . GLN B 1 298 ? -3.344 -49.562 -9.336 1 89.12 298 GLN B N 1
ATOM 6015 C CA . GLN B 1 298 ? -4.27 -49.25 -10.414 1 89.12 298 GLN B CA 1
ATOM 6016 C C . GLN B 1 298 ? -5.047 -50.5 -10.859 1 89.12 298 GLN B C 1
ATOM 6018 O O . GLN B 1 298 ? -4.547 -51.625 -10.766 1 89.12 298 GLN B O 1
ATOM 6023 N N . THR B 1 299 ? -6.238 -50.281 -11.258 1 85.5 299 THR B N 1
ATOM 6024 C CA . THR B 1 299 ? -7.094 -51.344 -11.82 1 85.5 299 THR B CA 1
ATOM 6025 C C . THR B 1 299 ? -7.719 -50.875 -13.133 1 85.5 299 THR B C 1
ATOM 6027 O O . THR B 1 299 ? -8.078 -49.688 -13.273 1 85.5 299 THR B O 1
ATOM 6030 N N . ARG B 1 300 ? -7.707 -51.75 -14.148 1 88.38 300 ARG B N 1
ATOM 6031 C CA . ARG B 1 300 ? -8.195 -51.375 -15.477 1 88.38 300 ARG B CA 1
ATOM 6032 C C . ARG B 1 300 ? -9.328 -52.312 -15.914 1 88.38 300 ARG B C 1
ATOM 6034 O O . ARG B 1 300 ? -9.438 -53.438 -15.438 1 88.38 300 ARG B O 1
ATOM 6041 N N . GLY B 1 301 ? -10.242 -51.719 -16.719 1 83.69 301 GLY B N 1
ATOM 6042 C CA . GLY B 1 301 ? -11.25 -52.438 -17.469 1 83.69 301 GLY B CA 1
ATOM 6043 C C . GLY B 1 301 ? -11.164 -52.219 -18.953 1 83.69 301 GLY B C 1
ATOM 6044 O O . GLY B 1 301 ? -10.625 -51.219 -19.422 1 83.69 301 GLY B O 1
ATOM 6045 N N . SER B 1 302 ? -11.586 -53.219 -19.719 1 87.44 302 SER B N 1
ATOM 6046 C CA . SER B 1 302 ? -11.555 -53.125 -21.172 1 87.44 302 SER B CA 1
ATOM 6047 C C . SER B 1 302 ? -12.656 -53.938 -21.812 1 87.44 302 SER B C 1
ATOM 6049 O O . SER B 1 302 ? -12.984 -55.031 -21.344 1 87.44 302 SER B O 1
ATOM 6051 N N . GLY B 1 303 ? -13.172 -53.438 -22.875 1 86.44 303 GLY B N 1
ATOM 6052 C CA . GLY B 1 303 ? -14.109 -54.188 -23.703 1 86.44 303 GLY B CA 1
ATOM 6053 C C . GLY B 1 303 ? -13.43 -55.094 -24.703 1 86.44 303 GLY B C 1
ATOM 6054 O O . GLY B 1 303 ? -14.102 -55.906 -25.375 1 86.44 303 GLY B O 1
ATOM 6055 N N . PHE B 1 304 ? -12.109 -55 -24.859 1 87.44 304 PHE B N 1
ATOM 6056 C CA . PHE B 1 304 ? -11.352 -55.875 -25.734 1 87.44 304 PHE B CA 1
ATOM 6057 C C . PHE B 1 304 ? -10.906 -57.125 -24.969 1 87.44 304 PHE B C 1
ATOM 6059 O O . PHE B 1 304 ? -10.32 -57.031 -23.891 1 87.44 304 PHE B O 1
ATOM 6066 N N . GLY B 1 305 ? -11.125 -58.25 -25.547 1 81.12 305 GLY B N 1
ATOM 6067 C CA . GLY B 1 305 ? -10.719 -59.5 -24.922 1 81.12 305 GLY B CA 1
ATOM 6068 C C . GLY B 1 305 ? -9.242 -59.781 -25.062 1 81.12 305 GLY B C 1
ATOM 6069 O O . GLY B 1 305 ? -8.539 -59.094 -25.812 1 81.12 305 GLY B O 1
ATOM 6070 N N . ASN B 1 306 ? -8.727 -60.75 -24.297 1 79.88 306 ASN B N 1
ATOM 6071 C CA . ASN B 1 306 ? -7.309 -61.094 -24.281 1 79.88 306 ASN B CA 1
ATOM 6072 C C . ASN B 1 306 ? -6.879 -61.75 -25.594 1 79.88 306 ASN B C 1
ATOM 6074 O O . ASN B 1 306 ? -5.699 -61.719 -25.953 1 79.88 306 ASN B O 1
ATOM 6078 N N . ASN B 1 307 ? -7.852 -62.281 -26.344 1 79.94 307 ASN B N 1
ATOM 6079 C CA . ASN B 1 307 ? -7.516 -62.969 -27.594 1 79.94 307 ASN B CA 1
ATOM 6080 C C . ASN B 1 307 ? -7.738 -62.062 -28.797 1 79.94 307 ASN B C 1
ATOM 6082 O O . ASN B 1 307 ? -7.785 -62.531 -29.938 1 79.94 307 ASN B O 1
ATOM 6086 N N . TYR B 1 308 ? -7.848 -60.844 -28.531 1 83.12 308 TYR B N 1
ATOM 6087 C CA . TYR B 1 308 ? -8.18 -59.938 -29.609 1 83.12 308 TYR B CA 1
ATOM 6088 C C . TYR B 1 308 ? -7.102 -59.938 -30.688 1 83.12 308 TYR B C 1
ATOM 6090 O O . TYR B 1 308 ? -7.391 -59.719 -31.859 1 83.12 308 TYR B O 1
ATOM 6098 N N . ALA B 1 309 ? -5.844 -60.125 -30.359 1 78.75 309 ALA B N 1
ATOM 6099 C CA . ALA B 1 309 ? -4.746 -60.156 -31.328 1 78.75 309 ALA B CA 1
ATOM 6100 C C . ALA B 1 309 ? -4.941 -61.25 -32.375 1 78.75 309 ALA B C 1
ATOM 6102 O O . ALA B 1 309 ? -4.555 -61.062 -33.531 1 78.75 309 ALA B O 1
ATOM 6103 N N . LEU B 1 310 ? -5.602 -62.312 -31.922 1 78.88 310 LEU B N 1
ATOM 6104 C CA . LEU B 1 310 ? -5.801 -63.469 -32.812 1 78.88 310 LEU B CA 1
ATOM 6105 C C . LEU B 1 310 ? -7.191 -63.438 -33.438 1 78.88 310 LEU B C 1
ATOM 6107 O O . LEU B 1 310 ? -7.383 -63.906 -34.562 1 78.88 310 LEU B O 1
ATOM 6111 N N . ASP B 1 311 ? -8.156 -62.938 -32.625 1 82.56 311 ASP B N 1
ATOM 6112 C CA . ASP B 1 311 ? -9.547 -62.875 -33.062 1 82.56 311 ASP B CA 1
ATOM 6113 C C . ASP B 1 311 ? -10.125 -61.469 -32.875 1 82.56 311 ASP B C 1
ATOM 6115 O O . ASP B 1 311 ? -10.562 -61.125 -31.766 1 82.56 311 ASP B O 1
ATOM 6119 N N . GLN B 1 312 ? -10.242 -60.719 -33.938 1 86.5 312 GLN B N 1
ATOM 6120 C CA . GLN B 1 312 ? -10.648 -59.312 -33.875 1 86.5 312 GLN B CA 1
ATOM 6121 C C . GLN B 1 312 ? -12.141 -59.188 -33.562 1 86.5 312 GLN B C 1
ATOM 6123 O O . GLN B 1 312 ? -12.664 -58.094 -33.438 1 86.5 312 GLN B O 1
ATOM 6128 N N . HIS B 1 313 ? -12.875 -60.312 -33.312 1 83.88 313 HIS B N 1
ATOM 6129 C CA . HIS B 1 313 ? -14.273 -60.281 -32.906 1 83.88 313 HIS B CA 1
ATOM 6130 C C . HIS B 1 313 ? -14.383 -60.375 -31.375 1 83.88 313 HIS B C 1
ATOM 6132 O O . HIS B 1 313 ? -15.477 -60.25 -30.812 1 83.88 313 HIS B O 1
ATOM 6138 N N . ASP B 1 314 ? -13.344 -60.562 -30.734 1 86.44 314 ASP B N 1
ATOM 6139 C CA . ASP B 1 314 ? -13.328 -60.688 -29.281 1 86.44 314 ASP B CA 1
ATOM 6140 C C . ASP B 1 314 ? -13.344 -59.312 -28.594 1 86.44 314 ASP B C 1
ATOM 6142 O O . ASP B 1 314 ? -12.367 -58.938 -27.938 1 86.44 314 ASP B O 1
ATOM 6146 N N . PHE B 1 315 ? -14.344 -58.562 -28.812 1 86 315 PHE B N 1
ATOM 6147 C CA . PHE B 1 315 ? -14.523 -57.281 -28.125 1 86 315 PHE B CA 1
ATOM 6148 C C . PHE B 1 315 ? -16 -57 -27.922 1 86 315 PHE B C 1
ATOM 6150 O O . PHE B 1 315 ? -16.859 -57.625 -28.531 1 86 315 PHE B O 1
ATOM 6157 N N . THR B 1 316 ? -16.359 -56.219 -26.953 1 85.25 316 THR B N 1
ATOM 6158 C CA . THR B 1 316 ? -17.734 -55.812 -26.672 1 85.25 316 THR B CA 1
ATOM 6159 C C . THR B 1 316 ? -17.844 -54.281 -26.562 1 85.25 316 THR B C 1
ATOM 6161 O O . THR B 1 316 ? -16.922 -53.625 -26.062 1 85.25 316 THR B O 1
ATOM 6164 N N . GLN B 1 317 ? -18.953 -53.75 -27.047 1 86.25 317 GLN B N 1
ATOM 6165 C CA . GLN B 1 317 ? -19.188 -52.312 -26.953 1 86.25 317 GLN B CA 1
ATOM 6166 C C . GLN B 1 317 ? -20.047 -52 -25.734 1 86.25 317 GLN B C 1
ATOM 6168 O O . GLN B 1 317 ? -20.484 -50.844 -25.578 1 86.25 317 GLN B O 1
ATOM 6173 N N . SER B 1 318 ? -20.266 -53.062 -24.875 1 85.88 318 SER B N 1
ATOM 6174 C CA . SER B 1 318 ? -21.047 -52.844 -23.656 1 85.88 318 SER B CA 1
ATOM 6175 C C . SER B 1 318 ? -20.297 -51.969 -22.672 1 85.88 318 SER B C 1
ATOM 6177 O O . SER B 1 318 ? -19.141 -52.25 -22.344 1 85.88 318 SER B O 1
ATOM 6179 N N . TYR B 1 319 ? -21.031 -50.969 -22.156 1 88.69 319 TYR B N 1
ATOM 6180 C CA . TYR B 1 319 ? -20.438 -50 -21.219 1 88.69 319 TYR B CA 1
ATOM 6181 C C . TYR B 1 319 ? -20 -50.688 -19.938 1 88.69 319 TYR B C 1
ATOM 6183 O O . TYR B 1 319 ? -18.844 -50.531 -19.5 1 88.69 319 TYR B O 1
ATOM 6191 N N . TRP B 1 320 ? -20.812 -51.531 -19.375 1 89 320 TRP B N 1
ATOM 6192 C CA . TRP B 1 320 ? -20.547 -52.125 -18.062 1 89 320 TRP B CA 1
ATOM 6193 C C . TRP B 1 320 ? -19.422 -53.156 -18.156 1 89 320 TRP B C 1
ATOM 6195 O O . TRP B 1 320 ? -18.594 -53.281 -17.25 1 89 320 TRP B O 1
ATOM 6205 N N . ASP B 1 321 ? -19.438 -53.844 -19.234 1 85.19 321 ASP B N 1
ATOM 6206 C CA . ASP B 1 321 ? -18.359 -54.844 -19.422 1 85.19 321 ASP B CA 1
ATOM 6207 C C . ASP B 1 321 ? -17.016 -54.125 -19.641 1 85.19 321 ASP B C 1
ATOM 6209 O O . ASP B 1 321 ? -15.984 -54.625 -19.188 1 85.19 321 ASP B O 1
ATOM 6213 N N . GLY B 1 322 ? -17.094 -53.031 -20.234 1 86 322 GLY B N 1
ATOM 6214 C CA . GLY B 1 322 ? -15.859 -52.344 -20.594 1 86 322 GLY B CA 1
ATOM 6215 C C . GLY B 1 322 ? -15.227 -51.625 -19.422 1 86 322 GLY B C 1
ATOM 6216 O O . GLY B 1 322 ? -14 -51.5 -19.344 1 86 322 GLY B O 1
ATOM 6217 N N . VAL B 1 323 ? -16.078 -51.125 -18.5 1 87.38 323 VAL B N 1
ATOM 6218 C CA . VAL B 1 323 ? -15.531 -50.281 -17.453 1 87.38 323 VAL B CA 1
ATOM 6219 C C . VAL B 1 323 ? -15.289 -51.094 -16.188 1 87.38 323 VAL B C 1
ATOM 6221 O O . VAL B 1 323 ? -14.656 -50.625 -15.234 1 87.38 323 VAL B O 1
ATOM 6224 N N . LYS B 1 324 ? -15.773 -52.344 -16.141 1 86.19 324 LYS B N 1
ATOM 6225 C CA . LYS B 1 324 ? -15.555 -53.219 -14.992 1 86.19 324 LYS B CA 1
ATOM 6226 C C . LYS B 1 324 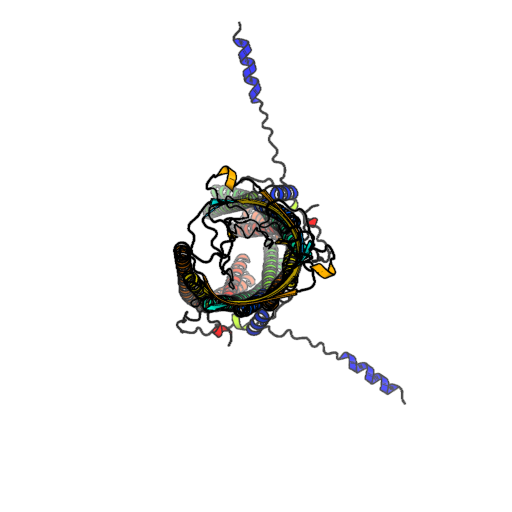? -14.086 -53.594 -14.875 1 86.19 324 LYS B C 1
ATOM 6228 O O . LYS B 1 324 ? -13.492 -54.125 -15.836 1 86.19 324 LYS B O 1
ATOM 6233 N N . PRO B 1 325 ? -13.508 -53.375 -13.648 1 88.06 325 PRO B N 1
ATOM 6234 C CA . PRO B 1 325 ? -12.094 -53.719 -13.477 1 88.06 325 PRO B CA 1
ATOM 6235 C C . PRO B 1 325 ? -11.828 -55.219 -13.586 1 88.06 325 PRO B C 1
ATOM 6237 O O . PRO B 1 325 ? -12.523 -56.031 -12.961 1 88.06 325 PRO B O 1
ATOM 6240 N N . THR B 1 326 ? -10.867 -55.562 -14.359 1 86.75 326 THR B N 1
ATOM 6241 C CA . THR B 1 326 ? -10.539 -56.969 -14.516 1 86.75 326 THR B CA 1
ATOM 6242 C C . THR B 1 326 ? -9.055 -57.219 -14.234 1 86.75 326 THR B C 1
ATOM 6244 O O . THR B 1 326 ? -8.656 -58.344 -13.93 1 86.75 326 THR B O 1
ATOM 6247 N N . ARG B 1 327 ? -8.203 -56.219 -14.383 1 86 327 ARG B N 1
ATOM 6248 C CA . ARG B 1 327 ? -6.766 -56.344 -14.148 1 86 327 ARG B CA 1
ATOM 6249 C C . ARG B 1 327 ? -6.266 -55.312 -13.164 1 86 327 ARG B C 1
ATOM 6251 O O . ARG B 1 327 ? -6.586 -54.125 -13.305 1 86 327 ARG B O 1
ATOM 6258 N N . THR B 1 328 ? -5.488 -55.75 -12.07 1 85.5 328 THR B N 1
ATOM 6259 C CA . THR B 1 328 ? -4.957 -54.844 -11.047 1 85.5 328 THR B CA 1
ATOM 6260 C C . THR B 1 328 ? -3.438 -54.969 -10.953 1 85.5 328 THR B C 1
ATOM 6262 O O . THR B 1 328 ? -2.895 -56.062 -11.023 1 85.5 328 THR B O 1
ATOM 6265 N N . ASN B 1 329 ? -2.805 -53.781 -10.914 1 82.81 329 ASN B N 1
ATOM 6266 C CA . ASN B 1 329 ? -1.365 -53.719 -10.688 1 82.81 329 ASN B CA 1
ATOM 6267 C C . ASN B 1 329 ? -1.027 -52.875 -9.477 1 82.81 329 ASN B C 1
ATOM 6269 O O . ASN B 1 329 ? -1.775 -51.938 -9.125 1 82.81 329 ASN B O 1
ATOM 6273 N N . TYR B 1 330 ? -0.038 -53.219 -8.664 1 85.31 330 TYR B N 1
ATOM 6274 C CA . TYR B 1 330 ? 0.538 -52.375 -7.625 1 85.31 330 TYR B CA 1
ATOM 6275 C C . TYR B 1 330 ? 2.041 -52.219 -7.82 1 85.31 330 TYR B C 1
ATOM 6277 O O . TYR B 1 330 ? 2.684 -53.062 -8.453 1 85.31 330 TYR B O 1
ATOM 6285 N N . LEU B 1 331 ? 2.525 -51.094 -7.504 1 86.81 331 LEU B N 1
ATOM 6286 C CA . LEU B 1 331 ? 3.951 -50.844 -7.645 1 86.81 331 LEU B CA 1
ATOM 6287 C C . LEU B 1 331 ? 4.453 -49.938 -6.5 1 86.81 331 LEU B C 1
ATOM 6289 O O . LEU B 1 331 ? 3.744 -49.031 -6.055 1 86.81 331 LEU B O 1
ATOM 6293 N N . PHE B 1 332 ? 5.648 -50.344 -5.906 1 86.56 332 PHE B N 1
ATOM 6294 C CA . PHE B 1 332 ? 6.41 -49.5 -4.984 1 86.56 332 PHE B CA 1
ATOM 6295 C C . PHE B 1 332 ? 7.816 -49.25 -5.52 1 86.56 332 PHE B C 1
ATOM 6297 O O . PHE B 1 332 ? 8.43 -50.156 -6.105 1 86.56 332 PHE B O 1
ATOM 6304 N N . GLY B 1 333 ? 8.25 -48 -5.461 1 85.62 333 GLY B N 1
ATOM 6305 C CA . GLY B 1 333 ? 9.57 -47.719 -6.027 1 85.62 333 GLY B CA 1
ATOM 6306 C C . GLY B 1 333 ? 10.273 -46.562 -5.379 1 85.62 333 GLY B C 1
ATOM 6307 O O . GLY B 1 333 ? 9.641 -45.75 -4.684 1 85.62 333 GLY B O 1
ATOM 6308 N N . LEU B 1 334 ? 11.617 -46.594 -5.453 1 87.06 334 LEU B N 1
ATOM 6309 C CA . LEU B 1 334 ? 12.5 -45.5 -5.094 1 87.06 334 LEU B CA 1
ATOM 6310 C C . LEU B 1 334 ? 13.164 -44.906 -6.332 1 87.06 334 LEU B C 1
ATOM 6312 O O . LEU B 1 334 ? 13.531 -45.656 -7.254 1 87.06 334 LEU B O 1
ATOM 6316 N N . GLY B 1 335 ? 13.086 -43.562 -6.332 1 85.19 335 GLY B N 1
ATOM 6317 C CA . GLY B 1 335 ? 13.711 -42.938 -7.492 1 85.19 335 GLY B CA 1
ATOM 6318 C C . GLY B 1 335 ? 14.453 -41.656 -7.156 1 85.19 335 GLY B C 1
ATOM 6319 O O . GLY B 1 335 ? 14.305 -41.125 -6.059 1 85.19 335 GLY B O 1
ATOM 6320 N N . VAL B 1 336 ? 15.398 -41.312 -8.016 1 87.25 336 VAL B N 1
ATOM 6321 C CA . VAL B 1 336 ? 16.156 -40.094 -7.891 1 87.25 336 VAL B CA 1
ATOM 6322 C C . VAL B 1 336 ? 16.062 -39.281 -9.195 1 87.25 336 VAL B C 1
ATOM 6324 O O . VAL B 1 336 ? 16.141 -39.875 -10.281 1 87.25 336 VAL B O 1
ATOM 6327 N N . THR B 1 337 ? 15.695 -38.094 -9.039 1 84.56 337 THR B N 1
ATOM 6328 C CA . THR B 1 337 ? 15.688 -37.188 -10.188 1 84.56 337 THR B CA 1
ATOM 6329 C C . THR B 1 337 ? 16.641 -36.031 -9.969 1 84.56 337 THR B C 1
ATOM 6331 O O . THR B 1 337 ? 16.656 -35.438 -8.883 1 84.56 337 THR B O 1
ATOM 6334 N N . TRP B 1 338 ? 17.516 -35.812 -11.047 1 86.81 338 TRP B N 1
ATOM 6335 C CA . TRP B 1 338 ? 18.484 -34.719 -10.914 1 86.81 338 TRP B CA 1
ATOM 6336 C C . TRP B 1 338 ? 18.656 -34 -12.242 1 86.81 338 TRP B C 1
ATOM 6338 O O . TRP B 1 338 ? 18.969 -34.625 -13.266 1 86.81 338 TRP B O 1
ATOM 6348 N N . ASN B 1 339 ? 18.375 -32.75 -12.219 1 85.94 339 ASN B N 1
ATOM 6349 C CA . ASN B 1 339 ? 18.734 -31.891 -13.352 1 85.94 339 ASN B CA 1
ATOM 6350 C C . ASN B 1 339 ? 20.109 -31.266 -13.172 1 85.94 339 ASN B C 1
ATOM 6352 O O . ASN B 1 339 ? 20.266 -30.281 -12.438 1 85.94 339 ASN B O 1
ATOM 6356 N N . ILE B 1 340 ? 21.047 -31.734 -13.898 1 89.12 340 ILE B N 1
ATOM 6357 C CA . ILE B 1 340 ? 22.453 -31.406 -13.664 1 89.12 340 ILE B CA 1
ATOM 6358 C C . ILE B 1 340 ? 22.766 -30 -14.18 1 89.12 340 ILE B C 1
ATOM 6360 O O . ILE B 1 340 ? 23.766 -29.406 -13.805 1 89.12 340 ILE B O 1
ATOM 6364 N N . SER B 1 341 ? 21.938 -29.469 -15.047 1 91.25 341 SER B N 1
ATOM 6365 C CA . SER B 1 341 ? 22.156 -28.125 -15.555 1 91.25 341 SER B CA 1
ATOM 6366 C C . SER B 1 341 ? 21.562 -27.062 -14.625 1 91.25 341 SER B C 1
ATOM 6368 O O . SER B 1 341 ? 21.891 -25.891 -14.719 1 91.25 341 SER B O 1
ATOM 6370 N N . GLN B 1 342 ? 20.672 -27.484 -13.68 1 89.62 342 GLN B N 1
ATOM 6371 C CA . GLN B 1 342 ? 19.938 -26.578 -12.805 1 89.62 342 GLN B CA 1
ATOM 6372 C C . GLN B 1 342 ? 20.875 -25.812 -11.875 1 89.62 342 GLN B C 1
ATOM 6374 O O . GLN B 1 342 ? 20.703 -24.609 -11.664 1 89.62 342 GLN B O 1
ATOM 6379 N N . PRO B 1 343 ? 21.938 -26.312 -11.398 1 90.06 343 PRO B N 1
ATOM 6380 C CA . PRO B 1 343 ? 22.844 -25.578 -10.516 1 90.06 343 PRO B CA 1
ATOM 6381 C C . PRO B 1 343 ? 23.5 -24.391 -11.211 1 90.06 343 PRO B C 1
ATOM 6383 O O . PRO B 1 343 ? 23.766 -23.375 -10.57 1 90.06 343 PRO B O 1
ATOM 6386 N N . PHE B 1 344 ? 23.656 -24.547 -12.562 1 91.94 344 PHE B N 1
ATOM 6387 C CA . PHE B 1 344 ? 24.25 -23.438 -13.289 1 91.94 344 PHE B CA 1
ATOM 6388 C C . PHE B 1 344 ? 23.312 -22.234 -13.312 1 91.94 344 PHE B C 1
ATOM 6390 O O . PHE B 1 344 ? 23.75 -21.094 -13.172 1 91.94 344 PHE B O 1
ATOM 6397 N N . ARG B 1 345 ? 22.125 -22.531 -13.461 1 92.44 345 ARG B N 1
ATOM 6398 C CA . ARG B 1 345 ? 21.125 -21.453 -13.477 1 92.44 345 ARG B CA 1
ATOM 6399 C C . ARG B 1 345 ? 20.875 -20.938 -12.062 1 92.44 345 ARG B C 1
ATOM 6401 O O . ARG B 1 345 ? 20.891 -19.719 -11.836 1 92.44 345 ARG B O 1
ATOM 6408 N N . ILE B 1 346 ? 20.719 -21.828 -11.016 1 93.12 346 ILE B N 1
ATOM 6409 C CA . ILE B 1 346 ? 20.344 -21.469 -9.648 1 93.12 346 ILE B CA 1
ATOM 6410 C C . ILE B 1 346 ? 21.516 -20.75 -8.969 1 93.12 346 ILE B C 1
ATOM 6412 O O . ILE B 1 346 ? 21.297 -19.875 -8.125 1 93.12 346 ILE B O 1
ATOM 6416 N N . SER B 1 347 ? 22.719 -21.047 -9.391 1 94.25 347 SER B N 1
ATOM 6417 C CA . SER B 1 347 ? 23.875 -20.375 -8.805 1 94.25 347 SER B CA 1
ATOM 6418 C C . SER B 1 347 ? 23.797 -18.875 -9.008 1 94.25 347 SER B C 1
ATOM 6420 O O . SER B 1 347 ? 24.172 -18.094 -8.133 1 94.25 347 SER B O 1
ATOM 6422 N N . LYS B 1 348 ? 23.328 -18.484 -10.172 1 93.06 348 LYS B N 1
ATOM 6423 C CA . LYS B 1 348 ? 23.172 -17.062 -10.422 1 93.06 348 LYS B CA 1
ATOM 6424 C C . LYS B 1 348 ? 22.031 -16.469 -9.578 1 93.06 348 LYS B C 1
ATOM 6426 O O . LYS B 1 348 ? 22.109 -15.328 -9.133 1 93.06 348 LYS B O 1
ATOM 6431 N N . GLN B 1 349 ? 21.016 -17.234 -9.344 1 93.06 349 GLN B N 1
ATOM 6432 C CA . GLN B 1 349 ? 19.938 -16.812 -8.461 1 93.06 349 GLN B CA 1
ATOM 6433 C C . GLN B 1 349 ? 20.438 -16.609 -7.035 1 93.06 349 GLN B C 1
ATOM 6435 O O . GLN B 1 349 ? 20.047 -15.641 -6.371 1 93.06 349 GLN B O 1
ATOM 6440 N N . VAL B 1 350 ? 21.219 -17.531 -6.566 1 94.81 350 VAL B N 1
ATOM 6441 C CA . VAL B 1 350 ? 21.797 -17.422 -5.227 1 94.81 350 VAL B CA 1
ATOM 6442 C C . VAL B 1 350 ? 22.672 -16.172 -5.137 1 94.81 350 VAL B C 1
ATOM 6444 O O . VAL B 1 350 ? 22.578 -15.422 -4.168 1 94.81 350 VAL B O 1
ATOM 6447 N N . LYS B 1 351 ? 23.453 -15.938 -6.145 1 94.19 351 LYS B N 1
ATOM 6448 C CA . LYS B 1 351 ? 24.297 -14.75 -6.164 1 94.19 351 LYS B CA 1
ATOM 6449 C C . LYS B 1 351 ? 23.438 -13.477 -6.156 1 94.19 351 LYS B C 1
ATOM 6451 O O . LYS B 1 351 ? 23.766 -12.516 -5.457 1 94.19 351 LYS B O 1
ATOM 6456 N N . SER B 1 352 ? 22.422 -13.453 -6.941 1 94.69 352 SER B N 1
ATOM 6457 C CA . SER B 1 352 ? 21.5 -12.32 -6.949 1 94.69 352 SER B CA 1
ATOM 6458 C C . SER B 1 352 ? 20.906 -12.086 -5.562 1 94.69 352 SER B C 1
ATOM 6460 O O . SER B 1 352 ? 20.844 -10.938 -5.102 1 94.69 352 SER B O 1
ATOM 6462 N N . GLN B 1 353 ? 20.5 -13.195 -4.891 1 94.38 353 GLN B N 1
ATOM 6463 C CA . GLN B 1 353 ? 19.922 -13.086 -3.557 1 94.38 353 GLN B CA 1
ATOM 6464 C C . GLN B 1 353 ? 20.938 -12.531 -2.562 1 94.38 353 GLN B C 1
ATOM 6466 O O . GLN B 1 353 ? 20.578 -11.781 -1.652 1 94.38 353 GLN B O 1
ATOM 6471 N N . ASN B 1 354 ? 22.141 -12.93 -2.748 1 95.06 354 ASN B N 1
ATOM 6472 C CA . ASN B 1 354 ? 23.188 -12.414 -1.874 1 95.06 354 ASN B CA 1
ATOM 6473 C C . ASN B 1 354 ? 23.375 -10.906 -2.055 1 95.06 354 ASN B C 1
ATOM 6475 O O . ASN B 1 354 ? 23.609 -10.188 -1.081 1 95.06 354 ASN B O 1
ATOM 6479 N N . PHE B 1 355 ? 23.312 -10.43 -3.293 1 95.75 355 PHE B N 1
ATOM 6480 C CA . PHE B 1 355 ? 23.375 -8.992 -3.523 1 95.75 355 PHE B CA 1
ATOM 6481 C C . PHE B 1 355 ? 22.188 -8.281 -2.904 1 95.75 355 PHE B C 1
ATOM 6483 O O . PHE B 1 355 ? 22.312 -7.168 -2.395 1 95.75 355 PHE B O 1
ATOM 6490 N N . THR B 1 356 ? 21.109 -8.93 -2.947 1 95.06 356 THR B N 1
ATOM 6491 C CA . THR B 1 356 ? 19.938 -8.367 -2.285 1 95.06 356 THR B CA 1
ATOM 6492 C C . THR B 1 356 ? 20.172 -8.25 -0.782 1 95.06 356 THR B C 1
ATOM 6494 O O . THR B 1 356 ? 19.828 -7.234 -0.173 1 95.06 356 THR B O 1
ATOM 6497 N N . SER B 1 357 ? 20.688 -9.32 -0.133 1 95.62 357 SER B N 1
ATOM 6498 C CA . SER B 1 357 ? 21 -9.281 1.291 1 95.62 357 SER B CA 1
ATOM 6499 C C . SER B 1 357 ? 21.969 -8.141 1.616 1 95.62 357 SER B C 1
ATOM 6501 O O . SER B 1 357 ? 21.797 -7.457 2.625 1 95.62 357 SER B O 1
ATOM 6503 N N . LYS B 1 358 ? 22.906 -7.891 0.719 1 95.5 358 LYS B N 1
ATOM 6504 C CA . LYS B 1 358 ? 23.844 -6.789 0.912 1 95.5 358 LYS B CA 1
ATOM 6505 C C . LYS B 1 358 ? 23.141 -5.441 0.812 1 95.5 358 LYS B C 1
ATOM 6507 O O . LYS B 1 358 ? 23.453 -4.512 1.557 1 95.5 358 LYS B O 1
ATOM 6512 N N . GLY B 1 359 ? 22.266 -5.387 -0.16 1 94.94 359 GLY B N 1
ATOM 6513 C CA . GLY B 1 359 ? 21.469 -4.176 -0.243 1 94.94 359 GLY B CA 1
ATOM 6514 C C . GLY B 1 359 ? 20.656 -3.9 1.018 1 94.94 359 GLY B C 1
ATOM 6515 O O . GLY B 1 359 ? 20.625 -2.766 1.5 1 94.94 359 GLY B O 1
ATOM 6516 N N . LEU B 1 360 ? 20.047 -4.93 1.558 1 95.12 360 LEU B N 1
ATOM 6517 C CA . LEU B 1 360 ? 19.281 -4.797 2.795 1 95.12 360 LEU B CA 1
ATOM 6518 C C . LEU B 1 360 ? 20.188 -4.41 3.955 1 95.12 360 LEU B C 1
ATOM 6520 O O . LEU B 1 360 ? 19.797 -3.643 4.832 1 95.12 360 LEU B O 1
ATOM 6524 N N . GLN B 1 361 ? 21.375 -4.922 3.955 1 95.88 361 GLN B N 1
ATOM 6525 C CA . GLN B 1 361 ? 22.359 -4.547 4.965 1 95.88 361 GLN B CA 1
ATOM 6526 C C . GLN B 1 361 ? 22.703 -3.062 4.883 1 95.88 361 GLN B C 1
ATOM 6528 O O . GLN B 1 361 ? 22.828 -2.395 5.91 1 95.88 361 GLN B O 1
ATOM 6533 N N . ASN B 1 362 ? 22.844 -2.523 3.686 1 96.56 362 ASN B N 1
ATOM 6534 C CA . ASN B 1 362 ? 23.094 -1.096 3.512 1 96.56 362 ASN B CA 1
ATOM 6535 C C . ASN B 1 362 ? 21.938 -0.257 4.035 1 96.56 362 ASN B C 1
ATOM 6537 O O . ASN B 1 362 ? 22.141 0.799 4.633 1 96.56 362 ASN B O 1
ATOM 6541 N N . GLU B 1 363 ? 20.766 -0.771 3.799 1 94.06 363 GLU B N 1
ATOM 6542 C CA . GLU B 1 363 ? 19.609 -0.07 4.344 1 94.06 363 GLU B CA 1
ATOM 6543 C C . GLU B 1 363 ? 19.641 -0.064 5.871 1 94.06 363 GLU B C 1
ATOM 6545 O O . GLU B 1 363 ? 19.297 0.94 6.496 1 94.06 363 GLU B O 1
ATOM 6550 N N . TYR B 1 364 ? 19.984 -1.193 6.438 1 95.25 364 TYR B N 1
ATOM 6551 C CA . TYR B 1 364 ? 20.125 -1.288 7.887 1 95.25 364 TYR B CA 1
ATOM 6552 C C . TYR B 1 364 ? 21.141 -0.29 8.406 1 95.25 364 TYR B C 1
ATOM 6554 O O . TYR B 1 364 ? 20.906 0.41 9.391 1 95.25 364 TYR B O 1
ATOM 6562 N N . GLU B 1 365 ? 22.234 -0.168 7.75 1 95.19 365 GLU B N 1
ATOM 6563 C CA . GLU B 1 365 ? 23.297 0.747 8.156 1 95.19 365 GLU B CA 1
ATOM 6564 C C . GLU B 1 365 ? 22.844 2.199 8.055 1 95.19 365 GLU B C 1
ATOM 6566 O O . GLU B 1 365 ? 23.172 3.02 8.922 1 95.19 365 GLU B O 1
ATOM 6571 N N . LEU B 1 366 ? 22.125 2.494 7.027 1 92.88 366 LEU B N 1
ATOM 6572 C CA . LEU B 1 366 ? 21.578 3.84 6.918 1 92.88 366 LEU B CA 1
ATOM 6573 C C . LEU B 1 366 ? 20.625 4.137 8.078 1 92.88 366 LEU B C 1
ATOM 6575 O O . LEU B 1 366 ? 20.703 5.207 8.688 1 92.88 366 LEU B O 1
ATOM 6579 N N . ALA B 1 367 ? 19.766 3.221 8.383 1 93.19 367 ALA B N 1
ATOM 6580 C CA . ALA B 1 367 ? 18.828 3.402 9.492 1 93.19 367 ALA B CA 1
ATOM 6581 C C . ALA B 1 367 ? 19.562 3.578 10.812 1 93.19 367 ALA B C 1
ATOM 6583 O O . ALA B 1 367 ? 19.188 4.426 11.633 1 93.19 367 ALA B O 1
ATOM 6584 N N . ASP B 1 368 ? 20.562 2.791 10.977 1 93.81 368 ASP B N 1
ATOM 6585 C CA . ASP B 1 368 ? 21.391 2.887 12.18 1 93.81 368 ASP B CA 1
ATOM 6586 C C . ASP B 1 368 ? 22.062 4.258 12.281 1 93.81 368 ASP B C 1
ATOM 6588 O O . ASP B 1 368 ? 22.047 4.879 13.344 1 93.81 368 ASP B O 1
ATOM 6592 N N . GLN B 1 369 ? 22.578 4.766 11.164 1 93.5 369 GLN B N 1
ATOM 6593 C CA . GLN B 1 369 ? 23.203 6.078 11.125 1 93.5 369 GLN B CA 1
ATOM 6594 C C . GLN B 1 369 ? 22.203 7.184 11.445 1 93.5 369 GLN B C 1
ATOM 6596 O O . GLN B 1 369 ? 22.5 8.109 12.203 1 93.5 369 GLN B O 1
ATOM 6601 N N . GLN B 1 370 ? 21.062 7.02 10.898 1 92.31 370 GLN B N 1
ATOM 6602 C CA . GLN B 1 370 ? 20.031 8.023 11.125 1 92.31 370 GLN B CA 1
ATOM 6603 C C . GLN B 1 370 ? 19.594 8.031 12.578 1 92.31 370 GLN B C 1
ATOM 6605 O O . GLN B 1 370 ? 19.391 9.102 13.164 1 92.31 370 GLN B O 1
ATOM 6610 N N . ILE B 1 371 ? 19.422 6.895 13.18 1 93.94 371 ILE B N 1
ATOM 6611 C CA . ILE B 1 371 ? 19 6.781 14.57 1 93.94 371 ILE B CA 1
ATOM 6612 C C . ILE B 1 371 ? 20.062 7.355 15.492 1 93.94 371 ILE B C 1
ATOM 6614 O O . ILE B 1 371 ? 19.75 8.078 16.453 1 93.94 371 ILE B O 1
ATOM 6618 N N . ARG B 1 372 ? 21.312 7.164 15.18 1 92.44 372 ARG B N 1
ATOM 6619 C CA . ARG B 1 372 ? 22.422 7.707 15.977 1 92.44 372 ARG B CA 1
ATOM 6620 C C . ARG B 1 372 ? 22.484 9.227 15.852 1 92.44 372 ARG B C 1
ATOM 6622 O O . ARG B 1 372 ? 22.75 9.922 16.828 1 92.44 372 ARG B O 1
ATOM 6629 N N . ALA B 1 373 ? 22.266 9.68 14.625 1 92.06 373 ALA B N 1
ATOM 6630 C CA . ALA B 1 373 ? 22.219 11.125 14.414 1 92.06 373 ALA B CA 1
ATOM 6631 C C . ALA B 1 373 ? 21.062 11.75 15.188 1 92.06 373 ALA B C 1
ATOM 6633 O O . ALA B 1 373 ? 21.219 12.82 15.781 1 92.06 373 ALA B O 1
ATOM 6634 N N . GLN B 1 374 ? 19.969 11.078 15.18 1 91.88 374 GLN B N 1
ATOM 6635 C CA . GLN B 1 374 ? 18.797 11.57 15.906 1 91.88 374 GLN B CA 1
ATOM 6636 C C . GLN B 1 374 ? 19.047 11.562 17.422 1 91.88 374 GLN B C 1
ATOM 6638 O O . GLN B 1 374 ? 18.578 12.445 18.125 1 91.88 374 GLN B O 1
ATOM 6643 N N . LEU B 1 375 ? 19.734 10.586 17.859 1 91.25 375 LEU B N 1
ATOM 6644 C CA . LEU B 1 375 ? 20.078 10.516 19.281 1 91.25 375 LEU B CA 1
ATOM 6645 C C . LEU B 1 375 ? 20.969 11.688 19.688 1 91.25 375 LEU B C 1
ATOM 6647 O O . LEU B 1 375 ? 20.719 12.336 20.703 1 91.25 375 LEU B O 1
ATOM 6651 N N . SER B 1 376 ? 21.938 12.039 18.844 1 90.94 376 SER B N 1
ATOM 6652 C CA . SER B 1 376 ? 22.812 13.18 19.094 1 90.94 376 SER B CA 1
ATOM 6653 C C . SER B 1 376 ? 22.031 14.492 19.062 1 90.94 376 SER B C 1
ATOM 6655 O O . SER B 1 376 ? 22.234 15.367 19.906 1 90.94 376 SER B O 1
ATOM 6657 N N . LEU B 1 377 ? 21.172 14.539 18.078 1 91.06 377 LEU B N 1
ATOM 6658 C CA . LEU B 1 377 ? 20.344 15.734 17.969 1 91.06 377 LEU B CA 1
ATOM 6659 C C . LEU B 1 377 ? 19.453 15.883 19.203 1 91.06 377 LEU B C 1
ATOM 6661 O O . LEU B 1 377 ? 19.266 16.984 19.703 1 91.06 377 LEU B O 1
ATOM 6665 N N . ALA B 1 378 ? 18.859 14.805 19.641 1 91.5 378 ALA B N 1
ATOM 6666 C CA . ALA B 1 378 ? 17.969 14.844 20.797 1 91.5 378 ALA B CA 1
ATOM 6667 C C . ALA B 1 378 ? 18.703 15.344 22.031 1 91.5 378 ALA B C 1
ATOM 6669 O O . ALA B 1 378 ? 18.156 16.125 22.812 1 91.5 378 ALA B O 1
ATOM 6670 N N . ASP B 1 379 ? 19.953 15 22.188 1 90.5 379 ASP B N 1
ATOM 6671 C CA . ASP B 1 379 ? 20.734 15.453 23.312 1 90.5 379 ASP B CA 1
ATOM 6672 C C . ASP B 1 379 ? 20.953 16.969 23.266 1 90.5 379 ASP B C 1
ATOM 6674 O O . ASP B 1 379 ? 20.828 17.656 24.281 1 90.5 379 ASP B O 1
ATOM 6678 N N . VAL B 1 380 ? 21.219 17.406 22.078 1 92.12 380 VAL B N 1
ATOM 6679 C CA . VAL B 1 380 ? 21.438 18.844 21.906 1 92.12 380 VAL B CA 1
ATOM 6680 C C . VAL B 1 380 ? 20.125 19.594 22.141 1 92.12 380 VAL B C 1
ATOM 6682 O O . VAL B 1 380 ? 20.109 20.641 22.766 1 92.12 380 VAL B O 1
ATOM 6685 N N . LYS B 1 381 ? 19.062 19.062 21.656 1 92.06 381 LYS B N 1
ATOM 6686 C CA . LYS B 1 381 ? 17.75 19.703 21.828 1 92.06 381 LYS B CA 1
ATOM 6687 C C . LYS B 1 381 ? 17.359 19.766 23.297 1 92.06 381 LYS B C 1
ATOM 6689 O O . LYS B 1 381 ? 16.75 20.734 23.734 1 92.06 381 LYS B O 1
ATOM 6694 N N . ILE B 1 382 ? 17.672 18.703 24.031 1 91.38 382 ILE B N 1
ATOM 6695 C CA . ILE B 1 382 ? 17.375 18.688 25.469 1 91.38 382 ILE B CA 1
ATOM 6696 C C . ILE B 1 382 ? 18.172 19.781 26.156 1 91.38 382 ILE B C 1
ATOM 6698 O O . ILE B 1 382 ? 17.625 20.562 26.953 1 91.38 382 ILE B O 1
ATOM 6702 N N . LYS B 1 383 ? 19.391 19.922 25.781 1 91.31 383 LYS B N 1
ATOM 6703 C CA . LYS B 1 383 ? 20.25 20.938 26.375 1 91.31 383 LYS B CA 1
ATOM 6704 C C . LYS B 1 383 ? 19.734 22.344 26.078 1 91.31 383 LYS B C 1
ATOM 6706 O O . LYS B 1 383 ? 19.609 23.172 26.969 1 91.31 383 LYS B O 1
ATOM 6711 N N . ASN B 1 384 ? 19.391 22.547 24.812 1 92.5 384 ASN B N 1
ATOM 6712 C CA . ASN B 1 384 ? 18.859 23.844 24.406 1 92.5 384 ASN B CA 1
ATOM 6713 C C . ASN B 1 384 ? 17.531 24.156 25.094 1 92.5 384 ASN B C 1
ATOM 6715 O O . ASN B 1 384 ? 17.312 25.281 25.531 1 92.5 384 ASN B O 1
ATOM 6719 N N . ALA B 1 385 ? 16.719 23.156 25.172 1 92.44 385 ALA B N 1
ATOM 6720 C CA . ALA B 1 385 ? 15.422 23.344 25.812 1 92.44 385 ALA B CA 1
ATOM 6721 C C . ALA B 1 385 ? 15.586 23.656 27.297 1 92.44 385 ALA B C 1
ATOM 6723 O O . ALA B 1 385 ? 14.875 24.516 27.844 1 92.44 385 ALA B O 1
ATOM 6724 N N . LEU B 1 386 ? 16.516 23.031 27.938 1 91.38 386 LEU B N 1
ATOM 6725 C CA . LEU B 1 386 ? 16.781 23.281 29.344 1 91.38 386 LEU B CA 1
ATOM 6726 C C . LEU B 1 386 ? 17.359 24.688 29.547 1 91.38 386 LEU B C 1
ATOM 6728 O O . LEU B 1 386 ? 17.016 25.375 30.516 1 91.38 386 LEU B O 1
ATOM 6732 N N . ASP B 1 387 ? 18.172 25.141 28.594 1 91.88 387 ASP B N 1
ATOM 6733 C CA . ASP B 1 387 ? 18.703 26.5 28.656 1 91.88 387 ASP B CA 1
ATOM 6734 C C . ASP B 1 387 ? 17.578 27.531 28.547 1 91.88 387 ASP B C 1
ATOM 6736 O O . ASP B 1 387 ? 17.547 28.5 29.312 1 91.88 387 ASP B O 1
ATOM 6740 N N . ASN B 1 388 ? 16.719 27.297 27.609 1 89.81 388 ASN B N 1
ATOM 6741 C CA . ASN B 1 388 ? 15.586 28.203 27.453 1 89.81 388 ASN B CA 1
ATOM 6742 C C . ASN B 1 388 ? 14.68 28.188 28.688 1 89.81 388 ASN B C 1
ATOM 6744 O O . ASN B 1 388 ? 14.195 29.234 29.109 1 89.81 388 ASN B O 1
ATOM 6748 N N . TYR B 1 389 ? 14.523 27 29.234 1 90.19 389 TYR B N 1
ATOM 6749 C CA . TYR B 1 389 ? 13.695 26.859 30.422 1 90.19 389 TYR B CA 1
ATOM 6750 C C . TYR B 1 389 ? 14.258 27.672 31.578 1 90.19 389 TYR B C 1
ATOM 6752 O O . TYR B 1 389 ? 13.5 28.312 32.312 1 90.19 389 TYR B O 1
ATOM 6760 N N . ARG B 1 390 ? 15.5 27.719 31.688 1 90.5 390 ARG B N 1
ATOM 6761 C CA . ARG B 1 390 ? 16.141 28.438 32.781 1 90.5 390 ARG B CA 1
ATOM 6762 C C . ARG B 1 390 ? 16.078 29.938 32.562 1 90.5 390 ARG B C 1
ATOM 6764 O O . ARG B 1 390 ? 16.078 30.703 33.531 1 90.5 390 ARG B O 1
ATOM 6771 N N . GLU B 1 391 ? 15.867 30.375 31.281 1 90.56 391 GLU B N 1
ATOM 6772 C CA . GLU B 1 391 ? 15.867 31.797 30.953 1 90.56 391 GLU B CA 1
ATOM 6773 C C . GLU B 1 391 ? 14.461 32.375 31.047 1 90.56 391 GLU B C 1
ATOM 6775 O O . GLU B 1 391 ? 14.297 33.594 31.266 1 90.56 391 GLU B O 1
ATOM 6780 N N . VAL B 1 392 ? 13.445 31.562 30.922 1 89.75 392 VAL B N 1
ATOM 6781 C CA . VAL B 1 392 ? 12.062 32 30.75 1 89.75 392 VAL B CA 1
ATOM 6782 C C . VAL B 1 392 ? 11.586 32.75 31.984 1 89.75 392 VAL B C 1
ATOM 6784 O O . VAL B 1 392 ? 10.922 33.781 31.891 1 89.75 392 VAL B O 1
ATOM 6787 N N . PRO B 1 393 ? 11.922 32.312 33.219 1 88.5 393 PRO B N 1
ATOM 6788 C CA . PRO B 1 393 ? 11.445 33.062 34.375 1 88.5 393 PRO B CA 1
ATOM 6789 C C . PRO B 1 393 ? 11.984 34.5 34.438 1 88.5 393 PRO B C 1
ATOM 6791 O O . PRO B 1 393 ? 11.258 35.406 34.812 1 88.5 393 PRO B O 1
ATOM 6794 N N . THR B 1 394 ? 13.125 34.688 33.969 1 91.44 394 THR B N 1
ATOM 6795 C CA . THR B 1 394 ? 13.695 36.031 33.906 1 91.44 394 THR B CA 1
ATOM 6796 C C . THR B 1 394 ? 12.969 36.906 32.906 1 91.44 394 THR B C 1
ATOM 6798 O O . THR B 1 394 ? 12.688 38.062 33.156 1 91.44 394 THR B O 1
ATOM 6801 N N . GLN B 1 395 ? 12.641 36.312 31.781 1 90.56 395 GLN B N 1
ATOM 6802 C CA . GLN B 1 395 ? 11.914 37.031 30.734 1 90.56 395 GLN B CA 1
ATOM 6803 C C . GLN B 1 395 ? 10.516 37.406 31.203 1 90.56 395 GLN B C 1
ATOM 6805 O O . GLN B 1 395 ? 10.078 38.562 31 1 90.56 395 GLN B O 1
ATOM 6810 N N . VAL B 1 396 ? 9.812 36.562 31.844 1 90.06 396 VAL B N 1
ATOM 6811 C CA . VAL B 1 396 ? 8.445 36.781 32.281 1 90.06 396 VAL B CA 1
ATOM 6812 C C . VAL B 1 396 ? 8.43 37.844 33.375 1 90.06 396 VAL B C 1
ATOM 6814 O O . VAL B 1 396 ? 7.594 38.75 33.375 1 90.06 396 VAL B O 1
ATOM 6817 N N . LYS B 1 397 ? 9.359 37.781 34.281 1 91.56 397 LYS B N 1
ATOM 6818 C CA . LYS B 1 397 ? 9.43 38.781 35.344 1 91.56 397 LYS B CA 1
ATOM 6819 C C . LYS B 1 397 ? 9.711 40.156 34.812 1 91.56 397 LYS B C 1
ATOM 6821 O O . LYS B 1 397 ? 9.047 41.125 35.188 1 91.56 397 LYS B O 1
ATOM 6826 N N . ALA B 1 398 ? 10.633 40.219 33.844 1 91.44 398 ALA B N 1
ATOM 6827 C CA . ALA B 1 398 ? 10.984 41.5 33.25 1 91.44 398 ALA B CA 1
ATOM 6828 C C . ALA B 1 398 ? 9.797 42.094 32.5 1 91.44 398 ALA B C 1
ATOM 6830 O O . ALA B 1 398 ? 9.5 43.281 32.656 1 91.44 398 ALA B O 1
ATOM 6831 N N . ALA B 1 399 ? 9.117 41.25 31.75 1 90.81 399 ALA B N 1
ATOM 6832 C CA . ALA B 1 399 ? 7.977 41.719 30.953 1 90.81 399 ALA B CA 1
ATOM 6833 C C . ALA B 1 399 ? 6.801 42.062 31.859 1 90.81 399 ALA B C 1
ATOM 6835 O O . ALA B 1 399 ? 6.082 43.031 31.594 1 90.81 399 ALA B O 1
ATOM 6836 N N . SER B 1 400 ? 6.594 41.344 32.938 1 90.81 400 SER B N 1
ATOM 6837 C CA . SER B 1 400 ? 5.52 41.625 33.875 1 90.81 400 SER B CA 1
ATOM 6838 C C . SER B 1 400 ? 5.758 42.938 34.594 1 90.81 400 SER B C 1
ATOM 6840 O O . SER B 1 400 ? 4.836 43.75 34.781 1 90.81 400 SER B O 1
ATOM 6842 N N . ASP B 1 401 ? 7.016 43.219 35 1 91.62 401 ASP B N 1
ATOM 6843 C CA . ASP B 1 401 ? 7.375 44.469 35.656 1 91.62 401 ASP B CA 1
ATOM 6844 C C . ASP B 1 401 ? 7.172 45.688 34.719 1 91.62 401 ASP B C 1
ATOM 6846 O O . ASP B 1 401 ? 6.648 46.719 35.125 1 91.62 401 ASP B O 1
ATOM 6850 N N . ALA B 1 402 ? 7.578 45.406 33.531 1 89.25 402 ALA B N 1
ATOM 6851 C CA . ALA B 1 402 ? 7.43 46.5 32.562 1 89.25 402 ALA B CA 1
ATOM 6852 C C . ALA B 1 402 ? 5.957 46.812 32.312 1 89.25 402 ALA B C 1
ATOM 6854 O O . ALA B 1 402 ? 5.578 47.969 32.219 1 89.25 402 ALA B O 1
ATOM 6855 N N . TYR B 1 403 ? 5.133 45.875 32.219 1 90.69 403 TYR B N 1
ATOM 6856 C CA . TYR B 1 403 ? 3.703 46.062 32 1 90.69 403 TYR B CA 1
ATOM 6857 C C . TYR B 1 403 ? 3.059 46.781 33.188 1 90.69 403 TYR B C 1
ATOM 6859 O O . TYR B 1 403 ? 2.246 47.688 33.031 1 90.69 403 TYR B O 1
ATOM 6867 N N . LEU B 1 404 ? 3.455 46.312 34.375 1 89.19 404 LEU B N 1
ATOM 6868 C CA . LEU B 1 404 ? 2.914 46.938 35.594 1 89.19 404 LEU B CA 1
ATOM 6869 C C . LEU B 1 404 ? 3.312 48.406 35.688 1 89.19 404 LEU B C 1
ATOM 6871 O O . LEU B 1 404 ? 2.48 49.25 36 1 89.19 404 LEU B O 1
ATOM 6875 N N . GLN B 1 405 ? 4.551 48.688 35.344 1 89.5 405 GLN B N 1
ATOM 6876 C CA . GLN B 1 405 ? 5.051 50.031 35.375 1 89.5 405 GLN B CA 1
ATOM 6877 C C . GLN B 1 405 ? 4.32 50.938 34.375 1 89.5 405 GLN B C 1
ATOM 6879 O O . GLN B 1 405 ? 3.873 52.031 34.719 1 89.5 405 GLN B O 1
ATOM 6884 N N . LYS B 1 406 ? 4.176 50.375 33.188 1 88.69 406 LYS B N 1
ATOM 6885 C CA . LYS B 1 406 ? 3.537 51.188 32.156 1 88.69 406 LYS B CA 1
ATOM 6886 C C . LYS B 1 406 ? 2.045 51.344 32.438 1 88.69 406 LYS B C 1
ATOM 6888 O O . LYS B 1 406 ? 1.465 52.375 32.094 1 88.69 406 LYS B O 1
ATOM 6893 N N . SER B 1 407 ? 1.406 50.406 33.031 1 87.38 407 SER B N 1
ATOM 6894 C CA . SER B 1 407 ? -0.012 50.5 33.344 1 87.38 407 SER B CA 1
ATOM 6895 C C . SER B 1 407 ? -0.272 51.531 34.438 1 87.38 407 SER B C 1
ATOM 6897 O O . SER B 1 407 ? -1.239 52.312 34.344 1 87.38 407 SER B O 1
ATOM 6899 N N . VAL B 1 408 ? 0.645 51.656 35.438 1 85.69 408 VAL B N 1
ATOM 6900 C CA . VAL B 1 408 ? 0.51 52.656 36.5 1 85.69 408 VAL B CA 1
ATOM 6901 C C . VAL B 1 408 ? 0.758 54.062 35.969 1 85.69 408 VAL B C 1
ATOM 6903 O O . VAL B 1 408 ? 0.037 55 36.281 1 85.69 408 VAL B O 1
ATOM 6906 N N . LEU B 1 409 ? 1.715 54.094 35 1 86.25 409 LEU B N 1
ATOM 6907 C CA . LEU B 1 409 ? 2.02 55.406 34.406 1 86.25 409 LEU B CA 1
ATOM 6908 C C . LEU B 1 409 ? 0.856 55.906 33.531 1 86.25 409 LEU B C 1
ATOM 6910 O O . LEU B 1 409 ? 0.564 57.094 33.5 1 86.25 409 LEU B O 1
ATOM 6914 N N . TYR B 1 410 ? 0.247 55 32.938 1 85.38 410 TYR B N 1
ATOM 6915 C CA . TYR B 1 410 ? -0.881 55.375 32.062 1 85.38 410 TYR B CA 1
ATOM 6916 C C . TYR B 1 410 ? -2.074 55.812 32.906 1 85.38 410 TYR B C 1
ATOM 6918 O O . TYR B 1 410 ? -2.754 56.781 32.594 1 85.38 410 TYR B O 1
ATOM 6926 N N . LYS B 1 411 ? -2.314 55.156 34 1 81 411 LYS B N 1
ATOM 6927 C CA . LYS B 1 411 ? -3.416 55.5 34.875 1 81 411 LYS B CA 1
ATOM 6928 C C . LYS B 1 411 ? -3.223 56.875 35.5 1 81 411 LYS B C 1
ATOM 6930 O O . LYS B 1 411 ? -4.195 57.594 35.75 1 81 411 LYS B O 1
ATOM 6935 N N . ASN B 1 412 ? -1.907 57.281 35.625 1 79.94 412 ASN B N 1
ATOM 6936 C CA . ASN B 1 412 ? -1.591 58.562 36.219 1 79.94 412 ASN B CA 1
ATOM 6937 C C . ASN B 1 412 ? -1.387 59.625 35.156 1 79.94 412 ASN B C 1
ATOM 6939 O O . ASN B 1 412 ? -1.014 60.781 35.438 1 79.94 412 ASN B O 1
ATOM 6943 N N . GLY B 1 413 ? -1.587 59.188 33.844 1 77.44 413 GLY B N 1
ATOM 6944 C CA . GLY B 1 413 ? -1.522 60.156 32.75 1 77.44 413 GLY B CA 1
ATOM 6945 C C . GLY B 1 413 ? -0.103 60.469 32.312 1 77.44 413 GLY B C 1
ATOM 6946 O O . GLY B 1 413 ? 0.148 61.531 31.719 1 77.44 413 GLY B O 1
ATOM 6947 N N . LEU B 1 414 ? 0.84 59.562 32.625 1 76.12 414 LEU B N 1
ATOM 6948 C CA . LEU B 1 414 ? 2.25 59.875 32.406 1 76.12 414 LEU B CA 1
ATOM 6949 C C . LEU B 1 414 ? 2.795 59.125 31.203 1 76.12 414 LEU B C 1
ATOM 6951 O O . LEU B 1 414 ? 3.984 59.219 30.891 1 76.12 414 LEU B O 1
ATOM 6955 N N . THR B 1 415 ? 1.933 58.312 30.562 1 80.44 415 THR B N 1
ATOM 6956 C CA . THR B 1 415 ? 2.355 57.625 29.344 1 80.44 415 THR B CA 1
ATOM 6957 C C . THR B 1 415 ? 1.18 57.406 28.391 1 80.44 415 THR B C 1
ATOM 6959 O O . THR B 1 415 ? 0.064 57.844 28.688 1 80.44 415 THR B O 1
ATOM 6962 N N . ASN B 1 416 ? 1.494 56.969 27.266 1 79.06 416 ASN B N 1
ATOM 6963 C CA . ASN B 1 416 ? 0.455 56.781 26.266 1 79.06 416 ASN B CA 1
ATOM 6964 C C . ASN B 1 416 ? 0.073 55.312 26.109 1 79.06 416 ASN B C 1
ATOM 6966 O O . ASN B 1 416 ? 0.741 54.438 26.656 1 79.06 416 ASN B O 1
ATOM 6970 N N . LEU B 1 417 ? -1.059 55.156 25.547 1 77.94 417 LEU B N 1
ATOM 6971 C CA . LEU B 1 417 ? -1.645 53.844 25.406 1 77.94 417 LEU B CA 1
ATOM 6972 C C . LEU B 1 417 ? -0.739 52.938 24.562 1 77.94 417 LEU B C 1
ATOM 6974 O O . LEU B 1 417 ? -0.669 51.719 24.812 1 77.94 417 LEU B O 1
ATOM 6978 N N . VAL B 1 418 ? -0.028 53.469 23.688 1 73.94 418 VAL B N 1
ATOM 6979 C CA . VAL B 1 418 ? 0.856 52.719 22.812 1 73.94 418 VAL B CA 1
ATOM 6980 C C . VAL B 1 418 ? 1.943 52.031 23.656 1 73.94 418 VAL B C 1
ATOM 6982 O O . VAL B 1 418 ? 2.289 50.875 23.406 1 73.94 418 VAL B O 1
ATOM 6985 N N . ASP B 1 419 ? 2.426 52.719 24.656 1 78.62 419 ASP B N 1
ATOM 6986 C CA . ASP B 1 419 ? 3.451 52.156 25.531 1 78.62 419 ASP B CA 1
ATOM 6987 C C . ASP B 1 419 ? 2.904 50.969 26.344 1 78.62 419 ASP B C 1
ATOM 6989 O O . ASP B 1 419 ? 3.594 49.969 26.531 1 78.62 419 ASP B O 1
ATOM 6993 N N . VAL B 1 420 ? 1.697 51.125 26.75 1 80.56 420 VAL B N 1
ATOM 6994 C CA . VAL B 1 420 ? 1.066 50.062 27.516 1 80.56 420 VAL B CA 1
ATOM 6995 C C . VAL B 1 420 ? 0.84 48.844 26.609 1 80.56 420 VAL B C 1
ATOM 6997 O O . VAL B 1 420 ? 1.072 47.688 27.031 1 80.56 420 VAL B O 1
ATOM 7000 N N . GLN B 1 421 ? 0.528 49.125 25.469 1 80.31 421 GLN B N 1
ATOM 7001 C CA . GLN B 1 421 ? 0.277 48.031 24.516 1 80.31 421 GLN B CA 1
ATOM 7002 C C . GLN B 1 421 ? 1.565 47.281 24.188 1 80.31 421 GLN B C 1
ATOM 7004 O O . GLN B 1 421 ? 1.57 46.062 24.094 1 80.31 421 GLN B O 1
ATOM 7009 N N . GLN B 1 422 ? 2.561 47.969 24 1 78.94 422 GLN B N 1
ATOM 7010 C CA . GLN B 1 422 ? 3.846 47.344 23.703 1 78.94 422 GLN B CA 1
ATOM 7011 C C . GLN B 1 422 ? 4.297 46.469 24.859 1 78.94 422 GLN B C 1
ATOM 7013 O O . GLN B 1 422 ? 4.82 45.375 24.641 1 78.94 422 GLN B O 1
ATOM 7018 N N . ALA B 1 423 ? 4.109 47 25.984 1 85.31 423 ALA B N 1
ATOM 7019 C CA . ALA B 1 423 ? 4.469 46.188 27.172 1 85.31 423 ALA B CA 1
ATOM 7020 C C . ALA B 1 423 ? 3.58 44.969 27.297 1 85.31 423 ALA B C 1
ATOM 7022 O O . ALA B 1 423 ? 4.043 43.906 27.719 1 85.31 423 ALA B O 1
ATOM 7023 N N . LEU B 1 424 ? 2.371 45.156 26.938 1 84.75 424 LEU B N 1
ATOM 7024 C CA . LEU B 1 424 ? 1.437 44.031 26.984 1 84.75 424 LEU B CA 1
ATOM 7025 C C . LEU B 1 424 ? 1.835 42.938 25.984 1 84.75 424 LEU B C 1
ATOM 7027 O O . LEU B 1 424 ? 1.782 41.75 26.297 1 84.75 424 LEU B O 1
ATOM 7031 N N . TYR B 1 425 ? 2.227 43.312 24.859 1 79.44 425 TYR B N 1
ATOM 7032 C CA . TYR B 1 425 ? 2.66 42.375 23.844 1 79.44 425 TYR B CA 1
ATOM 7033 C C . TYR B 1 425 ? 3.906 41.625 24.297 1 79.44 425 TYR B C 1
ATOM 7035 O O . TYR B 1 425 ? 4.031 40.406 24.078 1 79.44 425 TYR B O 1
ATOM 7043 N N . ALA B 1 426 ? 4.746 42.344 24.875 1 84.12 426 ALA B N 1
ATOM 7044 C CA . ALA B 1 426 ? 5.945 41.719 25.406 1 84.12 426 ALA B CA 1
ATOM 7045 C C . ALA B 1 426 ? 5.59 40.688 26.484 1 84.12 426 ALA B C 1
ATOM 7047 O O . ALA B 1 426 ? 6.191 39.625 26.547 1 84.12 426 ALA B O 1
ATOM 7048 N N . LEU B 1 427 ? 4.648 41.031 27.297 1 87.38 427 LEU B N 1
ATOM 7049 C CA . LEU B 1 427 ? 4.223 40.125 28.359 1 87.38 427 LEU B CA 1
ATOM 7050 C C . LEU B 1 427 ? 3.562 38.875 27.781 1 87.38 427 LEU B C 1
ATOM 7052 O O . LEU B 1 427 ? 3.84 37.781 28.234 1 87.38 427 LEU B O 1
ATOM 7056 N N . ILE B 1 428 ? 2.766 39.031 26.844 1 84.94 428 ILE B N 1
ATOM 7057 C CA . ILE B 1 428 ? 2.096 37.906 26.203 1 84.94 428 ILE B CA 1
ATOM 7058 C C . ILE B 1 428 ? 3.133 36.969 25.562 1 84.94 428 ILE B C 1
ATOM 7060 O O . ILE B 1 428 ? 3.041 35.75 25.688 1 84.94 428 ILE B O 1
ATOM 7064 N N . ARG B 1 429 ? 4.023 37.5 24.953 1 84.38 429 ARG B N 1
ATOM 7065 C CA . ARG B 1 429 ? 5.086 36.719 24.344 1 84.38 429 ARG B CA 1
ATOM 7066 C C . ARG B 1 429 ? 5.875 35.938 25.391 1 84.38 429 ARG B C 1
ATOM 7068 O O . ARG B 1 429 ? 6.164 34.781 25.203 1 84.38 429 ARG B O 1
ATOM 7075 N N . ALA B 1 430 ? 6.23 36.688 26.375 1 88.31 430 ALA B N 1
ATOM 7076 C CA . ALA B 1 430 ? 6.996 36.031 27.438 1 88.31 430 ALA B CA 1
ATOM 7077 C C . ALA B 1 430 ? 6.211 34.875 28.078 1 88.31 430 ALA B C 1
ATOM 7079 O O . ALA B 1 430 ? 6.762 33.812 28.328 1 88.31 430 ALA B O 1
ATOM 7080 N N . GLN B 1 431 ? 4.941 35.094 28.281 1 85.69 431 GLN B N 1
ATOM 7081 C CA . GLN B 1 431 ? 4.094 34.062 28.875 1 85.69 431 GLN B CA 1
ATOM 7082 C C . GLN B 1 431 ? 3.918 32.906 27.906 1 85.69 431 GLN B C 1
ATOM 7084 O O . GLN B 1 431 ? 3.906 31.734 28.328 1 85.69 431 GLN B O 1
ATOM 7089 N N . THR B 1 432 ? 3.787 33.125 26.719 1 85.06 432 THR B N 1
ATOM 7090 C CA . THR B 1 432 ? 3.697 32.094 25.703 1 85.06 432 THR B CA 1
ATOM 7091 C C . THR B 1 432 ? 4.992 31.281 25.625 1 85.06 432 THR B C 1
ATOM 7093 O O . THR B 1 432 ? 4.965 30.062 25.531 1 85.06 432 THR B O 1
ATOM 7096 N N . ASP B 1 433 ? 6.047 31.969 25.719 1 85.56 433 ASP B N 1
ATOM 7097 C CA . ASP B 1 433 ? 7.348 31.297 25.703 1 85.56 433 ASP B CA 1
ATOM 7098 C C . ASP B 1 433 ? 7.496 30.375 26.906 1 85.56 433 ASP B C 1
ATOM 7100 O O . ASP B 1 433 ? 8.062 29.281 26.781 1 85.56 433 ASP B O 1
ATOM 7104 N N . ARG B 1 434 ? 7.094 30.891 27.984 1 85 434 ARG B N 1
ATOM 7105 C CA . ARG B 1 434 ? 7.145 30.062 29.188 1 85 434 ARG B CA 1
ATOM 7106 C C . ARG B 1 434 ? 6.34 28.781 29 1 85 434 ARG B C 1
ATOM 7108 O O . ARG B 1 434 ? 6.828 27.688 29.297 1 85 434 ARG B O 1
ATOM 7115 N N . ASP B 1 435 ? 5.168 28.859 28.516 1 81.06 435 ASP B N 1
ATOM 7116 C CA . ASP B 1 435 ? 4.293 27.719 28.344 1 81.06 435 ASP B CA 1
ATOM 7117 C C . ASP B 1 435 ? 4.875 26.734 27.328 1 81.06 435 ASP B C 1
ATOM 7119 O O . ASP B 1 435 ? 4.75 25.516 27.484 1 81.06 435 ASP B O 1
ATOM 7123 N N . ILE B 1 436 ? 5.527 27.172 26.344 1 85.88 436 ILE B N 1
ATOM 7124 C CA . ILE B 1 436 ? 6.109 26.359 25.281 1 85.88 436 ILE B CA 1
ATOM 7125 C C . ILE B 1 436 ? 7.41 25.719 25.781 1 85.88 436 ILE B C 1
ATOM 7127 O O . ILE B 1 436 ? 7.758 24.609 25.375 1 85.88 436 ILE B O 1
ATOM 7131 N N . ALA B 1 437 ? 8.086 26.469 26.688 1 88.88 437 ALA B N 1
ATOM 7132 C CA . ALA B 1 437 ? 9.383 25.984 27.156 1 88.88 437 ALA B CA 1
ATOM 7133 C C . ALA B 1 437 ? 9.242 24.641 27.875 1 88.88 437 ALA B C 1
ATOM 7135 O O . ALA B 1 437 ? 10.039 23.734 27.672 1 88.88 437 ALA B O 1
ATOM 7136 N N . TYR B 1 438 ? 8.211 24.531 28.766 1 87.25 438 TYR B N 1
ATOM 7137 C CA . TYR B 1 438 ? 7.977 23.266 29.453 1 87.25 438 TYR B CA 1
ATOM 7138 C C . TYR B 1 438 ? 7.707 22.141 28.469 1 87.25 438 TYR B C 1
ATOM 7140 O O . TYR B 1 438 ? 8.297 21.062 28.562 1 87.25 438 TYR B O 1
ATOM 7148 N N . SER B 1 439 ? 6.887 22.391 27.516 1 88.56 439 SER B N 1
ATOM 7149 C CA . SER B 1 439 ? 6.516 21.406 26.516 1 88.56 439 SER B CA 1
ATOM 7150 C C . SER B 1 439 ? 7.715 21 25.672 1 88.56 439 SER B C 1
ATOM 7152 O O . SER B 1 439 ? 7.855 19.828 25.297 1 88.56 439 SER B O 1
ATOM 7154 N N . ASN B 1 440 ? 8.555 21.938 25.391 1 90.06 440 ASN B N 1
ATOM 7155 C CA . ASN B 1 440 ? 9.719 21.672 24.547 1 90.06 440 ASN B CA 1
ATOM 7156 C C . ASN B 1 440 ? 10.68 20.703 25.219 1 90.06 440 ASN B C 1
ATOM 7158 O O . ASN B 1 440 ? 11.312 19.875 24.562 1 90.06 440 ASN B O 1
ATOM 7162 N N . VAL B 1 441 ? 10.852 20.828 26.531 1 90.88 441 VAL B N 1
ATOM 7163 C CA . VAL B 1 441 ? 11.719 19.906 27.25 1 90.88 441 VAL B CA 1
ATOM 7164 C C . VAL B 1 441 ? 11.164 18.484 27.141 1 90.88 441 VAL B C 1
ATOM 7166 O O . VAL B 1 441 ? 11.898 17.531 26.844 1 90.88 441 VAL B O 1
ATOM 7169 N N . TRP B 1 442 ? 9.922 18.391 27.375 1 91.94 442 TRP B N 1
ATOM 7170 C CA . TRP B 1 442 ? 9.289 17.078 27.281 1 91.94 442 TRP B CA 1
ATOM 7171 C C . TRP B 1 442 ? 9.398 16.531 25.859 1 91.94 442 TRP B C 1
ATOM 7173 O O . TRP B 1 442 ? 9.648 15.336 25.656 1 91.94 442 TRP B O 1
ATOM 7183 N N . GLN B 1 443 ? 9.188 17.344 24.844 1 91.88 443 GLN B N 1
ATOM 7184 C CA . GLN B 1 443 ? 9.289 16.938 23.438 1 91.88 443 GLN B CA 1
ATOM 7185 C C . GLN B 1 443 ? 10.703 16.484 23.094 1 91.88 443 GLN B C 1
ATOM 7187 O O . GLN B 1 443 ? 10.891 15.523 22.344 1 91.88 443 GLN B O 1
ATOM 7192 N N . ALA B 1 444 ? 11.609 17.203 23.641 1 91.69 444 ALA B N 1
ATOM 7193 C CA . ALA B 1 444 ? 13 16.828 23.406 1 91.69 444 ALA B CA 1
ATOM 7194 C C . ALA B 1 444 ? 13.305 15.461 24.031 1 91.69 444 ALA B C 1
ATOM 7196 O O . ALA B 1 444 ? 14 14.641 23.438 1 91.69 444 ALA B O 1
ATOM 7197 N N . LEU B 1 445 ? 12.812 15.258 25.203 1 91.31 445 LEU B N 1
ATOM 7198 C CA . LEU B 1 445 ? 12.984 13.969 25.859 1 91.31 445 LEU B CA 1
ATOM 7199 C C . LEU B 1 445 ? 12.32 12.859 25.062 1 91.31 445 LEU B C 1
ATOM 7201 O O . LEU B 1 445 ? 12.844 11.75 24.969 1 91.31 445 LEU B O 1
ATOM 7205 N N . LEU B 1 446 ? 11.156 13.141 24.594 1 92.5 446 LEU B N 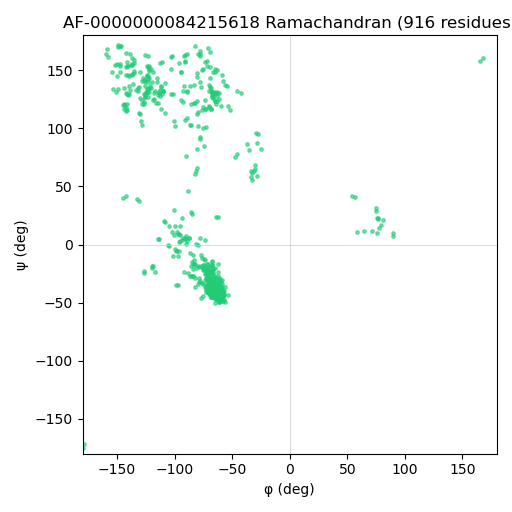1
ATOM 7206 C CA . LEU B 1 446 ? 10.445 12.172 23.766 1 92.5 446 LEU B CA 1
ATOM 7207 C C . LEU B 1 446 ? 11.258 11.82 22.516 1 92.5 446 LEU B C 1
ATOM 7209 O O . LEU B 1 446 ? 11.297 10.656 22.109 1 92.5 446 LEU B O 1
ATOM 7213 N N . LEU B 1 447 ? 11.891 12.781 21.906 1 92.06 447 LEU B N 1
ATOM 7214 C CA . LEU B 1 447 ? 12.758 12.547 20.75 1 92.06 447 LEU B CA 1
ATOM 7215 C C . LEU B 1 447 ? 13.906 11.617 21.125 1 92.06 447 LEU B C 1
ATOM 7217 O O . LEU B 1 447 ? 14.289 10.75 20.328 1 92.06 447 LEU B O 1
ATOM 7221 N N . LYS B 1 448 ? 14.438 11.812 22.25 1 91.31 448 LYS B N 1
ATOM 7222 C CA . LYS B 1 448 ? 15.5 10.93 22.734 1 91.31 448 LYS B CA 1
ATOM 7223 C C . LYS B 1 448 ? 14.984 9.516 22.953 1 91.31 448 LYS B C 1
ATOM 7225 O O . LYS B 1 448 ? 15.648 8.539 22.578 1 91.31 448 LYS B O 1
ATOM 7230 N N . ALA B 1 449 ? 13.852 9.453 23.547 1 91 449 ALA B N 1
ATOM 7231 C CA . ALA B 1 449 ? 13.234 8.141 23.75 1 91 449 ALA B CA 1
ATOM 7232 C C . ALA B 1 449 ? 12.992 7.438 22.422 1 91 449 ALA B C 1
ATOM 7234 O O . ALA B 1 449 ? 13.227 6.23 22.297 1 91 449 ALA B O 1
ATOM 7235 N N . ALA B 1 450 ? 12.523 8.148 21.453 1 92.81 450 ALA B N 1
ATOM 7236 C CA . ALA B 1 450 ? 12.281 7.605 20.109 1 92.81 450 ALA B CA 1
ATOM 7237 C C . ALA B 1 450 ? 13.578 7.113 19.484 1 92.81 450 ALA B C 1
ATOM 7239 O O . ALA B 1 450 ? 13.625 6.027 18.906 1 92.81 450 ALA B O 1
ATOM 7240 N N . ALA B 1 451 ? 14.562 7.91 19.641 1 92.19 451 ALA B N 1
ATOM 7241 C CA . ALA B 1 451 ? 15.852 7.57 19.047 1 92.19 451 ALA B CA 1
ATOM 7242 C C . ALA B 1 451 ? 16.5 6.398 19.766 1 92.19 451 ALA B C 1
ATOM 7244 O O . ALA B 1 451 ? 17.156 5.562 19.156 1 92.19 451 ALA B O 1
ATOM 7245 N N . ALA B 1 452 ? 16.344 6.309 21.031 1 90.25 452 ALA B N 1
ATOM 7246 C CA . ALA B 1 452 ? 16.938 5.242 21.844 1 90.25 452 ALA B CA 1
ATOM 7247 C C . ALA B 1 452 ? 16.125 3.955 21.719 1 90.25 452 ALA B C 1
ATOM 7249 O O . ALA B 1 452 ? 16.594 2.875 22.078 1 90.25 452 ALA B O 1
ATOM 7250 N N . GLY B 1 453 ? 14.922 4.137 21.281 1 90.81 453 GLY B N 1
ATOM 7251 C CA . GLY B 1 453 ? 14.055 2.975 21.188 1 90.81 453 GLY B CA 1
ATOM 7252 C C . GLY B 1 453 ? 13.516 2.521 22.531 1 90.81 453 GLY B C 1
ATOM 7253 O O . GLY B 1 453 ? 13.25 1.334 22.734 1 90.81 453 GLY B O 1
ATOM 7254 N N . ASP B 1 454 ? 13.477 3.369 23.438 1 86.69 454 ASP B N 1
ATOM 7255 C CA . ASP B 1 454 ? 13.047 3.055 24.797 1 86.69 454 ASP B CA 1
ATOM 7256 C C . ASP B 1 454 ? 12.008 4.062 25.281 1 86.69 454 ASP B C 1
ATOM 7258 O O . ASP B 1 454 ? 12.352 5.199 25.625 1 86.69 454 ASP B O 1
ATOM 7262 N N . PHE B 1 455 ? 10.828 3.621 25.469 1 87.75 455 PHE B N 1
ATOM 7263 C CA . PHE B 1 455 ? 9.719 4.477 25.859 1 87.75 455 PHE B CA 1
ATOM 7264 C C . PHE B 1 455 ? 9.484 4.41 27.375 1 87.75 455 PHE B C 1
ATOM 7266 O O . PHE B 1 455 ? 8.555 5.023 27.891 1 87.75 455 PHE B O 1
ATOM 7273 N N . SER B 1 456 ? 10.312 3.844 28.188 1 81.81 456 SER B N 1
ATOM 7274 C CA . SER B 1 456 ? 10.117 3.57 29.609 1 81.81 456 SER B CA 1
ATOM 7275 C C . SER B 1 456 ? 10.102 4.859 30.422 1 81.81 456 SER B C 1
ATOM 7277 O O . SER B 1 456 ? 9.492 4.918 31.5 1 81.81 456 SER B O 1
ATOM 7279 N N . ILE B 1 457 ? 10.703 5.91 29.906 1 74.69 457 ILE B N 1
ATOM 7280 C CA . ILE B 1 457 ? 10.773 7.172 30.641 1 74.69 457 ILE B CA 1
ATOM 7281 C C . ILE B 1 457 ? 9.375 7.77 30.766 1 74.69 457 ILE B C 1
ATOM 7283 O O . ILE B 1 457 ? 9.102 8.531 31.703 1 74.69 457 ILE B O 1
ATOM 7287 N N . PHE B 1 458 ? 8.477 7.445 29.906 1 80.81 458 PHE B N 1
ATOM 7288 C CA . PHE B 1 458 ? 7.137 8.023 29.906 1 80.81 458 PHE B CA 1
ATOM 7289 C C . PHE B 1 458 ? 6.145 7.082 30.578 1 80.81 458 PHE B C 1
ATOM 7291 O O . PHE B 1 458 ? 4.973 7.422 30.75 1 80.81 458 PHE B O 1
ATOM 7298 N N . GLU B 1 459 ? 6.527 5.879 30.953 1 71.12 459 GLU B N 1
ATOM 7299 C CA . GLU B 1 459 ? 5.625 4.898 31.547 1 71.12 459 GLU B CA 1
ATOM 7300 C C . GLU B 1 459 ? 5.648 4.98 33.062 1 71.12 459 GLU B C 1
ATOM 7302 O O . GLU B 1 459 ? 4.891 4.285 33.75 1 71.12 459 GLU B O 1
ATOM 7307 N N . TYR B 1 460 ? 6.324 5.918 33.719 1 57.66 460 TYR B N 1
ATOM 7308 C CA . TYR B 1 460 ? 6.316 5.984 35.188 1 57.66 460 TYR B CA 1
ATOM 7309 C C . TYR B 1 460 ? 5.227 6.926 35.688 1 57.66 460 TYR B C 1
ATOM 7311 O O . TYR B 1 460 ? 4.891 7.906 35 1 57.66 460 TYR B O 1
#

Solvent-accessible surface area (backbone atoms only — not comparable to full-atom values): 45943 Å² total; per-residue (Å²): 129,79,72,67,68,65,57,62,66,67,64,58,68,67,71,60,68,72,70,67,66,66,75,64,66,50,42,72,65,56,49,45,54,43,18,66,74,43,21,61,67,58,52,50,33,49,50,51,25,52,52,33,50,50,47,27,54,46,45,60,57,64,68,50,63,45,75,44,79,48,74,49,76,39,74,34,49,31,79,28,74,91,72,92,80,76,60,67,91,65,74,44,78,57,45,32,34,60,67,58,97,61,93,63,84,65,53,22,20,4,19,42,39,37,40,38,37,42,29,70,81,43,34,78,55,34,64,59,30,45,31,48,26,32,45,30,46,23,50,26,36,44,31,47,35,51,25,49,50,54,55,48,47,50,52,47,52,53,37,49,48,49,28,42,39,27,50,52,49,29,53,50,31,48,51,47,34,52,52,33,48,52,49,33,52,52,42,45,53,35,34,76,70,67,74,45,64,66,67,54,40,56,50,31,50,51,47,33,52,52,29,49,52,52,28,52,52,31,47,51,50,27,50,51,34,30,39,51,42,19,59,57,29,51,45,74,74,56,90,76,48,62,57,64,61,52,62,76,46,78,79,86,78,77,90,70,83,70,64,63,84,71,14,41,62,58,46,24,43,51,28,51,34,49,24,39,51,32,45,32,55,30,51,58,23,63,58,53,47,37,34,30,41,38,35,36,41,35,32,28,14,30,14,40,39,56,54,30,81,83,37,86,74,42,55,40,69,46,62,69,61,0,47,40,71,66,38,58,31,43,38,41,34,43,34,38,45,34,54,72,43,46,38,68,29,46,50,28,51,35,51,18,38,49,28,42,31,51,15,43,47,26,45,39,52,36,52,53,51,44,34,52,35,40,35,55,50,19,54,51,44,33,52,51,26,50,52,48,45,68,47,30,61,58,34,33,52,26,19,48,50,32,29,53,52,37,48,55,31,36,75,72,68,72,49,57,70,68,57,37,48,52,26,45,52,46,29,52,50,28,49,50,48,44,50,47,28,32,37,42,34,54,50,21,49,49,44,30,25,61,39,32,45,44,69,66,85,71,71,114,134,80,71,70,68,64,60,64,64,67,65,59,67,68,70,60,68,73,71,66,70,66,76,64,66,51,43,70,66,57,49,47,53,43,18,68,75,43,19,21,64,58,53,14,35,50,23,43,24,52,16,32,49,27,45,28,54,21,48,59,46,64,69,52,56,42,36,34,38,38,39,35,42,35,38,31,32,38,61,26,61,35,24,24,38,69,49,61,93,69,70,66,82,83,65,80,35,58,41,55,89,65,76,55,84,67,54,26,22,25,22,42,37,36,38,37,37,44,30,70,82,44,33,77,55,36,66,60,30,47,32,48,26,33,45,32,48,23,48,28,38,45,30,48,36,53,25,48,50,51,55,47,47,51,52,49,50,51,38,49,50,48,29,43,40,29,50,51,48,30,52,52,33,48,53,48,35,52,50,35,47,52,50,32,52,53,43,44,53,35,34,76,71,65,75,44,66,65,59,54,40,34,47,32,51,29,49,33,48,51,32,50,51,51,29,52,52,32,46,52,50,26,52,50,33,30,38,52,41,20,49,57,28,48,46,75,61,55,88,75,47,62,59,66,60,51,61,75,47,77,76,85,77,77,90,68,82,69,64,61,84,71,14,41,62,58,47,26,41,51,29,50,32,50,25,38,50,33,44,32,55,30,50,59,25,63,57,53,49,38,35,32,40,39,38,36,41,35,33,31,15,45,14,61,42,94,53,28,82,83,37,85,75,40,54,39,71,45,61,68,60,0,48,42,70,78,47,77,51,73,48,78,49,78,48,75,53,72,65,83,66,45,39,68,59,46,50,53,51,35,52,52,38,48,52,49,30,51,51,44,48,50,52,38,50,49,52,52,50,50,35,52,51,40,34,54,47,18,52,51,42,32,52,51,25,50,52,49,46,67,47,32,62,58,47,32,51,53,24,48,51,47,29,53,52,37,49,54,31,36,77,72,68,72,50,54,70,66,57,34,48,53,26,46,52,46,28,52,48,30,51,51,46,42,50,47,30,33,36,42,35,54,51,21,49,49,44,29,24,61,37,31,45,47,68,66,82,72,71,112

pLDDT: mean 85.17, std 12.71, range [28.08, 96.81]

Nearest PDB structures (foldseek):
  1ek9-assembly1_A  TM=8.408E-01  e=4.708E-17  Escherichia coli
  5iuy-assembly1_A  TM=8.207E-01  e=2.041E-17  Pseudomonas aeruginosa PAO1
  2wmz-assembly1_B  TM=8.554E-01  e=2.988E-16  Escherichia coli K-12
  4k7r-assembly1_A  TM=8.603E-01  e=9.382E-16  Escherichia coli K-12
  4mt4-assembly1_C  TM=8.291E-01  e=4.849E-16  Campylobacter jejuni

Organism: NCBI:txid408074

Foldseek 3Di:
DPPPVVVVVVPPPPPPPPPVVPQPACELVNLLVLLCVAPDVLVVLVVVLVVLVVVLVVLLCVQDKDKDKDKDKDKFDQADDDDDDDCVPVPDDPRHDDHAPDDDGDMAMKMKTKMKIKGLPDLPCLSVLSSVLSVLVSVLSVLVSVLVSLVLSLVLSLLLLQLLLLVLLLVLLVVLLVVLVVLLVLVVVCVVVVNDPCVLNVVSVVSNVVSVVSNVVSVVSSQVSQCVSCNSSNHHRDDGNHDNVLQVDAADQDPDDFDQPVFSVLVSLVSVLVSLVSVLVSLVSLQTKTKMKMKMKMFMFAQADPCCNVPVPRGDRDRCRRGDTDDMDIDIDMDIDHDNCVCVVSVVVSVVSVVVSVVSVVVSVVVLVVLVVLLVVLVVQLVVLVVLLVCLVVQLVVLVVQLVVQVVCVSVVNDDPVSNVVSSVSNSVSSSSSSVSSSSNVSSSSSNCNSSNHPVSSVD/DPPPVVVVVVVPPPPPPPVPVPQPACELLNLLVLLCVAPDVLVVLVVVLVVLVVVLVVLLCVQDKDKDKDKDKDKFDQADDDDDDDCPPVPDDPRHDDNAPDDDGDIAMKMKTKMKIKGLPDQPCLSVLSSVLSVLVSVLSVLVSVLVSLVLSLVLSLLLLVLLLLVLLLVLLVVLLVVLVVLLVLQVVCVVVVNDPCVVNVVSVVSNVVSVVVSVVSVVSSQVSQCVSCNSSNHDGDDHNHDNVLQVDAADFDPDDFDQPVQSVLVSLVSVLVSLVSVLVSLVSLQTKTKMKMKMKMFMFAQADPCCSVPVVRGDRDRCRRGDTDDMDIDIDIDIDDDNCVCVVSVVVSVVSVVVSVVSVVVSVVVLVVLVVLLVVLVVQLVVLVVLLVCLVVQLVVLVVQLVVVVVCVSVVNDDPVSNVVSSVSNSVSSSSSSVSSSSNVSSSSSNCNSSNHPVSSVD

Radius of gyration: 43.75 Å; Cα contacts (8 Å, |Δi|>4): 1430; chains: 2; bounding box: 79×136×122 Å